Protein AF-A0A8J4PRG9-F1 (afdb_monomer_lite)

Secondary structure (DSSP, 8-state):
---TTSHHHHHHHHHHHHHHHHHHHHTT-SEEEEEEE-SS-EEEEEEEE-TT--SPPP-TTT-BEE-GGGHHHHHHHHHHHHHHTTS--TT-BGGGT-TT--PBPP----S-GGGTTS--------GGGG-BHHHHHTT-S---SS-SSSSTT-SS---HHHHHHHGGGSB-SS-TTSS----HHHHHHHHHHHHHHHSS-HHHHHIIIIIHHHT-TT-B---TTTTSS---HHHHHB---EE--TT---TT-GGGSEEPP----S-HHHH--EE-HHHHHHHHHHHHTTTTTTS-HHHHHHHTS---TT-SSPPPS---PPP-SS--B-SSSEEEEETTEEEEEEEEEETTEEEEEEEEGGGTEEEEEEESBTT-HHHHHHHHHHHHHHHHHHH--SS--TT----HHHHHHHHHHHHHHHHHHTT-EEPPHHHHHHHHHHHHTT----SSS-GGG-PEEEEEETTEEEEESSSS--EEEEEEETTEEEEEEE-TT-TT-EE-----S-TT-S--------TT-----------------------------------------------------PPPP----------TTHHHH-EEEEETTEEEEEEEETTEEEEEETTTEEEEEEEEEEEEETTTTEEEEEEEEPTTSTTTT-EEEEEEETTT--EEEEEETTEEEEEE--SSSSS-TTBPPHHHHHHHHHHHTTSPPSSPPPS---EEEHHHH-TTSEE--GGGSS-STTSS----STTTTS-EEEHHHHHHHHHHHHHHHHHHSEEEEEEE----HHHHHHHHHTB-GGGBTTTB--TTT--SGGGT-EEEEEEEETTT-PBPP-SS-TT--SGGGSTT---S-HHHHHHHHHHHHHHHTTTEEEPSS-TTEEEE--SSPPPP----GGGTT-

Sequence (910 aa):
MMETTDTANADIVRLIDEFVNHQIVDKSIPSIAVCVATGDRVLHKRIYHHAESTSPVPVLDKTLFRVASVSKLFTYVGLLQLVDRGLVSLLDPITKYVPDFAPLNPLVEIGDPEQQHGSVESPTREYFKEITVFNLIRHTSGLIREPLDGNYFNFEQCDLIELVASLSHSRLTIPPNKINKYSNAAVALIGYIIEVASGMVFEDYIDQNVLGPLGMNDSSFKNIHSNTDVQDEQSLRTAVGHMWRLWDETDTDLSVFTEAPHTHFGMNPAAGLRTTVNDISKFMQLLLNYGQPLLKKETFMQFITLQPLDTLAPPQMDFSFQPKDDLTRGLGIDILSFLGYKVVRHGGAINGFATDLRALPELNLSVFTCSTLDCTNAISIMISEYITLLLMPSLIKDIHSPLASQTKAELLEKVKEKSNFARLSLKATELDDKMYEVIKGLYKKGKHLQPYYPDSWLQKIYKEYNGKIYLRQNPFISKIKLVRDHEKTSIITSDRLSCNQVLFIFYNEDLDSEDVFFDYLDLQGKDKDFAESDGSLFYKPFICSNLVPALPSSSTNISCFNANDTDDQQTTCSSTILAPIDYFCLEPQVAPYIKYILGVYEAKDQIALIFEENGLLHVCIEWLFIYKLDFYSVSTDNDTKETRVSFKFTSEAMYNYEFLDFIVNSADCSPKRVELSGIPFVYKYVGAQGKQVGVYDEITCQKALADSLSIPVPFPQPEQHGLVDVGAMCDTIKVDLKYASSDNFSGITLYSGSATGRAYLHHQAATHLIKAHLWLVEHWGLGLVIFDSYRPWHVTWAMDRCVEAQYRGKYVADPTIGSVHNRGGAVDISLYSISSGEIILMPGDYDEFSFRSHRSYFGGTTTQRYYRKLLTTALINNKFSPYPQEWWHFDFLSDAPLPVLNIPFNKLLK

Organism: NCBI:txid133409

Foldseek 3Di:
DQPPPDPLLVVLVVLLVLLVVLCCQLQVFQKKWKWKDFLVGTSDTDIDGDPPDPFDDADQPQAWEFQFQVLLVLLVLLLQLCVQVVLFDQQAQLCVLVVLQQAAEAPDDDDDPVPPPDPPDDPPDRLSRRDGNLQLLQQQQQFFAEQQAFGLQAPDADALVVSLVSSNHFHRLDRGLADRFHHLSSQSSSLSSSCRSVVDRSFVSSVPQPQVVLPQNSKTLDDPQLPHPDDDSNNVNYGFFWEDFLLLPDSRDNVSTDTFDPGGGNSSSRGRMIGGSVRVNSVLSCLLVCNPPRHDNVSSLQQQDFDDSPDPDRDDPDPPDDDDPDQGHGSNWTWDADLQFTKTWDWRFDGQKTKIWIHRNLLSMIMIMMTRYGLLNQVRVLSRVLSCLSCCLVRDDQDDRPRDPDGNVRSVVVSVVVNVLSVQVSQWAADDPLVLVVVLVVVVVPPDPDDPDDPLQDWHWDDDDPRATAIPSPPFFTHKTWGDDPQFIWIDTDTSHPPRDTDGFGDDPPPDDPDRDDPPPPPDDDYDDDDDDDDDDDDDDDQPPDDDPDDDDDDDDDDDDDDDDDDDDDDDDDDDPDDPDPSPPPQQCQPPLLQQQAAWFGGNVWIWGWFADSSWIWTDTPSHDIWTWAWDDWDADPVVQKIWTKTATDPPDSSHSWIWIWIARNPPRHTAWIATSNRTTGGDDAALPDQAPFFAALVQLVVLLVVLVVDDQPFDADPDQQKDFLCVVPVQEAEDACLCQLNANNSHNSAHAPQNRTAIARPLQSVLLVQLQVCCCVPPQKGKYFHAFADALSSLSSVQSRGDPVCEPPLGDDSVVTDLSLLSFKTQMFMAHNVPRGTDDAQGYANGPDSSQFLSPPHYYPRRNVRLVSSCVSNVVRQWDDDGNGSRMIGHNDPDDGTRHRDHSNRPVD

pLDDT: mean 75.73, std 23.62, range [20.44, 98.75]

Structure (mmCIF, N/CA/C/O backbone):
data_AF-A0A8J4PRG9-F1
#
_entry.id   AF-A0A8J4PRG9-F1
#
loop_
_atom_site.group_PDB
_atom_site.id
_atom_site.type_symbol
_atom_site.label_atom_id
_atom_site.label_alt_id
_atom_site.label_comp_id
_atom_site.label_asym_id
_atom_site.label_entity_id
_atom_site.label_seq_id
_atom_site.pdbx_PDB_ins_code
_atom_site.Cartn_x
_atom_site.Cartn_y
_atom_site.Cartn_z
_atom_site.occupancy
_atom_site.B_iso_or_equiv
_atom_site.auth_seq_id
_atom_site.auth_comp_id
_atom_site.auth_asym_id
_atom_site.auth_atom_id
_atom_site.pdbx_PDB_model_num
ATOM 1 N N . MET A 1 1 ? -32.135 14.128 5.136 1.00 38.84 1 MET A N 1
ATOM 2 C CA . MET A 1 1 ? -31.781 15.037 4.028 1.00 38.84 1 MET A CA 1
ATOM 3 C C . MET A 1 1 ? -31.696 16.427 4.626 1.00 38.84 1 MET A C 1
ATOM 5 O O . MET A 1 1 ? -32.646 16.807 5.299 1.00 38.84 1 MET A O 1
ATOM 9 N N . MET A 1 2 ? -30.594 17.158 4.445 1.00 39.78 2 MET A N 1
ATOM 10 C CA . MET A 1 2 ? -30.632 18.622 4.517 1.00 39.78 2 MET A CA 1
ATOM 11 C C . MET A 1 2 ? -31.672 19.082 3.489 1.00 39.78 2 MET A C 1
ATOM 13 O O . MET A 1 2 ? -31.403 19.059 2.291 1.00 39.78 2 MET A O 1
ATOM 17 N N . GLU A 1 3 ? -32.898 19.363 3.932 1.00 34.56 3 GLU A N 1
ATOM 18 C CA . GLU A 1 3 ? -33.925 19.914 3.053 1.00 34.56 3 GLU A CA 1
ATOM 19 C C . GLU A 1 3 ? -33.398 21.237 2.492 1.00 34.56 3 GLU A C 1
ATOM 21 O O . GLU A 1 3 ? -33.004 22.148 3.222 1.00 34.56 3 GLU A O 1
ATOM 26 N N . THR A 1 4 ? -33.323 21.286 1.166 1.00 38.50 4 THR A N 1
ATOM 27 C CA . THR A 1 4 ? -32.665 22.289 0.321 1.00 38.50 4 THR A CA 1
ATOM 28 C C . THR A 1 4 ? -33.373 23.649 0.307 1.00 38.50 4 THR A C 1
ATOM 30 O O . THR A 1 4 ? -33.322 24.364 -0.688 1.00 38.50 4 THR A O 1
ATOM 33 N N . THR A 1 5 ? -34.072 24.017 1.379 1.00 35.19 5 THR A N 1
ATOM 34 C CA . THR A 1 5 ? -34.844 25.266 1.459 1.00 35.19 5 THR A CA 1
ATOM 35 C C . THR A 1 5 ? -34.105 26.398 2.168 1.00 35.19 5 THR A C 1
ATOM 37 O O . THR A 1 5 ? -34.595 27.522 2.160 1.00 35.19 5 THR A O 1
ATOM 40 N N . ASP A 1 6 ? -32.933 26.132 2.751 1.00 51.56 6 ASP A N 1
ATOM 41 C CA . ASP A 1 6 ? -32.068 27.156 3.342 1.00 51.56 6 ASP A CA 1
ATOM 42 C C . ASP A 1 6 ? -30.830 27.367 2.457 1.00 51.56 6 ASP A C 1
ATOM 44 O O . ASP A 1 6 ? -30.051 26.437 2.223 1.00 51.56 6 ASP A O 1
ATOM 48 N N . THR A 1 7 ? -30.655 28.582 1.936 1.00 57.59 7 THR A N 1
ATOM 49 C CA . THR A 1 7 ? -29.567 28.936 1.009 1.00 57.59 7 THR A CA 1
ATOM 50 C C . THR A 1 7 ? -28.186 28.664 1.609 1.00 57.59 7 THR A C 1
ATOM 52 O O . THR A 1 7 ? -27.283 28.249 0.887 1.00 57.59 7 THR A O 1
ATOM 55 N N . ALA A 1 8 ? -28.037 28.794 2.934 1.00 55.31 8 ALA A N 1
ATOM 56 C CA . ALA A 1 8 ? -26.789 28.488 3.635 1.00 55.31 8 ALA A CA 1
ATOM 57 C C . ALA A 1 8 ? -26.432 26.987 3.598 1.00 55.31 8 ALA A C 1
ATOM 59 O O . ALA A 1 8 ? -25.258 26.629 3.498 1.00 55.31 8 ALA A O 1
ATOM 60 N N . ASN A 1 9 ? -27.432 26.097 3.615 1.00 72.94 9 ASN A N 1
ATOM 61 C CA . ASN A 1 9 ? -27.209 24.651 3.520 1.00 72.94 9 ASN A CA 1
ATOM 62 C C . ASN A 1 9 ? -26.845 24.227 2.090 1.00 72.94 9 ASN A C 1
ATOM 64 O O . ASN A 1 9 ? -26.017 23.335 1.907 1.00 72.94 9 ASN A O 1
ATOM 68 N N . ALA A 1 10 ? -27.418 24.886 1.077 1.00 79.69 10 ALA A N 1
ATOM 69 C CA . ALA A 1 10 ? -27.087 24.627 -0.324 1.00 79.69 10 ALA A CA 1
ATOM 70 C C . ALA A 1 10 ? -25.627 24.993 -0.653 1.00 79.69 10 ALA A C 1
ATOM 72 O O . ALA A 1 10 ? -24.949 24.242 -1.356 1.00 79.69 10 ALA A O 1
ATOM 73 N N . ASP A 1 11 ? -25.116 26.098 -0.100 1.00 86.38 11 ASP A N 1
ATOM 74 C CA . ASP A 1 11 ? -23.722 26.510 -0.293 1.00 86.38 11 ASP A CA 1
ATOM 75 C C . ASP A 1 11 ? -22.718 25.552 0.353 1.00 86.38 11 ASP A C 1
ATOM 77 O O . ASP A 1 11 ? -21.703 25.227 -0.262 1.00 86.38 11 ASP A O 1
ATOM 81 N N . ILE A 1 12 ? -23.001 25.053 1.562 1.00 89.12 12 ILE A N 1
ATOM 82 C CA . ILE A 1 12 ? -22.132 24.069 2.224 1.00 89.12 12 ILE A CA 1
ATOM 83 C C . ILE A 1 12 ? -22.063 22.781 1.401 1.00 89.12 12 ILE A C 1
ATOM 85 O O . ILE A 1 12 ? -20.967 22.290 1.142 1.00 89.12 12 ILE A O 1
ATOM 89 N N . VAL A 1 13 ? -23.204 22.256 0.942 1.00 90.50 13 VAL A N 1
ATOM 90 C CA . VAL A 1 13 ? -23.230 21.047 0.102 1.00 90.50 13 VAL A CA 1
ATOM 91 C C . VAL A 1 13 ? -22.446 21.264 -1.193 1.00 90.50 13 VAL A C 1
ATOM 93 O O . VAL A 1 13 ? -21.633 20.414 -1.552 1.00 90.50 13 VAL A O 1
ATOM 96 N N . ARG A 1 14 ? -22.607 22.421 -1.850 1.00 91.69 14 ARG A N 1
ATOM 97 C CA . ARG A 1 14 ? -21.835 22.775 -3.052 1.00 91.69 14 ARG A CA 1
ATOM 98 C C . ARG A 1 14 ? -20.326 22.786 -2.785 1.00 91.69 14 ARG A C 1
ATOM 100 O O . ARG A 1 14 ? -19.572 22.245 -3.585 1.00 91.69 14 ARG A O 1
ATOM 107 N N . LEU A 1 15 ? -19.878 23.360 -1.667 1.00 89.88 15 LEU A N 1
ATOM 108 C CA . LEU A 1 15 ? -18.456 23.393 -1.301 1.00 89.88 15 LEU A CA 1
ATOM 109 C C . LEU A 1 15 ? -17.897 21.995 -1.003 1.00 89.88 15 LEU A C 1
ATOM 111 O O . LEU A 1 15 ? -16.773 21.691 -1.398 1.00 89.88 15 LEU A O 1
ATOM 115 N N . ILE A 1 16 ? -18.678 21.134 -0.341 1.00 92.06 16 ILE A N 1
ATOM 116 C CA . ILE A 1 16 ? -18.310 19.726 -0.133 1.00 92.06 16 ILE A CA 1
ATOM 117 C C . ILE A 1 16 ? -18.172 19.026 -1.488 1.00 92.06 16 ILE A C 1
ATOM 119 O O . ILE A 1 16 ? -17.169 18.357 -1.728 1.00 92.06 16 ILE A O 1
ATOM 123 N N . ASP A 1 17 ? -19.144 19.209 -2.385 1.00 93.62 17 ASP A N 1
ATOM 124 C CA . ASP A 1 17 ? -19.122 18.609 -3.716 1.00 93.62 17 ASP A CA 1
ATOM 125 C C . ASP A 1 17 ? -17.905 19.059 -4.534 1.00 93.62 17 ASP A C 1
ATOM 127 O O . ASP A 1 17 ? -17.221 18.225 -5.124 1.00 93.62 17 ASP A O 1
ATOM 131 N N . GLU A 1 18 ? -17.613 20.360 -4.564 1.00 90.25 18 GLU A N 1
ATOM 132 C CA . GLU A 1 18 ? -16.446 20.917 -5.259 1.00 90.25 18 GLU A CA 1
ATOM 133 C C . GLU A 1 18 ? -15.139 20.337 -4.709 1.00 90.25 18 GLU A C 1
ATOM 135 O O . GLU A 1 18 ? -14.274 19.918 -5.480 1.00 90.25 18 GLU A O 1
ATOM 140 N N . PHE A 1 19 ? -15.012 20.261 -3.382 1.00 86.31 19 PHE A N 1
ATOM 141 C CA . PHE A 1 19 ? -13.804 19.761 -2.741 1.00 86.31 19 PHE A CA 1
ATOM 142 C C . PHE A 1 19 ? -13.583 18.270 -3.007 1.00 86.31 19 PHE A C 1
ATOM 144 O O . PHE A 1 19 ? -12.493 17.877 -3.417 1.00 86.31 19 PHE A O 1
ATOM 151 N N . VAL A 1 20 ? -14.609 17.432 -2.824 1.00 90.00 20 VAL A N 1
ATOM 152 C CA . VAL A 1 20 ? -14.483 15.979 -3.024 1.00 90.00 20 VAL A CA 1
ATOM 153 C C . VAL A 1 20 ? -14.256 15.637 -4.498 1.00 90.00 20 VAL A C 1
ATOM 155 O O . VAL A 1 20 ? -13.387 14.819 -4.797 1.00 90.00 20 VAL A O 1
ATOM 158 N N . ASN A 1 21 ? -14.966 16.290 -5.427 1.00 91.00 21 ASN A N 1
ATOM 159 C CA . ASN A 1 21 ? -14.753 16.070 -6.862 1.00 91.00 21 ASN A CA 1
ATOM 160 C C . ASN A 1 21 ? -13.349 16.493 -7.305 1.00 91.00 21 ASN A C 1
ATOM 162 O O . ASN A 1 21 ? -12.741 15.803 -8.119 1.00 91.00 21 ASN A O 1
ATOM 166 N N . HIS A 1 22 ? -12.805 17.579 -6.747 1.00 83.00 22 HIS A N 1
ATOM 167 C CA . HIS A 1 22 ? -11.420 17.959 -7.012 1.00 83.00 22 HIS A CA 1
ATOM 168 C C . HIS A 1 22 ? -10.440 16.871 -6.566 1.00 83.00 22 HIS A C 1
ATOM 170 O O . HIS A 1 22 ? -9.553 16.526 -7.336 1.00 83.00 22 HIS A O 1
ATOM 176 N N . GLN A 1 23 ? -10.613 16.296 -5.369 1.00 80.25 23 GLN A N 1
ATOM 177 C CA . GLN A 1 23 ? -9.747 15.203 -4.907 1.00 80.25 23 GLN A CA 1
ATOM 178 C C . GLN A 1 23 ? -9.871 13.960 -5.794 1.00 80.25 23 GLN A C 1
ATOM 180 O O . GLN A 1 23 ? -8.864 13.331 -6.100 1.00 80.25 23 GLN A O 1
ATOM 185 N N . ILE A 1 24 ? -11.087 13.625 -6.235 1.00 84.88 24 ILE A N 1
ATOM 186 C CA . ILE A 1 24 ? -11.321 12.509 -7.156 1.00 84.88 24 ILE A CA 1
ATOM 187 C C . ILE A 1 24 ? -10.557 12.698 -8.461 1.00 84.88 24 ILE A C 1
ATOM 189 O O . ILE A 1 24 ? -9.839 11.787 -8.857 1.00 84.88 24 ILE A O 1
ATOM 193 N N . VAL A 1 25 ? -10.670 13.867 -9.093 1.00 81.75 25 VAL A N 1
ATOM 194 C CA . VAL A 1 25 ? -10.019 14.143 -10.382 1.00 81.75 25 VAL A CA 1
ATOM 195 C C . VAL A 1 25 ? -8.505 14.305 -10.227 1.00 81.75 25 VAL A C 1
ATOM 197 O O . VAL A 1 25 ? -7.748 13.723 -10.992 1.00 81.75 25 VAL A O 1
ATOM 200 N N . ASP A 1 26 ? -8.034 15.059 -9.228 1.00 73.12 26 ASP A N 1
ATOM 201 C CA . ASP A 1 26 ? -6.598 15.328 -9.040 1.00 73.12 26 ASP A CA 1
ATOM 202 C C . ASP A 1 26 ? -5.811 14.070 -8.646 1.00 73.12 26 ASP A C 1
ATOM 204 O O . ASP A 1 26 ? -4.623 13.980 -8.954 1.00 73.12 26 ASP A O 1
ATOM 208 N N . LYS A 1 27 ? -6.452 13.115 -7.956 1.00 73.06 27 LYS A N 1
ATOM 209 C CA . LYS A 1 27 ? -5.820 11.882 -7.454 1.00 73.06 27 LYS A CA 1
ATOM 210 C C . LYS A 1 27 ? -6.292 10.614 -8.160 1.00 73.06 27 LYS A C 1
ATOM 212 O O . LYS A 1 27 ? -5.962 9.525 -7.697 1.00 73.06 27 LYS A O 1
ATOM 217 N N . SER A 1 28 ? -7.085 10.745 -9.223 1.00 77.75 28 SER A N 1
ATOM 218 C CA . SER A 1 28 ? -7.673 9.617 -9.953 1.00 77.75 28 SER A CA 1
ATOM 219 C C . SER A 1 28 ? -8.388 8.621 -9.026 1.00 77.75 28 SER A C 1
ATOM 221 O O . SER A 1 28 ? -8.256 7.412 -9.165 1.00 77.75 28 SER A O 1
ATOM 223 N N . ILE A 1 29 ? -9.124 9.095 -8.018 1.00 84.25 29 ILE A N 1
ATOM 224 C CA . ILE A 1 29 ? -9.782 8.195 -7.058 1.00 84.25 29 ILE A CA 1
ATOM 225 C C . ILE A 1 29 ? -11.084 7.677 -7.681 1.00 84.25 29 ILE A C 1
ATOM 227 O O . ILE A 1 29 ? -11.962 8.494 -7.960 1.00 84.25 29 ILE A O 1
ATOM 231 N N . PRO A 1 30 ? -11.277 6.353 -7.852 1.00 90.25 30 PRO A N 1
ATOM 232 C CA . PRO A 1 30 ? -12.453 5.818 -8.539 1.00 90.25 30 PRO A CA 1
ATOM 233 C C . PRO A 1 30 ? -13.770 6.231 -7.881 1.00 90.25 30 PRO A C 1
ATOM 235 O O . PRO A 1 30 ? -14.694 6.671 -8.567 1.00 90.25 30 PRO A O 1
ATOM 238 N N . SER A 1 31 ? -13.858 6.137 -6.551 1.00 93.88 31 SER A N 1
ATOM 239 C CA . SER A 1 31 ? -15.007 6.640 -5.804 1.00 93.88 31 SER A CA 1
ATOM 240 C C . SER A 1 31 ? -14.681 6.998 -4.354 1.00 93.88 31 SER A C 1
ATOM 242 O O . SER A 1 31 ? -13.783 6.421 -3.739 1.00 93.88 31 SER A O 1
ATOM 244 N N . ILE A 1 32 ? -15.439 7.954 -3.809 1.00 95.31 32 ILE A N 1
ATOM 245 C CA . ILE A 1 32 ? -15.412 8.340 -2.393 1.00 95.31 32 ILE A CA 1
ATOM 246 C C . ILE A 1 32 ? -16.847 8.403 -1.871 1.00 95.31 32 ILE A C 1
ATOM 248 O O . ILE A 1 32 ? -17.674 9.164 -2.373 1.00 95.31 32 ILE A O 1
ATOM 252 N N . ALA A 1 33 ? -17.145 7.638 -0.828 1.00 97.00 33 ALA A N 1
ATOM 253 C CA . ALA A 1 33 ? -18.366 7.745 -0.046 1.00 97.00 33 ALA A CA 1
ATOM 254 C C . ALA A 1 33 ? -18.173 8.720 1.123 1.00 97.00 33 ALA A C 1
ATOM 256 O O . ALA A 1 33 ? -17.169 8.660 1.831 1.00 97.00 33 ALA A O 1
ATOM 257 N N . VAL A 1 34 ? -19.155 9.594 1.349 1.00 97.88 34 VAL A N 1
ATOM 258 C CA . VAL A 1 34 ? -19.177 10.581 2.436 1.00 97.88 34 VAL A CA 1
ATOM 259 C C . VAL A 1 34 ? -20.495 10.471 3.198 1.00 97.88 34 VAL A C 1
ATOM 261 O O . VAL A 1 34 ? -21.566 10.449 2.589 1.00 97.88 34 VAL A O 1
ATOM 264 N N . CYS A 1 35 ? -20.419 10.459 4.530 1.00 97.62 35 CYS A N 1
ATOM 265 C CA . CYS A 1 35 ? -21.560 10.555 5.437 1.00 97.62 35 CYS A CA 1
ATOM 266 C C . CYS A 1 35 ? -21.303 11.605 6.517 1.00 97.62 35 CYS A C 1
ATOM 268 O O . CYS A 1 35 ? -20.237 11.632 7.128 1.00 97.62 35 CYS A O 1
ATOM 270 N N . VAL A 1 36 ? -22.307 12.433 6.790 1.00 97.69 36 VAL A N 1
ATOM 271 C CA . VAL A 1 36 ? -22.300 13.438 7.853 1.00 97.69 36 VAL A CA 1
ATOM 272 C C . VAL A 1 36 ? -23.561 13.263 8.684 1.00 97.69 36 VAL A C 1
ATOM 274 O O . VAL A 1 36 ? -24.671 13.318 8.147 1.00 97.69 36 VAL A O 1
ATOM 277 N N . ALA A 1 37 ? -23.405 13.084 9.991 1.00 96.38 37 ALA A N 1
ATOM 278 C CA . ALA A 1 37 ? -24.521 12.852 10.900 1.00 96.38 37 ALA A CA 1
ATOM 279 C C . ALA A 1 37 ? -24.388 13.651 12.201 1.00 96.38 37 ALA A C 1
ATOM 281 O O . ALA A 1 37 ? -23.287 13.934 12.675 1.00 96.38 37 ALA A O 1
ATOM 282 N N . THR A 1 38 ? -25.541 13.977 12.773 1.00 95.69 38 THR A N 1
ATOM 283 C CA . THR A 1 38 ? -25.722 14.361 14.175 1.00 95.69 38 THR A CA 1
ATOM 284 C C . THR A 1 38 ? -26.298 13.167 14.938 1.00 95.69 38 THR A C 1
ATOM 286 O O . THR A 1 38 ? -26.727 12.189 14.322 1.00 95.69 38 THR A O 1
ATOM 289 N N . GLY A 1 39 ? -26.341 13.229 16.272 1.00 93.75 39 GLY A N 1
ATOM 290 C CA . GLY A 1 39 ? -26.858 12.145 17.120 1.00 93.75 39 GLY A CA 1
ATOM 291 C C . GLY A 1 39 ? -28.317 11.753 16.849 1.00 93.75 39 GLY A C 1
ATOM 292 O O . GLY A 1 39 ? -28.727 10.656 17.210 1.00 93.75 39 GLY A O 1
ATOM 293 N N . ASP A 1 40 ? -29.089 12.611 16.184 1.00 93.94 40 ASP A N 1
ATOM 294 C CA . ASP A 1 40 ? -30.515 12.437 15.901 1.00 93.94 40 ASP A CA 1
ATOM 295 C C . ASP A 1 40 ? -30.854 12.279 14.407 1.00 93.94 40 ASP A C 1
ATOM 297 O O . ASP A 1 40 ? -31.935 11.790 14.077 1.00 93.94 40 ASP A O 1
ATOM 301 N N . ARG A 1 41 ? -29.971 12.679 13.477 1.00 93.81 41 ARG A N 1
ATOM 302 C CA . ARG A 1 41 ? -30.262 12.632 12.032 1.00 93.81 41 ARG A CA 1
ATOM 303 C C . ARG A 1 41 ? -29.017 12.616 11.146 1.00 93.81 41 ARG A C 1
ATOM 305 O O . ARG A 1 41 ? -27.935 13.037 11.535 1.00 93.81 41 ARG A O 1
ATOM 312 N N . VAL A 1 42 ? -29.198 12.187 9.898 1.00 94.75 42 VAL A N 1
ATOM 313 C CA . VAL A 1 42 ? -28.179 12.293 8.839 1.00 94.75 42 VAL A CA 1
ATOM 314 C C . VAL A 1 42 ? -28.341 13.622 8.097 1.00 94.75 42 VAL A C 1
ATOM 316 O O . VAL A 1 42 ? -29.415 13.911 7.553 1.00 94.75 42 VAL A O 1
ATOM 319 N N . LEU A 1 43 ? -27.268 14.413 8.065 1.00 92.69 43 LEU A N 1
ATOM 320 C CA . LEU A 1 43 ? -27.205 15.716 7.401 1.00 92.69 43 LEU A CA 1
ATOM 321 C C . LEU A 1 43 ? -26.927 15.561 5.900 1.00 92.69 43 LEU A C 1
ATOM 323 O O . LEU A 1 43 ? -27.694 16.061 5.078 1.00 92.69 43 LEU A O 1
ATOM 327 N N . HIS A 1 44 ? -25.883 14.804 5.553 1.00 94.31 44 HIS A N 1
ATOM 328 C CA . HIS A 1 44 ? -25.425 14.591 4.177 1.00 94.31 44 HIS A CA 1
ATOM 329 C C . HIS A 1 44 ? -24.979 13.144 3.979 1.00 94.31 44 HIS A C 1
ATOM 331 O O . HIS A 1 44 ? -24.331 12.572 4.853 1.00 94.31 44 HIS A O 1
ATOM 337 N N . LYS A 1 45 ? -25.307 12.558 2.828 1.00 95.00 45 LYS A N 1
ATOM 338 C CA . LYS A 1 45 ? -24.759 11.273 2.388 1.00 95.00 45 LYS A CA 1
ATOM 339 C C . LYS A 1 45 ? -24.649 11.257 0.870 1.00 95.00 45 LYS A C 1
ATOM 341 O O . LYS A 1 45 ? -25.622 11.565 0.183 1.00 95.00 45 LYS A O 1
ATOM 346 N N . ARG A 1 46 ? -23.479 10.908 0.342 1.00 95.56 46 ARG A N 1
ATOM 347 C CA . ARG A 1 46 ? -23.244 10.851 -1.105 1.00 95.56 46 ARG A CA 1
ATOM 348 C C . ARG A 1 46 ? -22.094 9.913 -1.433 1.00 95.56 46 ARG A C 1
ATOM 350 O O . ARG A 1 46 ? -21.155 9.794 -0.652 1.00 95.56 46 ARG A O 1
ATOM 357 N N . ILE A 1 47 ? -22.174 9.279 -2.599 1.00 95.56 47 ILE A N 1
ATOM 358 C CA . ILE A 1 47 ? -21.026 8.634 -3.232 1.00 95.56 47 ILE A CA 1
ATOM 359 C C . ILE A 1 47 ? -20.653 9.474 -4.449 1.00 95.56 47 ILE A C 1
ATOM 361 O O . ILE A 1 47 ? -21.504 9.784 -5.285 1.00 95.56 47 ILE A O 1
ATOM 365 N N . TYR A 1 48 ? -19.396 9.881 -4.499 1.00 95.44 48 TYR A N 1
ATOM 366 C CA . TYR A 1 48 ? -18.780 10.586 -5.609 1.00 95.44 48 TYR A CA 1
ATOM 367 C C . TYR A 1 48 ? -17.991 9.572 -6.435 1.00 95.44 48 TYR A C 1
ATOM 369 O O . TYR A 1 48 ? -17.399 8.659 -5.860 1.00 95.44 48 TYR A O 1
ATOM 377 N N . HIS A 1 49 ? -17.983 9.717 -7.757 1.00 93.12 49 HIS A N 1
ATOM 378 C CA . HIS A 1 49 ? -17.285 8.806 -8.661 1.00 93.12 49 HIS A CA 1
ATOM 379 C C . HIS A 1 49 ? -16.457 9.591 -9.679 1.00 93.12 49 HIS A C 1
ATOM 381 O O . HIS A 1 49 ? -16.843 10.689 -10.088 1.00 93.12 49 HIS A O 1
ATOM 387 N N . HIS A 1 50 ? -15.340 9.016 -10.118 1.00 91.31 50 HIS A N 1
ATOM 388 C CA . HIS A 1 50 ? -14.597 9.546 -11.255 1.00 91.31 50 HIS A CA 1
ATOM 389 C C . HIS A 1 50 ? -15.382 9.296 -12.550 1.00 91.31 50 HIS A C 1
ATOM 391 O O . HIS A 1 50 ? -15.953 8.221 -12.733 1.00 91.31 50 HIS A O 1
ATOM 397 N N . ALA A 1 51 ? -15.436 10.276 -13.454 1.00 87.50 51 ALA A N 1
ATOM 398 C CA . ALA A 1 51 ? -16.199 10.153 -14.702 1.00 87.50 51 ALA A CA 1
ATOM 399 C C . ALA A 1 51 ? -15.591 9.125 -15.674 1.00 87.50 51 ALA A C 1
ATOM 401 O O . ALA A 1 51 ? -16.316 8.487 -16.429 1.00 87.50 51 ALA A O 1
ATOM 402 N N . GLU A 1 52 ? -14.269 8.958 -15.626 1.00 84.44 52 GLU A N 1
ATOM 403 C CA . GLU A 1 52 ? -13.508 8.042 -16.492 1.00 84.44 52 GLU A CA 1
ATOM 404 C C . GLU A 1 52 ? -13.278 6.656 -15.865 1.00 84.44 52 GLU A C 1
ATOM 406 O O . GLU A 1 52 ? -12.597 5.820 -16.453 1.00 84.44 52 GLU A O 1
ATOM 411 N N . SER A 1 53 ? -13.818 6.389 -14.668 1.00 83.00 53 SER A N 1
ATOM 412 C CA . SER A 1 53 ? -13.670 5.066 -14.055 1.00 83.00 53 SER A CA 1
ATOM 413 C C . SER A 1 53 ? -14.454 4.017 -14.835 1.00 83.00 53 SER A C 1
ATOM 415 O O . SER A 1 53 ? -15.643 4.177 -15.101 1.00 83.00 53 SER A O 1
ATOM 417 N N . THR A 1 54 ? -13.779 2.920 -15.169 1.00 81.56 54 THR A N 1
ATOM 418 C CA . THR A 1 54 ? -14.387 1.735 -15.786 1.00 81.56 54 THR A CA 1
ATOM 419 C C . THR A 1 54 ? -15.059 0.819 -14.762 1.00 81.56 54 THR A C 1
ATOM 421 O O . THR A 1 54 ? -15.759 -0.117 -15.150 1.00 81.56 54 THR A O 1
ATOM 424 N N . SER A 1 55 ? -14.878 1.086 -13.464 1.00 81.50 55 SER A N 1
ATOM 425 C CA . SER A 1 55 ? -15.473 0.290 -12.395 1.00 81.50 55 SER A CA 1
ATOM 426 C C . SER A 1 55 ? -16.984 0.507 -12.272 1.00 81.50 55 SER A C 1
ATOM 428 O O . SER A 1 55 ? -17.476 1.613 -12.516 1.00 81.50 55 SER A O 1
ATOM 430 N N . PRO A 1 56 ? -17.748 -0.521 -11.849 1.00 84.88 56 PRO A N 1
ATOM 431 C CA . PRO A 1 56 ? -19.175 -0.382 -11.586 1.00 84.88 56 PRO A CA 1
ATOM 432 C C . PRO A 1 56 ? -19.461 0.762 -10.608 1.00 84.88 56 PRO A C 1
ATOM 434 O O . PRO A 1 56 ? -18.893 0.808 -9.518 1.00 84.88 56 PRO A O 1
ATOM 437 N N . VAL A 1 57 ? -20.370 1.669 -10.984 1.00 86.31 57 VAL A N 1
ATOM 438 C CA . VAL A 1 57 ? -20.722 2.835 -10.161 1.00 86.31 57 VAL A CA 1
ATOM 439 C C . VAL A 1 57 ? -21.469 2.378 -8.901 1.00 86.31 57 VAL A C 1
ATOM 441 O O . VAL A 1 57 ? -22.573 1.831 -9.015 1.00 86.31 57 VAL A O 1
ATOM 444 N N . PRO A 1 58 ? -20.923 2.622 -7.695 1.00 86.50 58 PRO A N 1
ATOM 445 C CA . PRO A 1 58 ? -21.602 2.297 -6.449 1.00 86.50 58 PRO A CA 1
ATOM 446 C C . PRO A 1 58 ? -22.939 3.028 -6.301 1.00 86.50 58 PRO A C 1
ATOM 448 O O . PRO A 1 58 ? -23.058 4.213 -6.619 1.00 86.50 58 PRO A O 1
ATOM 451 N N . VAL A 1 59 ? -23.932 2.353 -5.723 1.00 87.62 59 VAL A N 1
ATOM 452 C CA . VAL A 1 59 ? -25.214 2.963 -5.354 1.00 87.62 59 VAL A CA 1
ATOM 453 C C . VAL A 1 59 ? -25.325 3.085 -3.839 1.00 87.62 59 VAL A C 1
ATOM 455 O O . VAL A 1 59 ? -25.001 2.163 -3.089 1.00 87.62 59 VAL A O 1
ATOM 458 N N . LEU A 1 60 ? -25.827 4.234 -3.388 1.00 87.75 60 LEU A N 1
ATOM 459 C CA . LEU A 1 60 ? -25.797 4.655 -1.985 1.00 87.75 60 LEU A CA 1
ATOM 460 C C . LEU A 1 60 ? -26.402 3.645 -1.001 1.00 87.75 60 LEU A C 1
ATOM 462 O O . LEU A 1 60 ? -25.869 3.457 0.089 1.00 87.75 60 LEU A O 1
ATOM 466 N N . ASP A 1 61 ? -27.513 3.014 -1.380 1.00 81.94 61 ASP A N 1
ATOM 467 C CA . ASP A 1 61 ? -28.312 2.207 -0.455 1.00 81.94 61 ASP A CA 1
ATOM 468 C C . ASP A 1 61 ? -27.970 0.712 -0.477 1.00 81.94 61 ASP A C 1
ATOM 470 O O . ASP A 1 61 ? -28.452 -0.021 0.379 1.00 81.94 61 ASP A O 1
ATOM 474 N N . LYS A 1 62 ? -27.165 0.239 -1.438 1.00 85.62 62 LYS A N 1
ATOM 475 C CA . LYS A 1 62 ? -26.883 -1.202 -1.591 1.00 85.62 62 LYS A CA 1
ATOM 476 C C . LYS A 1 62 ? -25.409 -1.548 -1.520 1.00 85.62 62 LYS A C 1
ATOM 478 O O . LYS A 1 62 ? -25.093 -2.665 -1.106 1.00 85.62 62 LYS A O 1
ATOM 483 N N . THR A 1 63 ? -24.534 -0.635 -1.936 1.00 94.12 63 THR A N 1
ATOM 484 C CA . THR A 1 63 ? -23.112 -0.938 -2.050 1.00 94.12 63 THR A CA 1
ATOM 485 C C . THR A 1 63 ? -22.462 -1.043 -0.677 1.00 94.12 63 THR A C 1
ATOM 487 O O . THR A 1 63 ? -22.592 -0.152 0.165 1.00 94.12 63 THR A O 1
ATOM 490 N N . LEU A 1 64 ? -21.755 -2.151 -0.475 1.00 94.62 64 LEU A N 1
ATOM 491 C CA . LEU A 1 64 ? -20.959 -2.410 0.711 1.00 94.62 64 LEU A CA 1
ATOM 492 C C . LEU A 1 64 ? -19.546 -1.868 0.518 1.00 94.62 64 LEU A C 1
ATOM 494 O O . LEU A 1 64 ? -18.915 -2.073 -0.516 1.00 94.62 64 LEU A O 1
ATOM 498 N N . PHE A 1 65 ? -19.035 -1.209 1.545 1.00 94.75 65 PHE A N 1
ATOM 499 C CA . PHE A 1 65 ? -17.657 -0.754 1.627 1.00 94.75 65 PHE A CA 1
ATOM 500 C C . PHE A 1 65 ? -16.932 -1.542 2.711 1.00 94.75 65 PHE A C 1
ATOM 502 O O . PHE A 1 65 ? -17.487 -1.784 3.787 1.00 94.75 65 PHE A O 1
ATOM 509 N N . ARG A 1 66 ? -15.680 -1.920 2.441 1.00 93.81 66 ARG A N 1
ATOM 510 C CA . ARG A 1 66 ? -14.783 -2.487 3.454 1.00 93.81 66 ARG A CA 1
ATOM 511 C C . ARG A 1 66 ? -14.204 -1.332 4.259 1.00 93.81 66 ARG A C 1
ATOM 513 O O . ARG A 1 66 ? -13.546 -0.463 3.695 1.00 93.81 66 ARG A O 1
ATOM 520 N N . VAL A 1 67 ? -14.434 -1.318 5.571 1.00 95.06 67 VAL A N 1
ATOM 521 C CA . VAL A 1 67 ? -14.005 -0.194 6.431 1.00 95.06 67 VAL A CA 1
ATOM 522 C C . VAL A 1 67 ? -12.731 -0.467 7.221 1.00 95.06 67 VAL A C 1
ATOM 524 O O . VAL A 1 67 ? -12.339 0.325 8.080 1.00 95.06 67 VAL A O 1
ATOM 527 N N . ALA A 1 68 ? -12.059 -1.581 6.916 1.00 93.19 68 ALA A N 1
ATOM 528 C CA . ALA A 1 68 ? -10.762 -1.934 7.475 1.00 93.19 68 ALA A CA 1
ATOM 529 C C . ALA A 1 68 ? -10.753 -1.776 9.006 1.00 93.19 68 ALA A C 1
ATOM 531 O O . ALA A 1 68 ? -11.694 -2.193 9.678 1.00 93.19 68 ALA A O 1
ATOM 532 N N . SER A 1 69 ? -9.737 -1.131 9.579 1.00 94.62 69 SER A N 1
ATOM 533 C CA . SER A 1 69 ? -9.591 -0.980 11.028 1.00 94.62 69 SER A CA 1
ATOM 534 C C . SER A 1 69 ? -10.693 -0.192 11.748 1.00 94.62 69 SER A C 1
ATOM 536 O O . SER A 1 69 ? -10.745 -0.268 12.972 1.00 94.62 69 SER A O 1
ATOM 538 N N . VAL A 1 70 ? -11.620 0.486 11.057 1.00 97.38 70 VAL A N 1
ATOM 539 C CA . VAL A 1 70 ? -12.845 1.002 11.709 1.00 97.38 70 VAL A CA 1
ATOM 540 C C . VAL A 1 70 ? -13.673 -0.147 12.310 1.00 97.38 70 VAL A C 1
ATOM 542 O O . VAL A 1 70 ? -14.349 0.045 13.319 1.00 97.38 70 VAL A O 1
ATOM 545 N N . SER A 1 71 ? -13.542 -1.366 11.772 1.00 97.62 71 SER A N 1
ATOM 546 C CA . SER A 1 71 ? -14.132 -2.602 12.314 1.00 97.62 71 SER A CA 1
ATOM 547 C C . SER A 1 71 ? -13.813 -2.826 13.793 1.00 97.62 71 SER A C 1
ATOM 549 O O . SER A 1 71 ? -14.664 -3.306 14.537 1.00 97.62 71 SER A O 1
ATOM 551 N N . LYS A 1 72 ? -12.616 -2.425 14.246 1.00 98.06 72 LYS A N 1
ATOM 552 C CA . LYS A 1 72 ? -12.173 -2.602 15.636 1.00 98.06 72 LYS A CA 1
ATOM 553 C C . LYS A 1 72 ? -13.121 -1.941 16.627 1.00 98.06 72 LYS A C 1
ATOM 555 O O . LYS A 1 72 ? -13.362 -2.488 17.695 1.00 98.06 72 LYS A O 1
ATOM 560 N N . LEU A 1 73 ? -13.712 -0.805 16.250 1.00 97.81 73 LEU A N 1
ATOM 561 C CA . LEU A 1 73 ? -14.658 -0.089 17.103 1.00 97.81 73 LEU A CA 1
ATOM 562 C C . LEU A 1 73 ? -15.887 -0.942 17.440 1.00 97.81 73 LEU A C 1
ATOM 564 O O . LEU A 1 73 ? -16.379 -0.884 18.562 1.00 97.81 73 LEU A O 1
ATOM 568 N N . PHE A 1 74 ? -16.350 -1.768 16.502 1.00 98.56 74 PHE A N 1
ATOM 569 C CA . PHE A 1 74 ? -17.479 -2.676 16.708 1.00 98.56 74 PHE A CA 1
ATOM 570 C C . PHE A 1 74 ? -17.095 -3.831 17.631 1.00 98.56 74 PHE A C 1
ATOM 572 O O . PHE A 1 74 ? -17.832 -4.139 18.566 1.00 98.56 74 PHE A O 1
ATOM 579 N N . THR A 1 75 ? -15.905 -4.399 17.430 1.00 98.56 75 THR A N 1
ATOM 580 C CA . THR A 1 75 ? -15.315 -5.412 18.316 1.00 98.56 75 THR A CA 1
ATOM 581 C C . THR A 1 75 ? -15.170 -4.884 19.745 1.00 98.56 75 THR A C 1
ATOM 583 O O . THR A 1 75 ? -15.571 -5.551 20.697 1.00 98.56 75 THR A O 1
ATOM 586 N N . TYR A 1 76 ? -14.677 -3.655 19.920 1.00 98.38 76 TYR A N 1
ATOM 587 C CA . TYR A 1 76 ? -14.538 -3.025 21.234 1.00 98.38 76 TYR A CA 1
ATOM 588 C C . TYR A 1 76 ? -15.885 -2.744 21.895 1.00 98.38 76 TYR A C 1
ATOM 590 O O . TYR A 1 76 ? -16.031 -3.009 23.084 1.00 98.38 76 TYR A O 1
ATOM 598 N N . VAL A 1 77 ? -16.891 -2.277 21.149 1.00 98.44 77 VAL A N 1
ATOM 599 C CA . VAL A 1 77 ? -18.257 -2.127 21.678 1.00 98.44 77 VAL A CA 1
ATOM 600 C C . VAL A 1 77 ? -18.823 -3.482 22.114 1.00 98.44 77 VAL A C 1
ATOM 602 O O . VAL A 1 77 ? -19.387 -3.572 23.203 1.00 98.44 77 VAL A O 1
ATOM 605 N N . GLY A 1 78 ? -18.620 -4.545 21.329 1.00 98.56 78 GLY A N 1
ATOM 606 C CA . GLY A 1 78 ? -19.028 -5.904 21.693 1.00 98.56 78 GLY A CA 1
ATOM 607 C C . GLY A 1 78 ? -18.363 -6.404 22.982 1.00 98.56 78 GLY A C 1
ATOM 608 O O . GLY A 1 78 ? -19.047 -6.909 23.873 1.00 98.56 78 GLY A O 1
ATOM 609 N N . LEU A 1 79 ? -17.053 -6.183 23.133 1.00 98.75 79 LEU A N 1
ATOM 610 C CA . LEU A 1 79 ? -16.314 -6.488 24.362 1.00 98.75 79 LEU A CA 1
ATOM 611 C C . LEU A 1 79 ? -16.842 -5.676 25.556 1.00 98.75 79 LEU A C 1
ATOM 613 O O . LEU A 1 79 ? -17.108 -6.230 26.621 1.00 98.75 79 LEU A O 1
ATOM 617 N N . LEU A 1 80 ? -17.016 -4.364 25.391 1.00 98.38 80 LEU A N 1
ATOM 618 C CA . LEU A 1 80 ? -17.463 -3.470 26.462 1.00 98.38 80 LEU A CA 1
ATOM 619 C C . LEU A 1 80 ? -18.913 -3.745 26.893 1.00 98.38 80 LEU A C 1
ATOM 621 O O . LEU A 1 80 ? -19.237 -3.557 28.063 1.00 98.38 80 LEU A O 1
ATOM 625 N N . GLN A 1 81 ? -19.767 -4.279 26.013 1.00 98.31 81 GLN A N 1
ATOM 626 C CA . GLN A 1 81 ? -21.081 -4.804 26.403 1.00 98.31 81 GLN A CA 1
ATOM 627 C C . GLN A 1 81 ? -20.964 -5.971 27.388 1.00 98.31 81 GLN A C 1
ATOM 629 O O . GLN A 1 81 ? -21.726 -6.048 28.353 1.00 98.31 81 GLN A O 1
ATOM 634 N N . LEU A 1 82 ? -20.016 -6.886 27.167 1.00 98.69 82 LEU A N 1
ATOM 635 C CA . LEU A 1 82 ? -19.766 -8.000 28.085 1.00 98.69 82 LEU A CA 1
ATOM 636 C C . LEU A 1 82 ? -19.181 -7.510 29.415 1.00 98.69 82 LEU A C 1
ATOM 638 O O . LEU A 1 82 ? -19.517 -8.066 30.464 1.00 98.69 82 LEU A O 1
ATOM 642 N N . VAL A 1 83 ? -18.387 -6.434 29.389 1.00 98.12 83 VAL A N 1
ATOM 643 C CA . VAL A 1 83 ? -17.927 -5.733 30.599 1.00 98.12 83 VAL A CA 1
ATOM 644 C C . VAL A 1 83 ? -19.103 -5.129 31.367 1.00 98.12 83 VAL A C 1
ATOM 646 O O . VAL A 1 83 ? -19.235 -5.355 32.568 1.00 98.12 83 VAL A O 1
ATOM 649 N N . ASP A 1 84 ? -20.026 -4.446 30.687 1.00 97.88 84 ASP A N 1
ATOM 650 C CA . ASP A 1 84 ? -21.227 -3.877 31.311 1.00 97.88 84 ASP A CA 1
ATOM 651 C C . ASP A 1 84 ? -22.138 -4.929 31.955 1.00 97.88 84 ASP A C 1
ATOM 653 O O . ASP A 1 84 ? -22.784 -4.647 32.975 1.00 97.88 84 ASP A O 1
ATOM 657 N N . ARG A 1 85 ? -22.182 -6.129 31.364 1.00 97.69 85 ARG A N 1
ATOM 658 C CA . ARG A 1 85 ? -22.907 -7.306 31.868 1.00 97.69 85 ARG A CA 1
ATOM 659 C C . ARG A 1 85 ? -22.156 -8.042 32.989 1.00 97.69 85 ARG A C 1
ATOM 661 O O . ARG A 1 85 ? -22.731 -8.941 33.594 1.00 97.69 85 ARG A O 1
ATOM 668 N N . GLY A 1 86 ? -20.904 -7.674 33.276 1.00 97.62 86 GLY A N 1
ATOM 669 C CA . GLY A 1 86 ? -20.059 -8.323 34.283 1.00 97.62 86 GLY A CA 1
ATOM 670 C C . GLY A 1 86 ? -19.542 -9.709 33.880 1.00 97.62 86 GLY A C 1
ATOM 671 O O . GLY A 1 86 ? -19.088 -10.456 34.743 1.00 97.62 86 GLY A O 1
ATOM 672 N N . LEU A 1 87 ? -19.621 -10.062 32.592 1.00 98.25 87 LEU A N 1
ATOM 673 C CA . LEU A 1 87 ? -19.138 -11.343 32.057 1.00 98.25 87 LEU A CA 1
ATOM 674 C C . LEU A 1 87 ? -17.630 -11.317 31.780 1.00 98.25 87 LEU A C 1
ATOM 676 O O . LEU A 1 87 ? -16.961 -12.341 31.897 1.00 98.25 87 LEU A O 1
ATOM 680 N N . VAL A 1 88 ? -17.094 -10.137 31.461 1.00 98.44 88 VAL A N 1
ATOM 681 C CA . VAL A 1 88 ? -15.663 -9.891 31.250 1.00 98.44 88 VAL A CA 1
ATOM 682 C C . VAL A 1 88 ? -15.208 -8.760 32.167 1.00 98.44 88 VAL A C 1
ATOM 684 O O . VAL A 1 88 ? -15.892 -7.752 32.306 1.00 98.44 88 VAL A O 1
ATOM 687 N N . SER A 1 89 ? -14.037 -8.894 32.782 1.00 97.31 89 SER A N 1
ATOM 688 C CA . SER A 1 89 ? -13.336 -7.790 33.439 1.00 97.31 89 SER A CA 1
ATOM 689 C C . SER A 1 89 ? -12.176 -7.330 32.565 1.00 97.31 89 SER A C 1
ATOM 691 O O . SER A 1 89 ? -11.422 -8.151 32.046 1.00 97.31 89 SER A O 1
ATOM 693 N N . LEU A 1 90 ? -11.961 -6.015 32.457 1.00 94.50 90 LEU A N 1
ATOM 694 C CA . LEU A 1 90 ? -10.768 -5.475 31.792 1.00 94.50 90 LEU A CA 1
ATOM 695 C C . LEU A 1 90 ? -9.465 -5.926 32.481 1.00 94.50 90 LEU A C 1
ATOM 697 O O . LEU A 1 90 ? -8.417 -5.960 31.847 1.00 94.50 90 LEU A O 1
ATOM 701 N N . LEU A 1 91 ? -9.529 -6.312 33.758 1.00 94.31 91 LEU A N 1
ATOM 702 C CA . LEU A 1 91 ? -8.388 -6.826 34.521 1.00 94.31 91 LEU A CA 1
ATOM 703 C C . LEU A 1 91 ? -8.226 -8.347 34.429 1.00 94.31 91 LEU A C 1
ATOM 705 O O . LEU A 1 91 ? -7.313 -8.891 35.048 1.00 94.31 91 LEU A O 1
ATOM 709 N N . ASP A 1 92 ? -9.105 -9.045 33.704 1.00 97.38 92 ASP A N 1
ATOM 710 C CA . ASP A 1 92 ? -8.944 -10.483 33.525 1.00 97.38 92 ASP A CA 1
ATOM 711 C C . ASP A 1 92 ? -7.630 -10.778 32.785 1.00 97.38 92 ASP A C 1
ATOM 713 O O . ASP A 1 92 ? -7.351 -10.133 31.764 1.00 97.38 92 ASP A O 1
ATOM 717 N N . PRO A 1 93 ? -6.834 -11.756 33.254 1.00 96.62 93 PRO A N 1
ATOM 718 C CA . PRO A 1 93 ? -5.676 -12.226 32.511 1.00 96.62 93 PRO A CA 1
ATOM 719 C C . PRO A 1 93 ? -6.135 -12.979 31.261 1.00 96.62 93 PRO A C 1
ATOM 721 O O . PRO A 1 93 ? -7.163 -13.660 31.277 1.00 96.62 93 PRO A O 1
ATOM 724 N N . ILE A 1 94 ? -5.349 -12.923 30.186 1.00 96.94 94 ILE A N 1
ATOM 725 C CA . ILE A 1 94 ? -5.698 -13.613 28.930 1.00 96.94 94 ILE A CA 1
ATOM 726 C C . ILE A 1 94 ? -5.824 -15.126 29.120 1.00 96.94 94 ILE A C 1
ATOM 728 O O . ILE A 1 94 ? -6.707 -15.751 28.532 1.00 96.94 94 ILE A O 1
ATOM 732 N N . THR A 1 95 ? -5.024 -15.704 30.017 1.00 95.44 95 THR A N 1
ATOM 733 C CA . THR A 1 95 ? -5.053 -17.135 30.352 1.00 95.44 95 THR A CA 1
ATOM 734 C C . THR A 1 95 ? -6.387 -17.616 30.931 1.00 95.44 95 THR A C 1
ATOM 736 O O . THR A 1 95 ? -6.650 -18.815 30.937 1.00 95.44 95 THR A O 1
ATOM 739 N N . LYS A 1 96 ? -7.270 -16.705 31.369 1.00 97.12 96 LYS A N 1
ATOM 740 C CA . LYS A 1 96 ? -8.659 -17.031 31.733 1.00 97.12 96 LYS A CA 1
ATOM 741 C C . LYS A 1 96 ? -9.477 -17.516 30.530 1.00 97.12 96 LYS A C 1
ATOM 743 O O . LYS A 1 96 ? -10.343 -18.367 30.698 1.00 97.12 96 LYS A O 1
ATOM 748 N N . TYR A 1 97 ? -9.219 -16.959 29.347 1.00 97.25 97 TYR A N 1
ATOM 749 C CA . TYR A 1 97 ? -9.967 -17.234 28.115 1.00 97.25 97 TYR A CA 1
ATOM 750 C C . TYR A 1 97 ? -9.210 -18.168 27.168 1.00 97.25 97 TYR A C 1
ATOM 752 O O . TYR A 1 97 ? -9.829 -18.937 26.439 1.00 97.25 97 TYR A O 1
ATOM 760 N N . VAL A 1 98 ? -7.875 -18.124 27.202 1.00 96.19 98 VAL A N 1
ATOM 761 C CA . VAL A 1 98 ? -6.986 -18.975 26.403 1.00 96.19 98 VAL A CA 1
ATOM 762 C C . VAL A 1 98 ? -5.965 -19.629 27.345 1.00 96.19 98 VAL A C 1
ATOM 764 O O . VAL A 1 98 ? -4.895 -19.060 27.562 1.00 96.19 98 VAL A O 1
ATOM 767 N N . PRO A 1 99 ? -6.274 -20.790 27.953 1.00 94.00 99 PRO A N 1
ATOM 768 C CA . PRO A 1 99 ? -5.418 -21.406 28.973 1.00 94.00 99 PRO A CA 1
ATOM 769 C C . PRO A 1 99 ? -3.974 -21.669 28.524 1.00 94.00 99 PRO A C 1
ATOM 771 O O . PRO A 1 99 ? -3.051 -21.473 29.312 1.00 94.00 99 PRO A O 1
ATOM 774 N N . ASP A 1 100 ? -3.784 -22.028 27.252 1.00 90.50 100 ASP A N 1
ATOM 775 C CA . ASP A 1 100 ? -2.476 -22.334 26.659 1.00 90.50 100 ASP A CA 1
ATOM 776 C C . ASP A 1 100 ? -1.775 -21.100 26.058 1.00 90.50 100 ASP A C 1
ATOM 778 O O . ASP A 1 100 ? -0.804 -21.234 25.311 1.00 90.50 100 ASP A O 1
ATOM 782 N N . PHE A 1 101 ? -2.257 -19.886 26.352 1.00 94.56 101 PHE A N 1
ATOM 783 C CA . PHE A 1 101 ? -1.640 -18.644 25.888 1.00 94.56 101 PHE A CA 1
ATOM 784 C C . PHE A 1 101 ? -0.276 -18.433 26.547 1.00 94.56 101 PHE A C 1
ATOM 786 O O . PHE A 1 101 ? -0.197 -18.048 27.716 1.00 94.56 101 PHE A O 1
ATOM 793 N N . ALA A 1 102 ? 0.790 -18.674 25.784 1.00 92.19 102 ALA A N 1
ATOM 794 C CA . ALA A 1 102 ? 2.166 -18.613 26.268 1.00 92.19 102 ALA A CA 1
ATOM 795 C C . ALA A 1 102 ? 3.158 -18.161 25.175 1.00 92.19 102 ALA A C 1
ATOM 797 O O . ALA A 1 102 ? 4.098 -18.898 24.871 1.00 92.19 102 ALA A O 1
ATOM 798 N N . PRO A 1 103 ? 2.977 -16.965 24.569 1.00 91.81 103 PRO A N 1
ATOM 799 C CA . PRO A 1 103 ? 3.963 -16.426 23.640 1.00 91.81 103 PRO A CA 1
ATOM 800 C C . PRO A 1 103 ? 5.332 -16.333 24.313 1.00 91.81 103 PRO A C 1
ATOM 802 O O . PRO A 1 103 ? 5.448 -16.037 25.509 1.00 91.81 103 PRO A O 1
ATOM 805 N N . LEU A 1 104 ? 6.381 -16.550 23.525 1.00 87.44 104 LEU A N 1
ATOM 806 C CA . LEU A 1 104 ? 7.748 -16.485 24.020 1.00 87.44 104 LEU A CA 1
ATOM 807 C C . LEU A 1 104 ? 8.047 -15.087 24.574 1.00 87.44 104 LEU A C 1
ATOM 809 O O . LEU A 1 104 ? 7.619 -14.066 24.024 1.00 87.44 104 LEU A O 1
ATOM 813 N N . ASN A 1 105 ? 8.815 -15.057 25.664 1.00 81.44 105 ASN A N 1
ATOM 814 C CA . ASN A 1 105 ? 9.256 -13.827 26.312 1.00 81.44 105 ASN A CA 1
ATOM 815 C C . ASN A 1 105 ? 9.926 -12.863 25.319 1.00 81.44 105 ASN A C 1
ATOM 817 O O . ASN A 1 105 ? 10.524 -13.309 24.332 1.00 81.44 105 ASN A O 1
ATOM 821 N N . PRO A 1 106 ? 9.859 -11.545 25.586 1.00 69.75 106 PRO A N 1
ATOM 822 C CA . PRO A 1 106 ? 10.463 -10.574 24.702 1.00 69.75 106 PRO A CA 1
ATOM 823 C C . PRO A 1 106 ? 11.965 -10.805 24.585 1.00 69.75 106 PRO A C 1
ATOM 825 O O . PRO A 1 106 ? 12.624 -11.184 25.556 1.00 69.75 106 PRO A O 1
ATOM 828 N N . LEU A 1 107 ? 12.502 -10.554 23.390 1.00 62.97 107 LEU A N 1
ATOM 829 C CA . LEU A 1 107 ? 13.942 -10.452 23.170 1.00 62.97 107 LEU A CA 1
ATOM 830 C C . LEU A 1 107 ? 14.430 -9.201 23.920 1.00 62.97 107 LEU A C 1
ATOM 832 O O . LEU A 1 107 ? 14.423 -8.095 23.386 1.00 62.97 107 LEU A O 1
ATOM 836 N N . VAL A 1 108 ? 14.754 -9.349 25.206 1.00 49.88 108 VAL A N 1
ATOM 837 C CA . VAL A 1 108 ? 15.305 -8.264 26.022 1.00 49.88 108 VAL A CA 1
ATOM 838 C C . VAL A 1 108 ? 16.751 -8.032 25.592 1.00 49.88 108 VAL A C 1
ATOM 840 O O . VAL A 1 108 ? 17.645 -8.763 25.996 1.00 49.88 108 VAL A O 1
ATOM 843 N N . GLU A 1 109 ? 16.987 -6.966 24.836 1.00 41.72 109 GLU A N 1
ATOM 844 C CA . GLU A 1 109 ? 18.208 -6.174 24.980 1.00 41.72 109 GLU A CA 1
ATOM 845 C C . GLU A 1 109 ? 17.801 -4.806 25.524 1.00 41.72 109 GLU A C 1
ATOM 847 O O . GLU A 1 109 ? 17.429 -3.898 24.781 1.00 41.72 109 GLU A O 1
ATOM 852 N N . ILE A 1 110 ? 17.840 -4.665 26.849 1.00 41.22 110 ILE A N 1
ATOM 853 C CA . ILE A 1 110 ? 17.970 -3.353 27.478 1.00 41.22 110 ILE A CA 1
ATOM 854 C C . ILE A 1 110 ? 19.443 -3.221 27.863 1.00 41.22 110 ILE A C 1
ATOM 856 O O . ILE A 1 110 ? 19.847 -3.713 28.909 1.00 41.22 110 ILE A O 1
ATOM 860 N N . GLY A 1 111 ? 20.207 -2.532 27.014 1.00 36.06 111 GLY A N 1
ATOM 861 C CA . GLY A 1 111 ? 21.413 -1.807 27.413 1.00 36.06 111 GLY A CA 1
ATOM 862 C C . GLY A 1 111 ? 22.754 -2.535 27.273 1.00 36.06 111 GLY A C 1
ATOM 863 O O . GLY A 1 111 ? 23.023 -3.500 27.971 1.00 36.06 111 GLY A O 1
ATOM 864 N N . ASP A 1 112 ? 23.616 -1.923 26.459 1.00 31.39 112 ASP A N 1
ATOM 865 C CA . ASP A 1 112 ? 25.085 -1.974 26.492 1.00 31.39 112 ASP A CA 1
ATOM 866 C C . ASP A 1 112 ? 25.811 -3.212 25.893 1.00 31.39 112 ASP A C 1
ATOM 868 O O . ASP A 1 112 ? 25.826 -4.291 26.493 1.00 31.39 112 ASP A O 1
ATOM 872 N N . PRO A 1 113 ? 26.498 -3.064 24.736 1.00 36.69 113 PRO A N 1
ATOM 873 C CA . PRO A 1 113 ? 27.344 -4.106 24.142 1.00 36.69 113 PRO A CA 1
ATOM 874 C C . PRO A 1 113 ? 28.505 -4.578 25.034 1.00 36.69 113 PRO A C 1
ATOM 876 O O . PRO A 1 113 ? 29.065 -5.645 24.782 1.00 36.69 113 PRO A O 1
ATOM 879 N N . GLU A 1 114 ? 28.880 -3.831 26.080 1.00 34.94 114 GLU A N 1
ATOM 880 C CA . GLU A 1 114 ? 29.999 -4.200 26.961 1.00 34.94 114 GLU A CA 1
ATOM 881 C C . GLU A 1 114 ? 29.669 -5.290 28.002 1.00 34.94 114 GLU A C 1
ATOM 883 O O . GLU A 1 114 ? 30.579 -5.801 28.656 1.00 34.94 114 GLU A O 1
ATOM 888 N N . GLN A 1 115 ? 28.410 -5.729 28.139 1.00 35.41 115 GLN A N 1
ATOM 889 C CA . GLN A 1 115 ? 28.031 -6.775 29.110 1.00 35.41 115 GLN A CA 1
ATOM 890 C C . GLN A 1 115 ? 27.881 -8.195 28.532 1.00 35.41 115 GLN A C 1
ATOM 892 O O . GLN A 1 115 ? 27.411 -9.098 29.222 1.00 35.41 115 GLN A O 1
ATOM 897 N N . GLN A 1 116 ? 28.349 -8.464 27.310 1.00 35.91 116 GLN A N 1
ATOM 898 C CA . GLN A 1 116 ? 28.256 -9.802 26.695 1.00 35.91 116 GLN A CA 1
ATOM 899 C C . GLN A 1 116 ? 29.288 -10.839 27.192 1.00 35.91 116 GLN A C 1
ATOM 901 O O . GLN A 1 116 ? 29.562 -11.812 26.493 1.00 35.91 116 GLN A O 1
ATOM 906 N N . HIS A 1 117 ? 29.901 -10.674 28.368 1.00 34.53 117 HIS A N 1
ATOM 907 C CA . HIS A 1 117 ? 30.884 -11.637 28.909 1.00 34.53 117 HIS A CA 1
ATOM 908 C C . HIS A 1 117 ? 30.535 -12.185 30.307 1.00 34.53 117 HIS A C 1
ATOM 910 O O . HIS A 1 117 ? 31.394 -12.729 31.000 1.00 34.53 117 HIS A O 1
ATOM 916 N N . GLY A 1 118 ? 29.266 -12.109 30.713 1.00 30.36 118 GLY A N 1
ATOM 917 C CA . GLY A 1 118 ? 28.743 -12.790 31.900 1.00 30.36 118 GLY A CA 1
ATOM 918 C C . GLY A 1 118 ? 27.550 -13.668 31.538 1.00 30.36 118 GLY A C 1
ATOM 919 O O . GLY A 1 118 ? 26.713 -13.270 30.736 1.00 30.36 118 GLY A O 1
ATOM 920 N N . SER A 1 119 ? 27.473 -14.870 32.107 1.00 35.03 119 SER A N 1
ATOM 921 C CA . SER A 1 119 ? 26.336 -15.785 31.971 1.00 35.03 119 SER A CA 1
ATOM 922 C C . SER A 1 119 ? 25.010 -15.060 32.226 1.00 35.03 119 SER A C 1
ATOM 924 O O . SER A 1 119 ? 24.741 -14.661 33.358 1.00 35.03 119 SER A O 1
ATOM 926 N N . VAL A 1 120 ? 24.195 -14.903 31.181 1.00 39.38 120 VAL A N 1
ATOM 927 C CA . VAL A 1 120 ? 22.837 -14.360 31.277 1.00 39.38 120 VAL A CA 1
ATOM 928 C C . VAL A 1 120 ? 22.019 -15.310 32.149 1.00 39.38 120 VAL A C 1
ATOM 930 O O . VAL A 1 120 ? 21.703 -16.429 31.740 1.00 39.38 120 VAL A O 1
ATOM 933 N N . GLU A 1 121 ? 21.711 -14.896 33.377 1.00 38.88 121 GLU A N 1
ATOM 934 C CA . GLU A 1 121 ? 20.701 -15.574 34.181 1.00 38.88 121 GLU A CA 1
ATOM 935 C C . GLU A 1 121 ? 19.364 -15.553 33.419 1.00 38.88 121 GLU A C 1
ATOM 937 O O . GLU A 1 121 ? 18.918 -14.524 32.916 1.00 38.88 121 GLU A O 1
ATOM 942 N N . SER A 1 122 ? 18.774 -16.742 33.299 1.00 41.66 122 SER A N 1
ATOM 943 C CA . SER A 1 122 ? 17.541 -17.090 32.583 1.00 41.66 122 SER A CA 1
ATOM 944 C C . SER A 1 122 ? 16.411 -16.044 32.699 1.00 41.66 122 SER A C 1
ATOM 946 O O . SER A 1 122 ? 16.180 -15.535 33.801 1.00 41.66 122 SER A O 1
ATOM 948 N N . PRO A 1 123 ? 15.620 -15.764 31.637 1.00 52.03 123 PRO A N 1
ATOM 949 C CA . PRO A 1 123 ? 14.440 -14.910 31.744 1.00 52.03 123 PRO A CA 1
ATOM 950 C C . PRO A 1 123 ? 13.333 -15.666 32.500 1.00 52.03 123 PRO A C 1
ATOM 952 O O . PRO A 1 123 ? 12.431 -16.249 31.910 1.00 52.03 123 PRO A O 1
ATOM 955 N N . THR A 1 124 ? 13.409 -15.679 33.831 1.00 55.28 124 THR A N 1
ATOM 956 C CA . THR A 1 124 ? 12.480 -16.390 34.733 1.00 55.28 124 THR A CA 1
ATOM 957 C C . THR A 1 124 ? 11.081 -15.773 34.801 1.00 55.28 124 THR A C 1
ATOM 959 O O . THR A 1 124 ? 10.159 -16.394 35.324 1.00 55.28 124 THR A O 1
ATOM 962 N N . ARG A 1 125 ? 10.892 -14.555 34.286 1.00 71.00 125 ARG A N 1
ATOM 963 C CA . ARG A 1 125 ? 9.608 -13.846 34.313 1.00 71.00 125 ARG A CA 1
ATOM 964 C C . ARG A 1 125 ? 8.783 -14.170 33.072 1.00 71.00 125 ARG A C 1
ATOM 966 O O . ARG A 1 125 ? 9.196 -13.859 31.963 1.00 71.00 125 ARG A O 1
ATOM 973 N N . GLU A 1 126 ? 7.602 -14.745 33.259 1.00 81.75 126 GLU A N 1
ATOM 974 C CA . GLU A 1 126 ? 6.638 -15.043 32.192 1.00 81.75 126 GLU A CA 1
ATOM 975 C C . GLU A 1 126 ? 5.734 -13.829 31.927 1.00 81.75 126 GLU A C 1
ATOM 977 O O . GLU A 1 126 ? 4.634 -13.723 32.471 1.00 81.75 126 GLU A O 1
ATOM 982 N N . TYR A 1 127 ? 6.193 -12.890 31.094 1.00 86.75 127 TYR A N 1
ATOM 983 C CA . TYR A 1 127 ? 5.477 -11.627 30.850 1.00 86.75 127 TYR A CA 1
ATOM 984 C C . TYR A 1 127 ? 4.056 -11.814 30.311 1.00 86.75 127 TYR A C 1
ATOM 986 O O . TYR A 1 127 ? 3.183 -10.993 30.585 1.00 86.75 127 TYR A O 1
ATOM 994 N N . PHE A 1 128 ? 3.800 -12.897 29.576 1.00 88.56 128 PHE A N 1
ATOM 995 C CA . PHE A 1 128 ? 2.474 -13.186 29.038 1.00 88.56 128 PHE A CA 1
ATOM 996 C C . PHE A 1 128 ? 1.402 -13.355 30.128 1.00 88.56 128 PHE A C 1
ATOM 998 O O . PHE A 1 128 ? 0.238 -13.039 29.887 1.00 88.56 128 PHE A O 1
ATOM 1005 N N . LYS A 1 129 ? 1.787 -13.781 31.344 1.00 89.88 129 LYS A N 1
ATOM 1006 C CA . LYS A 1 129 ? 0.870 -13.928 32.489 1.00 89.88 129 LYS A CA 1
ATOM 1007 C C . LYS A 1 129 ? 0.372 -12.589 33.035 1.00 89.88 129 LYS A C 1
ATOM 1009 O O . LYS A 1 129 ? -0.619 -12.561 33.756 1.00 89.88 129 LYS A O 1
ATOM 1014 N N . GLU A 1 130 ? 1.044 -11.492 32.696 1.00 89.00 130 GLU A N 1
ATOM 1015 C CA . GLU A 1 130 ? 0.672 -10.132 33.101 1.00 89.00 130 GLU A CA 1
ATOM 1016 C C . GLU A 1 130 ? -0.223 -9.431 32.071 1.00 89.00 130 GLU A C 1
ATOM 1018 O O . GLU A 1 130 ? -0.694 -8.322 32.320 1.00 89.00 130 GLU A O 1
ATOM 1023 N N . ILE A 1 131 ? -0.459 -10.052 30.911 1.00 93.88 131 ILE A N 1
ATOM 1024 C CA . ILE A 1 131 ? -1.303 -9.475 29.867 1.00 93.88 131 ILE A CA 1
ATOM 1025 C C . ILE A 1 131 ? -2.768 -9.629 30.280 1.00 93.88 131 ILE A C 1
ATOM 1027 O O . ILE A 1 131 ? -3.253 -10.730 30.548 1.00 93.88 131 ILE A O 1
ATOM 1031 N N . THR A 1 132 ? -3.479 -8.506 30.291 1.00 95.75 132 THR A N 1
ATOM 1032 C CA . THR A 1 132 ? -4.911 -8.429 30.597 1.00 95.75 132 THR A CA 1
ATOM 1033 C C . THR A 1 132 ? -5.731 -8.002 29.383 1.00 95.75 132 THR A C 1
ATOM 1035 O O . THR A 1 132 ? -5.195 -7.499 28.391 1.00 95.75 132 THR A O 1
ATOM 1038 N N . VAL A 1 133 ? -7.056 -8.134 29.466 1.00 96.88 133 VAL A N 1
ATOM 1039 C CA . VAL A 1 133 ? -7.986 -7.602 28.451 1.00 96.88 133 VAL A CA 1
ATOM 1040 C C . VAL A 1 133 ? -7.773 -6.096 28.227 1.00 96.88 133 VAL A C 1
ATOM 1042 O O . VAL A 1 133 ? -7.806 -5.628 27.087 1.00 96.88 133 VAL A O 1
ATOM 1045 N N . PHE A 1 134 ? -7.466 -5.341 29.288 1.00 93.25 134 PHE A N 1
ATOM 1046 C CA . PHE A 1 134 ? -7.108 -3.922 29.223 1.00 93.25 134 PHE A CA 1
ATOM 1047 C C . PHE A 1 134 ? -5.876 -3.677 28.341 1.00 93.25 134 PHE A C 1
ATOM 1049 O O . PHE A 1 134 ? -5.847 -2.726 27.559 1.00 93.25 134 PHE A O 1
ATOM 1056 N N . ASN A 1 135 ? -4.875 -4.559 28.410 1.00 92.31 135 ASN A N 1
ATOM 1057 C CA . ASN A 1 135 ? -3.691 -4.462 27.560 1.00 92.31 135 ASN A CA 1
ATOM 1058 C C . ASN A 1 135 ? -4.001 -4.692 26.085 1.00 92.31 135 ASN A C 1
ATOM 1060 O O . ASN A 1 135 ? -3.403 -4.032 25.234 1.00 92.31 135 ASN A O 1
ATOM 1064 N N . LEU A 1 136 ? -4.922 -5.607 25.775 1.00 95.56 136 LEU A N 1
ATOM 1065 C CA . LEU A 1 136 ? -5.319 -5.870 24.395 1.00 95.56 136 LEU A CA 1
ATOM 1066 C C . LEU A 1 136 ? -6.039 -4.664 23.794 1.00 95.56 136 LEU A C 1
ATOM 1068 O O . LEU A 1 136 ? -5.593 -4.140 22.776 1.00 95.56 136 LEU A O 1
ATOM 1072 N N . ILE A 1 137 ? -7.103 -4.186 24.453 1.00 93.62 137 ILE A N 1
ATOM 1073 C CA . ILE A 1 137 ? -7.943 -3.101 23.919 1.00 93.62 137 ILE A CA 1
ATOM 1074 C C . ILE A 1 137 ? -7.158 -1.791 23.794 1.00 93.62 137 ILE A C 1
ATOM 1076 O O . ILE A 1 137 ? -7.401 -1.000 22.890 1.00 93.62 137 ILE A O 1
ATOM 1080 N N . ARG A 1 138 ? -6.170 -1.567 24.667 1.00 88.44 138 ARG A N 1
ATOM 1081 C CA . ARG A 1 138 ? -5.328 -0.367 24.653 1.00 88.44 138 ARG A CA 1
ATOM 1082 C C . ARG A 1 138 ? -4.085 -0.491 23.759 1.00 88.44 138 ARG A C 1
ATOM 1084 O O . ARG A 1 138 ? -3.357 0.489 23.611 1.00 88.44 138 ARG A O 1
ATOM 1091 N N . HIS A 1 139 ? -3.825 -1.650 23.150 1.00 91.12 139 HIS A N 1
ATOM 1092 C CA . HIS A 1 139 ? -2.603 -1.910 22.378 1.00 91.12 139 HIS A CA 1
ATOM 1093 C C . HIS A 1 139 ? -1.309 -1.757 23.207 1.00 91.12 139 HIS A C 1
ATOM 1095 O O . HIS A 1 139 ? -0.346 -1.132 22.775 1.00 91.12 139 HIS A O 1
ATOM 1101 N N . THR A 1 140 ? -1.276 -2.316 24.420 1.00 89.25 140 THR A N 1
ATOM 1102 C CA . THR A 1 140 ? -0.098 -2.315 25.317 1.00 89.25 140 THR A CA 1
ATOM 1103 C C . THR A 1 140 ? 0.304 -3.720 25.778 1.00 89.25 140 THR A C 1
ATOM 1105 O O . THR A 1 140 ? 1.014 -3.872 26.770 1.00 89.25 140 THR A O 1
ATOM 1108 N N . SER A 1 141 ? -0.155 -4.765 25.084 1.00 91.94 141 SER A N 1
ATOM 1109 C CA . SER A 1 141 ? 0.142 -6.169 25.411 1.00 91.94 141 SER A CA 1
ATOM 1110 C C . SER A 1 141 ? 1.565 -6.601 25.069 1.00 91.94 141 SER A C 1
ATOM 1112 O O . SER A 1 141 ? 2.064 -7.557 25.652 1.00 91.94 141 SER A O 1
ATOM 1114 N N . GLY A 1 142 ? 2.209 -5.914 24.125 1.00 89.69 142 GLY A N 1
ATOM 1115 C CA . GLY A 1 142 ? 3.506 -6.308 23.582 1.00 89.69 142 GLY A CA 1
ATOM 1116 C C . GLY A 1 142 ? 3.458 -7.436 22.555 1.00 89.69 142 GLY A C 1
ATOM 1117 O O . GLY A 1 142 ? 4.509 -7.932 22.163 1.00 89.69 142 GLY A O 1
ATOM 1118 N N . LEU A 1 143 ? 2.265 -7.822 22.097 1.00 93.00 143 LEU A N 1
ATOM 1119 C CA . LEU A 1 143 ? 2.100 -8.761 20.988 1.00 93.00 143 LEU A CA 1
ATOM 1120 C C . LEU A 1 143 ? 2.648 -8.187 19.669 1.00 93.00 143 LEU A C 1
ATOM 1122 O O . LEU A 1 143 ? 2.695 -6.967 19.465 1.00 93.00 143 LEU A O 1
ATOM 1126 N N . ILE A 1 144 ? 3.026 -9.081 18.755 1.00 92.25 144 ILE A N 1
ATOM 1127 C CA . ILE A 1 144 ? 3.308 -8.756 17.348 1.00 92.25 144 ILE A CA 1
ATOM 1128 C C . ILE A 1 144 ? 2.117 -8.042 16.691 1.00 92.25 144 ILE A C 1
ATOM 1130 O O . ILE A 1 144 ? 0.977 -8.120 17.168 1.00 92.25 144 ILE A O 1
ATOM 1134 N N . ARG A 1 145 ? 2.383 -7.265 15.635 1.00 91.56 145 ARG A N 1
ATOM 1135 C CA . ARG A 1 145 ? 1.354 -6.473 14.959 1.00 91.56 145 ARG A CA 1
ATOM 1136 C C . ARG A 1 145 ? 0.342 -7.395 14.287 1.00 91.56 145 ARG A C 1
ATOM 1138 O O . ARG A 1 145 ? -0.834 -7.359 14.647 1.00 91.56 145 ARG A O 1
ATOM 1145 N N . GLU A 1 146 ? 0.814 -8.230 13.370 1.00 92.56 146 GLU A N 1
ATOM 1146 C CA . GLU A 1 146 ? 0.002 -9.239 12.690 1.00 92.56 146 GLU A CA 1
ATOM 1147 C C . GLU A 1 146 ? 0.103 -10.594 13.391 1.00 92.56 146 GLU A C 1
ATOM 1149 O O . GLU A 1 146 ? 1.185 -10.935 13.862 1.00 92.56 146 GLU A O 1
ATOM 1154 N N . PRO A 1 147 ? -0.993 -11.367 13.494 1.00 92.75 147 PRO A N 1
ATOM 1155 C CA . PRO A 1 147 ? -0.921 -12.749 13.968 1.00 92.75 147 PRO A CA 1
ATOM 1156 C C . PRO A 1 147 ? -0.107 -13.604 12.986 1.00 92.75 147 PRO A C 1
ATOM 1158 O O . PRO A 1 147 ? -0.020 -13.252 11.815 1.00 92.75 147 PRO A O 1
ATOM 1161 N N . LEU A 1 148 ? 0.495 -14.712 13.435 1.00 90.94 148 LEU A N 1
ATOM 1162 C CA . LEU A 1 148 ? 1.308 -15.571 12.556 1.00 90.94 148 LEU A CA 1
ATOM 1163 C C . LEU A 1 148 ? 0.463 -16.209 11.444 1.00 90.94 148 LEU A C 1
ATOM 1165 O O . LEU A 1 148 ? 0.853 -16.173 10.274 1.00 90.94 148 LEU A O 1
ATOM 1169 N N . ASP A 1 149 ? -0.716 -16.697 11.827 1.00 90.81 149 ASP A N 1
ATOM 1170 C CA . ASP A 1 149 ? -1.716 -17.272 10.933 1.00 90.81 149 ASP A CA 1
ATOM 1171 C C . ASP A 1 149 ? -2.949 -16.362 10.830 1.00 90.81 149 ASP A C 1
ATOM 1173 O O . ASP A 1 149 ? -3.229 -15.553 11.716 1.00 90.81 149 ASP A O 1
ATOM 1177 N N . GLY A 1 150 ? -3.702 -16.482 9.737 1.00 87.06 150 GLY A N 1
ATOM 1178 C CA . GLY A 1 150 ? -4.940 -15.732 9.519 1.00 87.06 150 GLY A CA 1
ATOM 1179 C C . GLY A 1 150 ? -4.764 -14.216 9.333 1.00 87.06 150 GLY A C 1
ATOM 1180 O O . GLY A 1 150 ? -5.738 -13.470 9.460 1.00 87.06 150 GLY A O 1
ATOM 1181 N N . ASN A 1 151 ? -3.546 -13.741 9.054 1.00 88.56 151 ASN A N 1
ATOM 1182 C CA . ASN A 1 151 ? -3.264 -12.371 8.626 1.00 88.56 151 ASN A CA 1
ATOM 1183 C C . ASN A 1 151 ? -3.372 -12.239 7.089 1.00 88.56 151 ASN A C 1
ATOM 1185 O O . ASN A 1 151 ? -3.530 -13.220 6.362 1.00 88.56 151 ASN A O 1
ATOM 1189 N N . TYR A 1 152 ? -3.287 -11.016 6.559 1.00 82.69 152 TYR A N 1
ATOM 1190 C CA . TYR A 1 152 ? -3.467 -10.748 5.121 1.00 82.69 152 TYR A CA 1
ATOM 1191 C C . TYR A 1 152 ? -2.276 -11.136 4.226 1.00 82.69 152 TYR A C 1
ATOM 1193 O O . TYR A 1 152 ? -2.408 -11.065 3.008 1.00 82.69 152 TYR A O 1
ATOM 1201 N N . PHE A 1 153 ? -1.144 -11.554 4.795 1.00 84.12 153 PHE A N 1
ATOM 1202 C CA . PHE A 1 153 ? 0.009 -12.111 4.083 1.00 84.12 153 PHE A CA 1
ATOM 1203 C C . PHE A 1 153 ? -0.085 -13.638 3.895 1.00 84.12 153 PHE A C 1
ATOM 1205 O O . PHE A 1 153 ? 0.585 -14.184 3.017 1.00 84.12 153 PHE A O 1
ATOM 1212 N N . ASN A 1 154 ? -0.895 -14.355 4.688 1.00 82.25 154 ASN A N 1
ATOM 1213 C CA . ASN A 1 154 ? -0.971 -15.818 4.602 1.00 82.25 154 ASN A CA 1
ATOM 1214 C C . ASN A 1 154 ? -1.764 -16.278 3.371 1.00 82.25 154 ASN A C 1
ATOM 1216 O O . ASN A 1 154 ? -2.900 -15.843 3.179 1.00 82.25 154 ASN A O 1
ATOM 1220 N N . PHE A 1 155 ? -1.198 -17.205 2.583 1.00 75.12 155 PHE A N 1
ATOM 1221 C CA . PHE A 1 155 ? -1.861 -17.857 1.438 1.00 75.12 155 PHE A CA 1
ATOM 1222 C C . PHE A 1 155 ? -3.155 -18.560 1.854 1.00 75.12 155 PHE A C 1
ATOM 1224 O O . PHE A 1 155 ? -4.230 -18.282 1.308 1.00 75.12 155 PHE A O 1
ATOM 1231 N N . GLU A 1 156 ? -3.044 -19.402 2.874 1.00 78.81 156 GLU A N 1
ATOM 1232 C CA . GLU A 1 156 ? -4.156 -20.098 3.506 1.00 78.81 156 GLU A CA 1
ATOM 1233 C C . GLU A 1 156 ? -4.668 -19.274 4.687 1.00 78.81 156 GLU A C 1
ATOM 1235 O O . GLU A 1 156 ? -3.892 -18.699 5.449 1.00 78.81 156 GLU A O 1
ATOM 1240 N N . GLN A 1 157 ? -5.989 -19.174 4.798 1.00 83.62 157 GLN A N 1
ATOM 1241 C CA . GLN A 1 157 ? -6.653 -18.466 5.886 1.00 83.62 157 GLN A CA 1
ATOM 1242 C C . GLN A 1 157 ? -7.225 -19.474 6.871 1.00 83.62 157 GLN A C 1
ATOM 1244 O O . GLN A 1 157 ? -7.622 -20.565 6.467 1.00 83.62 157 GLN A O 1
ATOM 1249 N N . CYS A 1 158 ? -7.263 -19.095 8.143 1.00 86.06 158 CYS A N 1
ATOM 1250 C CA . CYS A 1 158 ? -7.691 -19.952 9.239 1.00 86.06 158 CYS A CA 1
ATOM 1251 C C . CYS A 1 158 ? -8.844 -19.320 10.024 1.00 86.06 158 CYS A C 1
ATOM 1253 O O . CYS A 1 158 ? -9.083 -18.108 9.937 1.00 86.06 158 CYS A O 1
ATOM 1255 N N . ASP A 1 159 ? -9.553 -20.146 10.788 1.00 88.31 159 ASP A N 1
ATOM 1256 C CA . ASP A 1 159 ? -10.614 -19.669 11.672 1.00 88.31 159 ASP A CA 1
ATOM 1257 C C . ASP A 1 159 ? -10.020 -18.947 12.895 1.00 88.31 159 ASP A C 1
ATOM 1259 O O . ASP A 1 159 ? -8.848 -19.109 13.251 1.00 88.31 159 ASP A O 1
ATOM 1263 N N . LEU A 1 160 ? -10.838 -18.146 13.584 1.00 92.19 160 LEU A N 1
ATOM 1264 C CA . LEU A 1 160 ? -10.375 -17.287 14.680 1.00 92.19 160 LEU A CA 1
ATOM 1265 C C . LEU A 1 160 ? -9.687 -18.065 15.818 1.00 92.19 160 LEU A C 1
ATOM 1267 O O . LEU A 1 160 ? -8.714 -17.581 16.398 1.00 92.19 160 LEU A O 1
ATOM 1271 N N . ILE A 1 161 ? -10.159 -19.278 16.118 1.00 92.38 161 ILE A N 1
ATOM 1272 C CA . ILE A 1 161 ? -9.567 -20.154 17.137 1.00 92.38 161 ILE A CA 1
ATOM 1273 C C . ILE A 1 161 ? -8.159 -20.631 16.754 1.00 92.38 161 ILE A C 1
ATOM 1275 O O . ILE A 1 161 ? -7.268 -20.654 17.603 1.00 92.38 161 ILE A O 1
ATOM 1279 N N . GLU A 1 162 ? -7.937 -20.965 15.482 1.00 92.38 162 GLU A N 1
ATOM 1280 C CA . GLU A 1 162 ? -6.639 -21.412 14.964 1.00 92.38 162 GLU A CA 1
ATOM 1281 C C . GLU A 1 162 ? -5.643 -20.250 14.959 1.00 92.38 162 GLU A C 1
ATOM 1283 O O . GLU A 1 162 ? -4.517 -20.385 15.441 1.00 92.38 162 GLU A O 1
ATOM 1288 N N . LEU A 1 163 ? -6.094 -19.066 14.527 1.00 93.69 163 LEU A N 1
ATOM 1289 C CA . LEU A 1 163 ? -5.326 -17.827 14.625 1.00 93.69 163 LEU A CA 1
ATOM 1290 C C . LEU A 1 163 ? -4.883 -17.561 16.064 1.00 93.69 163 LEU A C 1
ATOM 1292 O O . LEU A 1 163 ? -3.709 -17.284 16.307 1.00 93.69 163 LEU A O 1
ATOM 1296 N N . VAL A 1 164 ? -5.800 -17.641 17.032 1.00 94.81 164 VAL A N 1
ATOM 1297 C CA . VAL A 1 164 ? -5.475 -17.396 18.444 1.00 94.81 164 VAL A CA 1
ATOM 1298 C C . VAL A 1 164 ? -4.513 -18.447 18.991 1.00 94.81 164 VAL A C 1
ATOM 1300 O O . VAL A 1 164 ? -3.589 -18.081 19.720 1.00 94.81 164 VAL A O 1
ATOM 1303 N N . ALA A 1 165 ? -4.663 -19.716 18.607 1.00 93.56 165 ALA A N 1
ATOM 1304 C CA . ALA A 1 165 ? -3.717 -20.768 18.970 1.00 93.56 165 ALA A CA 1
ATOM 1305 C C . ALA A 1 165 ? -2.301 -20.475 18.438 1.00 93.56 165 ALA A C 1
ATOM 1307 O O . ALA A 1 165 ? -1.322 -20.656 19.167 1.00 93.56 165 ALA A O 1
ATOM 1308 N N . SER A 1 166 ? -2.183 -19.923 17.221 1.00 93.00 166 SER A N 1
ATOM 1309 C CA . SER A 1 166 ? -0.889 -19.532 16.638 1.00 93.00 166 SER A CA 1
ATOM 1310 C C . SER A 1 166 ? -0.135 -18.494 17.483 1.00 93.00 166 SER A C 1
ATOM 1312 O O . SER A 1 166 ? 1.098 -18.476 17.501 1.00 93.00 166 SER A O 1
ATOM 1314 N N . LEU A 1 167 ? -0.843 -17.655 18.255 1.00 92.94 167 LEU A N 1
ATOM 1315 C CA . LEU A 1 167 ? -0.215 -16.613 19.073 1.00 92.94 167 LEU A CA 1
ATOM 1316 C C . LEU A 1 167 ? 0.659 -17.183 20.192 1.00 92.94 167 LEU A C 1
ATOM 1318 O O . LEU A 1 167 ? 1.623 -16.525 20.583 1.00 92.94 167 LEU A O 1
ATOM 1322 N N . SER A 1 168 ? 0.404 -18.400 20.674 1.00 90.88 168 SER A N 1
ATOM 1323 C CA . SER A 1 168 ? 1.292 -19.062 21.642 1.00 90.88 168 SER A CA 1
ATOM 1324 C C . SER A 1 168 ? 2.648 -19.442 21.044 1.00 90.88 168 SER A C 1
ATOM 1326 O O . SER A 1 168 ? 3.620 -19.595 21.776 1.00 90.88 168 SER A O 1
ATOM 1328 N N . HIS A 1 169 ? 2.744 -19.543 19.717 1.00 89.62 169 HIS A N 1
ATOM 1329 C CA . HIS A 1 169 ? 4.001 -19.762 18.997 1.00 89.62 169 HIS A CA 1
ATOM 1330 C C . HIS A 1 169 ? 4.691 -18.452 18.590 1.00 89.62 169 HIS A C 1
ATOM 1332 O O . HIS A 1 169 ? 5.811 -18.470 18.077 1.00 89.62 169 HIS A O 1
ATOM 1338 N N . SER A 1 170 ? 4.044 -17.312 18.841 1.00 90.38 170 SER A N 1
ATOM 1339 C CA . SER A 1 170 ? 4.616 -15.991 18.603 1.00 90.38 170 SER A CA 1
ATOM 1340 C C . SER A 1 170 ? 5.589 -15.565 19.709 1.00 90.38 170 SER A C 1
ATOM 1342 O O . SER A 1 170 ? 5.869 -16.292 20.667 1.00 90.38 170 SER A O 1
ATOM 1344 N N . ARG A 1 171 ? 6.124 -14.350 19.572 1.00 87.56 171 ARG A N 1
ATOM 1345 C CA . ARG A 1 171 ? 6.996 -13.703 20.554 1.00 87.56 171 ARG A CA 1
ATOM 1346 C C . ARG A 1 171 ? 6.364 -12.393 21.000 1.00 87.56 171 ARG A C 1
ATOM 1348 O O . ARG A 1 171 ? 5.730 -11.704 20.203 1.00 87.56 171 ARG A O 1
ATOM 1355 N N . LEU A 1 172 ? 6.592 -12.004 22.247 1.00 88.88 172 LEU A N 1
ATOM 1356 C CA . LEU A 1 172 ? 6.383 -10.617 22.645 1.00 88.88 172 LEU A CA 1
ATOM 1357 C C . LEU A 1 172 ? 7.502 -9.755 22.048 1.00 88.88 172 LEU A C 1
ATOM 1359 O O . LEU A 1 172 ? 8.668 -10.133 22.066 1.00 88.88 172 LEU A O 1
ATOM 1363 N N . THR A 1 173 ? 7.171 -8.587 21.513 1.00 85.75 173 THR A N 1
ATOM 1364 C CA . THR A 1 173 ? 8.167 -7.649 20.962 1.00 85.75 173 THR A CA 1
ATOM 1365 C C . THR A 1 173 ? 8.717 -6.725 22.047 1.00 85.75 173 THR A C 1
ATOM 1367 O O . THR A 1 173 ? 9.806 -6.176 21.930 1.00 85.75 173 THR A O 1
ATOM 1370 N N . ILE A 1 174 ? 7.948 -6.552 23.122 1.00 82.56 174 ILE A N 1
ATOM 1371 C CA . ILE A 1 174 ? 8.211 -5.681 24.270 1.00 82.56 174 ILE A CA 1
ATOM 1372 C C . ILE A 1 174 ? 7.506 -6.266 25.506 1.00 82.56 174 ILE A C 1
ATOM 1374 O O . ILE A 1 174 ? 6.513 -6.983 25.360 1.00 82.56 174 ILE A O 1
ATOM 1378 N N . PRO A 1 175 ? 7.938 -5.933 26.732 1.00 85.88 175 PRO A N 1
ATOM 1379 C CA . PRO A 1 175 ? 7.141 -6.215 27.920 1.00 85.88 175 PRO A CA 1
ATOM 1380 C C . PRO A 1 175 ? 5.778 -5.488 27.885 1.00 85.88 175 PRO A C 1
ATOM 1382 O O . PRO A 1 175 ? 5.711 -4.349 27.403 1.00 85.88 175 PRO A O 1
ATOM 1385 N N . PRO A 1 176 ? 4.701 -6.084 28.434 1.00 86.69 176 PRO A N 1
ATOM 1386 C CA . PRO A 1 176 ? 3.399 -5.430 28.518 1.00 86.69 176 PRO A CA 1
ATOM 1387 C C . PRO A 1 176 ? 3.463 -4.141 29.347 1.00 86.69 176 PRO A C 1
ATOM 1389 O O . PRO A 1 176 ? 4.331 -3.968 30.206 1.00 86.69 176 PRO A O 1
ATOM 1392 N N . ASN A 1 177 ? 2.518 -3.232 29.099 1.00 80.06 177 ASN A N 1
ATOM 1393 C CA . ASN A 1 177 ? 2.387 -1.914 29.738 1.00 80.06 177 ASN A CA 1
ATOM 1394 C C . ASN A 1 177 ? 3.510 -0.902 29.446 1.00 80.06 177 ASN A C 1
ATOM 1396 O O . ASN A 1 177 ? 3.486 0.183 30.016 1.00 80.06 177 ASN A O 1
ATOM 1400 N N . LYS A 1 178 ? 4.490 -1.212 28.586 1.00 78.38 178 LYS A N 1
ATOM 1401 C CA . LYS A 1 178 ? 5.626 -0.305 28.345 1.00 78.38 178 LYS A CA 1
ATOM 1402 C C . LYS A 1 178 ? 5.353 0.784 27.322 1.00 78.38 178 LYS A C 1
ATOM 1404 O O . LYS A 1 178 ? 5.660 1.940 27.581 1.00 78.38 178 LYS A O 1
ATOM 1409 N N . ILE A 1 179 ? 4.792 0.421 26.177 1.00 78.69 179 ILE A N 1
ATOM 1410 C CA . ILE A 1 179 ? 4.508 1.359 25.090 1.00 78.69 179 ILE A CA 1
ATOM 1411 C C . ILE A 1 179 ? 3.189 0.998 24.415 1.00 78.69 179 ILE A C 1
ATOM 1413 O O . ILE A 1 179 ? 2.694 -0.126 24.545 1.00 78.69 179 ILE A O 1
ATOM 1417 N N . ASN A 1 180 ? 2.630 1.956 23.679 1.00 80.25 180 ASN A N 1
ATOM 1418 C CA . ASN A 1 180 ? 1.518 1.687 22.784 1.00 80.25 180 ASN A CA 1
ATOM 1419 C C . ASN A 1 180 ? 2.053 1.112 21.466 1.00 80.25 180 ASN A C 1
ATOM 1421 O O . ASN A 1 180 ? 2.736 1.813 20.724 1.00 80.25 180 ASN A O 1
ATOM 1425 N N . LYS A 1 181 ? 1.739 -0.150 21.175 1.00 85.44 181 LYS A N 1
ATOM 1426 C CA . LYS A 1 181 ? 2.120 -0.836 19.939 1.00 85.44 181 LYS A CA 1
ATOM 1427 C C . LYS A 1 181 ? 0.881 -1.423 19.281 1.00 85.44 181 LYS A C 1
ATOM 1429 O O . LYS A 1 181 ? 0.276 -2.361 19.799 1.00 85.44 181 LYS A O 1
ATOM 1434 N N . TYR A 1 182 ? 0.509 -0.857 18.136 1.00 88.38 182 TYR A N 1
ATOM 1435 C CA . TYR A 1 182 ? -0.650 -1.300 17.366 1.00 88.38 182 TYR A CA 1
ATOM 1436 C C . TYR A 1 182 ? -0.551 -2.796 17.033 1.00 88.38 182 TYR A C 1
ATOM 1438 O O . TYR A 1 182 ? 0.497 -3.271 16.599 1.00 88.38 182 TYR A O 1
ATOM 1446 N N . SER A 1 183 ? -1.637 -3.540 17.246 1.00 93.25 183 SER A N 1
ATOM 1447 C CA . SER A 1 183 ? -1.655 -4.992 17.054 1.00 93.25 183 SER A CA 1
ATOM 1448 C C . SER A 1 183 ? -3.035 -5.472 16.628 1.00 93.25 183 SER A C 1
ATOM 1450 O O . SER A 1 183 ? -3.998 -5.360 17.387 1.00 93.25 183 SER A O 1
ATOM 1452 N N . ASN A 1 184 ? -3.121 -6.011 15.413 1.00 94.94 184 ASN A N 1
ATOM 1453 C CA . ASN A 1 184 ? -4.282 -6.738 14.915 1.00 94.94 184 ASN A CA 1
ATOM 1454 C C . ASN A 1 184 ? -4.436 -8.083 15.634 1.00 94.94 184 ASN A C 1
ATOM 1456 O O . ASN A 1 184 ? -5.563 -8.459 15.953 1.00 94.94 184 ASN A O 1
ATOM 1460 N N . ALA A 1 185 ? -3.323 -8.740 15.989 1.00 95.81 185 ALA A N 1
ATOM 1461 C CA . ALA A 1 185 ? -3.327 -9.955 16.808 1.00 95.81 185 ALA A CA 1
ATOM 1462 C C . ALA A 1 185 ? -4.052 -9.747 18.152 1.00 95.81 185 ALA A C 1
ATOM 1464 O O . ALA A 1 185 ? -4.877 -10.567 18.553 1.00 95.81 185 ALA A O 1
ATOM 1465 N N . ALA A 1 186 ? -3.815 -8.610 18.819 1.00 96.44 186 ALA A N 1
ATOM 1466 C CA . ALA A 1 186 ? -4.503 -8.268 20.062 1.00 96.44 186 ALA A CA 1
ATOM 1467 C C . ALA A 1 186 ? -6.024 -8.120 19.880 1.00 96.44 186 ALA A C 1
ATOM 1469 O O . ALA A 1 186 ? -6.785 -8.500 20.766 1.00 96.44 186 ALA A O 1
ATOM 1470 N N . VAL A 1 187 ? -6.481 -7.600 18.735 1.00 97.81 187 VAL A N 1
ATOM 1471 C CA . VAL A 1 187 ? -7.918 -7.436 18.454 1.00 97.81 187 VAL A CA 1
ATOM 1472 C C . VAL A 1 187 ? -8.576 -8.748 18.044 1.00 97.81 187 VAL A C 1
ATOM 1474 O O . VAL A 1 187 ? -9.701 -9.008 18.460 1.00 97.81 187 VAL A O 1
ATOM 1477 N N . ALA A 1 188 ? -7.882 -9.599 17.287 1.00 97.00 188 ALA A N 1
ATOM 1478 C CA . ALA A 1 188 ? -8.356 -10.950 16.997 1.00 97.00 188 ALA A CA 1
ATOM 1479 C C . ALA A 1 188 ? -8.573 -11.741 18.300 1.00 97.00 188 ALA A C 1
ATOM 1481 O O . ALA A 1 188 ? -9.635 -12.321 18.512 1.00 97.00 188 ALA A O 1
ATOM 1482 N N . LEU A 1 189 ? -7.629 -11.639 19.240 1.00 97.69 189 LEU A N 1
ATOM 1483 C CA . LEU A 1 189 ? -7.763 -12.223 20.571 1.00 97.69 189 LEU A CA 1
ATOM 1484 C C . LEU A 1 189 ? -8.949 -11.643 21.369 1.00 97.69 189 LEU A C 1
ATOM 1486 O O . LEU A 1 189 ? -9.628 -12.393 22.063 1.00 97.69 189 LEU A O 1
ATOM 1490 N N . ILE A 1 190 ? -9.262 -10.345 21.239 1.00 98.50 190 ILE A N 1
ATOM 1491 C CA . ILE A 1 190 ? -10.502 -9.771 21.802 1.00 98.50 190 ILE A CA 1
ATOM 1492 C C . ILE A 1 190 ? -11.745 -10.410 21.176 1.00 98.50 190 ILE A C 1
ATOM 1494 O O . ILE A 1 190 ? -12.689 -10.718 21.901 1.00 98.50 190 ILE A O 1
ATOM 1498 N N . GLY A 1 191 ? -11.749 -10.621 19.858 1.00 98.06 191 GLY A N 1
ATOM 1499 C CA . GLY A 1 191 ? -12.831 -11.329 19.175 1.00 98.06 191 GLY A CA 1
ATOM 1500 C C . GLY A 1 191 ? -13.065 -12.716 19.769 1.00 98.06 191 GLY A C 1
ATOM 1501 O O . GLY A 1 191 ? -14.189 -13.037 20.132 1.00 98.06 191 GLY A O 1
ATOM 1502 N N . TYR A 1 192 ? -12.000 -13.486 19.990 1.00 98.06 192 TYR A N 1
ATOM 1503 C CA . TYR A 1 192 ? -12.098 -14.808 20.614 1.00 98.06 192 TYR A CA 1
ATOM 1504 C C . TYR A 1 192 ? -12.559 -14.748 22.080 1.00 98.06 192 TYR A C 1
ATOM 1506 O O . TYR A 1 192 ? -13.342 -15.579 22.530 1.00 98.06 192 TYR A O 1
ATOM 1514 N N . ILE A 1 193 ? -12.144 -13.728 22.841 1.00 98.69 193 ILE A N 1
ATOM 1515 C CA . ILE A 1 193 ? -12.650 -13.502 24.207 1.00 98.69 193 ILE A CA 1
ATOM 1516 C C . ILE A 1 193 ? -14.165 -13.264 24.199 1.00 98.69 193 ILE A C 1
ATOM 1518 O O . ILE A 1 193 ? -14.858 -13.767 25.085 1.00 98.69 193 ILE A O 1
ATOM 1522 N N . ILE A 1 194 ? -14.692 -12.538 23.205 1.00 98.75 194 ILE A N 1
ATOM 1523 C CA . ILE A 1 194 ? -16.141 -12.378 23.019 1.00 98.75 194 ILE A CA 1
ATOM 1524 C C . ILE A 1 194 ? -16.792 -13.745 22.791 1.00 98.75 194 ILE A C 1
ATOM 1526 O O . ILE A 1 194 ? -17.828 -14.011 23.403 1.00 98.75 194 ILE A O 1
ATOM 1530 N N . GLU A 1 195 ? -16.186 -14.629 21.993 1.00 98.19 195 GLU A N 1
ATOM 1531 C CA . GLU A 1 195 ? -16.731 -15.971 21.756 1.00 98.19 195 GLU A CA 1
ATOM 1532 C C . GLU A 1 195 ? -16.814 -16.799 23.031 1.00 98.19 195 GLU A C 1
ATOM 1534 O O . GLU A 1 195 ? -17.883 -17.289 23.397 1.00 98.19 195 GLU A O 1
ATOM 1539 N N . VAL A 1 196 ? -15.701 -16.887 23.760 1.00 98.25 196 VAL A N 1
ATOM 1540 C CA . VAL A 1 196 ? -15.612 -17.670 24.996 1.00 98.25 196 VAL A CA 1
ATOM 1541 C C . VAL A 1 196 ? -16.563 -17.129 26.065 1.00 98.25 196 VAL A C 1
ATOM 1543 O O . VAL A 1 196 ? -17.242 -17.901 26.740 1.00 98.25 196 VAL A O 1
ATOM 1546 N N . ALA A 1 197 ? -16.633 -15.806 26.233 1.00 98.44 197 ALA A N 1
ATOM 1547 C CA . ALA A 1 197 ? -17.444 -15.188 27.279 1.00 98.44 197 ALA A CA 1
ATOM 1548 C C . ALA A 1 197 ? -18.949 -15.168 26.961 1.00 98.44 197 ALA A C 1
ATOM 1550 O O . ALA A 1 197 ? -19.764 -15.165 27.886 1.00 98.44 197 ALA A O 1
ATOM 1551 N N . SER A 1 198 ? -19.330 -15.130 25.680 1.00 98.19 198 SER A N 1
ATOM 1552 C CA . SER A 1 198 ? -20.738 -15.109 25.257 1.00 98.19 198 SER A CA 1
ATOM 1553 C C . SER A 1 198 ? -21.306 -16.489 24.914 1.00 98.19 198 SER A C 1
ATOM 1555 O O . SER A 1 198 ? -22.521 -16.671 24.984 1.00 98.19 198 SER A O 1
ATOM 1557 N N . GLY A 1 199 ? -20.454 -17.451 24.544 1.00 97.69 199 GLY A N 1
ATOM 1558 C CA . GLY A 1 199 ? -20.860 -18.742 23.985 1.00 97.69 199 GLY A CA 1
ATOM 1559 C C . GLY A 1 199 ? -21.362 -18.667 22.536 1.00 97.69 199 GLY A C 1
ATOM 1560 O O . GLY A 1 199 ? -21.998 -19.610 22.070 1.00 97.69 199 GLY A O 1
ATOM 1561 N N . MET A 1 200 ? -21.122 -17.554 21.837 1.00 97.62 200 MET A N 1
ATOM 1562 C CA . MET A 1 200 ? -21.525 -17.320 20.447 1.00 97.62 200 MET A CA 1
ATOM 1563 C C . MET A 1 200 ? -20.292 -17.111 19.572 1.00 97.62 200 MET A C 1
ATOM 1565 O O . MET A 1 200 ? -19.339 -16.489 20.017 1.00 97.62 200 MET A O 1
ATOM 1569 N N . VAL A 1 201 ? -20.332 -17.552 18.317 1.00 95.38 201 VAL A N 1
ATOM 1570 C CA . VAL A 1 201 ? -19.293 -17.196 17.336 1.00 95.38 201 VAL A CA 1
ATOM 1571 C C . VAL A 1 201 ? -19.253 -15.669 17.165 1.00 95.38 201 VAL A C 1
ATOM 1573 O O . VAL A 1 201 ? -20.295 -15.007 17.243 1.00 95.38 201 VAL A O 1
ATOM 1576 N N . PHE A 1 202 ? -18.065 -15.095 16.972 1.00 96.88 202 PHE A N 1
ATOM 1577 C CA . PHE A 1 202 ? -17.825 -13.650 17.029 1.00 96.88 202 PHE A CA 1
ATOM 1578 C C . PHE A 1 202 ? -18.756 -12.880 16.085 1.00 96.88 202 PHE A C 1
ATOM 1580 O O . PHE A 1 202 ? -19.408 -11.912 16.491 1.00 96.88 202 PHE A O 1
ATOM 1587 N N . GLU A 1 203 ? -18.864 -13.340 14.839 1.00 94.94 203 GLU A N 1
ATOM 1588 C CA . GLU A 1 203 ? -19.704 -12.740 13.810 1.00 94.94 203 GLU A CA 1
ATOM 1589 C C . GLU A 1 203 ? -21.173 -12.706 14.239 1.00 94.94 203 GLU A C 1
ATOM 1591 O O . GLU A 1 203 ? -21.835 -11.682 14.071 1.00 94.94 203 GLU A O 1
ATOM 1596 N N . ASP A 1 204 ? -21.676 -13.794 14.828 1.00 96.75 204 ASP A N 1
ATOM 1597 C CA . ASP A 1 204 ? -23.055 -13.893 15.309 1.00 96.75 204 ASP A CA 1
ATOM 1598 C C . ASP A 1 204 ? -23.305 -13.001 16.525 1.00 96.75 204 ASP A C 1
ATOM 1600 O O . ASP A 1 204 ? -24.370 -12.384 16.629 1.00 96.75 204 ASP A O 1
ATOM 1604 N N . TYR A 1 205 ? -22.338 -12.897 17.441 1.00 98.50 205 TYR A N 1
ATOM 1605 C CA . TYR A 1 205 ? -22.461 -12.004 18.587 1.00 98.50 205 TYR A CA 1
ATOM 1606 C C . TYR A 1 205 ? -22.593 -10.549 18.131 1.00 98.50 205 TYR A C 1
ATOM 1608 O O . TYR A 1 205 ? -23.509 -9.853 18.575 1.00 98.50 205 TYR A O 1
ATOM 1616 N N . ILE A 1 206 ? -21.710 -10.096 17.235 1.00 98.38 206 ILE A N 1
ATOM 1617 C CA . ILE A 1 206 ? -21.717 -8.721 16.722 1.00 98.38 206 ILE A CA 1
ATOM 1618 C C . ILE A 1 206 ? -22.991 -8.436 15.922 1.00 98.38 206 ILE A C 1
ATOM 1620 O O . ILE A 1 206 ? -23.621 -7.398 16.137 1.00 98.38 206 ILE A O 1
ATOM 1624 N N . ASP A 1 207 ? -23.412 -9.360 15.059 1.00 97.62 207 ASP A N 1
ATOM 1625 C CA . ASP A 1 207 ? -24.653 -9.262 14.285 1.00 97.62 207 ASP A CA 1
ATOM 1626 C C . ASP A 1 207 ? -25.874 -9.067 15.206 1.00 97.62 207 ASP A C 1
ATOM 1628 O O . ASP A 1 207 ? -26.630 -8.104 15.067 1.00 97.62 207 ASP A O 1
ATOM 1632 N N . GLN A 1 208 ? -26.014 -9.905 16.239 1.00 98.38 208 GLN A N 1
ATOM 1633 C CA . GLN A 1 208 ? -27.191 -9.908 17.116 1.00 98.38 208 GLN A CA 1
ATOM 1634 C C . GLN A 1 208 ? -27.170 -8.848 18.226 1.00 98.38 208 GLN A C 1
ATOM 1636 O O . GLN A 1 208 ? -28.230 -8.370 18.631 1.00 98.38 208 GLN A O 1
ATOM 1641 N N . ASN A 1 209 ? -25.996 -8.487 18.757 1.00 98.44 209 ASN A N 1
ATOM 1642 C CA . ASN A 1 209 ? -25.880 -7.630 19.947 1.00 98.44 209 ASN A CA 1
ATOM 1643 C C . ASN A 1 209 ? -25.393 -6.208 19.641 1.00 98.44 209 ASN A C 1
ATOM 1645 O O . ASN A 1 209 ? -25.561 -5.323 20.485 1.00 98.44 209 ASN A O 1
ATOM 1649 N N . VAL A 1 210 ? -24.813 -5.970 18.460 1.00 98.50 210 VAL A N 1
ATOM 1650 C CA . VAL A 1 210 ? -24.282 -4.656 18.066 1.00 98.50 210 VAL A CA 1
ATOM 1651 C C . VAL A 1 210 ? -24.993 -4.132 16.821 1.00 98.50 210 VAL A C 1
ATOM 1653 O O . VAL A 1 210 ? -25.624 -3.080 16.890 1.00 98.50 210 VAL A O 1
ATOM 1656 N N . LEU A 1 211 ? -24.937 -4.854 15.699 1.00 98.56 211 LEU A N 1
ATOM 1657 C CA . LEU A 1 211 ? -25.470 -4.379 14.417 1.00 98.56 211 LEU A CA 1
ATOM 1658 C C . LEU A 1 211 ? -27.003 -4.345 14.416 1.00 98.56 211 LEU A C 1
ATOM 1660 O O . LEU A 1 211 ? -27.593 -3.290 14.171 1.00 98.56 211 LEU A O 1
ATOM 1664 N N . GLY A 1 212 ? -27.651 -5.456 14.771 1.00 98.25 212 GLY A N 1
ATOM 1665 C CA . GLY A 1 212 ? -29.109 -5.581 14.823 1.00 98.25 212 GLY A CA 1
ATOM 1666 C C . GLY A 1 212 ? -29.792 -4.538 15.720 1.00 98.25 212 GLY A C 1
ATOM 1667 O O . GLY A 1 212 ? -30.697 -3.849 15.247 1.00 98.25 212 GLY A O 1
ATOM 1668 N N . PRO A 1 213 ? -29.357 -4.330 16.979 1.00 98.38 213 PRO A N 1
ATOM 1669 C CA . PRO A 1 213 ? -29.956 -3.325 17.861 1.00 98.38 213 PRO A CA 1
ATOM 1670 C C . PRO A 1 213 ? -29.742 -1.872 17.411 1.00 98.38 213 PRO A C 1
ATOM 1672 O O . PRO A 1 213 ? -30.537 -1.004 17.768 1.00 98.38 213 PRO A O 1
ATOM 1675 N N . LEU A 1 214 ? -28.702 -1.593 16.616 1.00 98.31 214 LEU A N 1
ATOM 1676 C CA . LEU A 1 214 ? -28.535 -0.299 15.942 1.00 98.31 214 LEU A CA 1
ATOM 1677 C C . LEU A 1 214 ? -29.369 -0.191 14.659 1.00 98.31 214 LEU A C 1
ATOM 1679 O O . LEU A 1 214 ? -29.505 0.900 14.113 1.00 98.31 214 LEU A O 1
ATOM 1683 N N . GLY A 1 215 ? -29.925 -1.305 14.178 1.00 97.81 215 GLY A N 1
ATOM 1684 C CA . GLY A 1 215 ? -30.653 -1.416 12.920 1.00 97.81 215 GLY A CA 1
ATOM 1685 C C . GLY A 1 215 ? -29.750 -1.495 11.691 1.00 97.81 215 GLY A C 1
ATOM 1686 O O . GLY A 1 215 ? -30.206 -1.147 10.604 1.00 97.81 215 GLY A O 1
ATOM 1687 N N . MET A 1 216 ? -28.478 -1.875 11.837 1.00 97.62 216 MET A N 1
ATOM 1688 C CA . MET A 1 216 ? -27.492 -1.981 10.752 1.00 97.62 216 MET A CA 1
ATOM 1689 C C . MET A 1 216 ? -27.637 -3.302 9.973 1.00 97.62 216 MET A C 1
ATOM 1691 O O . MET A 1 216 ? -26.775 -4.170 10.048 1.00 97.62 216 MET A O 1
ATOM 1695 N N . ASN A 1 217 ? -28.764 -3.471 9.277 1.00 94.56 217 ASN A N 1
ATOM 1696 C CA . ASN A 1 217 ? -29.190 -4.750 8.690 1.00 94.56 217 ASN A CA 1
ATOM 1697 C C . ASN A 1 217 ? -28.441 -5.161 7.409 1.00 94.56 217 ASN A C 1
ATOM 1699 O O . ASN A 1 217 ? -28.567 -6.304 6.979 1.00 94.56 217 ASN A O 1
ATOM 1703 N N . ASP A 1 218 ? -27.721 -4.241 6.770 1.00 93.75 218 ASP A N 1
ATOM 1704 C CA . ASP A 1 218 ? -26.908 -4.506 5.581 1.00 93.75 218 ASP A CA 1
ATOM 1705 C C . ASP A 1 218 ? -25.425 -4.704 5.928 1.00 93.75 218 ASP A C 1
ATOM 1707 O O . ASP A 1 218 ? -24.636 -5.099 5.070 1.00 93.75 218 ASP A O 1
ATOM 1711 N N . SER A 1 219 ? -25.027 -4.416 7.166 1.00 95.25 219 SER A N 1
ATOM 1712 C CA . SER A 1 219 ? -23.651 -4.567 7.628 1.00 95.25 219 SER A CA 1
ATOM 1713 C C . SER A 1 219 ? -23.388 -5.963 8.173 1.00 95.25 219 SER A C 1
ATOM 1715 O O . SER A 1 219 ? -24.234 -6.557 8.834 1.00 95.25 219 SER A O 1
ATOM 1717 N N . SER A 1 220 ? -22.184 -6.489 7.948 1.00 93.19 220 SER A N 1
ATOM 1718 C CA . SER A 1 220 ? -21.812 -7.793 8.492 1.00 93.19 220 SER A CA 1
ATOM 1719 C C . SER A 1 220 ? -20.304 -8.003 8.581 1.00 93.19 220 SER A C 1
ATOM 1721 O O . SER A 1 220 ? -19.532 -7.461 7.786 1.00 93.19 220 SER A O 1
ATOM 1723 N N . PHE A 1 221 ? -19.909 -8.837 9.544 1.00 92.69 221 PHE A N 1
ATOM 1724 C CA . PHE A 1 221 ? -18.604 -9.501 9.575 1.00 92.69 221 PHE A CA 1
ATOM 1725 C C . PHE A 1 221 ? -18.649 -10.895 8.928 1.00 92.69 221 PHE A C 1
ATOM 1727 O O . PHE A 1 221 ? -17.596 -11.473 8.668 1.00 92.69 221 PHE A O 1
ATOM 1734 N N . LYS A 1 222 ? -19.844 -11.447 8.662 1.00 88.12 222 LYS A N 1
ATOM 1735 C CA . LYS A 1 222 ? -19.994 -12.790 8.089 1.00 88.12 222 LYS A CA 1
ATOM 1736 C C . LYS A 1 222 ? -19.404 -12.844 6.690 1.00 88.12 222 LYS A C 1
ATOM 1738 O O . LYS A 1 222 ? -19.553 -11.916 5.902 1.00 88.12 222 LYS A O 1
ATOM 1743 N N . ASN A 1 223 ? -18.757 -13.961 6.393 1.00 72.62 223 ASN A N 1
ATOM 1744 C CA . ASN A 1 223 ? -18.160 -14.217 5.094 1.00 72.62 223 ASN A CA 1
ATOM 1745 C C . ASN A 1 223 ? -18.203 -15.725 4.817 1.00 72.62 223 ASN A C 1
ATOM 1747 O O . ASN A 1 223 ? -17.248 -16.446 5.088 1.00 72.62 223 ASN A O 1
ATOM 1751 N N . ILE A 1 224 ? -19.365 -16.207 4.368 1.00 60.84 224 ILE A N 1
ATOM 1752 C CA . ILE A 1 224 ? -19.732 -17.637 4.384 1.00 60.84 224 ILE A CA 1
ATOM 1753 C C . ILE A 1 224 ? -18.950 -18.439 3.324 1.00 60.84 224 ILE A C 1
ATOM 1755 O O . ILE A 1 224 ? -18.805 -19.655 3.443 1.00 60.84 224 ILE A O 1
ATOM 1759 N N . HIS A 1 225 ? -18.422 -17.766 2.298 1.00 58.75 225 HIS A N 1
ATOM 1760 C CA . HIS A 1 225 ? -17.757 -18.388 1.147 1.00 58.75 225 HIS A CA 1
ATOM 1761 C C . HIS A 1 225 ? -16.316 -17.902 0.923 1.00 58.75 225 HIS A C 1
ATOM 1763 O O . HIS A 1 225 ? -15.774 -18.082 -0.163 1.00 58.75 225 HIS A O 1
ATOM 1769 N N . SER A 1 226 ? -15.668 -17.353 1.959 1.00 57.53 226 SER A N 1
ATOM 1770 C CA . SER A 1 226 ? -14.312 -16.774 1.908 1.00 57.53 226 SER A CA 1
ATOM 1771 C C . SER A 1 226 ? -13.219 -17.684 1.328 1.00 57.53 226 SER A C 1
ATOM 1773 O O . SER A 1 226 ? -12.219 -17.192 0.820 1.00 57.53 226 SER A O 1
ATOM 1775 N N . ASN A 1 227 ? -13.389 -19.004 1.399 1.00 54.56 227 ASN A N 1
ATOM 1776 C CA . ASN A 1 227 ? -12.411 -19.986 0.923 1.00 54.56 227 ASN A CA 1
ATOM 1777 C C . ASN A 1 227 ? -12.873 -20.722 -0.348 1.00 54.56 227 ASN A C 1
ATOM 1779 O O . ASN A 1 227 ? -12.380 -21.807 -0.652 1.00 54.56 227 ASN A O 1
ATOM 1783 N N . THR A 1 228 ? -13.845 -20.171 -1.080 1.00 56.88 228 THR A N 1
ATOM 1784 C CA . THR A 1 228 ? -14.371 -20.767 -2.317 1.00 56.88 228 THR A CA 1
ATOM 1785 C C . THR A 1 228 ? -14.488 -19.718 -3.418 1.00 56.88 228 THR A C 1
ATOM 1787 O O . THR A 1 228 ? -14.732 -18.553 -3.129 1.00 56.88 228 THR A O 1
ATOM 1790 N N . ASP A 1 229 ? -14.427 -20.132 -4.685 1.00 62.19 229 ASP A N 1
ATOM 1791 C CA . ASP A 1 229 ? -14.658 -19.238 -5.837 1.00 62.19 229 ASP A CA 1
ATOM 1792 C C . ASP A 1 229 ? -16.120 -18.746 -5.953 1.00 62.19 229 ASP A C 1
ATOM 1794 O O . ASP A 1 229 ? -16.480 -18.012 -6.876 1.00 62.19 229 ASP A O 1
ATOM 1798 N N . VAL A 1 230 ? -17.002 -19.171 -5.042 1.00 64.12 230 VAL A N 1
ATOM 1799 C CA . VAL A 1 230 ? -18.418 -18.803 -5.031 1.00 64.12 230 VAL A CA 1
ATOM 1800 C C . VAL A 1 230 ? -18.584 -17.436 -4.378 1.00 64.12 230 VAL A C 1
ATOM 1802 O O . VAL A 1 230 ? -18.377 -17.272 -3.179 1.00 64.12 230 VAL A O 1
ATOM 1805 N N . GLN A 1 231 ? -19.028 -16.455 -5.160 1.00 68.19 231 GLN A N 1
ATOM 1806 C CA . GLN A 1 231 ? -19.373 -15.136 -4.637 1.00 68.19 231 GLN A CA 1
ATOM 1807 C C . GLN A 1 231 ? -20.732 -15.179 -3.925 1.00 68.19 231 GLN A C 1
ATOM 1809 O O . GLN A 1 231 ? -21.739 -15.568 -4.520 1.00 68.19 231 GLN A O 1
ATOM 1814 N N . ASP A 1 232 ? -20.773 -14.759 -2.658 1.00 75.25 232 ASP A N 1
ATOM 1815 C CA . ASP A 1 232 ? -22.031 -14.507 -1.948 1.00 75.25 232 ASP A CA 1
ATOM 1816 C C . ASP A 1 232 ? -22.623 -13.127 -2.295 1.00 75.25 232 ASP A C 1
ATOM 1818 O O . ASP A 1 232 ? -22.006 -12.294 -2.965 1.00 75.25 232 ASP A O 1
ATOM 1822 N N . GLU A 1 233 ? -23.854 -12.867 -1.839 1.00 80.19 233 GLU A N 1
ATOM 1823 C CA . GLU A 1 233 ? -24.538 -11.590 -2.081 1.00 80.19 233 GLU A CA 1
ATOM 1824 C C . GLU A 1 233 ? -23.718 -10.389 -1.578 1.00 80.19 233 GLU A C 1
ATOM 1826 O O . GLU A 1 233 ? -23.697 -9.338 -2.220 1.00 80.19 233 GLU A O 1
ATOM 1831 N N . GLN A 1 234 ? -23.011 -10.531 -0.452 1.00 80.44 234 GLN A N 1
ATOM 1832 C CA . GLN A 1 234 ? -22.178 -9.454 0.081 1.00 80.44 234 GLN A CA 1
ATOM 1833 C C . GLN A 1 234 ? -20.980 -9.173 -0.825 1.00 80.44 234 GLN A C 1
ATOM 1835 O O . GLN A 1 234 ? -20.650 -8.010 -1.068 1.00 80.44 234 GLN A O 1
ATOM 1840 N N . SER A 1 235 ? -20.354 -10.218 -1.359 1.00 79.12 235 SER A N 1
ATOM 1841 C CA . SER A 1 235 ? -19.249 -10.119 -2.309 1.00 79.12 235 SER A CA 1
ATOM 1842 C C . SER A 1 235 ? -19.699 -9.396 -3.578 1.00 79.12 235 SER A C 1
ATOM 1844 O O . SER A 1 235 ? -19.061 -8.428 -3.978 1.00 79.12 235 SER A O 1
ATOM 1846 N N . LEU A 1 236 ? -20.872 -9.750 -4.116 1.00 82.00 236 LEU A N 1
ATOM 1847 C CA . LEU A 1 236 ? -21.474 -9.088 -5.284 1.00 82.00 236 LEU A CA 1
ATOM 1848 C C . LEU A 1 236 ? -21.847 -7.617 -5.038 1.00 82.00 236 LEU A C 1
ATOM 1850 O O . LEU A 1 236 ? -21.858 -6.810 -5.966 1.00 82.00 236 LEU A O 1
ATOM 1854 N N . ARG A 1 237 ? -22.196 -7.259 -3.797 1.00 89.12 237 ARG A N 1
ATOM 1855 C CA . ARG A 1 237 ? -22.560 -5.888 -3.402 1.00 89.12 237 ARG A CA 1
ATOM 1856 C C . ARG A 1 237 ? -21.363 -5.031 -2.995 1.00 89.12 237 ARG A C 1
ATOM 1858 O O . ARG A 1 237 ? -21.538 -3.823 -2.822 1.00 89.12 237 ARG A O 1
ATOM 1865 N N . THR A 1 238 ? -20.190 -5.621 -2.776 1.00 90.56 238 THR A N 1
ATOM 1866 C CA . THR A 1 238 ? -19.002 -4.889 -2.323 1.00 90.56 238 THR A CA 1
ATOM 1867 C C . THR A 1 238 ? -18.462 -4.024 -3.458 1.00 90.56 238 THR A C 1
ATOM 1869 O O . THR A 1 238 ? -18.351 -4.481 -4.589 1.00 90.56 238 THR A O 1
ATOM 1872 N N . ALA A 1 239 ? -18.150 -2.759 -3.169 1.00 92.31 239 ALA A N 1
ATOM 1873 C CA . ALA A 1 239 ? -17.542 -1.866 -4.150 1.00 92.31 239 ALA A CA 1
ATOM 1874 C C . ALA A 1 239 ? -16.223 -2.452 -4.679 1.00 92.31 239 ALA A C 1
ATOM 1876 O O . ALA A 1 239 ? -15.492 -3.114 -3.942 1.00 92.31 239 ALA A O 1
ATOM 1877 N N . VAL A 1 240 ? -15.888 -2.157 -5.933 1.00 91.50 240 VAL A N 1
ATOM 1878 C CA . VAL A 1 240 ? -14.583 -2.519 -6.493 1.00 91.50 240 VAL A CA 1
ATOM 1879 C C . VAL A 1 240 ? -13.526 -1.577 -5.913 1.00 91.50 240 VAL A C 1
ATOM 1881 O O . VAL A 1 240 ? -13.537 -0.370 -6.170 1.00 91.50 240 VAL A O 1
ATOM 1884 N N . GLY A 1 241 ? -12.640 -2.120 -5.079 1.00 90.56 241 GLY A N 1
ATOM 1885 C CA . GLY A 1 241 ? -11.482 -1.404 -4.546 1.00 90.56 241 GLY A CA 1
ATOM 1886 C C . GLY A 1 241 ? -10.314 -1.445 -5.528 1.00 90.56 241 GLY A C 1
ATOM 1887 O O . GLY A 1 241 ? -10.196 -2.390 -6.299 1.00 90.56 241 GLY A O 1
ATOM 1888 N N . HIS A 1 242 ? -9.444 -0.439 -5.500 1.00 86.38 242 HIS A N 1
ATOM 1889 C CA . HIS A 1 242 ? -8.268 -0.364 -6.373 1.00 86.38 242 HIS A CA 1
ATOM 1890 C C . HIS A 1 242 ? -6.998 -0.188 -5.548 1.00 86.38 242 HIS A C 1
ATOM 1892 O O . HIS A 1 242 ? -7.005 0.512 -4.532 1.00 86.38 242 HIS A O 1
ATOM 1898 N N . MET A 1 243 ? -5.918 -0.832 -5.980 1.00 77.19 243 MET A N 1
ATOM 1899 C CA . MET A 1 243 ? -4.611 -0.721 -5.341 1.00 77.19 243 MET A CA 1
ATOM 1900 C C . MET A 1 243 ? -3.656 0.103 -6.182 1.00 77.19 243 MET A C 1
ATOM 1902 O O . MET A 1 243 ? -3.556 -0.085 -7.397 1.00 77.19 243 MET A O 1
ATOM 1906 N N . TRP A 1 244 ? -2.925 0.971 -5.499 1.00 65.75 244 TRP A N 1
ATOM 1907 C CA . TRP A 1 244 ? -1.794 1.691 -6.053 1.00 65.75 244 TRP A CA 1
ATOM 1908 C C . TRP A 1 244 ? -0.520 0.841 -5.966 1.00 65.75 244 TRP A C 1
ATOM 1910 O O . TRP A 1 244 ? -0.232 0.281 -4.906 1.00 65.75 244 TRP A O 1
ATOM 1920 N N . ARG A 1 245 ? 0.289 0.775 -7.033 1.00 58.88 245 ARG A N 1
ATOM 1921 C CA . ARG A 1 245 ? 1.624 0.153 -6.991 1.00 58.88 245 ARG A CA 1
ATOM 1922 C C . ARG A 1 245 ? 2.699 1.214 -7.173 1.00 58.88 245 ARG A C 1
ATOM 1924 O O . ARG A 1 245 ? 2.561 2.145 -7.956 1.00 58.88 245 ARG A O 1
ATOM 1931 N N . LEU A 1 246 ? 3.818 1.058 -6.469 1.00 51.00 246 LEU A N 1
ATOM 1932 C CA . LEU A 1 246 ? 4.865 2.087 -6.402 1.00 51.00 246 LEU A CA 1
ATOM 1933 C C . LEU A 1 246 ? 5.633 2.319 -7.723 1.00 51.00 246 LEU A C 1
ATOM 1935 O O . LEU A 1 246 ? 6.422 3.253 -7.812 1.00 51.00 246 LEU A O 1
ATOM 1939 N N . TRP A 1 247 ? 5.395 1.501 -8.752 1.00 51.59 247 TRP A N 1
ATOM 1940 C CA . TRP A 1 247 ? 5.927 1.671 -10.114 1.00 51.59 247 TRP A CA 1
ATOM 1941 C C . TRP A 1 247 ? 4.883 2.170 -11.127 1.00 51.59 247 TRP A C 1
ATOM 1943 O O . TRP A 1 247 ? 5.183 2.270 -12.314 1.00 51.59 247 TRP A O 1
ATOM 1953 N N . ASP A 1 248 ? 3.661 2.464 -10.688 1.00 54.09 248 ASP A N 1
ATOM 1954 C CA . ASP A 1 248 ? 2.608 2.989 -11.550 1.00 54.09 248 ASP A CA 1
ATOM 1955 C C . ASP A 1 248 ? 2.882 4.491 -11.780 1.00 54.09 248 ASP A C 1
ATOM 1957 O O . ASP A 1 248 ? 2.588 5.341 -10.943 1.00 54.09 248 ASP A O 1
ATOM 1961 N N . GLU A 1 249 ? 3.546 4.817 -12.898 1.00 44.53 249 GLU A N 1
ATOM 1962 C CA . GLU A 1 249 ? 4.237 6.102 -13.150 1.00 44.53 249 GLU A CA 1
ATOM 1963 C C . GLU A 1 249 ? 3.332 7.340 -13.325 1.00 44.53 249 GLU A C 1
ATOM 1965 O O . GLU A 1 249 ? 3.822 8.435 -13.622 1.00 44.53 249 GLU A O 1
ATOM 1970 N N . THR A 1 250 ? 2.015 7.212 -13.160 1.00 44.47 250 THR A N 1
ATOM 1971 C CA . THR A 1 250 ? 1.064 8.290 -13.455 1.00 44.47 250 THR A CA 1
ATOM 1972 C C . THR A 1 250 ? 0.014 8.453 -12.362 1.00 44.47 250 THR A C 1
ATOM 1974 O O . THR A 1 250 ? -0.889 7.637 -12.225 1.00 44.47 250 THR A O 1
ATOM 1977 N N . ASP A 1 251 ? 0.053 9.584 -11.652 1.00 47.72 251 ASP A N 1
ATOM 1978 C CA . ASP A 1 251 ? -0.976 9.950 -10.657 1.00 47.72 251 ASP A CA 1
ATOM 1979 C C . ASP A 1 251 ? -2.354 10.272 -11.280 1.00 47.72 251 ASP A C 1
ATOM 1981 O O . ASP A 1 251 ? -3.334 10.494 -10.566 1.00 47.72 251 ASP A O 1
ATOM 1985 N N . THR A 1 252 ? -2.425 10.372 -12.612 1.00 49.06 252 THR A N 1
ATOM 1986 C CA . THR A 1 252 ? -3.581 10.897 -13.361 1.00 49.06 252 THR A CA 1
ATOM 1987 C C . THR A 1 252 ? -4.231 9.881 -14.301 1.00 49.06 252 THR A C 1
ATOM 1989 O O . THR A 1 252 ? -5.151 10.249 -15.022 1.00 49.06 252 THR A O 1
ATOM 1992 N N . ASP A 1 253 ? -3.737 8.642 -14.361 1.00 56.72 253 ASP A N 1
ATOM 1993 C CA . ASP A 1 253 ? -4.289 7.607 -15.242 1.00 56.72 253 ASP A CA 1
ATOM 1994 C C . ASP A 1 253 ? -4.955 6.519 -14.396 1.00 56.72 253 ASP A C 1
ATOM 1996 O O . ASP A 1 253 ? -4.323 5.879 -13.564 1.00 56.72 253 ASP A O 1
ATOM 2000 N N . LEU A 1 254 ? -6.250 6.297 -14.591 1.00 56.66 254 LEU A N 1
ATOM 2001 C CA . LEU A 1 254 ? -6.967 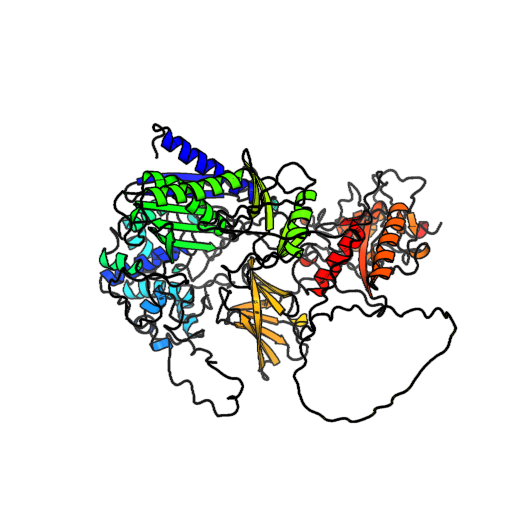5.239 -13.882 1.00 56.66 254 LEU A CA 1
ATOM 2002 C C . LEU A 1 254 ? -6.576 3.833 -14.353 1.00 56.66 254 LEU A C 1
ATOM 2004 O O . LEU A 1 254 ? -6.763 2.880 -13.599 1.00 56.66 254 LEU A O 1
ATOM 2008 N N . SER A 1 255 ? -6.040 3.690 -15.571 1.00 55.19 255 SER A N 1
ATOM 2009 C CA . SER A 1 255 ? -5.638 2.394 -16.131 1.00 55.19 255 SER A CA 1
ATOM 2010 C C . SER A 1 255 ? -4.414 1.792 -15.446 1.00 55.19 255 SER A C 1
ATOM 2012 O O . SER A 1 255 ? -4.163 0.594 -15.597 1.00 55.19 255 SER A O 1
ATOM 2014 N N . VAL A 1 256 ? -3.674 2.593 -14.669 1.00 58.34 256 VAL A N 1
ATOM 2015 C CA . VAL A 1 256 ? -2.520 2.092 -13.922 1.00 58.34 256 VAL A CA 1
ATOM 2016 C C . VAL A 1 256 ? -2.907 1.432 -12.601 1.00 58.34 256 VAL A C 1
ATOM 2018 O O . VAL A 1 256 ? -2.149 0.600 -12.114 1.00 58.34 256 VAL A O 1
ATOM 2021 N N . PHE A 1 257 ? -4.093 1.710 -12.044 1.00 66.56 257 PHE A N 1
ATOM 2022 C CA . PHE A 1 257 ? -4.529 1.017 -10.833 1.00 66.56 257 PHE A CA 1
ATOM 2023 C C . PHE A 1 257 ? -5.060 -0.368 -11.152 1.00 66.56 257 PHE A C 1
ATOM 2025 O O . PHE A 1 257 ? -5.925 -0.558 -12.006 1.00 66.56 257 PHE A O 1
ATOM 2032 N N . THR A 1 258 ? -4.588 -1.345 -10.388 1.00 72.75 258 THR A N 1
ATOM 2033 C CA . THR A 1 258 ? -5.116 -2.703 -10.467 1.00 72.75 258 THR A CA 1
ATOM 2034 C C . THR A 1 258 ? -6.265 -2.879 -9.492 1.00 72.75 258 THR A C 1
ATOM 2036 O O . THR A 1 258 ? -6.197 -2.390 -8.362 1.00 72.75 258 THR A O 1
ATOM 2039 N N . GLU A 1 259 ? -7.296 -3.609 -9.908 1.00 83.31 259 GLU A N 1
ATOM 2040 C CA . GLU A 1 259 ? -8.359 -4.050 -9.009 1.00 83.31 259 GLU A CA 1
ATOM 2041 C C . GLU A 1 259 ? -7.753 -4.753 -7.787 1.00 83.31 259 GLU A C 1
ATOM 2043 O O . GLU A 1 259 ? -6.853 -5.591 -7.897 1.00 83.31 259 GLU A O 1
ATOM 2048 N N . ALA A 1 260 ? -8.209 -4.347 -6.607 1.00 81.94 260 ALA A N 1
ATOM 2049 C CA . ALA A 1 260 ? -7.745 -4.893 -5.351 1.00 81.94 260 ALA A CA 1
ATOM 2050 C C . ALA A 1 260 ? -8.318 -6.300 -5.156 1.00 81.94 260 ALA A C 1
ATOM 2052 O O . ALA A 1 260 ? -9.530 -6.481 -5.291 1.00 81.94 260 ALA A O 1
ATOM 2053 N N . PRO A 1 261 ? -7.508 -7.287 -4.743 1.00 75.62 261 PRO A N 1
ATOM 2054 C CA . PRO A 1 261 ? -8.037 -8.590 -4.401 1.00 75.62 261 PRO A CA 1
ATOM 2055 C C . PRO A 1 261 ? -8.982 -8.468 -3.202 1.00 75.62 261 PRO A C 1
ATOM 2057 O O . PRO A 1 261 ? -8.726 -7.741 -2.228 1.00 75.62 261 PRO A O 1
ATOM 2060 N N . HIS A 1 262 ? -10.072 -9.232 -3.245 1.00 71.75 262 HIS A N 1
ATOM 2061 C CA . HIS A 1 262 ? -10.952 -9.426 -2.101 1.00 71.75 262 HIS A CA 1
ATOM 2062 C C . HIS A 1 262 ? -10.239 -10.294 -1.058 1.00 71.75 262 HIS A C 1
ATOM 2064 O O . HIS A 1 262 ? -10.470 -11.491 -0.946 1.00 71.75 262 HIS A O 1
ATOM 2070 N N . THR A 1 263 ? -9.330 -9.688 -0.294 1.00 67.69 263 THR A N 1
ATOM 2071 C CA . THR A 1 263 ? -8.578 -10.408 0.735 1.00 67.69 263 THR A CA 1
ATOM 2072 C C . THR A 1 263 ? -9.499 -10.865 1.861 1.00 67.69 263 THR A C 1
ATOM 2074 O O . THR A 1 263 ? -10.233 -10.079 2.471 1.00 67.69 263 THR A O 1
ATOM 2077 N N . HIS A 1 264 ? -9.450 -12.158 2.142 1.00 73.56 264 HIS A N 1
ATOM 2078 C CA . HIS A 1 264 ? -10.088 -12.775 3.294 1.00 73.56 264 HIS A CA 1
ATOM 2079 C C . HIS A 1 264 ? -9.034 -13.015 4.363 1.00 73.56 264 HIS A C 1
ATOM 2081 O O . HIS A 1 264 ? -7.896 -13.326 4.014 1.00 73.56 264 HIS A O 1
ATOM 2087 N N . PHE A 1 265 ? -9.392 -12.840 5.636 1.00 78.62 265 PHE A N 1
ATOM 2088 C CA . PHE A 1 265 ? -8.464 -13.121 6.724 1.00 78.62 265 PHE A CA 1
ATOM 2089 C C . PHE A 1 265 ? -9.122 -13.601 8.012 1.00 78.62 265 PHE A C 1
ATOM 2091 O O . PHE A 1 265 ? -10.220 -13.160 8.350 1.00 78.62 265 PHE A O 1
ATOM 2098 N N . GLY A 1 266 ? -8.407 -14.467 8.737 1.00 82.88 266 GLY A N 1
ATOM 2099 C CA . GLY A 1 266 ? -8.803 -14.988 10.051 1.00 82.88 266 GLY A CA 1
ATOM 2100 C C . GLY A 1 266 ? -8.882 -13.912 11.138 1.00 82.88 266 GLY A C 1
ATOM 2101 O O . GLY A 1 266 ? -9.679 -14.012 12.068 1.00 82.88 266 GLY A O 1
ATOM 2102 N N . MET A 1 267 ? -8.144 -12.803 10.998 1.00 90.00 267 MET A N 1
ATOM 2103 C CA . MET A 1 267 ? -8.223 -11.639 11.898 1.00 90.00 267 MET A CA 1
ATOM 2104 C C . MET A 1 267 ? -9.482 -10.772 11.677 1.00 90.00 267 MET A C 1
ATOM 2106 O O . MET A 1 267 ? -9.448 -9.544 11.801 1.00 90.00 267 MET A O 1
ATOM 2110 N N . ASN A 1 268 ? -10.611 -11.400 11.345 1.00 90.75 268 ASN A N 1
ATOM 2111 C CA . ASN A 1 268 ? -11.888 -10.761 11.028 1.00 90.75 268 ASN A CA 1
ATOM 2112 C C . ASN A 1 268 ? -12.318 -9.680 12.053 1.00 90.75 268 ASN A C 1
ATOM 2114 O O . ASN A 1 268 ? -12.683 -8.579 11.624 1.00 90.75 268 ASN A O 1
ATOM 2118 N N . PRO A 1 269 ? -12.153 -9.873 13.384 1.00 95.75 269 PRO A N 1
ATOM 2119 C CA . PRO A 1 269 ? -12.457 -8.837 14.381 1.00 95.75 269 PRO A CA 1
ATOM 2120 C C . PRO A 1 269 ? -11.674 -7.526 14.214 1.00 95.75 269 PRO A C 1
ATOM 2122 O O . PRO A 1 269 ? -12.100 -6.474 14.697 1.00 95.75 269 PRO A O 1
ATOM 2125 N N . ALA A 1 270 ? -10.516 -7.563 13.551 1.00 94.81 270 ALA A N 1
ATOM 2126 C CA . ALA A 1 270 ? -9.642 -6.412 13.389 1.00 94.81 270 ALA A CA 1
ATOM 2127 C C . ALA A 1 270 ? -9.983 -5.557 12.157 1.00 94.81 270 ALA A C 1
ATOM 2129 O O . ALA A 1 270 ? -9.722 -4.351 12.183 1.00 94.81 270 ALA A O 1
ATOM 2130 N N . ALA A 1 271 ? -10.520 -6.140 11.080 1.00 92.56 271 ALA A N 1
ATOM 2131 C CA . ALA A 1 271 ? -10.673 -5.429 9.802 1.00 92.56 271 ALA A CA 1
ATOM 2132 C C . ALA A 1 271 ? -11.817 -5.922 8.887 1.00 92.56 271 ALA A C 1
ATOM 2134 O O . ALA A 1 271 ? -11.899 -5.503 7.732 1.00 92.56 271 ALA A O 1
ATOM 2135 N N . GLY A 1 272 ? -12.682 -6.805 9.388 1.00 91.94 272 GLY A N 1
ATOM 2136 C CA . GLY A 1 272 ? -13.635 -7.583 8.597 1.00 91.94 272 GLY A CA 1
ATOM 2137 C C . GLY A 1 272 ? -14.956 -6.926 8.210 1.00 91.94 272 GLY A C 1
ATOM 2138 O O . GLY A 1 272 ? -15.672 -7.462 7.363 1.00 91.94 272 GLY A O 1
ATOM 2139 N N . LEU A 1 273 ? -15.310 -5.785 8.808 1.00 95.00 273 LEU A N 1
ATOM 2140 C CA . LEU A 1 273 ? -16.633 -5.199 8.624 1.00 95.00 273 LEU A CA 1
ATOM 2141 C C . LEU A 1 273 ? -16.825 -4.699 7.190 1.00 95.00 273 LEU A C 1
ATOM 2143 O O . LEU A 1 273 ? -16.073 -3.856 6.681 1.00 95.00 273 LEU A O 1
ATOM 2147 N N . ARG A 1 274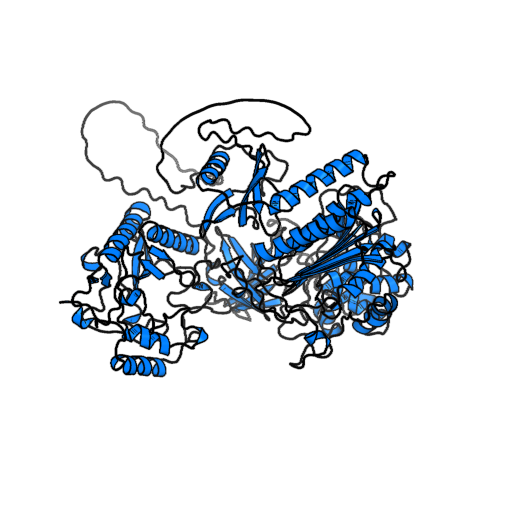 ? -17.921 -5.156 6.588 1.00 94.19 274 ARG A N 1
ATOM 2148 C CA . ARG A 1 274 ? -18.535 -4.544 5.412 1.00 94.19 274 ARG A CA 1
ATOM 2149 C C . ARG A 1 274 ? -19.783 -3.792 5.850 1.00 94.19 274 ARG A C 1
ATOM 2151 O O . ARG A 1 274 ? -20.563 -4.300 6.651 1.00 94.19 274 ARG A O 1
ATOM 2158 N N . THR A 1 275 ? -19.964 -2.572 5.358 1.00 96.12 275 THR A N 1
ATOM 2159 C CA . THR A 1 275 ? -21.095 -1.713 5.745 1.00 96.12 275 THR A CA 1
ATOM 2160 C C . THR A 1 275 ? -21.558 -0.851 4.583 1.00 96.12 275 THR A C 1
ATOM 2162 O O . THR A 1 275 ? -20.793 -0.565 3.664 1.00 96.12 275 THR A O 1
ATOM 2165 N N . THR A 1 276 ? -22.798 -0.378 4.649 1.00 96.12 276 THR A N 1
ATOM 2166 C CA . THR A 1 276 ? -23.290 0.691 3.773 1.00 96.12 276 THR A CA 1
ATOM 2167 C C . THR A 1 276 ? -23.084 2.062 4.421 1.00 96.12 276 THR A C 1
ATOM 2169 O O . THR A 1 276 ? -22.874 2.173 5.635 1.00 96.12 276 THR A O 1
ATOM 2172 N N . VAL A 1 277 ? -23.205 3.122 3.617 1.00 94.50 277 VAL A N 1
ATOM 2173 C CA . VAL A 1 277 ? -23.241 4.516 4.096 1.00 94.50 277 VAL A CA 1
ATOM 2174 C C . VAL A 1 277 ? -24.425 4.754 5.045 1.00 94.50 277 VAL A C 1
ATOM 2176 O O . VAL A 1 277 ? -24.314 5.511 6.009 1.00 94.50 277 VAL A O 1
ATOM 2179 N N . ASN A 1 278 ? -25.558 4.087 4.808 1.00 94.44 278 ASN A N 1
ATOM 2180 C CA . ASN A 1 278 ? -26.732 4.195 5.672 1.00 94.44 278 ASN A CA 1
ATOM 2181 C C . ASN A 1 278 ? -26.483 3.567 7.040 1.00 94.44 278 ASN A C 1
ATOM 2183 O O . ASN A 1 278 ? -26.824 4.163 8.061 1.00 94.44 278 ASN A O 1
ATOM 2187 N N . ASP A 1 279 ? -25.876 2.389 7.075 1.00 97.31 279 ASP A N 1
ATOM 2188 C CA . ASP A 1 279 ? -25.690 1.668 8.324 1.00 97.31 279 ASP A CA 1
ATOM 2189 C C . ASP A 1 279 ? -24.589 2.272 9.182 1.00 97.31 279 ASP A C 1
ATOM 2191 O O . ASP A 1 279 ? -24.796 2.470 10.380 1.00 97.31 279 ASP A O 1
ATOM 2195 N N . ILE A 1 280 ? -23.465 2.682 8.586 1.00 97.69 280 ILE A N 1
ATOM 2196 C CA . ILE A 1 280 ? -22.389 3.323 9.354 1.00 97.69 280 ILE A CA 1
ATOM 2197 C C . ILE A 1 280 ? -22.864 4.621 10.030 1.00 97.69 280 ILE A C 1
ATOM 2199 O O . ILE A 1 280 ? -22.389 4.953 11.114 1.00 97.69 280 ILE A O 1
ATOM 2203 N N . SER A 1 281 ? -23.870 5.307 9.469 1.00 97.50 281 SER A N 1
ATOM 2204 C CA . SER A 1 281 ? -24.473 6.492 10.094 1.00 97.50 281 SER A CA 1
ATOM 2205 C C . SER A 1 281 ? -25.133 6.212 11.453 1.00 97.50 281 SER A C 1
ATOM 2207 O O . SER A 1 281 ? -25.115 7.071 12.334 1.00 97.50 281 SER A O 1
ATOM 2209 N N . LYS A 1 282 ? -25.644 4.994 11.669 1.00 98.12 282 LYS A N 1
ATOM 2210 C CA . LYS A 1 282 ? -26.245 4.565 12.945 1.00 98.12 282 LYS A CA 1
ATOM 2211 C C . LYS A 1 282 ? -25.161 4.346 14.003 1.00 98.12 282 LYS A C 1
ATOM 2213 O O . LYS A 1 282 ? -25.325 4.730 15.158 1.00 98.12 282 LYS A O 1
ATOM 2218 N N . PHE A 1 283 ? -24.004 3.820 13.598 1.00 98.44 283 PHE A N 1
ATOM 2219 C CA . PHE A 1 283 ? -22.839 3.727 14.480 1.00 98.44 283 PHE A CA 1
ATOM 2220 C C . PHE A 1 283 ? -22.241 5.106 14.803 1.00 98.44 283 PHE A C 1
ATOM 2222 O O . PHE A 1 283 ? -21.849 5.365 15.938 1.00 98.44 283 PHE A O 1
ATOM 2229 N N . MET A 1 284 ? -22.231 6.038 13.845 1.00 98.44 284 MET A N 1
ATOM 2230 C CA . MET A 1 284 ? -21.860 7.435 14.114 1.00 98.44 284 MET A CA 1
ATOM 2231 C C . MET A 1 284 ? -22.761 8.050 15.200 1.00 98.44 284 MET A C 1
ATOM 2233 O O . MET A 1 284 ? -22.272 8.720 16.109 1.00 98.44 284 MET A O 1
ATOM 2237 N N . GLN A 1 285 ? -24.067 7.770 15.161 1.00 98.25 285 GLN A N 1
ATOM 2238 C CA . GLN A 1 285 ? -25.023 8.216 16.179 1.00 98.25 285 GLN A CA 1
ATOM 2239 C C . GLN A 1 285 ? -24.781 7.582 17.552 1.00 98.25 285 GLN A C 1
ATOM 2241 O O . GLN A 1 285 ? -24.881 8.287 18.552 1.00 98.25 285 GLN A O 1
ATOM 2246 N N . LEU A 1 286 ? -24.396 6.303 17.627 1.00 97.88 286 LEU A N 1
ATOM 2247 C CA . LEU A 1 286 ? -23.975 5.660 18.882 1.00 97.88 286 LEU A CA 1
ATOM 2248 C C . LEU A 1 286 ? -22.847 6.453 19.569 1.00 97.88 286 LEU A C 1
ATOM 2250 O O . LEU A 1 286 ? -22.911 6.706 20.775 1.00 97.88 286 LEU A O 1
ATOM 2254 N N . LEU A 1 287 ? -21.829 6.871 18.804 1.00 97.06 287 LEU A N 1
ATOM 2255 C CA . LEU A 1 287 ? -20.697 7.644 19.330 1.00 97.06 287 LEU A CA 1
ATOM 2256 C C . LEU A 1 287 ? -21.117 9.037 19.824 1.00 97.06 287 LEU A C 1
ATOM 2258 O O . LEU A 1 287 ? -20.597 9.516 20.831 1.00 97.06 287 LEU A O 1
ATOM 2262 N N . LEU A 1 288 ? -22.059 9.685 19.134 1.00 96.75 288 LEU A N 1
ATOM 2263 C CA . LEU A 1 288 ? -22.580 11.002 19.522 1.00 96.75 288 LEU A CA 1
ATOM 2264 C C . LEU A 1 288 ? -23.554 10.933 20.708 1.00 96.75 288 LEU A C 1
ATOM 2266 O O . LEU A 1 288 ? -23.621 11.870 21.499 1.00 96.75 288 LEU A O 1
ATOM 2270 N N . ASN A 1 289 ? -24.249 9.808 20.881 1.00 96.31 289 ASN A N 1
ATOM 2271 C CA . ASN A 1 289 ? -25.199 9.562 21.970 1.00 96.31 289 ASN A CA 1
ATOM 2272 C C . ASN A 1 289 ? -24.566 8.851 23.176 1.00 96.31 289 ASN A C 1
ATOM 2274 O O . ASN A 1 289 ? -25.244 8.151 23.929 1.00 96.31 289 ASN A O 1
ATOM 2278 N N . TYR A 1 290 ? -23.260 9.036 23.378 1.00 95.06 290 TYR A N 1
ATOM 2279 C CA . TYR A 1 290 ? -22.516 8.525 24.530 1.00 95.06 290 TYR A CA 1
ATOM 2280 C C . TYR A 1 290 ? -22.690 7.014 24.770 1.00 95.06 290 TYR A C 1
ATOM 2282 O O . TYR A 1 290 ? -22.848 6.571 25.909 1.00 95.06 290 TYR A O 1
ATOM 2290 N N . GLY A 1 291 ? -22.685 6.229 23.688 1.00 95.62 291 GLY A N 1
ATOM 2291 C CA . GLY A 1 291 ? -22.755 4.769 23.733 1.00 95.62 291 GLY A CA 1
ATOM 2292 C C . GLY A 1 291 ? -24.166 4.190 23.819 1.00 95.62 291 GLY A C 1
ATOM 2293 O O . GLY A 1 291 ? -24.310 2.972 23.815 1.00 95.62 291 GLY A O 1
ATOM 2294 N N . GLN A 1 292 ? -25.220 5.007 23.852 1.00 95.81 292 GLN A N 1
ATOM 2295 C CA . GLN A 1 292 ? -26.598 4.507 23.858 1.00 95.81 292 GLN A CA 1
ATOM 2296 C C . GLN A 1 292 ? -27.061 4.048 22.461 1.00 95.81 292 GLN A C 1
ATOM 2298 O O . GLN A 1 292 ? -26.758 4.722 21.475 1.00 95.81 292 GLN A O 1
ATOM 2303 N N . PRO A 1 293 ? -27.830 2.944 22.355 1.00 96.31 293 PRO A N 1
ATOM 2304 C CA . PRO A 1 293 ? -28.398 2.146 23.452 1.00 96.31 293 PRO A CA 1
ATOM 2305 C C . PRO A 1 293 ? -27.510 0.975 23.920 1.00 96.31 293 PRO A C 1
ATOM 2307 O O . PRO A 1 293 ? -27.946 0.173 24.740 1.00 96.31 293 PRO A O 1
ATOM 2310 N N . LEU A 1 294 ? -26.298 0.821 23.377 1.00 97.94 294 LEU A N 1
ATOM 2311 C CA . LEU A 1 294 ? -25.514 -0.410 23.532 1.00 97.94 294 LEU A CA 1
ATOM 2312 C C . LEU A 1 294 ? -24.690 -0.492 24.820 1.00 97.94 294 LEU A C 1
ATOM 2314 O O . LEU A 1 294 ? -24.467 -1.595 25.306 1.00 97.94 294 LEU A O 1
ATOM 2318 N N . LEU A 1 295 ? -24.217 0.637 25.341 1.00 97.69 295 LEU A N 1
ATOM 2319 C CA . LEU A 1 295 ? -23.289 0.726 26.467 1.00 97.69 295 LEU A CA 1
ATOM 2320 C C . LEU A 1 295 ? -23.833 1.655 27.550 1.00 97.69 295 LEU A C 1
ATOM 2322 O O . LEU A 1 295 ? -24.486 2.663 27.260 1.00 97.69 295 LEU A O 1
ATOM 2326 N N . LYS A 1 296 ? -23.497 1.367 28.810 1.00 96.62 296 LYS A N 1
ATOM 2327 C CA . LYS A 1 296 ? -23.653 2.328 29.905 1.00 96.62 296 LYS A CA 1
ATOM 2328 C C . LYS A 1 296 ? -22.812 3.564 29.607 1.00 96.62 296 LYS A C 1
ATOM 2330 O O . LYS A 1 296 ? -21.706 3.475 29.065 1.00 96.62 296 LYS A O 1
ATOM 2335 N N . LYS A 1 297 ? -23.325 4.728 30.006 1.00 93.19 297 LYS A N 1
ATOM 2336 C CA . LYS A 1 297 ? -22.648 6.005 29.767 1.00 93.19 297 LYS A CA 1
ATOM 2337 C C . LYS A 1 297 ? -21.250 6.009 30.386 1.00 93.19 297 LYS A C 1
ATOM 2339 O O . LYS A 1 297 ? -20.314 6.482 29.758 1.00 93.19 297 LYS A O 1
ATOM 2344 N N . GLU A 1 298 ? -21.088 5.450 31.580 1.00 92.06 298 GLU A N 1
ATOM 2345 C CA . GLU A 1 298 ? -19.814 5.389 32.303 1.00 92.06 298 GLU A CA 1
ATOM 2346 C C . GLU A 1 298 ? -18.763 4.578 31.533 1.00 92.06 298 GLU A C 1
ATOM 2348 O O . GLU A 1 298 ? -17.625 5.021 31.384 1.00 92.06 298 GLU A O 1
ATOM 2353 N N . THR A 1 299 ? -19.164 3.432 30.984 1.00 93.19 299 THR A N 1
ATOM 2354 C CA . THR A 1 299 ? -18.310 2.554 30.171 1.00 93.19 299 THR A CA 1
ATOM 2355 C C . THR A 1 299 ? -17.920 3.223 28.860 1.00 93.19 299 THR A C 1
ATOM 2357 O O . THR A 1 299 ? -16.750 3.211 28.476 1.00 93.19 299 THR A O 1
ATOM 2360 N N . PHE A 1 300 ? -18.865 3.900 28.203 1.00 94.19 300 PHE A N 1
ATOM 2361 C CA . PHE A 1 300 ? -18.552 4.703 27.024 1.00 94.19 300 PHE A CA 1
ATOM 2362 C C . PHE A 1 300 ? -17.596 5.857 27.348 1.00 94.19 300 PHE A C 1
ATOM 2364 O O . PHE A 1 300 ? -16.663 6.120 26.593 1.00 94.19 300 PHE A O 1
ATOM 2371 N N . MET A 1 301 ? -17.773 6.535 28.486 1.00 91.00 301 MET A N 1
ATOM 2372 C CA . MET A 1 301 ? -16.844 7.587 28.895 1.00 91.00 301 MET A CA 1
ATOM 2373 C C . MET A 1 301 ? -15.431 7.031 29.092 1.00 91.00 301 MET A C 1
ATOM 2375 O O . MET A 1 301 ? -14.486 7.668 28.635 1.00 91.00 301 MET A O 1
ATOM 2379 N N . GLN A 1 302 ? -15.266 5.842 29.682 1.00 88.38 302 GLN A N 1
ATOM 2380 C CA . GLN A 1 302 ? -13.955 5.183 29.772 1.00 88.38 302 GLN A CA 1
ATOM 2381 C C . GLN A 1 302 ? -13.362 4.870 28.391 1.00 88.38 302 GLN A C 1
ATOM 2383 O O . GLN A 1 302 ? -12.184 5.144 28.167 1.00 88.38 302 GLN A O 1
ATOM 2388 N N . PHE A 1 303 ? -14.177 4.373 27.454 1.00 91.62 303 PHE A N 1
ATOM 2389 C CA . PHE A 1 303 ? -13.765 4.080 26.076 1.00 91.62 303 PHE A CA 1
ATOM 2390 C C . PHE A 1 303 ? -13.109 5.290 25.392 1.00 91.62 303 PHE A C 1
ATOM 2392 O O . PHE A 1 303 ? -12.066 5.142 24.754 1.00 91.62 303 PHE A O 1
ATOM 2399 N N . ILE A 1 304 ? -13.660 6.493 25.600 1.00 89.12 304 ILE A N 1
ATOM 2400 C CA . ILE A 1 304 ? -13.180 7.748 24.994 1.00 89.12 304 ILE A CA 1
ATOM 2401 C C . ILE A 1 304 ? -12.337 8.636 25.933 1.00 89.12 304 ILE A C 1
ATOM 2403 O O . ILE A 1 304 ? -12.153 9.835 25.676 1.00 89.12 304 ILE A O 1
ATOM 2407 N N . THR A 1 305 ? -11.862 8.088 27.054 1.00 85.06 305 THR A N 1
ATOM 2408 C CA . THR A 1 305 ? -10.981 8.793 27.999 1.00 85.06 305 THR A CA 1
ATOM 2409 C C . THR A 1 305 ? -9.528 8.475 27.691 1.00 85.06 305 THR A C 1
ATOM 2411 O O . THR A 1 305 ? -9.197 7.320 27.433 1.00 85.06 305 THR A O 1
ATOM 2414 N N . LEU A 1 306 ? -8.666 9.494 27.736 1.00 79.19 306 LEU A N 1
ATOM 2415 C CA . LEU A 1 306 ? -7.229 9.339 27.520 1.00 79.19 306 LEU A CA 1
ATOM 2416 C C . LEU A 1 306 ? -6.628 8.346 28.508 1.00 79.19 306 LEU A C 1
ATOM 2418 O O . LEU A 1 306 ? -6.897 8.405 29.705 1.00 79.19 306 LEU A O 1
ATOM 2422 N N . GLN A 1 307 ? -5.787 7.456 27.998 1.00 74.56 307 GLN A N 1
ATOM 2423 C CA . GLN A 1 307 ? -5.123 6.433 28.790 1.00 74.56 307 GLN A CA 1
ATOM 2424 C C . GLN A 1 307 ? -3.613 6.744 28.831 1.00 74.56 307 GLN A C 1
ATOM 2426 O O . GLN A 1 307 ? -2.934 6.477 27.832 1.00 74.56 307 GLN A O 1
ATOM 2431 N N . PRO A 1 308 ? -3.053 7.302 29.923 1.00 66.12 308 PRO A N 1
ATOM 2432 C CA . PRO A 1 308 ? -1.613 7.556 30.040 1.00 66.12 308 PRO A CA 1
ATOM 2433 C C . PRO A 1 308 ? -0.811 6.251 30.196 1.00 66.12 308 PRO A C 1
ATOM 2435 O O . PRO A 1 308 ? -1.289 5.265 30.754 1.00 66.12 308 PRO A O 1
ATOM 2438 N N . LEU A 1 309 ? 0.391 6.174 29.607 1.00 64.25 309 LEU A N 1
ATOM 2439 C CA . LEU A 1 309 ? 1.228 4.953 29.607 1.00 64.25 309 LEU A CA 1
ATOM 2440 C C . LEU A 1 309 ? 1.775 4.604 30.996 1.00 64.25 309 LEU A C 1
ATOM 2442 O O . LEU A 1 309 ? 1.851 3.423 31.318 1.00 64.25 309 LEU A O 1
ATOM 2446 N N . ASP A 1 310 ? 2.023 5.604 31.840 1.00 53.16 310 ASP A N 1
ATOM 2447 C CA . ASP A 1 310 ? 2.650 5.418 33.155 1.00 53.16 310 ASP A CA 1
ATOM 2448 C C . ASP A 1 310 ? 1.706 4.883 34.248 1.00 53.16 310 ASP A C 1
ATOM 2450 O O . ASP A 1 310 ? 2.153 4.532 35.342 1.00 53.16 310 ASP A O 1
ATOM 2454 N N . THR A 1 311 ? 0.397 4.794 33.989 1.00 50.19 311 THR A N 1
ATOM 2455 C CA . THR A 1 311 ? -0.574 4.271 34.960 1.00 50.19 311 THR A CA 1
ATOM 2456 C C . THR A 1 311 ? -0.924 2.815 34.652 1.00 50.19 311 THR A C 1
ATOM 2458 O O . THR A 1 311 ? -1.609 2.525 33.673 1.00 50.19 311 THR A O 1
ATOM 2461 N N . LEU A 1 312 ? -0.489 1.899 35.527 1.00 45.31 312 LEU A N 1
ATOM 2462 C CA . LEU A 1 312 ? -0.820 0.462 35.489 1.00 45.31 312 LEU A CA 1
ATOM 2463 C C . LEU A 1 312 ? -2.292 0.157 35.838 1.00 45.31 312 LEU A C 1
ATOM 2465 O O . LEU A 1 312 ? -2.746 -0.968 35.650 1.00 45.31 312 LEU A O 1
ATOM 2469 N N . ALA A 1 313 ? -3.029 1.132 36.377 1.00 49.25 313 ALA A N 1
ATOM 2470 C CA . ALA A 1 313 ? -4.438 0.994 36.728 1.00 49.25 313 ALA A CA 1
ATOM 2471 C C . ALA A 1 313 ? -5.338 1.577 35.622 1.00 49.25 313 ALA A C 1
ATOM 2473 O O . ALA A 1 313 ? -4.939 2.555 34.982 1.00 49.25 313 ALA A O 1
ATOM 2474 N N . PRO A 1 314 ? -6.565 1.047 35.430 1.00 49.19 314 PRO A N 1
ATOM 2475 C CA . PRO A 1 314 ? -7.587 1.722 34.639 1.00 49.19 314 PRO A CA 1
ATOM 2476 C C . PRO A 1 314 ? -7.725 3.168 35.132 1.00 49.19 314 PRO A C 1
ATOM 2478 O O . PRO A 1 314 ? -7.715 3.387 36.351 1.00 49.19 314 PRO A O 1
ATOM 2481 N N . PRO A 1 315 ? -7.835 4.161 34.239 1.00 46.59 315 PRO A N 1
ATOM 2482 C CA . PRO A 1 315 ? -7.916 5.540 34.670 1.00 46.59 315 PRO A CA 1
ATOM 2483 C C . PRO A 1 315 ? -9.162 5.739 35.522 1.00 46.59 315 PRO A C 1
ATOM 2485 O O . PRO A 1 315 ? -10.256 5.260 35.213 1.00 46.59 315 PRO A O 1
ATOM 2488 N N . GLN A 1 316 ? -8.986 6.493 36.601 1.00 48.47 316 GLN A N 1
ATOM 2489 C CA . GLN A 1 316 ? -10.106 7.160 37.248 1.00 48.47 316 GLN A CA 1
ATOM 2490 C C . GLN A 1 316 ? -10.617 8.244 36.285 1.00 48.47 316 GLN A C 1
ATOM 2492 O O . GLN A 1 316 ? -9.844 8.727 35.460 1.00 48.47 316 GLN A O 1
ATOM 2497 N N . MET A 1 317 ? -11.910 8.594 36.330 1.00 42.66 317 MET A N 1
ATOM 2498 C CA . MET A 1 317 ? -12.467 9.664 35.485 1.00 42.66 317 MET A CA 1
ATOM 2499 C C . MET A 1 317 ? -11.761 10.996 35.788 1.00 42.66 317 MET A C 1
ATOM 2501 O O . MET A 1 317 ? -12.209 11.752 36.645 1.00 42.66 317 MET A O 1
ATOM 2505 N N . ASP A 1 318 ? -10.665 11.281 35.094 1.00 39.34 318 ASP A N 1
ATOM 2506 C CA . ASP A 1 318 ? -9.937 12.538 35.184 1.00 39.34 318 ASP A CA 1
ATOM 2507 C C . ASP A 1 318 ? -9.852 13.166 33.792 1.00 39.34 318 ASP A C 1
ATOM 2509 O O . ASP A 1 318 ? -9.174 12.682 32.886 1.00 39.34 318 ASP A O 1
ATOM 2513 N N . PHE A 1 319 ? -10.604 14.251 33.623 1.00 41.88 319 PHE A N 1
ATOM 2514 C CA . PHE A 1 319 ? -10.693 15.013 32.382 1.00 41.88 319 PHE A CA 1
ATOM 2515 C C . PHE A 1 319 ? -9.643 16.133 32.296 1.00 41.88 319 PHE A C 1
ATOM 2517 O O . PHE A 1 319 ? -9.645 16.876 31.319 1.00 41.88 319 PHE A O 1
ATOM 2524 N N . SER A 1 320 ? -8.774 16.287 33.304 1.00 37.09 320 SER A N 1
ATOM 2525 C CA . SER A 1 320 ? -7.829 17.408 33.405 1.00 37.09 320 SER A CA 1
ATOM 2526 C C . SER A 1 320 ? -6.490 17.183 32.689 1.00 37.09 320 SER A C 1
ATOM 2528 O O . SER A 1 320 ? -5.667 18.099 32.621 1.00 37.09 320 SER A O 1
ATOM 2530 N N . PHE A 1 321 ? -6.261 15.990 32.129 1.00 37.53 321 PHE A N 1
ATOM 2531 C CA . PHE A 1 321 ? -4.981 15.647 31.515 1.00 37.53 321 PHE A CA 1
ATOM 2532 C C . PHE A 1 321 ? -4.734 16.430 30.214 1.00 37.53 321 PHE A C 1
ATOM 2534 O O . PHE A 1 321 ? -5.464 16.291 29.232 1.00 37.53 321 PHE A O 1
ATOM 2541 N N . GLN A 1 322 ? -3.674 17.240 30.214 1.00 39.19 322 GLN A N 1
ATOM 2542 C CA . GLN A 1 322 ? -3.162 17.968 29.052 1.00 39.19 322 GLN A CA 1
ATOM 2543 C C . GLN A 1 322 ? -2.207 17.044 28.269 1.00 39.19 322 GLN A C 1
ATOM 2545 O O . GLN A 1 322 ? -1.207 16.606 28.848 1.00 39.19 322 GLN A O 1
ATOM 2550 N N . PRO A 1 323 ? -2.478 16.718 26.990 1.00 38.16 323 PRO A N 1
ATOM 2551 C CA . PRO A 1 323 ? -1.590 15.881 26.185 1.00 38.16 323 PRO A CA 1
ATOM 2552 C C . PRO A 1 323 ? -0.200 16.517 26.062 1.00 38.16 323 PRO A C 1
ATOM 2554 O O . PRO A 1 323 ? -0.086 17.677 25.673 1.00 38.16 323 PRO A O 1
ATOM 2557 N N . LYS A 1 324 ? 0.856 15.756 26.361 1.00 35.81 324 LYS A N 1
ATOM 2558 C CA . LYS A 1 324 ? 2.213 16.046 25.884 1.00 35.81 324 LYS A CA 1
ATOM 2559 C C . LYS A 1 324 ? 2.407 15.256 24.598 1.00 35.81 324 LYS A C 1
ATOM 2561 O O . LYS A 1 324 ? 2.435 14.039 24.699 1.00 35.81 324 LYS A O 1
ATOM 2566 N N . ASP A 1 325 ? 2.443 15.947 23.461 1.00 35.41 325 ASP A N 1
ATOM 2567 C CA . ASP A 1 325 ? 2.994 15.617 22.126 1.00 35.41 325 ASP A CA 1
ATOM 2568 C C . ASP A 1 325 ? 3.004 14.175 21.561 1.00 35.41 325 ASP A C 1
ATOM 2570 O O . ASP A 1 325 ? 3.531 13.961 20.475 1.00 35.41 325 ASP A O 1
ATOM 2574 N N . ASP A 1 326 ? 2.315 13.217 22.172 1.00 39.84 326 ASP A N 1
ATOM 2575 C CA . ASP A 1 326 ? 2.055 11.886 21.633 1.00 39.84 326 ASP A CA 1
ATOM 2576 C C . ASP A 1 326 ? 0.551 11.717 21.388 1.00 39.84 326 ASP A C 1
ATOM 2578 O O . ASP A 1 326 ? -0.286 12.226 22.138 1.00 39.84 326 ASP A O 1
ATOM 2582 N N . LEU A 1 327 ? 0.184 10.966 20.346 1.00 47.31 327 LEU A N 1
ATOM 2583 C CA . LEU A 1 327 ? -1.190 10.517 20.102 1.00 47.31 327 LEU A CA 1
ATOM 2584 C C . LEU A 1 327 ? -1.749 9.839 21.364 1.00 47.31 327 LEU A C 1
ATOM 2586 O O . LEU A 1 327 ? -1.471 8.672 21.647 1.00 47.31 327 LEU A O 1
ATOM 2590 N N . THR A 1 328 ? -2.556 10.562 22.137 1.00 55.00 328 THR A N 1
ATOM 2591 C CA . THR A 1 328 ? -3.176 10.016 23.341 1.00 55.00 328 THR A CA 1
ATOM 2592 C C . THR A 1 328 ? -4.351 9.123 22.940 1.00 55.00 328 THR A C 1
ATOM 2594 O O . THR A 1 328 ? -5.320 9.582 22.339 1.00 55.00 328 THR A O 1
ATOM 2597 N N . ARG A 1 329 ? -4.273 7.824 23.240 1.00 68.75 329 ARG A N 1
ATOM 2598 C CA . ARG A 1 329 ? -5.316 6.848 22.882 1.00 68.75 329 ARG A CA 1
ATOM 2599 C C . ARG A 1 329 ? -6.315 6.636 24.017 1.00 68.75 329 ARG A C 1
ATOM 2601 O O . ARG A 1 329 ? -5.943 6.657 25.191 1.00 68.75 329 ARG A O 1
ATOM 2608 N N . GLY A 1 330 ? -7.575 6.416 23.643 1.00 83.94 330 GLY A N 1
ATOM 2609 C CA . GLY A 1 330 ? -8.606 5.824 24.492 1.00 83.94 330 GLY A CA 1
ATOM 2610 C C . GLY A 1 330 ? -8.428 4.308 24.617 1.00 83.94 330 GLY A C 1
ATOM 2611 O O . GLY A 1 330 ? -7.318 3.789 24.465 1.00 83.94 330 GLY A O 1
ATOM 2612 N N . LEU A 1 331 ? -9.514 3.566 24.842 1.00 90.12 331 LEU A N 1
ATOM 2613 C CA . LEU A 1 331 ? -9.476 2.098 24.768 1.00 90.12 331 LEU A CA 1
ATOM 2614 C C . LEU A 1 331 ? -9.574 1.652 23.301 1.00 90.12 331 LEU A C 1
ATOM 2616 O O . LEU A 1 331 ? -10.641 1.277 22.830 1.00 90.12 331 LEU A O 1
ATOM 2620 N N . GLY A 1 332 ? -8.465 1.755 22.565 1.00 86.38 332 GLY A N 1
ATOM 2621 C CA . GLY A 1 332 ? -8.380 1.311 21.166 1.00 86.38 332 GLY A CA 1
ATOM 2622 C C . GLY A 1 332 ? -8.913 2.322 20.148 1.00 86.38 332 GLY A C 1
ATOM 2623 O O . GLY A 1 332 ? -9.094 1.991 18.982 1.00 86.38 332 GLY A O 1
ATOM 2624 N N . ILE A 1 333 ? -9.153 3.562 20.573 1.00 90.12 333 ILE A N 1
ATOM 2625 C CA . ILE A 1 333 ? -9.647 4.655 19.734 1.00 90.12 333 ILE A CA 1
ATOM 2626 C C . ILE A 1 333 ? -8.715 5.862 19.838 1.00 90.12 333 ILE A C 1
ATOM 2628 O O . ILE A 1 333 ? -8.181 6.139 20.917 1.00 90.12 333 ILE A O 1
ATOM 2632 N N . ASP A 1 334 ? -8.496 6.577 18.737 1.00 87.06 334 ASP A N 1
ATOM 2633 C CA . ASP A 1 334 ? -7.677 7.786 18.759 1.00 87.06 334 ASP A CA 1
ATOM 2634 C C . ASP A 1 334 ? -8.479 8.919 19.401 1.00 87.06 334 ASP A C 1
ATOM 2636 O O . ASP A 1 334 ? -9.638 9.161 19.044 1.00 87.06 334 ASP A O 1
ATOM 2640 N N . ILE A 1 335 ? -7.851 9.631 20.337 1.00 85.31 335 ILE A N 1
ATOM 2641 C CA . ILE A 1 335 ? -8.419 10.829 20.943 1.00 85.31 335 ILE A CA 1
ATOM 2642 C C . ILE A 1 335 ? -7.514 12.004 20.599 1.00 85.31 335 ILE A C 1
ATOM 2644 O O . ILE A 1 335 ? -6.366 12.080 21.033 1.00 85.31 335 ILE A O 1
ATOM 2648 N N . LEU A 1 336 ? -8.050 12.920 19.801 1.00 80.56 336 LEU A N 1
ATOM 2649 C CA . LEU A 1 336 ? -7.340 14.091 19.297 1.00 80.56 336 LEU A CA 1
ATOM 2650 C C . LEU A 1 336 ? -8.028 15.371 19.779 1.00 80.56 336 LEU A C 1
ATOM 2652 O O . LEU A 1 336 ? -9.168 15.348 20.248 1.00 80.56 336 LEU A O 1
ATOM 2656 N N . SER A 1 337 ? -7.347 16.502 19.608 1.00 77.25 337 SER A N 1
ATOM 2657 C CA . SER A 1 337 ? -7.937 17.833 19.752 1.00 77.25 337 SER A CA 1
ATOM 2658 C C . SER A 1 337 ? -8.017 18.507 18.386 1.00 77.25 337 SER A C 1
ATOM 2660 O O . SER A 1 337 ? -7.018 18.591 17.672 1.00 77.25 337 SER A O 1
ATOM 2662 N N . PHE A 1 338 ? -9.195 19.007 18.019 1.00 77.06 338 PHE A N 1
ATOM 2663 C CA . PHE A 1 338 ? -9.398 19.804 16.811 1.00 77.06 338 PHE A CA 1
ATOM 2664 C C . PHE A 1 338 ? -10.003 21.150 17.191 1.00 77.06 338 PHE A C 1
ATOM 2666 O O . PHE A 1 338 ? -11.171 21.237 17.562 1.00 77.06 338 PHE A O 1
ATOM 2673 N N . LEU A 1 339 ? -9.180 22.204 17.137 1.00 76.06 339 LEU A N 1
ATOM 2674 C CA . LEU A 1 339 ? -9.551 23.558 17.573 1.00 76.06 339 LEU A CA 1
ATOM 2675 C C . LEU A 1 339 ? -10.151 23.580 18.998 1.00 76.06 339 LEU A C 1
ATOM 2677 O O . LEU A 1 339 ? -11.122 24.280 19.262 1.00 76.06 339 LEU A O 1
ATOM 2681 N N . GLY A 1 340 ? -9.589 22.779 19.911 1.00 75.00 340 GLY A N 1
ATOM 2682 C CA . GLY A 1 340 ? -10.040 22.687 21.303 1.00 75.00 340 GLY A CA 1
ATOM 2683 C C . GLY A 1 340 ? -11.232 21.756 21.544 1.00 75.00 340 GLY A C 1
ATOM 2684 O O . GLY A 1 340 ? -11.619 21.580 22.695 1.00 75.00 340 GLY A O 1
ATOM 2685 N N . TYR A 1 341 ? -11.806 21.141 20.509 1.00 81.31 341 TYR A N 1
ATOM 2686 C CA . TYR A 1 341 ? -12.834 20.108 20.657 1.00 81.31 341 TYR A CA 1
ATOM 2687 C C . TYR A 1 341 ? -12.218 18.717 20.662 1.00 81.31 341 TYR A C 1
ATOM 2689 O O . TYR A 1 341 ? -11.305 18.432 19.880 1.00 81.31 341 TYR A O 1
ATOM 2697 N N . LYS A 1 342 ? -12.752 17.831 21.504 1.00 84.75 342 LYS A N 1
ATOM 2698 C CA . LYS A 1 342 ? -12.354 16.425 21.503 1.00 84.75 342 LYS A CA 1
ATOM 2699 C C . LYS A 1 342 ? -12.825 15.759 20.213 1.00 84.75 342 LYS A C 1
ATOM 2701 O O . LYS A 1 342 ? -14.012 15.787 19.884 1.00 84.75 342 LYS A O 1
ATOM 2706 N N . VAL A 1 343 ? -11.903 15.085 19.535 1.00 87.75 343 VAL A N 1
ATOM 2707 C CA . VAL A 1 343 ? -12.202 14.212 18.401 1.00 87.75 343 VAL A CA 1
ATOM 2708 C C . VAL A 1 343 ? -11.959 12.773 18.810 1.00 87.75 343 VAL A C 1
ATOM 2710 O O . VAL A 1 343 ? -10.853 12.400 19.189 1.00 87.75 343 VAL A O 1
ATOM 2713 N N . VAL A 1 344 ? -13.007 11.970 18.700 1.00 93.06 344 VAL A N 1
ATOM 2714 C CA . VAL A 1 344 ? -12.975 10.519 18.830 1.00 93.06 344 VAL A CA 1
ATOM 2715 C C . VAL A 1 344 ? -12.863 9.950 17.420 1.00 93.06 344 VAL A C 1
ATOM 2717 O O . VAL A 1 344 ? -13.760 10.167 16.605 1.00 93.06 344 VAL A O 1
ATOM 2720 N N . ARG A 1 345 ? -11.753 9.286 17.095 1.00 92.75 345 ARG A N 1
ATOM 2721 C CA . ARG A 1 345 ? -11.413 8.941 15.710 1.00 92.75 345 ARG A CA 1
ATOM 2722 C C . ARG A 1 345 ? -10.870 7.523 15.579 1.00 92.75 345 ARG A C 1
ATOM 2724 O O . ARG A 1 345 ? -10.163 7.031 16.450 1.00 92.75 345 ARG A O 1
ATOM 2731 N N . HIS A 1 346 ? -11.142 6.892 14.441 1.00 94.94 346 HIS A N 1
ATOM 2732 C CA . HIS A 1 346 ? -10.377 5.738 13.987 1.00 94.94 346 HIS A CA 1
ATOM 2733 C C . HIS A 1 346 ? -10.262 5.748 12.456 1.00 94.94 346 HIS A C 1
ATOM 2735 O O . HIS A 1 346 ? -11.252 5.925 11.746 1.00 94.94 346 HIS A O 1
ATOM 2741 N N . GLY A 1 347 ? -9.046 5.566 11.938 1.00 92.00 347 GLY A N 1
ATOM 2742 C CA . GLY A 1 347 ? -8.798 5.376 10.505 1.00 92.00 347 GLY A CA 1
ATOM 2743 C C . GLY A 1 347 ? -8.847 3.901 10.100 1.00 92.00 347 GLY A C 1
ATOM 2744 O O . GLY A 1 347 ? -8.766 3.013 10.948 1.00 92.00 347 GLY A O 1
ATOM 2745 N N . GLY A 1 348 ? -8.943 3.617 8.807 1.00 90.69 348 GLY A N 1
ATOM 2746 C CA . GLY A 1 348 ? -8.864 2.254 8.284 1.00 90.69 348 GLY A CA 1
ATOM 2747 C C . GLY A 1 348 ? -8.147 2.208 6.943 1.00 90.69 348 GLY A C 1
ATOM 2748 O O . GLY A 1 348 ? -8.334 3.095 6.116 1.00 90.69 348 GLY A O 1
ATOM 2749 N N . ALA A 1 349 ? -7.309 1.198 6.738 1.00 87.56 349 ALA A N 1
ATOM 2750 C CA . ALA A 1 349 ? -6.677 0.906 5.458 1.00 87.56 349 ALA A CA 1
ATOM 2751 C C . ALA A 1 349 ? -6.669 -0.607 5.242 1.00 87.56 349 ALA A C 1
ATOM 2753 O O . ALA A 1 349 ? -6.380 -1.369 6.166 1.00 87.56 349 ALA A O 1
ATOM 2754 N N . ILE A 1 350 ? -7.035 -1.021 4.040 1.00 86.56 350 ILE A N 1
ATOM 2755 C CA . ILE A 1 350 ? -7.034 -2.405 3.567 1.00 86.56 350 ILE A CA 1
ATOM 2756 C C . ILE A 1 350 ? -6.884 -2.354 2.048 1.00 86.56 350 ILE A C 1
ATOM 2758 O O . ILE A 1 350 ? -7.175 -1.319 1.450 1.00 86.56 350 ILE A O 1
ATOM 2762 N N . ASN A 1 351 ? -6.470 -3.450 1.417 1.00 82.38 351 ASN A N 1
ATOM 2763 C CA . ASN A 1 351 ? -6.364 -3.519 -0.041 1.00 82.38 351 ASN A CA 1
ATOM 2764 C C . ASN A 1 351 ? -7.632 -2.962 -0.706 1.00 82.38 351 ASN A C 1
AT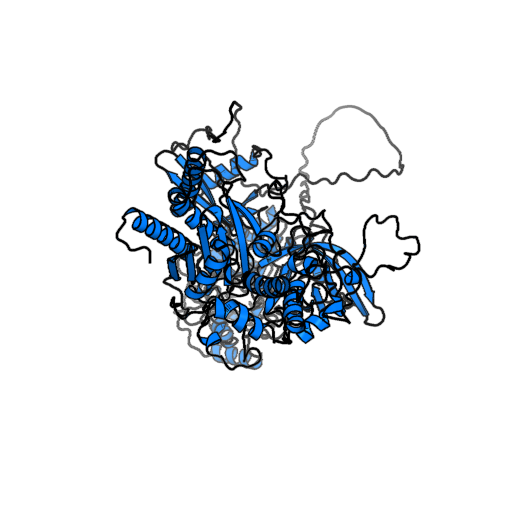OM 2766 O O . ASN A 1 351 ? -8.739 -3.461 -0.470 1.00 82.38 351 ASN A O 1
ATOM 2770 N N . GLY A 1 352 ? -7.461 -1.914 -1.509 1.00 86.38 352 GLY A N 1
ATOM 2771 C CA . GLY A 1 352 ? -8.549 -1.273 -2.236 1.00 86.38 352 GLY A CA 1
ATOM 2772 C C . GLY A 1 352 ? -9.308 -0.165 -1.515 1.00 86.38 352 GLY A C 1
ATOM 2773 O O . GLY A 1 352 ? -10.110 0.499 -2.166 1.00 86.38 352 GLY A O 1
ATOM 2774 N N . PHE A 1 353 ? -9.119 0.031 -0.205 1.00 91.81 353 PHE A N 1
ATOM 2775 C CA . PHE A 1 353 ? -9.945 0.957 0.570 1.00 91.81 353 PHE A CA 1
ATOM 2776 C C . PHE A 1 353 ? -9.171 1.733 1.633 1.00 91.81 353 PHE A C 1
ATOM 2778 O O . PHE A 1 353 ? -8.344 1.192 2.371 1.00 91.81 353 PHE A O 1
ATOM 2785 N N . ALA A 1 354 ? -9.542 3.000 1.791 1.00 90.75 354 ALA A N 1
ATOM 2786 C CA . ALA A 1 354 ? -9.104 3.841 2.896 1.00 90.75 354 ALA A CA 1
ATOM 2787 C C . ALA A 1 354 ? -10.303 4.547 3.527 1.00 90.75 354 ALA A C 1
ATOM 2789 O O . ALA A 1 354 ? -11.181 5.042 2.823 1.00 90.75 354 ALA A O 1
ATOM 2790 N N . THR A 1 355 ? -10.349 4.603 4.856 1.00 95.75 355 THR A N 1
ATOM 2791 C CA . THR A 1 355 ? -11.469 5.187 5.596 1.00 95.75 355 THR A CA 1
ATOM 2792 C C . THR A 1 355 ? -11.024 6.097 6.723 1.00 95.75 355 THR A C 1
ATOM 2794 O O . THR A 1 355 ? -9.977 5.896 7.347 1.00 95.75 355 THR A O 1
ATOM 2797 N N . ASP A 1 356 ? -11.888 7.048 7.050 1.00 95.31 356 ASP A N 1
ATOM 2798 C CA . ASP A 1 356 ? -11.789 7.885 8.235 1.00 95.31 356 ASP A CA 1
ATOM 2799 C C . ASP A 1 356 ? -13.166 7.976 8.896 1.00 95.31 356 ASP A C 1
ATOM 2801 O O . ASP A 1 356 ? -14.133 8.396 8.267 1.00 95.31 356 ASP A O 1
ATOM 2805 N N . LEU A 1 357 ? -13.259 7.572 10.163 1.00 97.94 357 LEU A N 1
ATOM 2806 C CA . LEU A 1 357 ? -14.437 7.798 10.994 1.00 97.94 357 LEU A CA 1
ATOM 2807 C C . LEU A 1 357 ? -14.041 8.718 12.140 1.00 97.94 357 LEU A C 1
ATOM 2809 O O . LEU A 1 357 ? -13.135 8.395 12.912 1.00 97.94 357 LEU A O 1
ATOM 2813 N N . ARG A 1 358 ? -14.743 9.845 12.283 1.00 94.94 358 ARG A N 1
ATOM 2814 C CA . ARG A 1 358 ? -14.549 10.767 13.405 1.00 94.94 358 ARG A CA 1
ATOM 2815 C C . ARG A 1 358 ? -15.863 11.263 13.984 1.00 94.94 358 ARG A C 1
ATOM 2817 O O . ARG A 1 358 ? -16.828 11.507 13.261 1.00 94.94 358 ARG A O 1
ATOM 2824 N N . ALA A 1 359 ? -15.884 11.451 15.293 1.00 96.12 359 ALA A N 1
ATOM 2825 C CA . ALA A 1 359 ? -16.989 12.025 16.039 1.00 96.12 359 ALA A CA 1
ATOM 2826 C C . ALA A 1 359 ? -16.467 13.115 16.979 1.00 96.12 359 ALA A C 1
ATOM 2828 O O . ALA A 1 359 ? -15.438 12.955 17.633 1.00 96.12 359 ALA A O 1
ATOM 2829 N N . LEU A 1 360 ? -17.202 14.218 17.053 1.00 93.06 360 LEU A N 1
ATOM 2830 C CA . LEU A 1 360 ? -16.990 15.335 17.960 1.00 93.06 360 LEU A CA 1
ATOM 2831 C C . LEU A 1 360 ? -18.243 15.431 18.845 1.00 93.06 360 LEU A C 1
ATOM 2833 O O . LEU A 1 360 ? -19.161 16.188 18.512 1.00 93.06 360 LEU A O 1
ATOM 2837 N N . PRO A 1 361 ? -18.335 14.644 19.940 1.00 90.19 361 PRO A N 1
ATOM 2838 C CA . PRO A 1 361 ? -19.552 14.561 20.753 1.00 90.19 361 PRO A CA 1
ATOM 2839 C C . PRO A 1 361 ? -20.027 15.923 21.277 1.00 90.19 361 PRO A C 1
ATOM 2841 O O . PRO A 1 361 ? -21.220 16.200 21.306 1.00 90.19 361 PRO A O 1
ATOM 2844 N N . GLU A 1 362 ? -19.090 16.812 21.618 1.00 87.00 362 GLU A N 1
ATOM 2845 C CA . GLU A 1 362 ? -19.362 18.169 22.117 1.00 87.00 362 GLU A CA 1
ATOM 2846 C C . GLU A 1 362 ? -20.067 19.060 21.079 1.00 87.00 362 GLU A C 1
ATOM 2848 O O . GLU A 1 362 ? -20.911 19.886 21.436 1.00 87.00 362 GLU A O 1
ATOM 2853 N N . LEU A 1 363 ? -19.758 18.857 19.794 1.00 88.62 363 LEU A N 1
ATOM 2854 C CA . LEU A 1 363 ? -20.399 19.536 18.663 1.00 88.62 363 LEU A CA 1
ATOM 2855 C C . LEU A 1 363 ? -21.607 18.770 18.116 1.00 88.62 363 LEU A C 1
ATOM 2857 O O . LEU A 1 363 ? -22.278 19.269 17.216 1.00 88.62 363 LEU A O 1
ATOM 2861 N N . ASN A 1 364 ? -21.893 17.575 18.647 1.00 93.25 364 ASN A N 1
ATOM 2862 C CA . ASN A 1 364 ? -22.889 16.651 18.110 1.00 93.25 364 ASN A CA 1
ATOM 2863 C C . ASN A 1 364 ? -22.704 16.404 16.597 1.00 93.25 364 ASN A C 1
ATOM 2865 O O . ASN A 1 364 ? -23.672 16.412 15.840 1.00 93.25 364 ASN A O 1
ATOM 2869 N N . LEU A 1 365 ? -21.456 16.226 16.149 1.00 95.69 365 LEU A N 1
ATOM 2870 C CA . LEU A 1 365 ? -21.106 16.076 14.735 1.00 95.69 365 LEU A CA 1
ATOM 2871 C C . LEU A 1 365 ? -20.213 14.860 14.519 1.00 95.69 365 LEU A C 1
ATOM 2873 O O . LEU A 1 365 ? -19.198 14.701 15.192 1.00 95.69 365 LEU A O 1
ATOM 2877 N N . SER A 1 366 ? -20.543 14.037 13.533 1.00 97.94 366 SER A N 1
ATOM 2878 C CA . SER A 1 366 ? -19.688 12.951 13.072 1.00 97.94 366 SER A CA 1
ATOM 2879 C C . SER A 1 366 ? -19.588 12.958 11.552 1.00 97.94 366 SER A C 1
ATOM 2881 O O . SER A 1 366 ? -20.556 13.268 10.852 1.00 97.94 366 SER A O 1
ATOM 2883 N N . VAL A 1 367 ? -18.401 12.612 11.054 1.00 98.19 367 VAL A N 1
ATOM 2884 C CA . VAL A 1 367 ? -18.093 12.503 9.628 1.00 98.19 367 VAL A CA 1
ATOM 2885 C C . VAL A 1 367 ? -17.436 11.152 9.368 1.00 98.19 367 VAL A C 1
ATOM 2887 O O . VAL A 1 367 ? -16.548 10.730 10.114 1.00 98.19 367 VAL A O 1
ATOM 2890 N N . PHE A 1 368 ? -17.891 10.482 8.315 1.00 98.44 368 PHE A N 1
ATOM 2891 C CA . PHE A 1 368 ? -17.305 9.255 7.795 1.00 98.44 368 PHE A CA 1
ATOM 2892 C C . PHE A 1 368 ? -16.971 9.430 6.316 1.00 98.44 368 PHE A C 1
ATOM 2894 O O . PHE A 1 368 ? -17.798 9.919 5.542 1.00 98.44 368 PHE A O 1
ATOM 2901 N N . THR A 1 369 ? -15.777 8.994 5.929 1.00 97.69 369 THR A N 1
ATOM 2902 C CA . THR A 1 369 ? -15.329 8.943 4.538 1.00 97.69 369 THR A CA 1
ATOM 2903 C C . THR A 1 369 ? -14.760 7.565 4.215 1.00 97.69 369 THR A C 1
ATOM 2905 O O . THR A 1 369 ? -14.106 6.936 5.051 1.00 97.69 369 THR A O 1
ATOM 2908 N N . CYS A 1 370 ? -15.026 7.081 3.002 1.00 97.12 370 CYS A N 1
ATOM 2909 C CA . CYS A 1 370 ? -14.471 5.834 2.485 1.00 97.12 370 CYS A CA 1
ATOM 2910 C C . CYS A 1 370 ? -14.118 5.976 1.007 1.00 97.12 370 CYS A C 1
ATOM 2912 O O . CYS A 1 370 ? -14.986 6.231 0.181 1.00 97.12 370 CYS A O 1
ATOM 2914 N N . SER A 1 371 ? -12.843 5.808 0.690 1.00 93.69 371 SER A N 1
ATOM 2915 C CA . SER A 1 371 ? -12.299 5.793 -0.663 1.00 93.69 371 SER A CA 1
ATOM 2916 C C . SER A 1 371 ? -12.144 4.358 -1.160 1.00 93.69 371 SER A C 1
ATOM 2918 O O . SER A 1 371 ? -11.757 3.488 -0.379 1.00 93.69 371 SER A O 1
ATOM 2920 N N . THR A 1 372 ? -12.395 4.122 -2.451 1.00 93.88 372 THR A N 1
ATOM 2921 C CA . THR A 1 372 ? -12.142 2.840 -3.143 1.00 93.88 372 THR A CA 1
ATOM 2922 C C . THR A 1 372 ? -10.782 2.804 -3.848 1.00 93.88 372 THR A C 1
ATOM 2924 O O . THR A 1 372 ? -10.622 2.145 -4.877 1.00 93.88 372 THR A O 1
ATOM 2927 N N . LEU A 1 373 ? -9.821 3.554 -3.313 1.00 86.56 373 LEU A N 1
ATOM 2928 C CA . LEU A 1 373 ? -8.401 3.482 -3.636 1.00 86.56 373 LEU A CA 1
ATOM 2929 C C . LEU A 1 373 ? -7.635 3.389 -2.314 1.00 86.56 373 LEU A C 1
ATOM 2931 O O . LEU A 1 373 ? -7.852 4.213 -1.416 1.00 86.56 373 LEU A O 1
ATOM 2935 N N . ASP A 1 374 ? -6.761 2.397 -2.164 1.00 76.38 374 ASP A N 1
ATOM 2936 C CA . ASP A 1 374 ? -5.900 2.314 -0.983 1.00 76.38 374 ASP A CA 1
ATOM 2937 C C . ASP A 1 374 ? -4.940 3.514 -0.877 1.00 76.38 374 ASP A C 1
ATOM 2939 O O . ASP A 1 374 ? -4.852 4.366 -1.760 1.00 76.38 374 ASP A O 1
ATOM 2943 N N . CYS A 1 375 ? -4.290 3.658 0.285 1.00 71.38 375 CYS A N 1
ATOM 2944 C CA . CYS A 1 375 ? -3.385 4.773 0.618 1.00 71.38 375 CYS A CA 1
ATOM 2945 C C . CYS A 1 375 ? -3.883 6.187 0.266 1.00 71.38 375 CYS A C 1
ATOM 2947 O O . CYS A 1 375 ? -3.115 7.133 0.071 1.00 71.38 375 CYS A O 1
ATOM 2949 N N . THR A 1 376 ? -5.200 6.361 0.310 1.00 76.00 376 THR A N 1
ATOM 2950 C CA . THR A 1 376 ? -5.880 7.659 0.296 1.00 76.00 376 THR A CA 1
ATOM 2951 C C . THR A 1 376 ? -6.389 8.037 1.693 1.00 76.00 376 THR A C 1
ATOM 2953 O O . THR A 1 376 ? -7.310 8.840 1.845 1.00 76.00 376 THR A O 1
ATOM 2956 N N . ASN A 1 377 ? -5.776 7.490 2.753 1.00 77.06 377 ASN A N 1
ATOM 2957 C CA . ASN A 1 377 ? -6.124 7.781 4.148 1.00 77.06 377 ASN A CA 1
ATOM 2958 C C . ASN A 1 377 ? -6.044 9.274 4.468 1.00 77.06 377 ASN A C 1
ATOM 2960 O O . ASN A 1 377 ? -6.965 9.812 5.075 1.00 77.06 377 ASN A O 1
ATOM 2964 N N . ALA A 1 378 ? -4.987 9.956 4.026 1.00 70.06 378 ALA A N 1
ATOM 2965 C CA . ALA A 1 378 ? -4.867 11.397 4.218 1.00 70.06 378 ALA A CA 1
ATOM 2966 C C . ALA A 1 378 ? -5.931 12.186 3.461 1.00 70.06 378 ALA A C 1
ATOM 2968 O O . ALA A 1 378 ? -6.432 13.170 3.988 1.00 70.06 378 ALA A O 1
ATOM 2969 N N . ILE A 1 379 ? -6.332 11.733 2.270 1.00 77.19 379 ILE A N 1
ATOM 2970 C CA . ILE A 1 379 ? -7.428 12.352 1.514 1.00 77.19 379 ILE A CA 1
ATOM 2971 C C . ILE A 1 379 ? -8.749 12.173 2.266 1.00 77.19 379 ILE A C 1
ATOM 2973 O O . ILE A 1 379 ? -9.498 13.129 2.446 1.00 77.19 379 ILE A O 1
ATOM 2977 N N . SER A 1 380 ? -8.998 10.972 2.790 1.00 83.94 380 SER A N 1
ATOM 2978 C CA . SER A 1 380 ? -10.175 10.665 3.611 1.00 83.94 380 SER A CA 1
ATOM 2979 C C . SER A 1 380 ? -10.229 11.540 4.874 1.00 83.94 380 SER A C 1
ATOM 2981 O O . SER A 1 380 ? -11.272 12.118 5.181 1.00 83.94 380 SER A O 1
ATOM 2983 N N . ILE A 1 381 ? -9.092 11.710 5.561 1.00 82.00 381 ILE A N 1
ATOM 2984 C CA . ILE A 1 381 ? -8.914 12.620 6.708 1.00 82.00 381 ILE A CA 1
ATOM 2985 C C . ILE A 1 381 ? -9.178 14.072 6.305 1.00 82.00 381 ILE A C 1
ATOM 2987 O O . ILE A 1 381 ? -9.950 14.759 6.970 1.00 82.00 381 ILE A O 1
ATOM 2991 N N . MET A 1 382 ? -8.564 14.526 5.214 1.00 77.50 382 MET A N 1
ATOM 2992 C CA . MET A 1 382 ? -8.649 15.900 4.723 1.00 77.50 382 MET A CA 1
ATOM 2993 C C . MET A 1 382 ? -10.088 16.277 4.367 1.00 77.50 382 MET A C 1
ATOM 2995 O O . MET A 1 382 ? -10.557 17.345 4.755 1.00 77.50 382 MET A O 1
ATOM 2999 N N . ILE A 1 383 ? -10.817 15.385 3.691 1.00 86.06 383 ILE A N 1
ATOM 3000 C CA . ILE A 1 383 ? -12.241 15.570 3.389 1.00 86.06 383 ILE A CA 1
ATOM 3001 C C . ILE A 1 383 ? -13.044 15.676 4.689 1.00 86.06 383 ILE A C 1
ATOM 3003 O O . ILE A 1 383 ? -13.827 16.615 4.846 1.00 86.06 383 ILE A O 1
ATOM 3007 N N . SER A 1 384 ? -12.829 14.768 5.647 1.00 90.31 384 SER A N 1
ATOM 3008 C CA . SER A 1 384 ? -13.527 14.810 6.936 1.00 90.31 384 SER A CA 1
ATOM 3009 C C . SER A 1 384 ? -13.264 16.106 7.713 1.00 90.31 384 SER A C 1
ATOM 3011 O O . SER A 1 384 ? -14.182 16.672 8.312 1.00 90.31 384 SER A O 1
ATOM 3013 N N . GLU A 1 385 ? -12.026 16.606 7.704 1.00 86.12 385 GLU A N 1
ATOM 3014 C CA . GLU A 1 385 ? -11.645 17.867 8.353 1.00 86.12 385 GLU A CA 1
ATOM 3015 C C . GLU A 1 385 ? -12.244 19.079 7.664 1.00 86.12 385 GLU A C 1
ATOM 3017 O O . GLU A 1 385 ? -12.771 19.961 8.340 1.00 86.12 385 GLU A O 1
ATOM 3022 N N . TYR A 1 386 ? -12.220 19.108 6.333 1.00 86.12 386 TYR A N 1
ATOM 3023 C CA . TYR A 1 386 ? -12.812 20.194 5.567 1.00 86.12 386 TYR A CA 1
ATOM 3024 C C . TYR A 1 386 ? -14.321 20.295 5.814 1.00 86.12 386 TYR A C 1
ATOM 3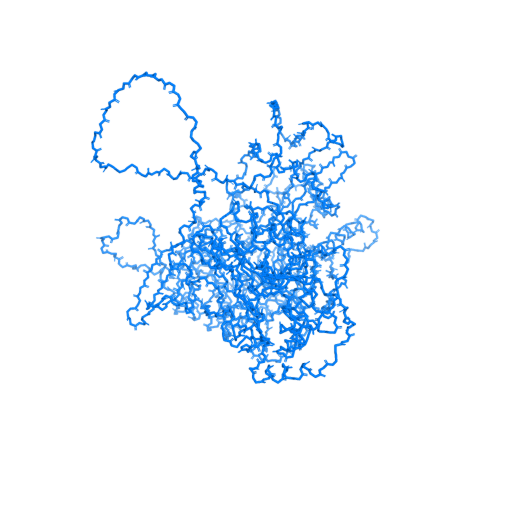026 O O . TYR A 1 386 ? -14.823 21.372 6.132 1.00 86.12 386 TYR A O 1
ATOM 3034 N N . ILE A 1 387 ? -15.032 19.164 5.781 1.00 92.06 387 ILE A N 1
ATOM 3035 C CA . ILE A 1 387 ? -16.461 19.100 6.121 1.00 92.06 387 ILE A CA 1
ATOM 3036 C C . ILE A 1 387 ? -16.702 19.591 7.553 1.00 92.06 387 ILE A C 1
ATOM 3038 O O . ILE A 1 387 ? -17.629 20.364 7.798 1.00 92.06 387 ILE A O 1
ATOM 3042 N N . THR A 1 388 ? -15.851 19.183 8.499 1.00 90.31 388 THR A N 1
ATOM 3043 C CA . THR A 1 388 ? -15.937 19.641 9.892 1.00 90.31 388 THR A CA 1
ATOM 3044 C C . THR A 1 388 ? -15.790 21.164 9.970 1.00 90.31 388 THR A C 1
ATOM 3046 O O . THR A 1 388 ? -16.637 21.824 10.568 1.00 90.31 388 THR A O 1
ATOM 3049 N N . LEU A 1 389 ? -14.783 21.743 9.306 1.00 88.31 389 LEU A N 1
ATOM 3050 C CA . LEU A 1 389 ? -14.550 23.191 9.262 1.00 88.31 389 LEU A CA 1
ATOM 3051 C C . LEU A 1 389 ? -15.722 23.964 8.648 1.00 88.31 389 LEU A C 1
ATOM 3053 O O . LEU A 1 389 ? -16.053 25.036 9.145 1.00 88.31 389 LEU A O 1
ATOM 3057 N N . LEU A 1 390 ? -16.367 23.435 7.605 1.00 89.88 390 LEU A N 1
ATOM 3058 C CA . LEU A 1 390 ? -17.532 24.078 6.988 1.00 89.88 390 LEU A CA 1
ATOM 3059 C C . LEU A 1 390 ? -18.748 24.121 7.922 1.00 89.88 390 LEU A C 1
ATOM 3061 O O . LEU A 1 390 ? -19.509 25.086 7.896 1.00 89.88 390 LEU A O 1
ATOM 3065 N N . LEU A 1 391 ? -18.937 23.090 8.749 1.00 91.25 391 LEU A N 1
ATOM 3066 C CA . LEU A 1 391 ? -20.107 22.964 9.622 1.00 91.25 391 LEU A CA 1
ATOM 3067 C C . LEU A 1 391 ? -19.913 23.633 10.987 1.00 91.25 391 LEU A C 1
ATOM 3069 O O . LEU A 1 391 ? -20.879 24.139 11.563 1.00 91.25 391 LEU A O 1
ATOM 3073 N N . MET A 1 392 ? -18.677 23.691 11.492 1.00 87.69 392 MET A N 1
ATOM 3074 C CA . MET A 1 392 ? -18.340 24.264 12.801 1.00 87.69 392 MET A CA 1
ATOM 3075 C C . MET A 1 392 ? -18.948 25.651 13.083 1.00 87.69 392 MET A C 1
ATOM 3077 O O . MET A 1 392 ? -19.482 25.815 14.182 1.00 87.69 392 MET A O 1
ATOM 3081 N N . PRO A 1 393 ? -18.955 26.635 12.156 1.00 88.00 393 PRO A N 1
ATOM 3082 C CA . PRO A 1 393 ? -19.506 27.963 12.430 1.00 88.00 393 PRO A CA 1
ATOM 3083 C C . PRO A 1 393 ? -20.967 27.947 12.890 1.00 88.00 393 PRO A C 1
ATOM 3085 O O . PRO A 1 393 ? -21.367 28.784 13.695 1.00 88.00 393 PRO A O 1
ATOM 3088 N N . SER A 1 394 ? -21.744 26.969 12.414 1.00 85.94 394 SER A N 1
ATOM 3089 C CA . SER A 1 394 ? -23.153 26.790 12.781 1.00 85.94 394 SER A CA 1
ATOM 3090 C C . SER A 1 394 ? -23.368 25.989 14.074 1.00 85.94 394 SER A C 1
ATOM 3092 O O . SER A 1 394 ? -24.464 26.008 14.628 1.00 85.94 394 SER A O 1
ATOM 3094 N N . LEU A 1 395 ? -22.334 25.295 14.565 1.00 85.88 395 LEU A N 1
ATOM 3095 C CA . LEU A 1 395 ? -22.429 24.333 15.671 1.00 85.88 395 LEU A CA 1
ATOM 3096 C C . LEU A 1 395 ? -21.741 24.802 16.963 1.00 85.88 395 LEU A C 1
ATOM 3098 O O . LEU A 1 395 ? -22.072 24.308 18.042 1.00 85.88 395 LEU A O 1
ATOM 3102 N N . ILE A 1 396 ? -20.797 25.747 16.880 1.00 82.44 396 ILE A N 1
ATOM 3103 C CA . ILE A 1 396 ? -20.085 26.284 18.050 1.00 82.44 396 ILE A CA 1
ATOM 3104 C C . ILE A 1 396 ? -21.061 27.026 18.981 1.00 82.44 396 ILE A C 1
ATOM 3106 O O . ILE A 1 396 ? -21.710 28.003 18.592 1.00 82.44 396 ILE A O 1
ATOM 3110 N N . LYS A 1 397 ? -21.117 26.590 20.245 1.00 70.94 397 LYS A N 1
ATOM 3111 C CA . LYS A 1 397 ? -21.920 27.198 21.320 1.00 70.94 397 LYS A CA 1
ATOM 3112 C C . LYS A 1 397 ? -21.125 28.275 22.073 1.00 70.94 397 LYS A C 1
ATOM 3114 O O . LYS A 1 397 ? -19.899 28.281 22.037 1.00 70.94 397 LYS A O 1
ATOM 3119 N N . ASP A 1 398 ? -21.827 29.170 22.773 1.00 62.34 398 ASP A N 1
ATOM 3120 C CA . ASP A 1 398 ? -21.212 30.272 23.540 1.00 62.34 398 ASP A CA 1
ATOM 3121 C C . ASP A 1 398 ? -20.513 29.804 24.835 1.00 62.34 398 ASP A C 1
ATOM 3123 O O . ASP A 1 398 ? -19.680 30.523 25.379 1.00 62.34 398 ASP A O 1
ATOM 3127 N N . ILE A 1 399 ? -20.826 28.597 25.325 1.00 53.72 399 ILE A N 1
ATOM 3128 C CA . ILE A 1 399 ? -20.142 27.962 26.462 1.00 53.72 399 ILE A CA 1
ATOM 3129 C C . ILE A 1 399 ? -19.034 27.071 25.898 1.00 53.72 399 ILE A C 1
ATOM 3131 O O . ILE A 1 399 ? -19.312 26.102 25.189 1.00 53.72 399 ILE A O 1
ATOM 3135 N N . HIS A 1 400 ? -17.787 27.439 26.185 1.00 52.56 400 HIS A N 1
ATOM 3136 C CA . HIS A 1 400 ? -16.595 26.815 25.622 1.00 52.56 400 HIS A CA 1
ATOM 3137 C C . HIS A 1 400 ? -16.420 25.346 26.007 1.00 52.56 400 HIS A C 1
ATOM 3139 O O . HIS A 1 400 ? -16.815 24.910 27.089 1.00 52.56 400 HIS A O 1
ATOM 3145 N N . SER A 1 401 ? -15.791 24.603 25.091 1.00 49.94 401 SER A N 1
ATOM 3146 C CA . SER A 1 401 ? -15.235 23.276 25.350 1.00 49.94 401 SER A CA 1
ATOM 3147 C C . SER A 1 401 ? -14.386 23.309 26.632 1.00 49.94 401 SER A C 1
ATOM 3149 O O . SER A 1 401 ? -13.585 24.233 26.794 1.00 49.94 401 SER A O 1
ATOM 3151 N N . PRO A 1 402 ? -14.493 22.307 27.523 1.00 48.06 402 PRO A N 1
ATOM 3152 C CA . PRO A 1 402 ? -13.684 22.233 28.741 1.00 48.06 402 PRO A CA 1
ATOM 3153 C C . PRO A 1 402 ? -12.165 22.138 28.485 1.00 48.06 402 PRO A C 1
ATOM 3155 O O . PRO A 1 402 ? -11.392 22.216 29.435 1.00 48.06 402 PRO A O 1
ATOM 3158 N N . LEU A 1 403 ? -11.725 21.985 27.228 1.00 52.25 403 LEU A N 1
ATOM 3159 C CA . LEU A 1 403 ? -10.325 21.771 26.850 1.00 52.25 403 LEU A CA 1
ATOM 3160 C C . LEU A 1 403 ? -9.586 23.028 26.342 1.00 52.25 403 LEU A C 1
ATOM 3162 O O . LEU A 1 403 ? -8.380 22.944 26.116 1.00 52.25 403 LEU A O 1
ATOM 3166 N N . ALA A 1 404 ? -10.240 24.188 26.161 1.00 54.81 404 ALA A N 1
ATOM 3167 C CA . ALA A 1 404 ? -9.561 25.396 25.665 1.00 54.81 404 ALA A CA 1
ATOM 3168 C C . ALA A 1 404 ? -10.122 26.716 26.228 1.00 54.81 404 ALA A C 1
ATOM 3170 O O . ALA A 1 404 ? -11.327 26.945 26.238 1.00 54.81 404 ALA A O 1
ATOM 3171 N N . SER A 1 405 ? -9.229 27.635 26.608 1.00 60.81 405 SER A N 1
ATOM 3172 C CA . SER A 1 405 ? -9.526 28.988 27.110 1.00 60.81 405 SER A CA 1
ATOM 3173 C C . SER A 1 405 ? -9.851 30.018 26.010 1.00 60.81 405 SER A C 1
ATOM 3175 O O . SER A 1 405 ? -9.634 31.210 26.215 1.00 60.81 405 SER A O 1
ATOM 3177 N N . GLN A 1 406 ? -10.287 29.573 24.827 1.00 66.12 406 GLN A N 1
ATOM 3178 C CA . GLN A 1 406 ? -10.456 30.418 23.633 1.00 66.12 406 GLN A CA 1
ATOM 3179 C C . GLN A 1 406 ? -11.887 30.930 23.498 1.00 66.12 406 GLN A C 1
ATOM 3181 O O . GLN A 1 406 ? -12.824 30.184 23.769 1.00 66.12 406 GLN A O 1
ATOM 3186 N N . THR A 1 407 ? -12.062 32.167 23.028 1.00 75.06 407 THR A N 1
ATOM 3187 C CA . THR A 1 407 ? -13.388 32.763 22.798 1.00 75.06 407 THR A CA 1
ATOM 3188 C C . THR A 1 407 ? -14.042 32.253 21.509 1.00 75.06 407 THR A C 1
ATOM 3190 O O . THR A 1 407 ? -13.393 31.721 20.608 1.00 75.06 407 THR A O 1
ATOM 3193 N N . LYS A 1 408 ? -15.363 32.436 21.367 1.00 79.50 408 LYS A N 1
ATOM 3194 C CA . LYS A 1 408 ? -16.099 32.004 20.163 1.00 79.50 408 LYS A CA 1
ATOM 3195 C C . LYS A 1 408 ? -15.611 32.752 18.923 1.00 79.50 408 LYS A C 1
ATOM 3197 O O . LYS A 1 408 ? -15.524 32.158 17.855 1.00 79.50 408 LYS A O 1
ATOM 3202 N N . ALA A 1 409 ? -15.281 34.034 19.078 1.00 81.06 409 ALA A N 1
ATOM 3203 C CA . ALA A 1 409 ? -14.741 34.861 18.006 1.00 81.06 409 ALA A CA 1
ATOM 3204 C C . ALA A 1 409 ? -13.384 34.329 17.518 1.00 81.06 409 ALA A C 1
ATOM 3206 O O . ALA A 1 409 ? -13.225 34.110 16.320 1.00 81.06 409 ALA A O 1
ATOM 3207 N N . GLU A 1 410 ? -12.467 34.016 18.441 1.00 79.44 410 GLU A N 1
ATOM 3208 C CA . GLU A 1 410 ? -11.156 33.426 18.122 1.00 79.44 410 GLU A CA 1
ATOM 3209 C C . GLU A 1 410 ? -11.289 32.075 17.404 1.00 79.44 410 GLU A C 1
ATOM 3211 O O . GLU A 1 410 ? -10.567 31.788 16.450 1.00 79.44 410 GLU A O 1
ATOM 3216 N N . LEU A 1 411 ? -12.235 31.234 17.835 1.00 77.62 411 LEU A N 1
ATOM 3217 C CA . LEU A 1 411 ? -12.501 29.951 17.181 1.00 77.62 411 LEU A CA 1
ATOM 3218 C C . LEU A 1 411 ? -13.051 30.135 15.762 1.00 77.62 411 LEU A C 1
ATOM 3220 O O . LEU A 1 411 ? -12.606 29.448 14.844 1.00 77.62 411 LEU A O 1
ATOM 3224 N N . LEU A 1 412 ? -13.996 31.058 15.562 1.00 83.62 412 LEU A N 1
ATOM 3225 C CA . LEU A 1 412 ? -14.565 31.345 14.242 1.00 83.62 412 LEU A CA 1
ATOM 3226 C C . LEU A 1 412 ? -13.525 31.921 13.274 1.00 83.62 412 LEU A C 1
ATOM 3228 O O . LEU A 1 412 ? -13.547 31.580 12.091 1.00 83.62 412 LEU A O 1
ATOM 3232 N N . GLU A 1 413 ? -12.601 32.745 13.764 1.00 79.56 413 GLU A N 1
ATOM 3233 C CA . GLU A 1 413 ? -11.486 33.270 12.974 1.00 79.56 413 GLU A CA 1
ATOM 3234 C C . GLU A 1 413 ? -10.559 32.144 12.498 1.00 79.56 413 GLU A C 1
ATOM 3236 O O . GLU A 1 413 ? -10.358 31.989 11.292 1.00 79.56 413 GLU A O 1
ATOM 3241 N N . LYS A 1 414 ? -10.130 31.249 13.400 1.00 74.81 414 LYS A N 1
ATOM 3242 C CA . LYS A 1 414 ? -9.325 30.066 13.036 1.00 74.81 414 LYS A CA 1
ATOM 3243 C C . LYS A 1 414 ? -10.033 29.136 12.050 1.00 74.81 414 LYS A C 1
ATOM 3245 O O . LYS A 1 414 ? -9.403 28.582 11.147 1.00 74.81 414 LYS A O 1
ATOM 3250 N N . VAL A 1 415 ? -11.344 28.936 12.213 1.00 78.00 415 VAL A N 1
ATOM 3251 C CA . VAL A 1 415 ? -12.147 28.146 11.265 1.00 78.00 415 VAL A CA 1
ATOM 3252 C C . VAL A 1 415 ? -12.163 28.814 9.888 1.00 78.00 415 VAL A C 1
ATOM 3254 O O . VAL A 1 415 ? -11.972 28.139 8.873 1.00 78.00 415 VAL A O 1
ATOM 3257 N N . LYS A 1 416 ? -12.352 30.137 9.833 1.00 76.19 416 LYS A N 1
ATOM 3258 C CA . LYS A 1 416 ? -12.331 30.913 8.587 1.00 76.19 416 LYS A CA 1
ATOM 3259 C C . LYS A 1 416 ? -10.973 30.819 7.888 1.00 76.19 416 LYS A C 1
ATOM 3261 O O . LYS A 1 416 ? -10.936 30.586 6.684 1.00 76.19 416 LYS A O 1
ATOM 3266 N N . GLU A 1 417 ? -9.869 30.940 8.620 1.00 67.38 417 GLU A N 1
ATOM 3267 C CA . GLU A 1 417 ? -8.512 30.798 8.077 1.00 67.38 417 GLU A CA 1
ATOM 3268 C C . GLU A 1 417 ? -8.286 29.411 7.463 1.00 67.38 417 GLU A C 1
ATOM 3270 O O . GLU A 1 417 ? -7.950 29.302 6.282 1.00 67.38 417 GLU A O 1
ATOM 3275 N N . LYS A 1 418 ? -8.551 28.339 8.224 1.00 66.25 418 LYS A N 1
ATOM 3276 C CA . LYS A 1 418 ? -8.353 26.957 7.755 1.00 66.25 418 LYS A CA 1
ATOM 3277 C C . LYS A 1 418 ? -9.279 26.568 6.597 1.00 66.25 418 LYS A C 1
ATOM 3279 O O . LYS A 1 418 ? -8.864 25.845 5.694 1.00 66.25 418 LYS A O 1
ATOM 3284 N N . SER A 1 419 ? -10.529 27.031 6.597 1.00 67.50 419 SER A N 1
ATOM 3285 C CA . SER A 1 419 ? -11.470 26.757 5.498 1.00 67.50 419 SER A CA 1
ATOM 3286 C C . SER A 1 419 ? -11.106 27.519 4.220 1.00 67.50 419 SER A C 1
ATOM 3288 O O . SER A 1 419 ? -11.137 26.937 3.132 1.00 67.50 419 SER A O 1
ATOM 3290 N N . ASN A 1 420 ? -10.695 28.787 4.337 1.00 64.88 420 ASN A N 1
ATOM 3291 C CA . ASN A 1 420 ? -10.191 29.570 3.208 1.00 64.88 420 ASN A CA 1
ATOM 3292 C C . ASN A 1 420 ? -8.949 28.933 2.600 1.00 64.88 420 ASN A C 1
ATOM 3294 O O . ASN A 1 420 ? -8.853 28.824 1.381 1.00 64.88 420 ASN A O 1
ATOM 3298 N N . PHE A 1 421 ? -8.041 28.469 3.448 1.00 60.38 421 PHE A N 1
ATOM 3299 C CA . PHE A 1 421 ? -6.849 27.757 3.036 1.00 60.38 421 PHE A CA 1
ATOM 3300 C C . PHE A 1 421 ? -7.160 26.522 2.182 1.00 60.38 421 PHE A C 1
ATOM 3302 O O . PHE A 1 421 ? -6.685 26.400 1.052 1.00 60.38 421 PHE A O 1
ATOM 3309 N N . ALA A 1 422 ? -8.022 25.637 2.688 1.00 63.25 422 ALA A N 1
ATOM 3310 C CA . ALA A 1 422 ? -8.435 24.444 1.960 1.00 63.25 422 ALA A CA 1
ATOM 3311 C C . ALA A 1 422 ? -9.101 24.809 0.623 1.00 63.25 422 ALA A C 1
ATOM 3313 O O . ALA A 1 422 ? -8.816 24.198 -0.404 1.00 63.25 422 ALA A O 1
ATOM 3314 N N . ARG A 1 423 ? -9.917 25.869 0.590 1.00 65.19 423 ARG A N 1
ATOM 3315 C CA . ARG A 1 423 ? -10.543 26.362 -0.645 1.00 65.19 423 ARG A CA 1
ATOM 3316 C C . ARG A 1 423 ? -9.528 26.909 -1.652 1.00 65.19 423 ARG A C 1
ATOM 3318 O O . ARG A 1 423 ? -9.697 26.714 -2.851 1.00 65.19 423 ARG A O 1
ATOM 3325 N N . LEU A 1 424 ? -8.494 27.608 -1.189 1.00 60.41 424 LEU A N 1
ATOM 3326 C CA . LEU A 1 424 ? -7.436 28.145 -2.045 1.00 60.41 424 LEU A CA 1
ATOM 3327 C C . LEU A 1 424 ? -6.634 27.027 -2.724 1.00 60.41 424 LEU A C 1
ATOM 3329 O O . LEU A 1 424 ? -6.269 27.176 -3.888 1.00 60.41 424 LEU A O 1
ATOM 3333 N N . SER A 1 425 ? -6.465 25.877 -2.063 1.00 56.59 425 SER A N 1
ATOM 3334 C CA . SER A 1 425 ? -5.821 24.701 -2.667 1.00 56.59 425 SER A CA 1
ATOM 3335 C C . SER A 1 425 ? -6.536 24.164 -3.915 1.00 56.59 425 SER A C 1
ATOM 3337 O O . SER A 1 425 ? -5.874 23.713 -4.847 1.00 56.59 425 SER A O 1
ATOM 3339 N N . LEU A 1 426 ? -7.864 24.322 -3.999 1.00 60.19 426 LEU A N 1
ATOM 3340 C CA . LEU A 1 426 ? -8.663 23.916 -5.163 1.00 60.19 426 LEU A CA 1
ATOM 3341 C C . LEU A 1 426 ? -8.365 24.744 -6.420 1.00 60.19 426 LEU A C 1
ATOM 3343 O O . LEU A 1 426 ? -8.632 24.297 -7.533 1.00 60.19 426 LEU A O 1
ATOM 3347 N N . LYS A 1 427 ? -7.847 25.966 -6.249 1.00 56.56 427 LYS A N 1
ATOM 3348 C CA . LYS A 1 427 ? -7.558 26.911 -7.340 1.00 56.56 427 LYS A CA 1
ATOM 3349 C C . LYS A 1 427 ? -6.091 26.899 -7.768 1.00 56.56 427 LYS A C 1
ATOM 3351 O O . LYS A 1 427 ? -5.680 27.760 -8.543 1.00 56.56 427 LYS A O 1
ATOM 3356 N N . ALA A 1 428 ? -5.295 25.977 -7.232 1.00 59.38 428 ALA A N 1
ATOM 3357 C CA . ALA A 1 428 ? -3.859 25.984 -7.428 1.00 59.38 428 ALA A CA 1
ATOM 3358 C C . ALA A 1 428 ? -3.462 25.499 -8.835 1.00 59.38 428 ALA A C 1
ATOM 3360 O O . ALA A 1 428 ? -3.952 24.471 -9.308 1.00 59.38 428 ALA A O 1
ATOM 3361 N N . THR A 1 429 ? -2.543 26.211 -9.488 1.00 56.03 429 THR A N 1
ATOM 3362 C CA . THR A 1 429 ? -2.003 25.895 -10.825 1.00 56.03 429 THR A CA 1
ATOM 3363 C C . THR A 1 429 ? -0.545 25.453 -10.739 1.00 56.03 429 THR A C 1
ATOM 3365 O O . THR A 1 429 ? 0.102 25.648 -9.716 1.00 56.03 429 THR A O 1
ATOM 3368 N N . GLU A 1 430 ? 0.012 24.845 -11.785 1.00 56.34 430 GLU A N 1
ATOM 3369 C CA . GLU A 1 430 ? 1.430 24.455 -11.773 1.00 56.34 430 GLU A CA 1
ATOM 3370 C C . GLU A 1 430 ? 2.367 25.668 -11.660 1.00 56.34 430 GLU A C 1
ATOM 3372 O O . GLU A 1 430 ? 2.033 26.776 -12.087 1.00 56.34 430 GLU A O 1
ATOM 3377 N N . LEU A 1 431 ? 3.516 25.448 -11.018 1.00 53.88 431 LEU A N 1
ATOM 3378 C CA . LEU A 1 431 ? 4.610 26.416 -10.960 1.00 53.88 431 LEU A CA 1
ATOM 3379 C C . LEU A 1 431 ? 5.285 26.523 -12.325 1.00 53.88 431 LEU A C 1
ATOM 3381 O O . LEU A 1 431 ? 5.553 25.504 -12.955 1.00 53.88 431 LEU A O 1
ATOM 3385 N N . ASP A 1 432 ? 5.628 27.741 -12.734 1.00 58.91 432 ASP A N 1
ATOM 3386 C CA . ASP A 1 432 ? 6.517 27.951 -13.873 1.00 58.91 432 ASP A CA 1
ATOM 3387 C C . ASP A 1 432 ? 8.002 27.771 -13.494 1.00 58.91 432 ASP A C 1
ATOM 3389 O O . ASP A 1 432 ? 8.404 27.905 -12.330 1.00 58.91 432 ASP A O 1
ATOM 3393 N N . ASP A 1 433 ? 8.832 27.480 -14.500 1.00 55.84 433 ASP A N 1
ATOM 3394 C CA . ASP A 1 433 ? 10.267 27.207 -14.342 1.00 55.84 433 ASP A CA 1
ATOM 3395 C C . ASP A 1 433 ? 11.049 28.378 -13.729 1.00 55.84 433 ASP A C 1
ATOM 3397 O O . ASP A 1 433 ? 12.034 28.174 -13.011 1.00 55.84 433 ASP A O 1
ATOM 3401 N N . LYS A 1 434 ? 10.625 29.619 -13.998 1.00 60.16 434 LYS A N 1
ATOM 3402 C CA . LYS A 1 434 ? 11.298 30.818 -13.488 1.00 60.16 434 LYS A CA 1
ATOM 3403 C C . LYS A 1 434 ? 11.086 30.933 -11.981 1.00 60.16 434 LYS A C 1
ATOM 3405 O O . LYS A 1 434 ? 12.049 31.117 -11.238 1.00 60.16 434 LYS A O 1
ATOM 3410 N N . MET A 1 435 ? 9.846 30.766 -11.530 1.00 53.97 435 MET A N 1
ATOM 3411 C CA . MET A 1 435 ? 9.485 30.760 -10.116 1.00 53.97 435 MET A CA 1
ATOM 3412 C C . MET A 1 435 ? 10.150 29.593 -9.375 1.00 53.97 435 MET A C 1
ATOM 3414 O O . MET A 1 435 ? 10.629 29.758 -8.254 1.00 53.97 435 MET A O 1
ATOM 3418 N N . TYR A 1 436 ? 10.265 28.427 -10.016 1.00 54.94 436 TYR A N 1
ATOM 3419 C CA . TYR A 1 436 ? 10.985 27.279 -9.465 1.00 54.94 436 TYR A CA 1
ATOM 3420 C C . TYR A 1 436 ? 12.452 27.591 -9.126 1.00 54.94 436 TYR A C 1
ATOM 3422 O O . TYR A 1 436 ? 12.903 27.322 -8.007 1.00 54.94 436 TYR A O 1
ATOM 3430 N N . GLU A 1 437 ? 13.207 28.170 -10.065 1.00 54.31 437 GLU A N 1
ATOM 3431 C CA . GLU A 1 437 ? 14.624 28.478 -9.835 1.00 54.31 437 GLU A CA 1
ATOM 3432 C C . GLU A 1 437 ? 14.813 29.552 -8.749 1.00 54.31 437 GLU A C 1
ATOM 3434 O O . GLU A 1 437 ? 15.775 29.475 -7.981 1.00 54.31 437 GLU A O 1
ATOM 3439 N N . VAL A 1 438 ? 13.860 30.483 -8.599 1.00 55.09 438 VAL A N 1
ATOM 3440 C CA . VAL A 1 438 ? 13.831 31.449 -7.485 1.00 55.09 438 VAL A CA 1
ATOM 3441 C C . VAL A 1 438 ? 13.691 30.729 -6.140 1.00 55.09 438 VAL A C 1
ATOM 3443 O O . VAL A 1 438 ? 14.534 30.910 -5.259 1.00 55.09 438 VAL A O 1
ATOM 3446 N N . ILE A 1 439 ? 12.684 29.861 -5.983 1.00 51.88 439 ILE A N 1
ATOM 3447 C CA . ILE A 1 439 ? 12.435 29.125 -4.728 1.00 51.88 439 ILE A CA 1
ATOM 3448 C C . ILE A 1 439 ? 13.655 28.260 -4.364 1.00 51.88 439 ILE A C 1
ATOM 3450 O O . ILE A 1 439 ? 14.121 28.251 -3.223 1.00 51.88 439 ILE A O 1
ATOM 3454 N N . LYS A 1 440 ? 14.231 27.569 -5.349 1.00 49.19 440 LYS A N 1
ATOM 3455 C CA . LYS A 1 440 ? 15.438 26.746 -5.189 1.00 49.19 440 LYS A CA 1
ATOM 3456 C C . LYS A 1 440 ? 16.672 27.569 -4.803 1.00 49.19 440 LYS A C 1
ATOM 3458 O O . LYS A 1 440 ? 17.475 27.119 -3.983 1.00 49.19 440 LYS A O 1
ATOM 3463 N N . GLY A 1 441 ? 16.836 28.763 -5.375 1.00 48.66 441 GLY A N 1
ATOM 3464 C CA . GLY A 1 441 ? 17.913 29.696 -5.036 1.00 48.66 441 GLY A CA 1
ATOM 3465 C C . GLY A 1 441 ? 17.831 30.201 -3.592 1.00 48.66 441 GLY A C 1
ATOM 3466 O O . GLY A 1 441 ? 18.858 30.293 -2.919 1.00 48.66 441 GLY A O 1
ATOM 3467 N N . LEU A 1 442 ? 16.616 30.444 -3.088 1.00 43.78 442 LEU A N 1
ATOM 3468 C CA . LEU A 1 442 ? 16.367 30.876 -1.707 1.00 43.78 442 LEU A CA 1
ATOM 3469 C C . LEU A 1 442 ? 16.772 29.805 -0.680 1.00 43.78 442 LEU A C 1
ATOM 3471 O O . LEU A 1 442 ? 17.456 30.123 0.292 1.00 43.78 442 LEU A O 1
ATOM 3475 N N . TYR A 1 443 ? 16.441 28.532 -0.932 1.00 45.25 443 TYR A N 1
ATOM 3476 C CA . TYR A 1 443 ? 16.831 27.411 -0.061 1.00 45.25 443 TYR A CA 1
ATOM 3477 C C . TYR A 1 443 ? 18.349 27.172 -0.026 1.00 45.25 443 TYR A C 1
ATOM 3479 O O . TYR A 1 443 ? 18.897 26.808 1.013 1.00 45.25 443 TYR A O 1
ATOM 3487 N N . LYS A 1 444 ? 19.058 27.407 -1.140 1.00 41.25 444 LYS A N 1
ATOM 3488 C CA . LYS A 1 444 ? 20.528 27.302 -1.185 1.00 41.25 444 LYS A CA 1
ATOM 3489 C C . LYS A 1 444 ? 21.244 28.383 -0.370 1.00 41.25 444 LYS A C 1
ATOM 3491 O O . LYS A 1 444 ? 22.357 28.137 0.080 1.00 41.25 444 LYS A O 1
ATOM 3496 N N . LYS A 1 445 ? 20.635 29.560 -0.176 1.00 42.00 445 LYS A N 1
ATOM 3497 C CA . LYS A 1 445 ? 21.242 30.709 0.526 1.00 42.00 445 LYS A CA 1
ATOM 3498 C C . LYS A 1 445 ? 21.167 30.628 2.065 1.00 42.00 445 LYS A C 1
ATOM 3500 O O . LYS A 1 445 ? 21.450 31.615 2.732 1.00 42.00 445 LYS A O 1
ATOM 3505 N N . GLY A 1 446 ? 20.809 29.481 2.651 1.00 36.03 446 GLY A N 1
ATOM 3506 C CA . GLY A 1 446 ? 20.919 29.260 4.102 1.00 36.03 446 GLY A CA 1
ATOM 3507 C C . GLY A 1 446 ? 19.927 30.045 4.971 1.00 36.03 446 GLY A C 1
ATOM 3508 O O . GLY A 1 446 ? 20.102 30.098 6.186 1.00 36.03 446 GLY A O 1
ATOM 3509 N N . LYS A 1 447 ? 18.857 30.620 4.397 1.00 41.03 447 LYS A N 1
ATOM 3510 C CA . LYS A 1 447 ? 17.697 31.087 5.177 1.00 41.03 447 LYS A CA 1
ATOM 3511 C C . LYS A 1 447 ? 16.918 29.864 5.677 1.00 41.03 447 LYS A C 1
ATOM 3513 O O . LYS A 1 447 ? 15.878 29.505 5.136 1.00 41.03 447 LYS A O 1
ATOM 3518 N N . HIS A 1 448 ? 17.483 29.176 6.666 1.00 42.69 448 HIS A N 1
ATOM 3519 C CA . HIS A 1 448 ? 16.824 28.093 7.383 1.00 42.69 448 HIS A CA 1
ATOM 3520 C C . HIS A 1 448 ? 15.544 28.636 8.029 1.00 42.69 448 HIS A C 1
ATOM 3522 O O . HIS A 1 448 ? 15.590 29.593 8.802 1.00 42.69 448 HIS A O 1
ATOM 3528 N N . LEU A 1 449 ? 14.403 28.026 7.706 1.00 39.50 449 LEU A N 1
ATOM 3529 C CA . LEU A 1 449 ? 13.166 28.193 8.464 1.00 39.50 449 LEU A CA 1
ATOM 3530 C C . LEU A 1 449 ? 13.456 27.690 9.898 1.00 39.50 449 LEU A C 1
ATOM 3532 O O . LEU A 1 449 ? 13.750 26.516 10.089 1.00 39.50 449 LEU A O 1
ATOM 3536 N N . GLN A 1 450 ? 13.493 28.597 10.876 1.00 32.97 450 GLN A N 1
ATOM 3537 C CA . GLN A 1 450 ? 13.790 28.361 12.306 1.00 32.97 450 GLN A CA 1
ATOM 3538 C C . GLN A 1 450 ? 12.702 27.473 13.003 1.00 32.97 450 GLN A C 1
ATOM 3540 O O . GLN A 1 450 ? 11.647 27.226 12.418 1.00 32.97 450 GLN A O 1
ATOM 3545 N N . PRO A 1 451 ? 12.908 26.953 14.238 1.00 30.88 451 PRO A N 1
ATOM 3546 C CA . PRO A 1 451 ? 13.048 25.524 14.547 1.00 30.88 451 PRO A CA 1
ATOM 3547 C C . PRO A 1 451 ? 11.824 24.911 15.261 1.00 30.88 451 PRO A C 1
ATOM 3549 O O . PRO A 1 451 ? 11.964 24.216 16.266 1.00 30.88 451 PRO A O 1
ATOM 3552 N N . TYR A 1 452 ? 10.602 25.164 14.788 1.00 30.09 452 TYR A N 1
ATOM 3553 C CA . TYR A 1 452 ? 9.407 24.557 15.413 1.00 30.09 452 TYR A CA 1
ATOM 3554 C C . TYR A 1 452 ? 9.146 23.097 15.010 1.00 30.09 452 TYR A C 1
ATOM 3556 O O . TYR A 1 452 ? 8.202 22.484 15.503 1.00 30.09 452 TYR A O 1
ATOM 3564 N N . TYR A 1 453 ? 9.995 22.522 14.159 1.00 32.31 453 TYR A N 1
ATOM 3565 C CA . TYR A 1 453 ? 9.985 21.103 13.821 1.00 32.31 453 TYR A CA 1
ATOM 3566 C C . TYR A 1 453 ? 11.401 20.547 14.013 1.00 32.31 453 TYR A C 1
ATOM 3568 O O . TYR A 1 453 ? 12.354 21.229 13.631 1.00 32.31 453 TYR A O 1
ATOM 3576 N N . PRO A 1 454 ? 11.564 19.357 14.622 1.00 28.12 454 PRO A N 1
ATOM 3577 C CA . PRO A 1 454 ? 12.880 18.766 14.844 1.00 28.12 454 PRO A CA 1
ATOM 3578 C C . PRO A 1 454 ? 13.661 18.657 13.526 1.00 28.12 454 PRO A C 1
ATOM 3580 O O . PRO A 1 454 ? 13.076 18.413 12.469 1.00 28.12 454 PRO A O 1
ATOM 3583 N N . ASP A 1 455 ? 14.987 18.815 13.602 1.00 29.25 455 ASP A N 1
ATOM 3584 C CA . ASP A 1 455 ? 15.936 18.919 12.476 1.00 29.25 455 ASP A CA 1
ATOM 3585 C C . ASP A 1 455 ? 15.853 17.789 11.416 1.00 29.25 455 ASP A C 1
ATOM 3587 O O . ASP A 1 455 ? 16.456 17.889 10.347 1.00 29.25 455 ASP A O 1
ATOM 3591 N N . SER A 1 456 ? 15.081 16.722 11.656 1.00 32.84 456 SER A N 1
ATOM 3592 C CA . SER A 1 456 ? 14.814 15.634 10.706 1.00 32.84 456 SER A CA 1
ATOM 3593 C C . SER A 1 456 ? 13.789 15.957 9.599 1.00 32.84 456 SER A C 1
ATOM 3595 O O . SER A 1 456 ? 13.620 15.140 8.697 1.00 32.84 456 SER A O 1
ATOM 3597 N N . TRP A 1 457 ? 13.138 17.131 9.616 1.00 33.97 457 TRP A N 1
ATOM 3598 C CA . TRP A 1 457 ? 12.037 17.508 8.699 1.00 33.97 457 TRP A CA 1
ATOM 3599 C C . TRP A 1 457 ? 12.436 18.506 7.588 1.00 33.97 457 TRP A C 1
ATOM 3601 O O . TRP A 1 457 ? 11.577 19.052 6.888 1.00 33.97 457 TRP A O 1
ATOM 3611 N N . LEU A 1 458 ? 13.731 18.791 7.415 1.00 35.56 458 LEU A N 1
ATOM 3612 C CA . LEU A 1 458 ? 14.218 19.789 6.453 1.00 35.56 458 LEU A CA 1
ATOM 3613 C C . LEU A 1 458 ? 14.006 19.352 4.989 1.00 35.56 458 LEU A C 1
ATOM 3615 O O . LEU A 1 458 ? 14.770 18.574 4.432 1.00 35.56 458 LEU A O 1
ATOM 3619 N N . GLN A 1 459 ? 12.996 19.914 4.325 1.00 40.91 459 GLN A N 1
ATOM 3620 C CA . GLN A 1 459 ? 12.673 19.649 2.918 1.00 40.91 459 GLN A CA 1
ATOM 3621 C C . GLN A 1 459 ? 13.783 20.137 1.964 1.00 40.91 459 GLN A C 1
ATOM 3623 O O . GLN A 1 459 ? 14.147 21.314 1.956 1.00 40.91 459 GLN A O 1
ATOM 3628 N N . LYS A 1 460 ? 14.291 19.255 1.097 1.00 37.72 460 LYS A N 1
ATOM 3629 C CA . LYS A 1 460 ? 15.193 19.595 -0.016 1.00 37.72 460 LYS A CA 1
ATOM 3630 C C . LYS A 1 460 ? 14.415 19.617 -1.334 1.00 37.72 460 LYS A C 1
ATOM 3632 O O . LYS A 1 460 ? 13.848 18.598 -1.716 1.00 37.72 460 LYS A O 1
ATOM 3637 N N . ILE A 1 461 ? 14.432 20.741 -2.056 1.00 40.84 461 ILE A N 1
ATOM 3638 C CA . ILE A 1 461 ? 13.840 20.874 -3.401 1.00 40.84 461 ILE A CA 1
ATOM 3639 C C . ILE A 1 461 ? 14.739 20.213 -4.451 1.00 40.84 461 ILE A C 1
ATOM 3641 O O . ILE A 1 461 ? 15.876 20.647 -4.644 1.00 40.84 461 ILE A O 1
ATOM 3645 N N . TYR A 1 462 ? 14.228 19.205 -5.167 1.00 36.91 462 TYR A N 1
ATOM 3646 C CA . TYR A 1 462 ? 14.921 18.558 -6.288 1.00 36.91 462 TYR A CA 1
ATOM 3647 C C . TYR A 1 462 ? 14.220 18.840 -7.626 1.00 36.91 462 TYR A C 1
ATOM 3649 O O . TYR A 1 462 ? 13.014 19.077 -7.683 1.00 36.91 462 TYR A O 1
ATOM 3657 N N . LYS A 1 463 ? 14.996 18.859 -8.720 1.00 36.44 463 LYS A N 1
ATOM 3658 C CA . LYS A 1 463 ? 14.479 19.034 -10.086 1.00 36.44 463 LYS A CA 1
ATOM 3659 C C . LYS A 1 463 ? 14.163 17.673 -10.716 1.00 36.44 463 LYS A C 1
ATOM 3661 O O . LYS A 1 463 ? 15.040 16.816 -10.787 1.00 36.44 463 LYS A O 1
ATOM 3666 N N . GLU A 1 464 ? 12.937 17.561 -11.219 1.00 36.25 464 GLU A N 1
ATOM 3667 C CA . GLU A 1 464 ? 12.457 16.704 -12.314 1.00 36.25 464 GLU A CA 1
ATOM 3668 C C . GLU A 1 464 ? 12.415 15.171 -12.190 1.00 36.25 464 GLU A C 1
ATOM 3670 O O . GLU A 1 464 ? 13.412 14.450 -12.343 1.00 36.25 464 GLU A O 1
ATOM 3675 N N . TYR A 1 465 ? 11.167 14.696 -12.226 1.00 31.55 465 TYR A N 1
ATOM 3676 C CA . TYR A 1 465 ? 10.717 13.621 -13.114 1.00 31.55 465 TYR A CA 1
ATOM 3677 C C . TYR A 1 465 ? 9.495 14.122 -13.913 1.00 31.55 465 TYR A C 1
ATOM 3679 O O . TYR A 1 465 ? 8.487 14.512 -13.324 1.00 31.55 465 TYR A O 1
ATOM 3687 N N . ASN A 1 466 ? 9.608 14.157 -15.246 1.00 31.91 466 ASN A N 1
ATOM 3688 C CA . ASN A 1 466 ? 8.541 14.532 -16.187 1.00 31.91 466 ASN A CA 1
ATOM 3689 C C . ASN A 1 466 ? 7.911 15.932 -15.962 1.00 31.91 466 ASN A C 1
ATOM 3691 O O . ASN A 1 466 ? 6.694 16.063 -15.872 1.00 31.91 466 ASN A O 1
ATOM 3695 N N . GLY A 1 467 ? 8.729 16.979 -15.785 1.00 36.03 467 GLY A N 1
ATOM 3696 C CA . GLY A 1 467 ? 8.244 18.357 -15.579 1.00 36.03 467 GLY A CA 1
ATOM 3697 C C . GLY A 1 467 ? 7.610 18.647 -14.207 1.00 36.03 467 GLY A C 1
ATOM 3698 O O . GLY A 1 467 ? 7.215 19.777 -13.941 1.00 36.03 467 GLY A O 1
ATOM 3699 N N . LYS A 1 468 ? 7.533 17.657 -13.304 1.00 36.06 468 LYS A N 1
ATOM 3700 C CA . LYS A 1 468 ? 7.018 17.817 -11.932 1.00 36.06 468 LYS A CA 1
ATOM 3701 C C . LYS A 1 468 ? 8.153 18.029 -10.914 1.00 36.06 468 LYS A C 1
ATOM 3703 O O . LYS A 1 468 ? 9.259 17.500 -11.068 1.00 36.06 468 LYS A O 1
ATOM 3708 N N . ILE A 1 469 ? 7.864 18.803 -9.863 1.00 42.84 469 ILE A N 1
ATOM 3709 C CA . ILE A 1 469 ? 8.790 19.142 -8.767 1.00 42.84 469 ILE A CA 1
ATOM 3710 C C . ILE A 1 469 ? 8.580 18.187 -7.587 1.00 42.84 469 ILE A C 1
ATOM 3712 O O . ILE A 1 469 ? 7.467 18.104 -7.075 1.00 42.84 469 ILE A O 1
ATOM 3716 N N . TYR A 1 470 ? 9.661 17.567 -7.106 1.00 38.66 470 TYR A N 1
ATOM 3717 C CA . TYR A 1 470 ? 9.655 16.641 -5.967 1.00 38.66 470 TYR A CA 1
ATOM 3718 C C . TYR A 1 470 ? 10.545 17.189 -4.842 1.00 38.66 470 TYR A C 1
ATOM 3720 O O . TYR A 1 470 ? 11.630 17.717 -5.115 1.00 38.66 470 TYR A O 1
ATOM 3728 N N . LEU A 1 471 ? 10.120 17.066 -3.579 1.00 38.81 471 LEU A N 1
ATOM 3729 C CA . LEU A 1 471 ? 10.975 17.380 -2.424 1.00 38.81 471 LEU A CA 1
ATOM 3730 C C . LEU A 1 471 ? 11.444 16.079 -1.761 1.00 38.81 471 LEU A C 1
ATOM 3732 O O . LEU A 1 471 ? 10.673 15.136 -1.647 1.00 38.81 471 LEU A O 1
ATOM 3736 N N . ARG A 1 472 ? 12.695 16.011 -1.290 1.00 37.31 472 ARG A N 1
ATOM 3737 C CA . ARG A 1 472 ? 13.198 14.873 -0.485 1.00 37.31 472 ARG A CA 1
ATOM 3738 C C . ARG A 1 472 ? 13.459 15.326 0.949 1.00 37.31 472 ARG A C 1
ATOM 3740 O O . ARG A 1 472 ? 13.872 16.460 1.160 1.00 37.31 472 ARG A O 1
ATOM 3747 N N . GLN A 1 473 ? 13.260 14.399 1.888 1.00 36.53 473 GLN A N 1
ATOM 3748 C CA . GLN A 1 473 ? 13.088 14.577 3.347 1.00 36.53 473 GLN A CA 1
ATOM 3749 C C . GLN A 1 473 ? 11.673 14.941 3.812 1.00 36.53 473 GLN A C 1
ATOM 3751 O O . GLN A 1 473 ? 11.453 15.319 4.955 1.00 36.53 473 GLN A O 1
ATOM 3756 N N . ASN A 1 474 ? 10.691 14.684 2.958 1.00 34.53 474 ASN A N 1
ATOM 3757 C CA . ASN A 1 474 ? 9.391 14.223 3.404 1.00 34.53 474 ASN A CA 1
ATOM 3758 C C . ASN A 1 474 ? 9.001 13.115 2.403 1.00 34.53 474 ASN A C 1
ATOM 3760 O O . ASN A 1 474 ? 9.002 13.418 1.210 1.00 34.53 474 ASN A O 1
ATOM 3764 N N . PRO A 1 475 ? 8.758 11.847 2.810 1.00 34.06 475 PRO A N 1
ATOM 3765 C CA . PRO A 1 475 ? 8.399 10.753 1.887 1.00 34.06 475 PRO A CA 1
ATOM 3766 C C . PRO A 1 475 ? 7.159 11.058 1.053 1.00 34.06 475 PRO A C 1
ATOM 3768 O O . PRO A 1 475 ? 6.805 10.313 0.144 1.00 34.06 475 PRO A O 1
ATOM 3771 N N . PHE A 1 476 ? 6.476 12.135 1.412 1.00 38.84 476 PHE A N 1
ATOM 3772 C CA . PHE A 1 476 ? 5.217 12.482 0.862 1.00 38.84 476 PHE A CA 1
ATOM 3773 C C . PHE A 1 476 ? 5.414 13.559 -0.246 1.00 38.84 476 PHE A C 1
ATOM 3775 O O . PHE A 1 476 ? 4.893 13.315 -1.326 1.00 38.84 476 PHE A O 1
ATOM 3782 N N . ILE A 1 477 ? 6.201 14.651 -0.143 1.00 39.66 477 ILE A N 1
ATOM 3783 C CA . ILE A 1 477 ? 6.022 15.845 -1.034 1.00 39.66 477 ILE A CA 1
ATOM 3784 C C . ILE A 1 477 ? 6.256 15.575 -2.536 1.00 39.66 477 ILE A C 1
ATOM 3786 O O . ILE A 1 477 ? 7.392 15.524 -3.010 1.00 39.66 477 ILE A O 1
ATOM 3790 N N . SER A 1 478 ? 5.157 15.498 -3.301 1.00 41.62 478 SER A N 1
ATOM 3791 C CA . SER A 1 478 ? 5.121 15.011 -4.695 1.00 41.62 478 SER A CA 1
ATOM 3792 C C . SER A 1 478 ? 4.944 16.096 -5.764 1.00 41.62 478 SER A C 1
ATOM 3794 O O . SER A 1 478 ? 5.357 15.906 -6.907 1.00 41.62 478 SER A O 1
ATOM 3796 N N . LYS A 1 479 ? 4.309 17.227 -5.426 1.00 48.22 479 LYS A N 1
ATOM 3797 C CA . LYS A 1 479 ? 4.040 18.317 -6.378 1.00 48.22 479 LYS A CA 1
ATOM 3798 C C . LYS A 1 479 ? 3.891 19.648 -5.658 1.00 48.22 479 LYS A C 1
ATOM 3800 O O . LYS A 1 479 ? 3.340 19.697 -4.563 1.00 48.22 479 LYS A O 1
ATOM 3805 N N . ILE A 1 480 ? 4.324 20.733 -6.290 1.00 52.62 480 ILE A N 1
ATOM 3806 C CA . ILE A 1 480 ? 4.169 22.098 -5.783 1.00 52.62 480 ILE A CA 1
ATOM 3807 C C . ILE A 1 480 ? 3.330 22.910 -6.789 1.00 52.62 480 ILE A C 1
ATOM 3809 O O . ILE A 1 480 ? 3.528 22.783 -7.998 1.00 52.62 480 ILE A O 1
ATOM 3813 N N . LYS A 1 481 ? 2.372 23.707 -6.307 1.00 56.88 481 LYS A N 1
ATOM 3814 C CA . LYS A 1 481 ? 1.425 24.509 -7.097 1.00 56.88 481 LYS A CA 1
ATOM 3815 C C . LYS A 1 481 ? 1.369 25.960 -6.591 1.00 56.88 481 LYS A C 1
ATOM 3817 O O . LYS A 1 481 ? 1.563 26.217 -5.406 1.00 56.88 481 LYS A O 1
ATOM 3822 N N . LEU A 1 482 ? 1.085 26.906 -7.479 1.00 60.56 482 LEU A N 1
ATOM 3823 C CA . LEU A 1 482 ? 0.853 28.318 -7.175 1.00 60.56 482 LEU A CA 1
ATOM 3824 C C . LEU A 1 482 ? -0.621 28.592 -6.907 1.00 60.56 482 LEU A C 1
ATOM 3826 O O . LEU A 1 482 ? -1.489 28.076 -7.603 1.00 60.56 482 LEU A O 1
ATOM 3830 N N . VAL A 1 483 ? -0.894 29.492 -5.971 1.00 57.22 483 VAL A N 1
ATOM 3831 C CA . VAL A 1 483 ? -2.206 30.110 -5.789 1.00 57.22 483 VAL A CA 1
ATOM 3832 C C . VAL A 1 483 ? -2.065 31.617 -5.891 1.00 57.22 483 VAL A C 1
ATOM 3834 O O . VAL A 1 483 ? -1.190 32.202 -5.257 1.00 57.22 483 VAL A O 1
ATOM 3837 N N . ARG A 1 484 ? -2.949 32.240 -6.670 1.00 60.09 484 ARG A N 1
ATOM 3838 C CA . ARG A 1 484 ? -3.066 33.694 -6.780 1.00 60.09 484 ARG A CA 1
ATOM 3839 C C . ARG A 1 484 ? -4.376 34.135 -6.132 1.00 60.09 484 ARG A C 1
ATOM 3841 O O . ARG A 1 484 ? -5.444 33.671 -6.533 1.00 60.09 484 ARG A O 1
ATOM 3848 N N . ASP A 1 485 ? -4.283 35.004 -5.136 1.00 52.16 485 ASP A N 1
ATOM 3849 C CA . ASP A 1 485 ? -5.400 35.809 -4.634 1.00 52.16 485 ASP A CA 1
ATOM 3850 C C . ASP A 1 485 ? -5.130 37.277 -4.995 1.00 52.16 485 ASP A C 1
ATOM 3852 O O . ASP A 1 485 ? -3.984 37.628 -5.251 1.00 52.16 485 ASP A O 1
ATOM 3856 N N . HIS A 1 486 ? -6.164 38.117 -5.041 1.00 51.47 486 HIS A N 1
ATOM 3857 C CA . HIS A 1 486 ? -6.229 39.437 -5.694 1.00 51.47 486 HIS A CA 1
ATOM 3858 C C . HIS A 1 486 ? -5.087 40.445 -5.411 1.00 51.47 486 HIS A C 1
ATOM 3860 O O . HIS A 1 486 ? -5.019 41.460 -6.096 1.00 51.47 486 HIS A O 1
ATOM 3866 N N . GLU A 1 487 ? -4.188 40.170 -4.461 1.00 52.16 487 GLU A N 1
ATOM 3867 C CA . GLU A 1 487 ? -3.009 40.983 -4.128 1.00 52.16 487 GLU A CA 1
ATOM 3868 C C . GLU A 1 487 ? -1.743 40.152 -3.799 1.00 52.16 487 GLU A C 1
ATOM 3870 O O . GLU A 1 487 ? -0.696 40.723 -3.497 1.00 52.16 487 GLU A O 1
ATOM 3875 N N . LYS A 1 488 ? -1.813 38.806 -3.778 1.00 54.97 488 LYS A N 1
ATOM 3876 C CA . LYS A 1 488 ? -0.773 37.929 -3.198 1.00 54.97 488 LYS A CA 1
ATOM 3877 C C . LYS A 1 488 ? -0.659 36.589 -3.940 1.00 54.97 488 LYS A C 1
ATOM 3879 O O . LYS A 1 488 ? -1.658 35.926 -4.214 1.00 54.97 488 LYS A O 1
ATOM 3884 N N . THR A 1 489 ? 0.576 36.151 -4.192 1.00 53.88 489 THR A N 1
ATOM 3885 C CA . THR A 1 489 ? 0.886 34.788 -4.662 1.00 53.88 489 THR A CA 1
ATOM 3886 C C . THR A 1 489 ? 1.308 33.917 -3.474 1.00 53.88 489 THR A C 1
ATOM 3888 O O . THR A 1 489 ? 1.908 34.410 -2.526 1.00 53.88 489 THR A O 1
ATOM 3891 N N . SER A 1 490 ? 0.942 32.637 -3.460 1.00 55.97 490 SER A N 1
ATOM 3892 C CA . SER A 1 490 ? 1.296 31.672 -2.407 1.00 55.97 490 SER A CA 1
ATOM 3893 C C . SER A 1 490 ? 1.652 30.318 -3.017 1.00 55.97 490 SER A C 1
ATOM 3895 O O . SER A 1 490 ? 1.134 29.966 -4.076 1.00 55.97 490 SER A O 1
ATOM 3897 N N . ILE A 1 491 ? 2.528 29.551 -2.361 1.00 53.28 491 ILE A N 1
ATOM 3898 C CA . ILE A 1 491 ? 3.001 28.257 -2.858 1.00 53.28 491 ILE A CA 1
ATOM 3899 C C . ILE A 1 491 ? 2.440 27.132 -1.992 1.00 53.28 491 ILE A C 1
ATOM 3901 O O . ILE A 1 491 ? 2.653 27.060 -0.782 1.00 53.28 491 ILE A O 1
ATOM 3905 N N . ILE A 1 492 ? 1.738 26.209 -2.637 1.00 53.12 492 ILE A N 1
ATOM 3906 C CA . ILE A 1 492 ? 1.163 25.029 -2.006 1.00 53.12 492 ILE A CA 1
ATOM 3907 C C . ILE A 1 492 ? 1.982 23.813 -2.397 1.00 53.12 492 ILE A C 1
ATOM 3909 O O . ILE A 1 492 ? 2.128 23.505 -3.575 1.00 53.12 492 ILE A O 1
ATOM 3913 N N . THR A 1 493 ? 2.497 23.096 -1.406 1.00 49.28 493 THR A N 1
ATOM 3914 C CA . THR A 1 493 ? 3.080 21.769 -1.617 1.00 49.28 493 THR A CA 1
ATOM 3915 C C . THR A 1 493 ? 1.993 20.714 -1.427 1.00 49.28 493 THR A C 1
ATOM 3917 O O . THR A 1 493 ? 1.089 20.882 -0.611 1.00 49.28 493 THR A O 1
ATOM 3920 N N . SER A 1 494 ? 2.030 19.640 -2.206 1.00 43.06 494 SER A N 1
ATOM 3921 C CA . SER A 1 494 ? 1.032 18.576 -2.169 1.00 43.06 494 SER A CA 1
ATOM 3922 C C . SER A 1 494 ? 1.684 17.211 -2.062 1.00 43.06 494 SER A C 1
ATOM 3924 O O . SER A 1 494 ? 2.557 16.851 -2.862 1.00 43.06 494 SER A O 1
ATOM 3926 N N . ASP A 1 495 ? 1.201 16.450 -1.081 1.00 44.03 495 ASP A N 1
ATOM 3927 C CA . ASP A 1 495 ? 1.393 15.016 -0.990 1.00 44.03 495 ASP A CA 1
ATOM 3928 C C . ASP A 1 495 ? 0.402 14.247 -0.117 1.00 44.03 495 ASP A C 1
ATOM 3930 O O . ASP A 1 495 ? -0.496 14.817 0.498 1.00 44.03 495 ASP A O 1
ATOM 3934 N N . ARG A 1 496 ? 0.617 12.923 -0.087 1.00 34.28 496 ARG A N 1
ATOM 3935 C CA . ARG A 1 496 ? -0.105 11.901 0.663 1.00 34.28 496 ARG A CA 1
ATOM 3936 C C . ARG A 1 496 ? -0.138 12.073 2.192 1.00 34.28 496 ARG A C 1
ATOM 3938 O O . ARG A 1 496 ? -0.865 11.298 2.789 1.00 34.28 496 ARG A O 1
ATOM 3945 N N . LEU A 1 497 ? 0.547 13.022 2.838 1.00 35.34 497 LEU A N 1
ATOM 3946 C CA . LEU A 1 497 ? 0.454 13.314 4.285 1.00 35.34 497 LEU A CA 1
ATOM 3947 C C . LEU A 1 497 ? 0.587 14.806 4.672 1.00 35.34 497 LEU A C 1
ATOM 3949 O O . LEU A 1 497 ? 0.586 15.111 5.863 1.00 35.34 497 LEU A O 1
ATOM 3953 N N . SER A 1 498 ? 0.672 15.765 3.747 1.00 35.59 498 SER A N 1
ATOM 3954 C CA . SER A 1 498 ? 1.156 17.112 4.078 1.00 35.59 498 SER A CA 1
ATOM 3955 C C . SER A 1 498 ? 0.185 18.000 4.850 1.00 35.59 498 SER A C 1
ATOM 3957 O O . SER A 1 498 ? 0.495 19.175 4.997 1.00 35.59 498 SER A O 1
ATOM 3959 N N . CYS A 1 499 ? -0.930 17.483 5.390 1.00 32.88 499 CYS A N 1
ATOM 3960 C CA . CYS A 1 499 ? -1.707 18.108 6.476 1.00 32.88 499 CYS A CA 1
ATOM 3961 C C . CYS A 1 499 ? -1.737 19.654 6.442 1.00 32.88 499 CYS A C 1
ATOM 3963 O O . CYS A 1 499 ? -1.487 20.307 7.453 1.00 32.88 499 CYS A O 1
ATOM 3965 N N . ASN A 1 500 ? -2.025 20.250 5.278 1.00 35.56 500 ASN A N 1
ATOM 3966 C CA . ASN A 1 500 ? -2.073 21.702 5.084 1.00 35.56 500 ASN A CA 1
ATOM 3967 C C . ASN A 1 500 ? -0.770 22.499 5.356 1.00 35.56 500 ASN A C 1
ATOM 3969 O O . ASN A 1 500 ? -0.848 23.655 5.770 1.00 35.56 500 ASN A O 1
ATOM 3973 N N . GLN A 1 501 ? 0.426 21.967 5.092 1.00 34.34 501 GLN A N 1
ATOM 3974 C CA . GLN A 1 501 ? 1.641 22.792 5.089 1.00 34.34 501 GLN A CA 1
ATOM 3975 C C . GLN A 1 501 ? 1.778 23.579 3.776 1.00 34.34 501 GLN A C 1
ATOM 3977 O O . GLN A 1 501 ? 2.021 23.033 2.697 1.00 34.34 501 GLN A O 1
ATOM 3982 N N . VAL A 1 502 ? 1.628 24.899 3.890 1.00 38.41 502 VAL A N 1
ATOM 3983 C CA . VAL A 1 502 ? 1.856 25.877 2.820 1.00 38.41 502 VAL A CA 1
ATOM 3984 C C . VAL A 1 502 ? 3.066 26.714 3.130 1.00 38.41 502 VAL A C 1
ATOM 3986 O O . VAL A 1 502 ? 3.248 27.192 4.249 1.00 38.41 502 VAL A O 1
ATOM 3989 N N . LEU A 1 503 ? 3.851 26.931 2.086 1.00 37.88 503 LEU A N 1
ATOM 3990 C CA . LEU A 1 503 ? 4.912 27.908 2.091 1.00 37.88 503 LEU A CA 1
ATOM 3991 C C . LEU A 1 503 ? 4.341 29.201 1.492 1.00 37.88 503 LEU A C 1
ATOM 3993 O O . LEU A 1 503 ? 4.134 29.315 0.283 1.00 37.88 503 LEU A O 1
ATOM 3997 N N . PHE A 1 504 ? 4.050 30.189 2.334 1.00 37.97 504 PHE A N 1
ATOM 3998 C CA . PHE A 1 504 ? 3.711 31.523 1.842 1.00 37.97 504 PHE A CA 1
ATOM 3999 C C . PHE A 1 504 ? 4.997 32.206 1.364 1.00 37.97 504 PHE A C 1
ATOM 4001 O O . PHE A 1 504 ? 5.862 32.542 2.169 1.00 37.97 504 PHE A O 1
ATOM 4008 N N . ILE A 1 505 ? 5.129 32.399 0.051 1.00 42.84 505 ILE A N 1
ATOM 4009 C CA . ILE A 1 505 ? 6.134 33.294 -0.529 1.00 42.84 505 ILE A CA 1
ATOM 4010 C C . ILE A 1 505 ? 5.369 34.395 -1.246 1.00 42.84 505 ILE A C 1
ATOM 4012 O O . ILE A 1 505 ? 4.713 34.125 -2.250 1.00 42.84 505 ILE A O 1
ATOM 4016 N N . PHE A 1 506 ? 5.444 35.618 -0.726 1.00 42.44 506 PHE A N 1
ATOM 4017 C CA . PHE A 1 506 ? 4.868 36.780 -1.391 1.00 42.44 506 PHE A CA 1
ATOM 4018 C C . PHE A 1 506 ? 5.801 37.208 -2.520 1.00 42.44 506 PHE A C 1
ATOM 4020 O O . PHE A 1 506 ? 7.014 37.303 -2.341 1.00 42.44 506 PHE A O 1
ATOM 4027 N N . TYR A 1 507 ? 5.217 37.445 -3.689 1.00 44.31 507 TYR A N 1
ATOM 4028 C CA . TYR A 1 507 ? 5.924 37.915 -4.871 1.00 44.31 507 TYR A CA 1
ATOM 4029 C C . TYR A 1 507 ? 5.177 39.127 -5.423 1.00 44.31 507 TYR A C 1
ATOM 4031 O O . TYR A 1 507 ? 3.949 39.080 -5.525 1.00 44.31 507 TYR A O 1
ATOM 4039 N N . ASN A 1 508 ? 5.905 40.190 -5.762 1.00 44.47 508 ASN A N 1
ATOM 4040 C CA . ASN A 1 508 ? 5.375 41.328 -6.511 1.00 44.47 508 ASN A CA 1
ATOM 4041 C C . ASN A 1 508 ? 5.638 41.075 -8.002 1.00 44.47 508 ASN A C 1
ATOM 4043 O O . ASN A 1 508 ? 6.710 40.594 -8.349 1.00 44.47 508 ASN A O 1
ATOM 4047 N N . GLU A 1 509 ? 4.674 41.350 -8.883 1.00 39.81 509 GLU A N 1
ATOM 4048 C CA . GLU A 1 509 ? 4.716 40.943 -10.304 1.00 39.81 509 GLU A CA 1
ATOM 4049 C C . GLU A 1 509 ? 5.870 41.557 -11.134 1.00 39.81 509 GLU A C 1
ATOM 4051 O O . GLU A 1 509 ? 6.113 41.115 -12.259 1.00 39.81 509 GLU A O 1
ATOM 4056 N N . ASP A 1 510 ? 6.640 42.496 -10.577 1.00 42.62 510 ASP A N 1
ATOM 4057 C CA . ASP A 1 510 ? 7.816 43.083 -11.219 1.00 42.62 510 ASP A CA 1
ATOM 4058 C C . ASP A 1 510 ? 9.073 42.231 -10.974 1.00 42.62 510 ASP A C 1
ATOM 4060 O O . ASP A 1 510 ? 9.740 42.287 -9.943 1.00 42.62 510 ASP A O 1
ATOM 4064 N N . LEU A 1 511 ? 9.380 41.418 -11.980 1.00 40.62 511 LEU A N 1
ATOM 4065 C CA . LEU A 1 511 ? 10.373 40.341 -12.028 1.00 40.62 511 LEU A CA 1
ATOM 4066 C C . LEU A 1 511 ? 11.868 40.733 -11.895 1.00 40.62 511 LEU A C 1
ATOM 4068 O O . LEU A 1 511 ? 12.711 39.926 -12.295 1.00 40.62 511 LEU A O 1
ATOM 4072 N N . ASP A 1 512 ? 12.202 41.900 -11.334 1.00 39.69 512 ASP A N 1
ATOM 4073 C CA . ASP A 1 512 ? 13.565 42.470 -11.349 1.00 39.69 512 ASP A CA 1
ATOM 4074 C C . ASP A 1 512 ? 14.134 42.926 -9.987 1.00 39.69 512 ASP A C 1
ATOM 4076 O O . ASP A 1 512 ? 15.264 43.414 -9.953 1.00 39.69 512 ASP A O 1
ATOM 4080 N N . SER A 1 513 ? 13.442 42.761 -8.853 1.00 38.53 513 SER A N 1
ATOM 4081 C CA . SER A 1 513 ? 13.998 43.163 -7.547 1.00 38.53 513 SER A CA 1
ATOM 4082 C C . SER A 1 513 ? 14.341 41.982 -6.633 1.00 38.53 513 SER A C 1
ATOM 4084 O O . SER A 1 513 ? 13.617 40.992 -6.537 1.00 38.53 513 SER A O 1
ATOM 4086 N N . GLU A 1 514 ? 15.457 42.110 -5.908 1.00 39.66 514 GLU A N 1
ATOM 4087 C CA . GLU A 1 514 ? 15.903 41.207 -4.832 1.00 39.66 514 GLU A CA 1
ATOM 4088 C C . GLU A 1 514 ? 14.967 41.205 -3.597 1.00 39.66 514 GLU A C 1
ATOM 4090 O O . GLU A 1 514 ? 15.246 40.547 -2.593 1.00 39.66 514 GLU A O 1
ATOM 4095 N N . ASP A 1 515 ? 13.825 41.888 -3.678 1.00 38.47 515 ASP A N 1
ATOM 4096 C CA . ASP A 1 515 ? 12.900 42.131 -2.578 1.00 38.47 515 ASP A CA 1
ATOM 4097 C C . ASP A 1 515 ? 11.773 41.087 -2.537 1.00 38.47 515 ASP A C 1
ATOM 4099 O O . ASP A 1 515 ? 10.588 41.374 -2.720 1.00 38.47 515 ASP A O 1
ATOM 4103 N N . VAL A 1 516 ? 12.142 39.835 -2.254 1.00 37.41 516 VAL A N 1
ATOM 4104 C CA . VAL A 1 516 ? 11.177 38.835 -1.773 1.00 37.41 516 VAL A CA 1
ATOM 4105 C C . VAL A 1 516 ? 10.912 39.118 -0.293 1.00 37.41 516 VAL A C 1
ATOM 4107 O O . VAL A 1 516 ? 11.692 38.726 0.581 1.00 37.41 516 VAL A O 1
ATOM 4110 N N . PHE A 1 517 ? 9.812 39.812 -0.002 1.00 34.09 517 PHE A N 1
ATOM 4111 C CA . PHE A 1 517 ? 9.353 40.030 1.368 1.00 34.09 517 PHE A CA 1
ATOM 4112 C C . PHE A 1 517 ? 8.643 38.779 1.896 1.00 34.09 517 PHE A C 1
ATOM 4114 O O . PHE A 1 517 ? 7.636 38.326 1.353 1.00 34.09 517 PHE A O 1
ATOM 4121 N N . PHE A 1 518 ? 9.157 38.222 2.991 1.00 35.09 518 PHE A N 1
ATOM 4122 C CA . PHE A 1 518 ? 8.445 37.217 3.773 1.00 35.09 518 PHE A CA 1
ATOM 4123 C C . PHE A 1 518 ? 7.579 37.940 4.800 1.00 35.09 518 PHE A C 1
ATOM 4125 O O . PHE A 1 518 ? 8.075 38.331 5.853 1.00 35.09 518 PHE A O 1
ATOM 4132 N N . ASP A 1 519 ? 6.294 38.114 4.508 1.00 29.25 519 ASP A N 1
ATOM 4133 C CA . ASP A 1 519 ? 5.326 38.508 5.527 1.00 29.25 519 ASP A CA 1
ATOM 4134 C C . ASP A 1 519 ? 4.909 37.243 6.287 1.00 29.25 519 ASP A C 1
ATOM 4136 O O . ASP A 1 519 ? 3.926 36.571 5.970 1.00 29.25 519 ASP A O 1
ATOM 4140 N N . TYR A 1 520 ? 5.700 36.853 7.285 1.00 30.73 520 TYR A N 1
ATOM 4141 C CA . TYR A 1 520 ? 5.165 35.940 8.283 1.00 30.73 520 TYR A CA 1
ATOM 4142 C C . TYR A 1 520 ? 3.961 36.638 8.910 1.00 30.73 520 TYR A C 1
ATOM 4144 O O . TYR A 1 520 ? 4.084 37.751 9.422 1.00 30.73 520 TYR A O 1
ATOM 4152 N N . LEU A 1 521 ? 2.800 35.980 8.895 1.00 26.42 521 LEU A N 1
ATOM 4153 C CA . LEU A 1 521 ? 1.772 36.243 9.896 1.00 26.42 521 LEU A CA 1
ATOM 4154 C C . LEU A 1 521 ? 2.361 35.777 11.226 1.00 26.42 521 LEU A C 1
ATOM 4156 O O . LEU A 1 521 ? 2.132 34.672 11.708 1.00 26.42 521 LEU A O 1
ATOM 4160 N N . ASP A 1 522 ? 3.237 36.619 11.748 1.00 26.39 522 ASP A N 1
ATOM 4161 C CA . ASP A 1 522 ? 3.751 36.520 13.078 1.00 26.39 522 ASP A CA 1
ATOM 4162 C C . ASP A 1 522 ? 2.643 37.041 13.983 1.00 26.39 522 ASP A C 1
ATOM 4164 O O . ASP A 1 522 ? 2.267 38.216 13.940 1.00 26.39 522 ASP A O 1
ATOM 4168 N N . LEU A 1 523 ? 2.122 36.158 14.827 1.00 28.91 523 LEU A N 1
ATOM 4169 C CA . LEU A 1 523 ? 1.382 36.590 16.001 1.00 28.91 523 LEU A CA 1
ATOM 4170 C C . LEU A 1 523 ? 2.296 37.335 17.001 1.00 28.91 523 LEU A C 1
ATOM 4172 O O . LEU A 1 523 ? 1.800 37.653 18.082 1.00 28.91 523 LEU A O 1
ATOM 4176 N N . GLN A 1 524 ? 3.577 37.636 16.684 1.00 25.64 524 GLN A N 1
ATOM 4177 C CA . GLN A 1 524 ? 4.481 38.483 17.483 1.00 25.64 524 GLN A CA 1
ATOM 4178 C C . GLN A 1 524 ? 5.850 38.940 16.856 1.00 25.64 524 GLN A C 1
ATOM 4180 O O . GLN A 1 524 ? 6.905 38.549 17.327 1.00 25.64 524 GLN A O 1
ATOM 4185 N N . GLY A 1 525 ? 5.851 39.925 15.940 1.00 28.47 525 GLY A N 1
ATOM 4186 C CA . GLY A 1 525 ? 6.851 41.026 15.811 1.00 28.47 525 GLY A CA 1
ATOM 4187 C C . GLY A 1 525 ? 8.379 40.845 15.504 1.00 28.47 525 GLY A C 1
ATOM 4188 O O . GLY A 1 525 ? 9.142 40.380 16.340 1.00 28.47 525 GLY A O 1
ATOM 4189 N N . LYS A 1 526 ? 8.823 41.593 14.458 1.00 28.69 526 LYS A N 1
ATOM 4190 C CA . LYS A 1 526 ? 10.054 42.447 14.255 1.00 28.69 526 LYS A CA 1
ATOM 4191 C C . LYS A 1 526 ? 11.388 41.949 13.600 1.00 28.69 526 LYS A C 1
ATOM 4193 O O . LYS A 1 526 ? 12.112 41.146 14.165 1.00 28.69 526 LYS A O 1
ATOM 4198 N N . ASP A 1 527 ? 11.754 42.703 12.533 1.00 28.52 527 ASP A N 1
ATOM 4199 C CA . ASP A 1 527 ? 13.042 43.315 12.053 1.00 28.52 527 ASP A CA 1
ATOM 4200 C C . ASP A 1 527 ? 14.271 42.543 11.439 1.00 28.52 527 ASP A C 1
ATOM 4202 O O . ASP A 1 527 ? 14.996 41.848 12.140 1.00 28.52 527 ASP A O 1
ATOM 4206 N N . LYS A 1 528 ? 14.581 42.917 10.162 1.00 28.72 528 LYS A N 1
ATOM 4207 C CA . LYS A 1 528 ? 15.833 43.455 9.503 1.00 28.72 528 LYS A CA 1
ATOM 4208 C C . LYS A 1 528 ? 17.004 42.652 8.837 1.00 28.72 528 LYS A C 1
ATOM 4210 O O . LYS A 1 528 ? 17.645 41.816 9.456 1.00 28.72 528 LYS A O 1
ATOM 4215 N N . ASP A 1 529 ? 17.325 43.136 7.606 1.00 25.92 529 ASP A N 1
ATOM 4216 C CA . ASP A 1 529 ? 18.579 43.397 6.815 1.00 25.92 529 ASP A CA 1
ATOM 4217 C C . ASP A 1 529 ? 19.663 42.326 6.467 1.00 25.92 529 ASP A C 1
ATOM 4219 O O . ASP A 1 529 ? 20.242 41.728 7.366 1.00 25.92 529 ASP A O 1
ATOM 4223 N N . PHE A 1 530 ? 20.020 42.178 5.159 1.00 23.12 530 PHE A N 1
ATOM 4224 C CA . PHE A 1 530 ? 21.372 42.335 4.514 1.00 23.12 530 PHE A CA 1
ATOM 4225 C C . PHE A 1 530 ? 21.494 41.777 3.057 1.00 23.12 530 PHE A C 1
ATOM 4227 O O . PHE A 1 530 ? 20.721 40.916 2.641 1.00 23.12 530 PHE A O 1
ATOM 4234 N N . ALA A 1 531 ? 22.495 42.297 2.320 1.00 23.20 531 ALA A N 1
ATOM 4235 C CA . ALA A 1 531 ? 22.620 42.495 0.861 1.00 23.20 531 ALA A CA 1
ATOM 4236 C C . ALA A 1 531 ? 23.534 41.533 0.035 1.00 23.20 531 ALA A C 1
ATOM 4238 O O . ALA A 1 531 ? 24.411 40.872 0.585 1.00 23.20 531 ALA A O 1
ATOM 4239 N N . GLU A 1 532 ? 23.297 41.542 -1.294 1.00 25.00 532 GLU A N 1
ATOM 4240 C CA . GLU A 1 532 ? 24.145 41.423 -2.518 1.00 25.00 532 GLU A CA 1
ATOM 4241 C C . GLU A 1 532 ? 25.426 40.544 -2.612 1.00 25.00 532 GLU A C 1
ATOM 4243 O O . GLU A 1 532 ? 26.388 40.704 -1.862 1.00 25.00 532 GLU A O 1
ATOM 4248 N N . SER A 1 533 ? 25.507 39.716 -3.678 1.00 24.34 533 SER A N 1
ATOM 4249 C CA . SER A 1 533 ? 26.526 39.791 -4.769 1.00 24.34 533 SER A CA 1
ATOM 4250 C C . SER A 1 533 ? 26.569 38.548 -5.699 1.00 24.34 533 SER A C 1
ATOM 4252 O O . SER A 1 533 ? 26.487 37.416 -5.228 1.00 24.34 533 SER A O 1
ATOM 4254 N N . ASP A 1 534 ? 26.736 38.823 -7.011 1.00 22.55 534 ASP A N 1
ATOM 4255 C CA . ASP A 1 534 ? 27.481 38.068 -8.058 1.00 22.55 534 ASP A CA 1
ATOM 4256 C C . ASP A 1 534 ? 27.018 36.618 -8.417 1.00 22.55 534 ASP A C 1
ATOM 4258 O O . ASP A 1 534 ? 26.974 35.732 -7.577 1.00 22.55 534 ASP A O 1
ATOM 4262 N N . GLY A 1 535 ? 26.668 36.228 -9.655 1.00 28.12 535 GLY A N 1
ATOM 4263 C CA . GLY A 1 535 ? 26.930 36.863 -10.949 1.00 28.12 535 GLY A CA 1
ATOM 4264 C C . GLY A 1 535 ? 27.599 35.984 -12.025 1.00 28.12 535 GLY A C 1
ATOM 4265 O O . GLY A 1 535 ? 28.158 36.555 -12.953 1.00 28.12 535 GLY A O 1
ATOM 4266 N N . SER A 1 536 ? 27.557 34.637 -11.987 1.00 21.08 536 SER A N 1
ATOM 4267 C CA . SER A 1 536 ? 27.905 33.802 -13.166 1.00 21.08 536 SER A CA 1
ATOM 4268 C C . SER A 1 536 ? 27.266 32.393 -13.175 1.00 21.08 536 SER A C 1
ATOM 4270 O O . SER A 1 536 ? 27.358 31.626 -12.220 1.00 21.08 536 SER A O 1
ATOM 4272 N N . LEU A 1 537 ? 26.585 32.053 -14.281 1.00 20.55 537 LEU A N 1
ATOM 4273 C CA . LEU A 1 537 ? 25.836 30.808 -14.516 1.00 20.55 537 LEU A CA 1
ATOM 4274 C C . LEU A 1 537 ? 26.653 29.824 -15.373 1.00 20.55 537 LEU A C 1
ATOM 4276 O O . LEU A 1 537 ? 26.763 29.988 -16.584 1.00 20.55 537 LEU A O 1
ATOM 4280 N N . PHE A 1 538 ? 27.148 28.755 -14.749 1.00 20.84 538 PHE A N 1
ATOM 4281 C CA . PHE A 1 538 ? 27.452 27.475 -15.397 1.00 20.84 538 PHE A CA 1
ATOM 4282 C C . PHE A 1 538 ? 26.793 26.368 -14.563 1.00 20.84 538 PHE A C 1
ATOM 4284 O O . PHE A 1 538 ? 26.965 26.321 -13.343 1.00 20.84 538 PHE A O 1
ATOM 4291 N N . TYR A 1 539 ? 26.023 25.479 -15.196 1.00 21.06 539 TYR A N 1
ATOM 4292 C CA . TYR A 1 539 ? 25.446 24.306 -14.533 1.00 21.06 539 TYR A CA 1
ATOM 4293 C C . TYR A 1 539 ? 26.572 23.333 -14.142 1.00 21.06 539 TYR A C 1
ATOM 4295 O O . TYR A 1 539 ? 26.964 22.473 -14.924 1.00 21.06 539 TYR A O 1
ATOM 4303 N N . LYS A 1 540 ? 27.101 23.465 -12.919 1.00 20.59 540 LYS A N 1
ATOM 4304 C CA . LYS A 1 540 ? 27.868 22.400 -12.262 1.00 20.59 540 LYS A CA 1
ATOM 4305 C C . LYS A 1 540 ? 26.891 21.399 -11.629 1.00 20.59 540 LYS A C 1
ATOM 4307 O O . LYS A 1 540 ? 26.004 21.831 -10.885 1.00 20.59 540 LYS A O 1
ATOM 4312 N N . PRO A 1 541 ? 27.038 20.083 -11.862 1.00 22.27 541 PRO A N 1
ATOM 4313 C CA . PRO A 1 541 ? 26.384 19.093 -11.017 1.00 22.27 541 PRO A CA 1
ATOM 4314 C C . PRO A 1 541 ? 26.848 19.300 -9.565 1.00 22.27 541 PRO A C 1
ATOM 4316 O O . PRO A 1 541 ? 27.990 19.683 -9.311 1.00 22.27 541 PRO A O 1
ATOM 4319 N N . PHE A 1 542 ? 25.936 19.122 -8.610 1.00 22.86 542 PHE A N 1
ATOM 4320 C CA . PHE A 1 542 ? 26.212 19.259 -7.179 1.00 22.86 542 PHE A CA 1
ATOM 4321 C C . PHE A 1 542 ? 27.365 18.322 -6.773 1.00 22.86 542 PHE A C 1
ATOM 4323 O O . PHE A 1 542 ? 27.186 17.110 -6.723 1.00 22.86 542 PHE A O 1
ATOM 4330 N N . ILE A 1 543 ? 28.533 18.884 -6.456 1.00 23.47 543 ILE A N 1
ATOM 4331 C CA . ILE A 1 543 ? 29.599 18.182 -5.736 1.00 23.47 543 ILE A CA 1
ATOM 4332 C C . ILE A 1 543 ? 29.237 18.264 -4.252 1.00 23.47 543 ILE A C 1
ATOM 4334 O O . ILE A 1 543 ? 29.115 19.355 -3.694 1.00 23.47 543 ILE A O 1
ATOM 4338 N N . CYS A 1 544 ? 29.027 17.118 -3.609 1.00 22.73 544 CYS A N 1
ATOM 4339 C CA . CYS A 1 544 ? 28.787 17.039 -2.173 1.00 22.73 544 CYS A CA 1
ATOM 4340 C C . CYS A 1 544 ? 30.135 17.208 -1.451 1.00 22.73 544 CYS A C 1
ATOM 4342 O O . CYS A 1 544 ? 30.840 16.234 -1.221 1.00 22.73 544 CYS A O 1
ATOM 4344 N N . SER A 1 545 ? 30.546 18.444 -1.155 1.00 24.38 545 SER A N 1
ATOM 4345 C CA . SER A 1 545 ? 31.886 18.733 -0.617 1.00 24.38 545 SER A CA 1
ATOM 4346 C C . SER A 1 545 ? 32.023 18.637 0.908 1.00 24.38 545 SER A C 1
ATOM 4348 O O . SER A 1 545 ? 33.104 18.898 1.417 1.00 24.38 545 SER A O 1
ATOM 4350 N N . ASN A 1 546 ? 30.988 18.246 1.656 1.00 27.25 546 ASN A N 1
ATOM 4351 C CA . ASN A 1 546 ? 31.052 18.213 3.123 1.00 27.25 546 ASN A CA 1
ATOM 4352 C C . ASN A 1 546 ? 30.654 16.846 3.680 1.00 27.25 546 ASN A C 1
ATOM 4354 O O . ASN A 1 546 ? 29.532 16.693 4.142 1.00 27.25 546 ASN A O 1
ATOM 4358 N N . LEU A 1 547 ? 31.572 15.879 3.655 1.00 25.39 547 LEU A N 1
ATOM 4359 C CA . LEU A 1 547 ? 31.562 14.690 4.517 1.00 25.39 547 LEU A CA 1
ATOM 4360 C C . LEU A 1 547 ? 33.012 14.193 4.654 1.00 25.39 547 LEU A C 1
ATOM 4362 O O . LEU A 1 547 ? 33.426 13.227 4.023 1.00 25.39 547 LEU A O 1
ATOM 4366 N N . VAL A 1 548 ? 33.807 14.890 5.467 1.00 22.81 548 VAL A N 1
ATOM 4367 C CA . VAL A 1 548 ? 34.987 14.285 6.096 1.00 22.81 548 VAL A CA 1
ATOM 4368 C C . VAL A 1 548 ? 34.486 13.694 7.414 1.00 22.81 548 VAL A C 1
ATOM 4370 O O . VAL A 1 548 ? 34.066 14.468 8.278 1.00 22.81 548 VAL A O 1
ATOM 4373 N N . PRO A 1 549 ? 34.477 12.365 7.614 1.00 26.02 549 PRO A N 1
ATOM 4374 C CA . PRO A 1 549 ? 34.320 11.819 8.950 1.00 26.02 549 PRO A CA 1
ATOM 4375 C C . PRO A 1 549 ? 35.550 12.234 9.757 1.00 26.02 549 PRO A C 1
ATOM 4377 O O . PRO A 1 549 ? 36.683 11.997 9.333 1.00 26.02 549 PRO A O 1
ATOM 4380 N N . ALA A 1 550 ? 35.340 12.858 10.914 1.00 24.84 550 ALA A N 1
ATOM 4381 C CA . ALA A 1 550 ? 36.394 12.986 11.906 1.00 24.84 550 ALA A CA 1
ATOM 4382 C C . ALA A 1 550 ? 36.905 11.573 12.234 1.00 24.84 550 ALA A C 1
ATOM 4384 O O . ALA A 1 550 ? 36.168 10.747 12.772 1.00 24.84 550 ALA A O 1
ATOM 4385 N N . LEU A 1 551 ? 38.149 11.280 11.854 1.00 23.67 551 LEU A N 1
ATOM 4386 C CA . LEU A 1 551 ? 38.833 10.057 12.262 1.00 23.67 551 LEU A CA 1
ATOM 4387 C C . LEU A 1 551 ? 38.897 10.015 13.800 1.00 23.67 551 LEU A C 1
ATOM 4389 O O . LEU A 1 551 ? 39.214 11.041 14.412 1.00 23.67 551 LEU A O 1
ATOM 4393 N N . PRO A 1 552 ? 38.646 8.862 14.444 1.00 24.38 552 PRO A N 1
ATOM 4394 C CA . PRO A 1 552 ? 38.873 8.720 15.872 1.00 24.38 552 PRO A CA 1
ATOM 4395 C C . PRO A 1 552 ? 40.361 8.905 16.164 1.00 24.38 552 PRO A C 1
ATOM 4397 O O . PRO A 1 552 ? 41.222 8.297 15.528 1.00 24.38 552 PRO A O 1
ATOM 4400 N N . SER A 1 553 ? 40.668 9.734 17.156 1.00 27.44 553 SER A N 1
ATOM 4401 C CA . SER A 1 553 ? 41.999 9.826 17.737 1.00 27.44 553 SER A CA 1
ATOM 4402 C C . SER A 1 553 ? 42.370 8.486 18.379 1.00 27.44 553 SER A C 1
ATOM 4404 O O . SER A 1 553 ? 41.959 8.205 19.504 1.00 27.44 553 SER A O 1
ATOM 4406 N N . SER A 1 554 ? 43.169 7.668 17.698 1.00 25.45 554 SER A N 1
ATOM 4407 C CA . SER A 1 554 ? 43.894 6.569 18.333 1.00 25.45 554 SER A CA 1
ATOM 4408 C C . SER A 1 554 ? 45.385 6.709 18.061 1.00 25.45 554 SER A C 1
ATOM 4410 O O . SER A 1 554 ? 45.858 6.656 16.929 1.00 25.45 554 SER A O 1
ATOM 4412 N N . SER A 1 555 ? 46.101 6.919 19.156 1.00 27.47 555 SER A N 1
ATOM 4413 C CA . SER A 1 555 ? 47.546 6.925 19.315 1.00 27.47 555 SER A CA 1
ATOM 4414 C C . SER A 1 555 ? 48.257 5.779 18.592 1.00 27.47 555 SER A C 1
ATOM 4416 O O . SER A 1 555 ? 48.051 4.627 18.955 1.00 27.47 555 SER A O 1
ATOM 4418 N N . THR A 1 556 ? 49.208 6.104 17.715 1.00 24.80 556 THR A N 1
ATOM 4419 C CA . THR A 1 556 ? 50.466 5.350 17.582 1.00 24.80 556 THR A CA 1
ATOM 4420 C C . THR A 1 556 ? 51.539 6.238 16.954 1.00 24.80 556 THR A C 1
ATOM 4422 O O . THR A 1 556 ? 51.366 6.778 15.867 1.00 24.80 556 THR A O 1
ATOM 4425 N N . ASN A 1 557 ? 52.644 6.387 17.685 1.00 25.38 557 ASN A N 1
ATOM 4426 C CA . ASN A 1 557 ? 53.873 7.075 17.303 1.00 25.38 557 ASN A CA 1
ATOM 4427 C C . ASN A 1 557 ? 54.464 6.531 15.996 1.00 25.38 557 ASN A C 1
ATOM 4429 O O . ASN A 1 557 ? 54.821 5.358 15.978 1.00 25.38 557 ASN A O 1
ATOM 4433 N N . ILE A 1 558 ? 54.719 7.390 15.002 1.00 23.45 558 ILE A N 1
ATOM 4434 C CA . ILE A 1 558 ? 55.898 7.291 14.123 1.00 23.45 558 ILE A CA 1
ATOM 4435 C C . ILE A 1 558 ? 56.417 8.712 13.854 1.00 23.45 558 ILE A C 1
ATOM 4437 O O . ILE A 1 558 ? 55.662 9.659 13.662 1.00 23.45 558 ILE A O 1
ATOM 4441 N N . SER A 1 559 ? 57.733 8.839 13.942 1.00 20.44 559 SER A N 1
ATOM 4442 C CA . SER A 1 559 ? 58.529 10.039 14.160 1.00 20.44 559 SER A CA 1
ATOM 4443 C C . SER A 1 559 ? 59.221 10.579 12.897 1.00 20.44 559 SER A C 1
ATOM 4445 O O . SER A 1 559 ? 59.603 9.788 12.038 1.00 20.44 559 SER A O 1
ATOM 4447 N N . CYS A 1 560 ? 59.551 11.881 12.943 1.00 21.38 560 CYS A N 1
ATOM 4448 C CA . CYS A 1 560 ? 60.596 12.605 12.182 1.00 21.38 560 CYS A CA 1
ATOM 4449 C C . CYS A 1 560 ? 60.251 12.947 10.707 1.00 21.38 560 CYS A C 1
ATOM 4451 O O . CYS A 1 560 ? 59.639 12.147 10.022 1.00 21.38 560 CYS A O 1
ATOM 4453 N N . PHE A 1 561 ? 60.582 14.106 10.117 1.00 22.97 561 PHE A N 1
ATOM 4454 C CA . PHE A 1 561 ? 61.709 15.037 10.289 1.00 22.97 561 PHE A CA 1
ATOM 4455 C C . PHE A 1 561 ? 61.316 16.488 9.911 1.00 22.97 561 PHE A C 1
ATOM 4457 O O . PHE A 1 561 ? 60.570 16.704 8.960 1.00 22.97 561 PHE A O 1
ATOM 4464 N N . ASN A 1 562 ? 61.900 17.466 10.614 1.00 23.94 562 ASN A N 1
ATOM 4465 C CA . ASN A 1 562 ? 62.022 18.875 10.208 1.00 23.94 562 ASN A CA 1
ATOM 4466 C C . ASN A 1 562 ? 63.110 19.045 9.131 1.00 23.94 562 ASN A C 1
ATOM 4468 O O . ASN A 1 562 ? 64.161 18.417 9.260 1.00 23.94 562 ASN A O 1
ATOM 4472 N N . ALA A 1 563 ? 62.935 19.998 8.207 1.00 24.72 563 ALA A N 1
ATOM 4473 C CA . ALA A 1 563 ? 64.030 20.822 7.674 1.00 24.72 563 ALA A CA 1
ATOM 4474 C C . ALA A 1 563 ? 63.503 22.112 7.008 1.00 24.72 563 ALA A C 1
ATOM 4476 O O . ALA A 1 563 ? 62.632 22.066 6.143 1.00 24.72 563 ALA A O 1
ATOM 4477 N N . ASN A 1 564 ? 64.066 23.243 7.443 1.00 24.62 564 ASN A N 1
ATOM 4478 C CA . ASN A 1 564 ? 64.009 24.569 6.821 1.00 24.62 564 ASN A CA 1
ATOM 4479 C C . ASN A 1 564 ? 64.822 24.597 5.507 1.00 24.62 564 ASN A C 1
ATOM 4481 O O . ASN A 1 564 ? 65.800 23.859 5.423 1.00 24.62 564 ASN A O 1
ATOM 4485 N N . ASP A 1 565 ? 64.470 25.460 4.542 1.00 26.22 565 ASP A N 1
ATOM 4486 C CA . ASP A 1 565 ? 65.301 26.604 4.083 1.00 26.22 565 ASP A CA 1
ATOM 4487 C C . ASP A 1 565 ? 64.941 27.162 2.678 1.00 26.22 565 ASP A C 1
ATOM 4489 O O . ASP A 1 565 ? 64.780 26.431 1.707 1.00 26.22 565 ASP A O 1
ATOM 4493 N N . THR A 1 566 ? 64.828 28.499 2.663 1.00 25.70 566 THR A N 1
ATOM 4494 C CA . THR A 1 566 ? 65.219 29.562 1.700 1.00 25.70 566 THR A CA 1
ATOM 4495 C C . THR A 1 566 ? 65.108 29.456 0.164 1.00 25.70 566 THR A C 1
ATOM 4497 O O . THR A 1 566 ? 65.724 28.607 -0.465 1.00 25.70 566 THR A O 1
ATOM 4500 N N . ASP A 1 567 ? 64.460 30.501 -0.377 1.00 24.86 567 ASP A N 1
ATOM 4501 C CA . ASP A 1 567 ? 64.775 31.378 -1.530 1.00 24.86 567 ASP A CA 1
ATOM 4502 C C . ASP A 1 567 ? 65.151 30.850 -2.941 1.00 24.86 567 ASP A C 1
ATOM 4504 O O . ASP A 1 567 ? 66.163 30.194 -3.158 1.00 24.86 567 ASP A O 1
ATOM 4508 N N . ASP A 1 568 ? 64.366 31.371 -3.901 1.00 25.70 568 ASP A N 1
ATOM 4509 C CA . ASP A 1 568 ? 64.746 32.005 -5.181 1.00 25.70 568 ASP A CA 1
ATOM 4510 C C . ASP A 1 568 ? 65.347 31.156 -6.333 1.00 25.70 568 ASP A C 1
ATOM 4512 O O . ASP A 1 568 ? 66.511 30.771 -6.313 1.00 25.70 568 ASP A O 1
ATOM 4516 N N . GLN A 1 569 ? 64.575 30.956 -7.419 1.00 24.61 569 GLN A N 1
ATOM 4517 C CA . GLN A 1 569 ? 64.866 31.445 -8.789 1.00 24.61 569 GLN A CA 1
ATOM 4518 C C . GLN A 1 569 ? 64.046 30.761 -9.911 1.00 24.61 569 GLN A C 1
ATOM 4520 O O . GLN A 1 569 ? 63.542 29.649 -9.812 1.00 24.61 569 GLN A O 1
ATOM 4525 N N . GLN A 1 570 ? 63.920 31.534 -10.990 1.00 24.19 570 GLN A N 1
ATOM 4526 C CA . GLN A 1 570 ? 63.130 31.435 -12.219 1.00 24.19 570 GLN A CA 1
ATOM 4527 C C . GLN A 1 570 ? 63.127 30.119 -13.034 1.00 24.19 570 GLN A C 1
ATOM 4529 O O . GLN A 1 570 ? 64.088 29.361 -13.087 1.00 24.19 570 GLN A O 1
ATOM 4534 N N . THR A 1 571 ? 62.085 30.043 -13.882 1.00 24.03 571 THR A N 1
ATOM 4535 C CA . THR A 1 571 ? 61.972 29.368 -15.200 1.00 24.03 571 THR A CA 1
ATOM 4536 C C . THR A 1 571 ? 61.781 27.847 -15.257 1.00 24.03 571 THR A C 1
ATOM 4538 O O . THR A 1 571 ? 62.723 27.073 -15.197 1.00 24.03 571 THR A O 1
ATOM 4541 N N . THR A 1 572 ? 60.570 27.398 -15.603 1.00 21.89 572 THR A N 1
ATOM 4542 C CA . THR A 1 572 ? 60.180 27.022 -16.984 1.00 21.89 572 THR A CA 1
ATOM 4543 C C . THR A 1 572 ? 58.753 26.467 -16.993 1.00 21.89 572 THR A C 1
ATOM 4545 O O . THR A 1 572 ? 58.373 25.630 -16.180 1.00 21.89 572 THR A O 1
ATOM 4548 N N . CYS A 1 573 ? 57.940 26.955 -17.929 1.00 26.12 573 CYS A N 1
ATOM 4549 C CA . CYS A 1 573 ? 56.616 26.418 -18.208 1.00 26.12 573 CYS A CA 1
ATOM 4550 C C . CYS A 1 573 ? 56.802 25.051 -18.886 1.00 26.12 573 CYS A C 1
ATOM 4552 O O . CYS A 1 573 ? 57.201 24.995 -20.048 1.00 26.12 573 CYS A O 1
ATOM 4554 N N . SER A 1 574 ? 56.556 23.959 -18.159 1.00 22.11 574 SER A N 1
ATOM 4555 C CA . SER A 1 574 ? 56.338 22.644 -18.759 1.00 22.11 574 SER A CA 1
ATOM 4556 C C . SER A 1 574 ? 54.902 22.225 -18.471 1.00 22.11 574 SER A C 1
ATOM 4558 O O . SER A 1 574 ? 54.454 22.160 -17.326 1.00 22.11 574 SER A O 1
ATOM 4560 N N . SER A 1 575 ? 54.154 22.027 -19.550 1.00 28.47 575 SER A N 1
ATOM 4561 C CA . SER A 1 575 ? 52.813 21.467 -19.564 1.00 28.47 575 SER A CA 1
ATOM 4562 C C . SER A 1 575 ? 52.856 20.057 -18.981 1.00 28.47 575 SER A C 1
ATOM 4564 O O . SER A 1 575 ? 53.108 19.088 -19.698 1.00 28.47 575 SER A O 1
ATOM 4566 N N . THR A 1 576 ? 52.630 19.947 -17.676 1.00 22.98 576 THR A N 1
ATOM 4567 C CA . THR A 1 576 ? 52.323 18.667 -17.045 1.00 22.98 576 THR A CA 1
ATOM 4568 C C . THR A 1 576 ? 50.810 18.556 -17.025 1.00 22.98 576 THR A C 1
ATOM 4570 O O . THR A 1 576 ? 50.126 19.339 -16.369 1.00 22.98 576 THR A O 1
ATOM 4573 N N . ILE A 1 577 ? 50.302 17.623 -17.824 1.00 24.98 577 ILE A N 1
ATOM 4574 C CA . ILE A 1 577 ? 48.919 17.158 -17.801 1.00 24.98 577 ILE A CA 1
ATOM 4575 C C . ILE A 1 577 ? 48.608 16.797 -16.345 1.00 24.98 577 ILE A C 1
ATOM 4577 O O . ILE A 1 577 ? 49.160 15.835 -15.812 1.00 24.98 577 ILE A O 1
ATOM 4581 N N . LEU A 1 578 ? 47.785 17.611 -15.682 1.00 23.58 578 LEU A N 1
ATOM 4582 C CA . LEU A 1 578 ? 47.206 17.252 -14.395 1.00 23.58 578 LEU A CA 1
ATOM 4583 C C . LEU A 1 578 ? 46.325 16.030 -14.647 1.00 23.58 578 LEU A C 1
ATOM 4585 O O . LEU A 1 578 ? 45.369 16.100 -15.420 1.00 23.58 578 LEU A O 1
ATOM 4589 N N . ALA A 1 579 ? 46.697 14.906 -14.037 1.00 23.19 579 ALA A N 1
ATOM 4590 C CA . ALA A 1 579 ? 45.855 13.725 -13.967 1.00 23.19 579 ALA A CA 1
ATOM 4591 C C . ALA A 1 579 ? 44.459 14.129 -13.454 1.00 23.19 579 ALA A C 1
ATOM 4593 O O . ALA A 1 579 ? 44.371 15.006 -12.585 1.00 23.19 579 ALA A O 1
ATOM 4594 N N . PRO A 1 580 ? 43.374 13.542 -13.991 1.00 28.69 580 PRO A N 1
ATOM 4595 C CA . PRO A 1 580 ? 42.033 13.851 -13.526 1.00 28.69 580 PRO A CA 1
ATOM 4596 C C . PRO A 1 580 ? 41.960 13.572 -12.024 1.00 28.69 580 PRO A C 1
ATOM 4598 O O . PRO A 1 580 ? 42.337 12.502 -11.555 1.00 28.69 580 PRO A O 1
ATOM 4601 N N . ILE A 1 581 ? 41.535 14.584 -11.270 1.00 27.61 581 ILE A N 1
ATOM 4602 C CA . ILE A 1 581 ? 41.282 14.476 -9.836 1.00 27.61 581 ILE A CA 1
ATOM 4603 C C . ILE A 1 581 ? 40.169 13.437 -9.669 1.00 27.61 581 ILE A C 1
ATOM 4605 O O . ILE A 1 581 ? 39.063 13.653 -10.166 1.00 27.61 581 ILE A O 1
ATOM 4609 N N . ASP A 1 582 ? 40.475 12.325 -8.996 1.00 28.23 582 ASP A N 1
ATOM 4610 C CA . ASP A 1 582 ? 39.531 11.273 -8.614 1.00 28.23 582 ASP A CA 1
ATOM 4611 C C . ASP A 1 582 ? 38.411 11.858 -7.732 1.00 28.23 582 ASP A C 1
ATOM 4613 O O . ASP A 1 582 ? 38.466 11.840 -6.504 1.00 28.23 582 ASP A O 1
ATOM 4617 N N . TYR A 1 583 ? 37.368 12.392 -8.367 1.00 27.88 583 TYR A N 1
ATOM 4618 C CA . TYR A 1 583 ? 36.106 12.788 -7.740 1.00 27.88 583 TYR A CA 1
ATOM 4619 C C . TYR A 1 583 ? 35.130 11.605 -7.685 1.00 27.88 583 TYR A C 1
ATOM 4621 O O . TYR A 1 583 ? 33.929 11.756 -7.918 1.00 27.88 583 TYR A O 1
ATOM 4629 N N . PHE A 1 584 ? 35.618 10.413 -7.336 1.00 33.28 584 PHE A N 1
ATOM 4630 C CA . PHE A 1 584 ? 34.720 9.404 -6.794 1.00 33.28 584 PHE A CA 1
ATOM 4631 C C . PHE A 1 584 ? 34.241 9.931 -5.440 1.00 33.28 584 PHE A C 1
ATOM 4633 O O . PHE A 1 584 ? 34.948 9.854 -4.435 1.00 33.28 584 PHE A O 1
ATOM 4640 N N . CYS A 1 585 ? 33.027 10.494 -5.402 1.00 34.53 585 CYS A N 1
ATOM 4641 C CA . CYS A 1 585 ? 32.221 10.415 -4.190 1.00 34.53 585 CYS A CA 1
ATOM 4642 C C . CYS A 1 585 ? 32.278 8.947 -3.781 1.00 34.53 585 CYS A C 1
ATOM 4644 O O . CYS A 1 585 ? 31.766 8.118 -4.529 1.00 34.53 585 CYS A O 1
ATOM 4646 N N . LEU A 1 586 ? 32.988 8.647 -2.686 1.00 34.69 586 LEU A N 1
ATOM 4647 C CA . LEU A 1 586 ? 33.116 7.299 -2.143 1.00 34.69 586 LEU A CA 1
ATOM 4648 C C . LEU A 1 586 ? 31.735 6.662 -2.219 1.00 34.69 586 LEU A C 1
ATOM 4650 O O . LEU A 1 586 ? 30.809 7.141 -1.556 1.00 34.69 586 LEU A O 1
ATOM 4654 N N . GLU A 1 587 ? 31.584 5.665 -3.097 1.00 43.50 587 GLU A N 1
ATOM 4655 C CA . GLU A 1 587 ? 30.361 4.882 -3.147 1.00 43.50 587 GLU A CA 1
ATOM 4656 C C . GLU A 1 587 ? 30.048 4.491 -1.701 1.00 43.50 587 GLU A C 1
ATOM 4658 O O . GLU A 1 587 ? 30.974 4.082 -0.981 1.00 43.50 587 GLU A O 1
ATOM 4663 N N . PRO A 1 588 ? 28.802 4.678 -1.226 1.00 42.88 588 PRO A N 1
ATOM 4664 C CA . PRO A 1 588 ? 28.433 4.218 0.100 1.00 42.88 588 PRO A CA 1
ATOM 4665 C C . PRO A 1 588 ? 28.926 2.780 0.233 1.00 42.88 588 PRO A C 1
ATOM 4667 O O . PRO A 1 588 ? 28.621 1.951 -0.623 1.00 42.88 588 PRO A O 1
ATOM 4670 N N . GLN A 1 589 ? 29.752 2.500 1.243 1.00 46.84 589 GLN A N 1
ATOM 4671 C CA . GLN A 1 589 ? 30.293 1.162 1.469 1.00 46.84 589 GLN A CA 1
ATOM 4672 C C . GLN A 1 589 ? 29.129 0.262 1.892 1.00 46.84 589 GLN A C 1
ATOM 4674 O O . GLN A 1 589 ? 28.822 0.118 3.074 1.00 46.84 589 GLN A O 1
ATOM 4679 N N . VAL A 1 590 ? 28.422 -0.282 0.903 1.00 54.97 590 VAL A N 1
ATOM 4680 C CA . VAL A 1 590 ? 27.348 -1.246 1.095 1.00 54.97 590 VAL A CA 1
ATOM 4681 C C . VAL A 1 590 ? 27.998 -2.499 1.654 1.00 54.97 590 VAL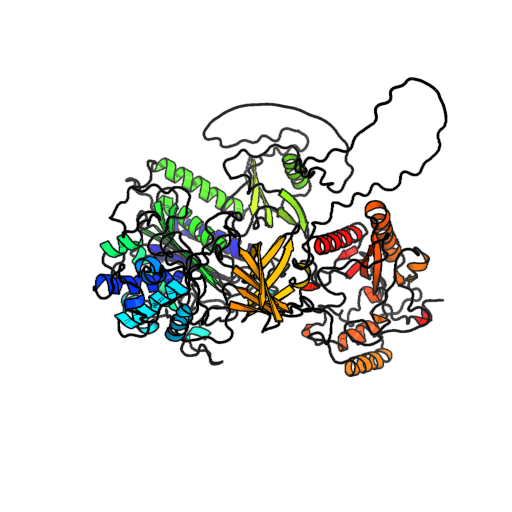 A C 1
ATOM 4683 O O . VAL A 1 590 ? 28.921 -3.049 1.047 1.00 54.97 590 VAL A O 1
ATOM 4686 N N . ALA A 1 591 ? 27.533 -2.955 2.817 1.00 57.31 591 ALA A N 1
ATOM 4687 C CA . ALA A 1 591 ? 28.043 -4.192 3.384 1.00 57.31 591 ALA A CA 1
ATOM 4688 C C . ALA A 1 591 ? 27.930 -5.308 2.323 1.00 57.31 591 ALA A C 1
ATOM 4690 O O . ALA A 1 591 ? 26.857 -5.455 1.731 1.00 57.31 591 ALA A O 1
ATOM 4691 N N . PRO A 1 592 ? 28.989 -6.098 2.048 1.00 60.06 592 PRO A N 1
ATOM 4692 C CA . PRO A 1 592 ? 29.037 -6.977 0.875 1.00 60.06 592 PRO A CA 1
ATOM 4693 C C . PRO A 1 592 ? 27.881 -7.974 0.753 1.00 60.06 592 PRO A C 1
ATOM 4695 O O . PRO A 1 592 ? 27.627 -8.469 -0.342 1.00 60.06 592 PRO A O 1
ATOM 4698 N N . TYR A 1 593 ? 27.195 -8.276 1.860 1.00 64.81 593 TYR A N 1
ATOM 4699 C CA . TYR A 1 593 ? 26.053 -9.181 1.892 1.00 64.81 593 TYR A CA 1
ATOM 4700 C C . TYR A 1 593 ? 24.730 -8.533 1.450 1.00 64.81 593 TYR A C 1
ATOM 4702 O O . TYR A 1 593 ? 23.847 -9.239 0.970 1.00 64.81 593 TYR A O 1
ATOM 4710 N N . ILE A 1 594 ? 24.590 -7.204 1.561 1.00 70.75 594 ILE A N 1
ATOM 4711 C CA . ILE A 1 594 ? 23.345 -6.481 1.254 1.00 70.75 594 ILE A CA 1
ATOM 4712 C C . ILE A 1 594 ? 22.917 -6.726 -0.194 1.00 70.75 594 ILE A C 1
ATOM 4714 O O . ILE A 1 594 ? 21.745 -6.982 -0.445 1.00 70.75 594 ILE A O 1
ATOM 4718 N N . LYS A 1 595 ? 23.862 -6.743 -1.143 1.00 70.75 595 LYS A N 1
ATOM 4719 C CA . LYS A 1 595 ? 23.561 -6.976 -2.565 1.00 70.75 595 LYS A CA 1
ATOM 4720 C C . LYS A 1 595 ? 22.889 -8.328 -2.844 1.00 70.75 595 LYS A C 1
ATOM 4722 O O . LYS A 1 595 ? 22.179 -8.434 -3.834 1.00 70.75 595 LYS A O 1
ATOM 4727 N N . TYR A 1 596 ? 23.106 -9.340 -1.996 1.00 76.62 596 TYR A N 1
ATOM 4728 C CA . TYR A 1 596 ? 22.525 -10.674 -2.184 1.00 76.62 596 TYR A CA 1
ATOM 4729 C C . TYR A 1 596 ? 21.105 -10.789 -1.628 1.00 76.62 596 TYR A C 1
ATOM 4731 O O . TYR A 1 596 ? 20.381 -11.698 -2.012 1.00 76.62 596 TYR A O 1
ATOM 4739 N N . ILE A 1 597 ? 20.696 -9.874 -0.746 1.00 86.69 597 ILE A N 1
ATOM 4740 C CA . ILE A 1 597 ? 19.353 -9.873 -0.154 1.00 86.69 597 ILE A CA 1
ATOM 4741 C C . ILE A 1 597 ? 18.406 -8.870 -0.820 1.00 86.69 597 ILE A C 1
ATOM 4743 O O . ILE A 1 597 ? 17.212 -8.892 -0.522 1.00 86.69 597 ILE A O 1
ATOM 4747 N N . LEU A 1 598 ? 18.905 -8.019 -1.727 1.00 90.00 598 LEU A N 1
ATOM 4748 C CA . LEU A 1 598 ? 18.066 -7.123 -2.526 1.00 90.00 598 LEU A CA 1
ATOM 4749 C C . LEU A 1 598 ? 17.171 -7.920 -3.475 1.00 90.00 598 LEU A C 1
ATOM 4751 O O . LEU A 1 598 ? 17.578 -8.936 -4.038 1.00 90.00 598 LEU A O 1
ATOM 4755 N N . GLY A 1 599 ? 15.967 -7.411 -3.711 1.00 89.69 599 GLY A N 1
ATOM 4756 C CA . GLY A 1 599 ? 15.039 -8.000 -4.665 1.00 89.69 599 GLY A CA 1
ATOM 4757 C C . GLY A 1 599 ? 13.616 -8.078 -4.143 1.00 89.69 599 GLY A C 1
ATOM 4758 O O . GLY A 1 599 ? 13.222 -7.362 -3.225 1.00 89.69 599 GLY A O 1
ATOM 4759 N N . VAL A 1 600 ? 12.840 -8.935 -4.792 1.00 89.50 600 VAL A N 1
ATOM 4760 C CA . VAL A 1 600 ? 11.399 -9.065 -4.597 1.00 89.50 600 VAL A CA 1
ATOM 4761 C C . VAL A 1 600 ? 11.138 -10.317 -3.772 1.00 89.50 600 VAL A C 1
ATOM 4763 O O . VAL A 1 600 ? 11.595 -11.401 -4.128 1.00 89.50 600 VAL A O 1
ATOM 4766 N N . TYR A 1 601 ? 10.392 -10.174 -2.683 1.00 92.81 601 TYR A N 1
ATOM 4767 C CA . TYR A 1 601 ? 9.912 -11.292 -1.880 1.00 92.81 601 TYR A CA 1
ATOM 4768 C C . TYR A 1 601 ? 8.385 -11.265 -1.873 1.00 92.81 601 TYR A C 1
ATOM 4770 O O . TYR A 1 601 ? 7.794 -10.197 -1.730 1.00 92.81 601 TYR A O 1
ATOM 4778 N N . GLU A 1 602 ? 7.740 -12.414 -2.040 1.00 89.56 602 GLU A N 1
ATOM 4779 C CA . GLU A 1 602 ? 6.287 -12.520 -2.177 1.00 89.56 602 GLU A CA 1
ATOM 4780 C C . GLU A 1 602 ? 5.646 -13.283 -1.016 1.00 89.56 602 GLU A C 1
ATOM 4782 O O . GLU A 1 602 ? 6.160 -14.297 -0.540 1.00 89.56 602 GLU A O 1
ATOM 4787 N N . ALA A 1 603 ? 4.482 -12.794 -0.607 1.00 86.44 603 ALA A N 1
ATOM 4788 C CA . ALA A 1 603 ? 3.487 -13.489 0.201 1.00 86.44 603 ALA A CA 1
ATOM 4789 C C . ALA A 1 603 ? 2.129 -13.415 -0.535 1.00 86.44 603 ALA A C 1
ATOM 4791 O O . ALA A 1 603 ? 2.083 -12.949 -1.678 1.00 86.44 603 ALA A O 1
ATOM 4792 N N . LYS A 1 604 ? 1.016 -13.869 0.062 1.00 79.75 604 LYS A N 1
ATOM 4793 C CA . LYS A 1 604 ? -0.297 -13.842 -0.617 1.00 79.75 604 LYS A CA 1
ATOM 4794 C C . LYS A 1 604 ? -0.661 -12.421 -1.034 1.00 79.75 604 LYS A C 1
ATOM 4796 O O . LYS A 1 604 ? -0.859 -11.577 -0.169 1.00 79.75 604 LYS A O 1
ATOM 4801 N N . ASP A 1 605 ? -0.758 -12.171 -2.340 1.00 73.12 605 ASP A N 1
ATOM 4802 C CA . ASP A 1 605 ? -1.121 -10.873 -2.934 1.00 73.12 605 ASP A CA 1
ATOM 4803 C C . ASP A 1 605 ? -0.275 -9.675 -2.439 1.00 73.12 605 ASP A C 1
ATOM 4805 O O . ASP A 1 605 ? -0.689 -8.514 -2.520 1.00 73.12 605 ASP A O 1
ATOM 4809 N N . GLN A 1 606 ? 0.914 -9.942 -1.890 1.00 78.12 606 GLN A N 1
ATOM 4810 C CA . GLN A 1 606 ? 1.748 -8.958 -1.202 1.00 78.12 606 GLN A CA 1
ATOM 4811 C C . GLN A 1 606 ? 3.211 -9.125 -1.592 1.00 78.12 606 GLN A C 1
ATOM 4813 O O . GLN A 1 606 ? 3.709 -10.238 -1.759 1.00 78.12 606 GLN A O 1
ATOM 4818 N N . ILE A 1 607 ? 3.909 -7.997 -1.700 1.00 81.50 607 ILE A N 1
ATOM 4819 C CA . ILE A 1 607 ? 5.339 -7.947 -1.992 1.00 81.50 607 ILE A CA 1
ATOM 4820 C C . ILE A 1 607 ? 6.057 -7.221 -0.854 1.00 81.50 607 ILE A C 1
ATOM 4822 O O . ILE A 1 607 ? 5.597 -6.184 -0.374 1.00 81.50 607 ILE A O 1
ATOM 4826 N N . ALA A 1 608 ? 7.211 -7.757 -0.465 1.00 89.50 608 ALA A N 1
ATOM 4827 C CA . ALA A 1 608 ? 8.257 -7.040 0.244 1.00 89.50 608 ALA A CA 1
ATOM 4828 C C . ALA A 1 608 ? 9.407 -6.781 -0.743 1.00 89.50 608 ALA A C 1
ATOM 4830 O O . ALA A 1 608 ? 10.149 -7.695 -1.110 1.00 89.50 608 ALA A O 1
ATOM 4831 N N . LEU A 1 609 ? 9.535 -5.539 -1.217 1.00 89.88 609 LEU A N 1
ATOM 4832 C CA . LEU A 1 609 ? 10.647 -5.131 -2.071 1.00 89.88 609 LEU A CA 1
ATOM 4833 C C . LEU A 1 609 ? 11.795 -4.632 -1.200 1.00 89.88 609 LEU A C 1
ATOM 4835 O O . LEU A 1 609 ? 11.660 -3.638 -0.488 1.00 89.88 609 LEU A O 1
ATOM 4839 N N . ILE A 1 610 ? 12.938 -5.294 -1.309 1.00 92.75 610 ILE A N 1
ATOM 4840 C CA . ILE A 1 610 ? 14.145 -4.993 -0.549 1.00 92.75 610 ILE A CA 1
ATOM 4841 C C . ILE A 1 610 ? 15.118 -4.248 -1.451 1.00 92.75 610 ILE A C 1
ATOM 4843 O O . ILE A 1 610 ? 15.509 -4.740 -2.514 1.00 92.75 610 ILE A O 1
ATOM 4847 N N . PHE A 1 611 ? 15.505 -3.050 -1.033 1.00 88.94 611 PHE A N 1
ATOM 4848 C CA . PHE A 1 611 ? 16.366 -2.166 -1.810 1.00 88.94 611 PHE A CA 1
ATOM 4849 C C . PHE A 1 611 ? 17.342 -1.414 -0.907 1.00 88.94 611 PHE A C 1
ATOM 4851 O O . PHE A 1 611 ? 17.195 -1.382 0.313 1.00 88.94 611 PHE A O 1
ATOM 4858 N N . GLU A 1 612 ? 18.377 -0.836 -1.504 1.00 87.06 612 GLU A N 1
ATOM 4859 C CA . GLU A 1 612 ? 19.391 -0.069 -0.785 1.00 87.06 612 GLU A CA 1
ATOM 4860 C C . GLU A 1 612 ? 19.256 1.415 -1.126 1.00 87.06 612 GLU A C 1
ATOM 4862 O O . GLU A 1 612 ? 19.082 1.775 -2.293 1.00 87.06 612 GLU A O 1
ATOM 4867 N N . GLU A 1 613 ? 19.339 2.271 -0.105 1.00 77.69 613 GLU A N 1
ATOM 4868 C CA . GLU A 1 613 ? 19.386 3.722 -0.243 1.00 77.69 613 GLU A CA 1
ATOM 4869 C C . GLU A 1 613 ? 20.464 4.352 0.661 1.00 77.69 613 GLU A C 1
ATOM 4871 O O . GLU A 1 613 ? 20.344 4.383 1.884 1.00 77.69 613 GLU A O 1
ATOM 4876 N N . ASN A 1 614 ? 21.512 4.901 0.040 1.00 72.00 614 ASN A N 1
ATOM 4877 C CA . ASN A 1 614 ? 22.658 5.571 0.677 1.00 72.00 614 ASN A CA 1
ATOM 4878 C C . ASN A 1 614 ? 23.444 4.678 1.663 1.00 72.00 614 ASN A C 1
ATOM 4880 O O . ASN A 1 614 ? 23.837 5.118 2.741 1.00 72.00 614 ASN A O 1
ATOM 4884 N N . GLY A 1 615 ? 23.670 3.422 1.297 1.00 72.94 615 GLY A N 1
ATOM 4885 C CA . GLY A 1 615 ? 24.321 2.392 2.102 1.00 72.94 615 GLY A CA 1
ATOM 4886 C C . GLY A 1 615 ? 23.387 1.674 3.078 1.00 72.94 615 GLY A C 1
ATOM 4887 O O . GLY A 1 615 ? 23.828 0.746 3.752 1.00 72.94 615 GLY A O 1
ATOM 4888 N N . LEU A 1 616 ? 22.116 2.081 3.168 1.00 79.19 616 LEU A N 1
ATOM 4889 C CA . LEU A 1 616 ? 21.159 1.573 4.150 1.00 79.19 616 LEU A CA 1
ATOM 4890 C C . LEU A 1 616 ? 20.092 0.707 3.488 1.00 79.19 616 LEU A C 1
ATOM 4892 O O . LEU A 1 616 ? 19.544 1.057 2.440 1.00 79.19 616 LEU A O 1
ATOM 4896 N N . LEU A 1 617 ? 19.760 -0.409 4.129 1.00 87.12 617 LEU A N 1
ATOM 4897 C CA . LEU A 1 617 ? 18.716 -1.303 3.651 1.00 87.12 617 LEU A CA 1
ATOM 4898 C C . LEU A 1 617 ? 17.335 -0.706 3.930 1.00 87.12 617 LEU A C 1
ATOM 4900 O O . LEU A 1 617 ? 17.083 -0.153 5.002 1.00 87.12 617 LEU A O 1
ATOM 4904 N N . HIS A 1 618 ? 16.443 -0.841 2.961 1.00 89.06 618 HIS A N 1
ATOM 4905 C CA . HIS A 1 618 ? 15.051 -0.449 3.061 1.00 89.06 618 HIS A CA 1
ATOM 4906 C C . HIS A 1 618 ? 14.158 -1.595 2.598 1.00 89.06 618 HIS A C 1
ATOM 4908 O O . HIS A 1 618 ? 14.529 -2.398 1.738 1.00 89.06 618 HIS A O 1
ATOM 4914 N N . VAL A 1 619 ? 12.959 -1.644 3.165 1.00 90.00 619 VAL A N 1
ATOM 4915 C CA . VAL A 1 619 ? 11.879 -2.520 2.719 1.00 90.00 619 VAL A CA 1
ATOM 4916 C C . VAL A 1 619 ? 10.691 -1.664 2.319 1.00 90.00 619 VAL A C 1
ATOM 4918 O O . VAL A 1 619 ? 10.274 -0.795 3.078 1.00 90.00 619 VAL A O 1
ATOM 4921 N N . CYS A 1 620 ? 10.146 -1.910 1.132 1.00 84.19 620 CYS A N 1
ATOM 4922 C CA . CYS A 1 620 ? 8.795 -1.505 0.777 1.00 84.19 620 CYS A CA 1
ATOM 4923 C C . CYS A 1 620 ? 7.870 -2.701 1.009 1.00 84.19 620 CYS A C 1
ATOM 4925 O O . CYS A 1 620 ? 8.008 -3.714 0.327 1.00 84.19 620 CYS A O 1
ATOM 4927 N N . ILE A 1 621 ? 6.967 -2.598 1.981 1.00 80.50 621 ILE A N 1
ATOM 4928 C CA . ILE A 1 621 ? 5.988 -3.639 2.318 1.00 80.50 621 ILE A CA 1
ATOM 4929 C C . ILE A 1 621 ? 4.568 -3.088 2.199 1.00 80.50 621 ILE A C 1
ATOM 4931 O O . ILE A 1 621 ? 4.351 -1.876 2.288 1.00 80.50 621 ILE A O 1
ATOM 4935 N N . GLU A 1 622 ? 3.600 -3.976 1.969 1.00 71.19 622 GLU A N 1
ATOM 4936 C CA . GLU A 1 622 ? 2.198 -3.608 1.718 1.00 71.19 622 GLU A CA 1
ATOM 4937 C C . GLU A 1 622 ? 2.070 -2.632 0.544 1.00 71.19 622 GLU A C 1
ATOM 4939 O O . GLU A 1 622 ? 1.237 -1.733 0.566 1.00 71.19 622 GLU A O 1
ATOM 4944 N N . TRP A 1 623 ? 2.951 -2.782 -0.454 1.00 64.88 623 TRP A N 1
ATOM 4945 C CA . TRP A 1 623 ? 3.022 -1.975 -1.679 1.00 64.88 623 TRP A CA 1
ATOM 4946 C C . TRP A 1 623 ? 3.378 -0.490 -1.497 1.00 64.88 623 TRP A C 1
ATOM 4948 O O . TRP A 1 623 ? 3.492 0.235 -2.485 1.00 64.88 623 TRP A O 1
ATOM 4958 N N . LEU A 1 624 ? 3.538 -0.023 -0.254 1.00 63.06 624 LEU A N 1
ATOM 4959 C CA . LEU A 1 624 ? 3.387 1.399 0.066 1.00 63.06 624 LEU A CA 1
ATOM 4960 C C . LEU A 1 624 ? 4.320 1.898 1.157 1.00 63.06 624 LEU A C 1
ATOM 4962 O O . LEU A 1 624 ? 4.784 3.038 1.103 1.00 63.06 624 LEU A O 1
ATOM 4966 N N . PHE A 1 625 ? 4.587 1.073 2.165 1.00 71.12 625 PHE A N 1
ATOM 4967 C CA . PHE A 1 625 ? 5.347 1.517 3.317 1.00 71.12 625 PHE A CA 1
ATOM 4968 C C . PHE A 1 625 ? 6.818 1.234 3.113 1.00 71.12 625 PHE A C 1
ATOM 4970 O O . PHE A 1 625 ? 7.251 0.085 3.166 1.00 71.12 625 PHE A O 1
ATOM 4977 N N . ILE A 1 626 ? 7.573 2.304 2.890 1.00 77.25 626 ILE A N 1
ATOM 4978 C CA . ILE A 1 626 ? 9.026 2.263 2.839 1.00 77.25 626 ILE A CA 1
ATOM 4979 C C . ILE A 1 626 ? 9.557 2.496 4.248 1.00 77.25 626 ILE A C 1
ATOM 4981 O O . ILE A 1 626 ? 9.372 3.571 4.820 1.00 77.25 626 ILE A O 1
ATOM 4985 N N . TYR A 1 627 ? 10.247 1.499 4.786 1.00 81.44 627 TYR A N 1
ATOM 4986 C CA . TYR A 1 627 ? 10.910 1.593 6.075 1.00 81.44 627 TYR A CA 1
ATOM 4987 C C . TYR A 1 627 ? 12.404 1.387 5.933 1.00 81.44 627 TYR A C 1
ATOM 4989 O O . TYR A 1 627 ? 12.860 0.471 5.246 1.00 81.44 627 TYR A O 1
ATOM 4997 N N . LYS A 1 628 ? 13.157 2.235 6.632 1.00 85.56 628 LYS A N 1
ATOM 4998 C CA . LYS A 1 628 ? 14.578 2.019 6.866 1.00 85.56 628 LYS A CA 1
ATOM 4999 C C . LYS A 1 628 ? 14.754 0.846 7.833 1.00 85.56 628 LYS A C 1
ATOM 5001 O O . LYS A 1 628 ? 14.009 0.710 8.807 1.00 85.56 628 LYS A O 1
ATOM 5006 N N . LEU A 1 629 ? 15.774 0.040 7.566 1.00 86.94 629 LEU A N 1
ATOM 5007 C CA . LEU A 1 629 ? 16.176 -1.095 8.378 1.00 86.94 629 LEU A CA 1
ATOM 5008 C C . LEU A 1 629 ? 17.569 -0.858 8.965 1.00 86.94 629 LEU A C 1
ATOM 5010 O O . LEU A 1 629 ? 18.508 -0.508 8.248 1.00 86.94 629 LEU A O 1
ATOM 5014 N N . ASP A 1 630 ? 17.704 -1.084 10.268 1.00 84.69 630 ASP A N 1
ATOM 5015 C CA . ASP A 1 630 ? 18.983 -1.050 10.970 1.00 84.69 630 ASP A CA 1
ATOM 5016 C C . ASP A 1 630 ? 19.467 -2.484 11.203 1.00 84.69 630 ASP A C 1
ATOM 5018 O O . ASP A 1 630 ? 18.729 -3.332 11.712 1.00 84.69 630 ASP A O 1
ATOM 5022 N N . PHE A 1 631 ? 20.706 -2.771 10.797 1.00 84.94 631 PHE A N 1
ATOM 5023 C CA . PHE A 1 631 ? 21.316 -4.081 11.013 1.00 84.94 631 PHE A CA 1
ATOM 5024 C C . PHE A 1 631 ? 21.317 -4.425 12.504 1.00 84.94 631 PHE A C 1
ATOM 5026 O O . PHE A 1 631 ? 21.671 -3.589 13.336 1.00 84.94 631 PHE A O 1
ATOM 5033 N N . TYR A 1 632 ? 20.945 -5.662 12.829 1.00 83.19 632 TYR A N 1
ATOM 5034 C CA . TYR A 1 632 ? 20.880 -6.125 14.206 1.00 83.19 632 TYR A CA 1
ATOM 5035 C C . TYR A 1 632 ? 21.884 -7.233 14.503 1.00 83.19 632 TYR A C 1
ATOM 5037 O O . TYR A 1 632 ? 22.754 -7.067 15.355 1.00 83.19 632 TYR A O 1
ATOM 5045 N N . SER A 1 633 ? 21.770 -8.373 13.824 1.00 84.50 633 SER A N 1
ATOM 5046 C CA . SER A 1 633 ? 22.593 -9.542 14.130 1.00 84.50 633 SER A CA 1
ATOM 5047 C C . SER A 1 633 ? 22.698 -10.500 12.950 1.00 84.50 633 SER A C 1
ATOM 5049 O O . SER A 1 633 ? 21.892 -10.469 12.023 1.00 84.50 633 SER A O 1
ATOM 5051 N N . VAL A 1 634 ? 23.692 -11.386 13.004 1.00 84.88 634 VAL A N 1
ATOM 5052 C CA . VAL A 1 634 ? 23.784 -12.559 12.131 1.00 84.88 634 VAL A CA 1
ATOM 5053 C C . VAL A 1 634 ? 23.910 -13.793 13.006 1.00 84.88 634 VAL A C 1
ATOM 5055 O O . VAL A 1 634 ? 24.693 -13.810 13.953 1.00 84.88 634 VAL A O 1
ATOM 5058 N N . SER A 1 635 ? 23.163 -14.838 12.673 1.00 84.00 635 SER A N 1
ATOM 5059 C CA . SER A 1 635 ? 23.308 -16.164 13.271 1.00 84.00 635 SER A CA 1
ATOM 5060 C C . SER A 1 635 ? 23.291 -17.222 12.175 1.00 84.00 635 SER A C 1
ATOM 5062 O O . SER A 1 635 ? 22.680 -17.027 11.129 1.00 84.00 635 SER A O 1
ATOM 5064 N N . THR A 1 636 ? 24.011 -18.323 12.371 1.00 83.06 636 THR A N 1
ATOM 5065 C CA . THR A 1 636 ? 24.040 -19.439 11.417 1.00 83.06 636 THR A CA 1
ATOM 5066 C C . THR A 1 636 ? 23.619 -20.703 12.134 1.00 83.06 636 THR A C 1
ATOM 5068 O O . THR A 1 636 ? 24.146 -21.016 13.202 1.00 83.06 636 THR A O 1
ATOM 5071 N N . ASP A 1 637 ? 22.666 -21.408 11.543 1.00 81.12 637 ASP A N 1
ATOM 5072 C CA . ASP A 1 637 ? 22.245 -22.724 11.986 1.00 81.12 637 ASP A CA 1
ATOM 5073 C C . ASP A 1 637 ? 23.034 -23.780 11.200 1.00 81.12 637 ASP A C 1
ATOM 5075 O O . ASP A 1 637 ? 22.903 -23.928 9.982 1.00 81.12 637 ASP A O 1
ATOM 5079 N N . ASN A 1 638 ? 23.899 -24.498 11.917 1.00 79.25 638 ASN A N 1
ATOM 5080 C CA . ASN A 1 638 ? 24.777 -25.508 11.334 1.00 79.25 638 ASN A CA 1
ATOM 5081 C C . ASN A 1 638 ? 24.015 -26.750 10.846 1.00 79.25 638 ASN A C 1
ATOM 5083 O O . ASN A 1 638 ? 24.520 -27.444 9.960 1.00 79.25 638 ASN A O 1
ATOM 5087 N N . ASP A 1 639 ? 22.825 -27.023 11.389 1.00 82.88 639 ASP A N 1
ATOM 5088 C CA . ASP A 1 639 ? 22.031 -28.198 11.030 1.00 82.88 639 ASP A CA 1
ATOM 5089 C C . ASP A 1 639 ? 21.268 -27.956 9.724 1.00 82.88 639 ASP A C 1
ATOM 5091 O O . ASP A 1 639 ? 21.252 -28.811 8.834 1.00 82.88 639 ASP A O 1
ATOM 5095 N N . THR A 1 640 ? 20.686 -26.764 9.568 1.00 81.75 640 THR A N 1
ATOM 5096 C CA . THR A 1 640 ? 19.934 -26.387 8.359 1.00 81.75 640 THR A CA 1
ATOM 5097 C C . THR A 1 640 ? 20.808 -25.782 7.257 1.00 81.75 640 THR A C 1
ATOM 5099 O O . THR A 1 640 ? 20.370 -25.718 6.105 1.00 81.75 640 THR A O 1
ATOM 5102 N N . LYS A 1 641 ? 22.056 -25.393 7.570 1.00 85.00 641 LYS A N 1
ATOM 5103 C CA . LYS A 1 641 ? 22.954 -24.618 6.686 1.00 85.00 641 LYS A CA 1
ATOM 5104 C C . LYS A 1 641 ? 22.306 -23.318 6.200 1.00 85.00 641 LYS A C 1
ATOM 5106 O O . LYS A 1 641 ? 22.503 -22.897 5.055 1.00 85.00 641 LYS A O 1
ATOM 5111 N N . GLU A 1 642 ? 21.500 -22.715 7.067 1.00 87.56 642 GLU A N 1
ATOM 5112 C CA . GLU A 1 642 ? 20.868 -21.424 6.837 1.00 87.56 642 GLU A CA 1
ATOM 5113 C C . GLU A 1 642 ? 21.528 -20.362 7.720 1.00 87.56 642 GLU A C 1
ATOM 5115 O O . GLU A 1 642 ? 21.812 -20.573 8.902 1.00 87.56 642 GLU A O 1
ATOM 5120 N N . THR A 1 643 ? 21.756 -19.187 7.142 1.00 87.75 643 THR A N 1
ATOM 5121 C CA . THR A 1 643 ? 22.209 -18.004 7.870 1.00 87.75 643 THR A CA 1
ATOM 5122 C C . THR A 1 643 ? 21.041 -17.030 7.980 1.00 87.75 643 THR A C 1
ATOM 5124 O O . THR A 1 643 ? 20.439 -16.654 6.974 1.00 87.75 643 THR A O 1
ATOM 5127 N N . ARG A 1 644 ? 20.721 -16.622 9.211 1.00 89.31 644 ARG A N 1
ATOM 5128 C CA . ARG A 1 644 ? 19.733 -15.590 9.532 1.00 89.31 644 ARG A CA 1
ATOM 5129 C C . ARG A 1 644 ? 20.445 -14.253 9.708 1.00 89.31 644 ARG A C 1
ATOM 5131 O O . ARG A 1 644 ? 21.294 -14.124 10.592 1.00 89.31 644 ARG A O 1
ATOM 5138 N N . VAL A 1 645 ? 20.087 -13.272 8.887 1.00 89.50 645 VAL A N 1
ATOM 5139 C CA . VAL A 1 645 ? 20.548 -11.880 8.979 1.00 89.50 645 VAL A CA 1
ATOM 5140 C C . VAL A 1 645 ? 19.369 -11.023 9.426 1.00 89.50 645 VAL A C 1
ATOM 5142 O O . VAL A 1 645 ? 18.413 -10.836 8.679 1.00 89.50 645 VAL A O 1
ATOM 5145 N N . SER A 1 646 ? 19.434 -10.524 10.651 1.00 88.81 646 SER A N 1
ATOM 5146 C CA . SER A 1 646 ? 18.320 -9.857 11.320 1.00 88.81 646 SER A CA 1
ATOM 5147 C C . SER A 1 646 ? 18.460 -8.341 11.215 1.00 88.81 646 SER A C 1
ATOM 5149 O O . SER A 1 646 ? 19.542 -7.792 11.455 1.00 88.81 646 SER A O 1
ATOM 5151 N N . PHE A 1 647 ? 17.356 -7.658 10.930 1.00 90.31 647 PHE A N 1
ATOM 5152 C CA . PHE A 1 647 ? 17.261 -6.200 10.921 1.00 90.31 647 PHE A CA 1
ATOM 5153 C C . PHE A 1 647 ? 16.114 -5.721 11.806 1.00 90.31 647 PHE A C 1
ATOM 5155 O O . PHE A 1 647 ? 15.085 -6.384 11.912 1.00 90.31 647 PHE A O 1
ATOM 5162 N N . LYS A 1 648 ? 16.274 -4.543 12.410 1.00 88.19 648 LYS A N 1
ATOM 5163 C CA . LYS A 1 648 ? 15.216 -3.840 13.143 1.00 88.19 648 LYS A CA 1
ATOM 5164 C C . LYS A 1 648 ? 14.613 -2.744 12.279 1.00 88.19 648 LYS A C 1
ATOM 5166 O O . LYS A 1 648 ? 15.324 -2.049 11.554 1.00 88.19 648 LYS A O 1
ATOM 5171 N N . PHE A 1 649 ? 13.310 -2.549 12.417 1.00 85.25 649 PHE A N 1
ATOM 5172 C CA . PHE A 1 649 ? 12.652 -1.358 11.895 1.00 85.25 649 PHE A CA 1
ATOM 5173 C C . PHE A 1 649 ? 13.007 -0.123 12.734 1.00 85.25 649 PHE A C 1
ATOM 5175 O O . PHE A 1 649 ? 13.130 -0.211 13.960 1.00 85.25 649 PHE A O 1
ATOM 5182 N N . THR A 1 650 ? 13.123 1.038 12.087 1.00 76.69 650 THR A N 1
ATOM 5183 C CA . THR A 1 650 ? 13.271 2.320 12.791 1.00 76.69 650 THR A CA 1
ATOM 5184 C C . THR A 1 650 ? 12.020 2.671 13.606 1.00 76.69 650 THR A C 1
ATOM 5186 O O . THR A 1 650 ? 10.933 2.132 13.392 1.00 76.69 650 THR A O 1
ATOM 5189 N N . SER A 1 651 ? 12.154 3.608 14.549 1.00 69.06 651 SER A N 1
ATOM 5190 C CA . SER A 1 651 ? 11.074 4.014 15.466 1.00 69.06 651 SER A CA 1
ATOM 5191 C C . SER A 1 651 ? 9.814 4.545 14.773 1.00 69.06 651 SER A C 1
ATOM 5193 O O . SER A 1 651 ? 8.731 4.480 15.349 1.00 69.06 651 SER A O 1
ATOM 5195 N N . GLU A 1 652 ? 9.956 5.051 13.548 1.00 64.62 652 GLU A N 1
ATOM 5196 C CA . GLU A 1 652 ? 8.885 5.625 12.724 1.00 64.62 652 GLU A CA 1
ATOM 5197 C C . GLU A 1 652 ? 8.026 4.558 12.021 1.00 64.62 652 GLU A C 1
ATOM 5199 O O . GLU A 1 652 ? 6.956 4.865 11.495 1.00 64.62 652 GLU A O 1
ATOM 5204 N N . ALA A 1 653 ? 8.477 3.301 11.993 1.00 69.00 653 ALA A N 1
ATOM 5205 C CA . ALA A 1 653 ? 7.772 2.234 11.302 1.00 69.00 653 ALA A CA 1
ATOM 5206 C C . ALA A 1 653 ? 6.542 1.736 12.073 1.00 69.00 653 ALA A C 1
ATOM 5208 O O . ALA A 1 653 ? 6.540 1.664 13.301 1.00 69.00 653 ALA A O 1
ATOM 5209 N N . MET A 1 654 ? 5.520 1.263 11.349 1.00 75.38 654 MET A N 1
ATOM 5210 C CA . MET A 1 654 ? 4.387 0.552 11.967 1.00 75.38 654 MET A CA 1
ATOM 5211 C C . MET A 1 654 ? 4.803 -0.764 12.637 1.00 75.38 654 MET A C 1
ATOM 5213 O O . MET A 1 654 ? 4.128 -1.226 13.554 1.00 75.38 654 MET A O 1
ATOM 5217 N N . TYR A 1 655 ? 5.902 -1.350 12.165 1.00 83.38 655 TYR A N 1
ATOM 5218 C CA . TYR A 1 655 ? 6.545 -2.543 12.710 1.00 83.38 655 TYR A CA 1
ATOM 5219 C C . TYR A 1 655 ? 7.694 -2.172 13.656 1.00 83.38 655 TYR A C 1
ATOM 5221 O O . TYR A 1 655 ? 8.657 -2.920 13.805 1.00 83.38 655 TYR A O 1
ATOM 5229 N N . ASN A 1 656 ? 7.645 -0.992 14.283 1.00 76.44 656 ASN A N 1
ATOM 5230 C CA . ASN A 1 656 ? 8.635 -0.642 15.290 1.00 76.44 656 ASN A CA 1
ATOM 5231 C C . ASN A 1 656 ? 8.686 -1.728 16.383 1.00 76.44 656 ASN A C 1
ATOM 5233 O O . ASN A 1 656 ? 7.676 -2.338 16.746 1.00 76.44 656 ASN A O 1
ATOM 5237 N N . TYR A 1 657 ? 9.895 -2.006 16.877 1.00 80.44 657 TYR A N 1
ATOM 5238 C CA . TYR A 1 657 ? 10.186 -3.096 17.824 1.00 80.44 657 TYR A CA 1
ATOM 5239 C C . TYR A 1 657 ? 10.039 -4.524 17.269 1.00 80.44 657 TYR A C 1
ATOM 5241 O O . TYR A 1 657 ? 10.203 -5.482 18.023 1.00 80.44 657 TYR A O 1
ATOM 5249 N N . GLU A 1 658 ? 9.764 -4.683 15.976 1.00 88.38 658 GLU A N 1
ATOM 5250 C CA . GLU A 1 658 ? 9.782 -5.969 15.279 1.00 88.38 658 GLU A CA 1
ATOM 5251 C C . GLU A 1 658 ? 11.045 -6.145 14.430 1.00 88.38 658 GLU A C 1
ATOM 5253 O O . GLU A 1 658 ? 11.851 -5.221 14.265 1.00 88.38 658 GLU A O 1
ATOM 5258 N N . PHE A 1 659 ? 11.217 -7.364 13.919 1.00 89.44 659 PHE A N 1
ATOM 5259 C CA . PHE A 1 659 ? 12.380 -7.765 13.142 1.00 89.44 659 PHE A CA 1
ATOM 5260 C C . PHE A 1 659 ? 11.995 -8.180 11.731 1.00 89.44 659 PHE A C 1
ATOM 5262 O O . PHE A 1 659 ? 10.930 -8.759 11.500 1.00 89.44 659 PHE A O 1
ATOM 5269 N N . LEU A 1 660 ? 12.913 -7.906 10.813 1.00 92.69 660 LEU A N 1
ATOM 5270 C CA . LEU A 1 660 ? 12.916 -8.456 9.474 1.00 92.69 660 LEU A CA 1
ATOM 5271 C C . LEU A 1 660 ? 14.134 -9.375 9.334 1.00 92.69 660 LEU A C 1
ATOM 5273 O O . LEU A 1 660 ? 15.275 -8.910 9.289 1.00 92.69 660 LEU A O 1
ATOM 5277 N N . ASP A 1 661 ? 13.876 -10.679 9.297 1.00 91.81 661 ASP A N 1
ATOM 5278 C CA . ASP A 1 661 ? 14.903 -11.715 9.332 1.00 91.81 661 ASP A CA 1
ATOM 5279 C C . ASP A 1 661 ? 15.099 -12.327 7.947 1.00 91.81 661 ASP A C 1
ATOM 5281 O O . ASP A 1 661 ? 14.255 -13.066 7.443 1.00 91.81 661 ASP A O 1
ATOM 5285 N N . PHE A 1 662 ? 16.238 -12.049 7.326 1.00 92.62 662 PHE A N 1
ATOM 5286 C CA . PHE A 1 662 ? 16.604 -12.632 6.043 1.00 92.62 662 PHE A CA 1
ATOM 5287 C C . PHE A 1 662 ? 17.199 -14.009 6.249 1.00 92.62 662 PHE A C 1
ATOM 5289 O O . PHE A 1 662 ? 18.182 -14.163 6.975 1.00 92.62 662 PHE A O 1
ATOM 5296 N N . ILE A 1 663 ? 16.639 -14.996 5.564 1.00 92.31 663 ILE A N 1
ATOM 5297 C CA . ILE A 1 663 ? 17.144 -16.359 5.566 1.00 92.31 663 ILE A CA 1
ATOM 5298 C C . ILE A 1 663 ? 17.836 -16.614 4.235 1.00 92.31 663 ILE A C 1
ATOM 5300 O O . ILE A 1 663 ? 17.201 -16.643 3.173 1.00 92.31 663 ILE A O 1
ATOM 5304 N N . VAL A 1 664 ? 19.152 -16.794 4.309 1.00 90.94 664 VAL A N 1
ATOM 5305 C CA . VAL A 1 664 ? 20.024 -17.026 3.157 1.00 90.94 664 VAL A CA 1
ATOM 5306 C C . VAL A 1 664 ? 20.736 -18.367 3.280 1.00 90.94 664 VAL A C 1
ATOM 5308 O O . VAL A 1 664 ? 20.913 -18.910 4.373 1.00 90.94 664 VAL A O 1
ATOM 5311 N N . ASN A 1 665 ? 21.150 -18.916 2.146 1.00 86.94 665 ASN A N 1
ATOM 5312 C CA . ASN A 1 665 ? 21.932 -20.142 2.100 1.00 86.94 665 ASN A CA 1
ATOM 5313 C C . ASN A 1 665 ? 23.367 -19.865 2.585 1.00 86.94 665 ASN A C 1
ATOM 5315 O O . ASN A 1 665 ? 24.029 -18.967 2.066 1.00 86.94 665 ASN A O 1
ATOM 5319 N N . SER A 1 666 ? 23.870 -20.615 3.570 1.00 84.44 666 SER A N 1
ATOM 5320 C CA . SER A 1 666 ? 25.171 -20.308 4.191 1.00 84.44 666 SER A CA 1
ATOM 5321 C C . SER A 1 666 ? 26.369 -20.470 3.247 1.00 84.44 666 SER A C 1
ATOM 5323 O O . SER A 1 666 ? 27.440 -19.939 3.528 1.00 84.44 666 SER A O 1
ATOM 5325 N N . ALA A 1 667 ? 26.219 -21.219 2.149 1.00 83.12 667 ALA A N 1
ATOM 5326 C CA . ALA A 1 667 ? 27.314 -21.495 1.218 1.00 83.12 667 ALA A CA 1
ATOM 5327 C C . ALA A 1 667 ? 27.599 -20.342 0.239 1.00 83.12 667 ALA A C 1
ATOM 5329 O O . ALA A 1 667 ? 28.759 -20.093 -0.083 1.00 83.12 667 ALA A O 1
ATOM 5330 N N . ASP A 1 668 ? 26.556 -19.667 -0.250 1.00 82.75 668 ASP A N 1
ATOM 5331 C CA . ASP A 1 668 ? 26.646 -18.677 -1.334 1.00 82.75 668 ASP A CA 1
ATOM 5332 C C . ASP A 1 668 ? 25.867 -17.378 -1.061 1.00 82.75 668 ASP A C 1
ATOM 5334 O O . ASP A 1 668 ? 25.834 -16.489 -1.911 1.00 82.75 668 ASP A O 1
ATOM 5338 N N . CYS A 1 669 ? 25.260 -17.254 0.124 1.00 80.94 669 CYS A N 1
ATOM 5339 C CA . CYS A 1 669 ? 24.398 -16.144 0.531 1.00 80.94 669 CYS A CA 1
ATOM 5340 C C . CYS A 1 669 ? 23.163 -15.939 -0.362 1.00 80.94 669 CYS A C 1
ATOM 5342 O O . CYS A 1 669 ? 22.550 -14.872 -0.298 1.00 80.94 669 CYS A O 1
ATOM 5344 N N . SER A 1 670 ? 22.775 -16.930 -1.174 1.00 85.00 670 SER A N 1
ATOM 5345 C CA . SER A 1 670 ? 21.579 -16.825 -2.012 1.00 85.00 670 SER A CA 1
ATOM 5346 C C . SER A 1 670 ? 20.317 -16.648 -1.150 1.00 85.00 670 SER A C 1
ATOM 5348 O O . SER A 1 670 ? 20.149 -17.352 -0.142 1.00 85.00 670 SER A O 1
ATOM 5350 N N . PRO A 1 671 ? 19.429 -15.701 -1.505 1.00 90.06 671 PRO A N 1
ATOM 5351 C CA . PRO A 1 671 ? 18.239 -15.407 -0.720 1.00 90.06 671 PRO A CA 1
ATOM 5352 C C . PRO A 1 671 ? 17.201 -16.521 -0.871 1.00 90.06 671 PRO A C 1
ATOM 5354 O O . PRO A 1 671 ? 16.914 -16.975 -1.979 1.00 90.06 671 PRO A O 1
ATOM 5357 N N . LYS A 1 672 ? 16.610 -16.958 0.248 1.00 90.69 672 LYS A N 1
ATOM 5358 C CA . LYS A 1 672 ? 15.515 -17.945 0.247 1.00 90.69 672 LYS A CA 1
ATOM 5359 C C . LYS A 1 672 ? 14.186 -17.295 0.600 1.00 90.69 672 LYS A C 1
ATOM 5361 O O . LYS A 1 672 ? 13.199 -17.450 -0.114 1.00 90.69 672 LYS A O 1
ATOM 5366 N N . ARG A 1 673 ? 14.156 -16.586 1.726 1.00 93.81 673 ARG A N 1
ATOM 5367 C CA . ARG A 1 673 ? 12.965 -15.912 2.250 1.00 93.81 673 ARG A CA 1
ATOM 5368 C C . ARG A 1 673 ? 13.364 -14.809 3.218 1.00 93.81 673 ARG A C 1
ATOM 5370 O O . ARG A 1 673 ? 14.491 -14.789 3.710 1.00 93.81 673 ARG A O 1
ATOM 5377 N N . VAL A 1 674 ? 12.417 -13.940 3.522 1.00 94.50 674 VAL A N 1
ATOM 5378 C CA . VAL A 1 674 ? 12.507 -12.979 4.614 1.00 94.50 674 VAL A CA 1
ATOM 5379 C C . VAL A 1 674 ? 11.306 -13.171 5.536 1.00 94.50 674 VAL A C 1
ATOM 5381 O O . VAL A 1 674 ? 10.201 -13.419 5.066 1.00 94.50 674 VAL A O 1
ATOM 5384 N N . GLU A 1 675 ? 11.518 -13.126 6.845 1.00 92.94 675 GLU A N 1
ATOM 5385 C CA . GLU A 1 675 ? 10.481 -13.329 7.856 1.00 92.94 675 GLU A CA 1
ATOM 5386 C C . GLU A 1 675 ? 10.212 -12.005 8.583 1.00 92.94 675 GLU A C 1
ATOM 5388 O O . GLU A 1 675 ? 11.105 -11.448 9.220 1.00 92.94 675 GLU A O 1
ATOM 5393 N N . LEU A 1 676 ? 8.978 -11.505 8.512 1.00 91.75 676 LEU A N 1
ATOM 5394 C CA . LEU A 1 676 ? 8.508 -10.372 9.309 1.00 91.75 676 LEU A CA 1
ATOM 5395 C C . LEU A 1 676 ? 7.923 -10.902 10.615 1.00 91.75 676 LEU A C 1
ATOM 5397 O O . LEU A 1 676 ? 6.805 -11.413 10.629 1.00 91.75 676 LEU A O 1
ATOM 5401 N N . SER A 1 677 ? 8.694 -10.843 11.700 1.00 86.38 677 SER A N 1
ATOM 5402 C CA . SER A 1 677 ? 8.295 -11.420 12.996 1.00 86.38 677 SER A CA 1
ATOM 5403 C C . SER A 1 677 ? 7.803 -12.877 12.912 1.00 86.38 677 SER A C 1
ATOM 5405 O O . SER A 1 677 ? 6.904 -13.281 13.647 1.00 86.38 677 SER A O 1
ATOM 5407 N N . GLY A 1 678 ? 8.398 -13.673 12.015 1.00 86.19 678 GLY A N 1
ATOM 5408 C CA . GLY A 1 678 ? 8.026 -15.071 11.762 1.00 86.19 678 GLY A CA 1
ATOM 5409 C C . GLY A 1 678 ? 7.057 -15.290 10.594 1.00 86.19 678 GLY A C 1
ATOM 5410 O O . GLY A 1 678 ? 6.859 -16.434 10.200 1.00 86.19 678 GLY A O 1
ATOM 5411 N N . ILE A 1 679 ? 6.499 -14.230 10.000 1.00 89.88 679 ILE A N 1
ATOM 5412 C CA . ILE A 1 679 ? 5.629 -14.316 8.817 1.00 89.88 679 ILE A CA 1
ATOM 5413 C C . ILE A 1 679 ? 6.502 -14.353 7.550 1.00 89.88 679 ILE A C 1
ATOM 5415 O O . ILE A 1 679 ? 7.212 -13.377 7.290 1.00 89.88 679 ILE A O 1
ATOM 5419 N N . PRO A 1 680 ? 6.491 -15.440 6.757 1.00 91.94 680 PRO A N 1
ATOM 5420 C CA . PRO A 1 680 ? 7.435 -15.614 5.659 1.00 91.94 680 PRO A CA 1
ATOM 5421 C C . PRO A 1 680 ? 6.992 -14.920 4.362 1.00 91.94 680 PRO A C 1
ATOM 5423 O O . PRO A 1 680 ? 5.858 -15.068 3.912 1.00 91.94 680 PRO A O 1
ATOM 5426 N N . PHE A 1 681 ? 7.945 -14.264 3.703 1.00 93.69 681 PHE A N 1
ATOM 5427 C CA . PHE A 1 681 ? 7.886 -13.813 2.314 1.00 93.69 681 PHE A CA 1
ATOM 5428 C C . PHE A 1 681 ? 8.977 -14.545 1.533 1.00 93.69 681 PHE A C 1
ATOM 5430 O O . PHE A 1 681 ? 10.159 -14.476 1.877 1.00 93.69 681 PHE A O 1
ATOM 5437 N N . VAL A 1 682 ? 8.601 -15.273 0.488 1.00 93.94 682 VAL A N 1
ATOM 5438 C CA . VAL A 1 682 ? 9.518 -16.127 -0.276 1.00 93.94 682 VAL A CA 1
ATOM 5439 C C . VAL A 1 682 ? 10.227 -15.298 -1.336 1.00 93.94 682 VAL A C 1
ATOM 5441 O O . VAL A 1 682 ? 9.591 -14.514 -2.034 1.00 93.94 682 VAL A O 1
ATOM 5444 N N . TYR A 1 683 ? 11.543 -15.465 -1.473 1.00 91.56 683 TYR A N 1
ATOM 5445 C CA . TYR A 1 683 ? 12.293 -14.774 -2.517 1.00 91.56 683 TYR A CA 1
ATOM 5446 C C . TYR A 1 683 ? 11.775 -15.177 -3.897 1.00 91.56 683 TYR A C 1
ATOM 5448 O O . TYR A 1 683 ? 11.663 -16.364 -4.214 1.00 91.56 683 TYR A O 1
ATOM 5456 N N . LYS A 1 684 ? 11.510 -14.180 -4.736 1.00 88.31 684 LYS A N 1
ATOM 5457 C CA . LYS A 1 684 ? 11.154 -14.372 -6.132 1.00 88.31 684 LYS A CA 1
ATOM 5458 C C . LYS A 1 684 ? 12.223 -13.762 -7.009 1.00 88.31 684 LYS A C 1
ATOM 5460 O O . LYS A 1 684 ? 12.410 -12.545 -7.045 1.00 88.31 684 LYS A O 1
ATOM 5465 N N . TYR A 1 685 ? 12.877 -14.623 -7.777 1.00 84.56 685 TYR A N 1
ATOM 5466 C CA . TYR A 1 685 ? 13.682 -14.149 -8.883 1.00 84.56 685 TYR A CA 1
ATOM 5467 C C . TYR A 1 685 ? 12.761 -13.502 -9.926 1.00 84.56 685 TYR A C 1
ATOM 5469 O O . TYR A 1 685 ? 11.839 -14.129 -10.449 1.00 84.56 685 TYR A O 1
ATOM 5477 N N . VAL A 1 686 ? 13.009 -12.229 -10.197 1.00 80.69 686 VAL A N 1
ATOM 5478 C CA . VAL A 1 686 ? 12.370 -11.438 -11.249 1.00 80.69 686 VAL A CA 1
ATOM 5479 C C . VAL A 1 686 ? 13.526 -10.968 -12.108 1.00 80.69 686 VAL A C 1
ATOM 5481 O O . VAL A 1 686 ? 14.391 -10.312 -11.550 1.00 80.69 686 VAL A O 1
ATOM 5484 N N . GLY A 1 687 ? 13.627 -11.347 -13.376 1.00 78.06 687 GLY A N 1
ATOM 5485 C CA . GLY A 1 687 ? 14.813 -11.061 -14.189 1.00 78.06 687 GLY A CA 1
ATOM 5486 C C . GLY A 1 687 ? 14.740 -11.703 -15.568 1.00 78.06 687 GLY A C 1
ATOM 5487 O O . GLY A 1 687 ? 13.805 -12.453 -15.854 1.00 78.06 687 GLY A O 1
ATOM 5488 N N . ALA A 1 688 ? 15.732 -11.421 -16.412 1.00 74.62 688 ALA A N 1
ATOM 5489 C CA . ALA A 1 688 ? 15.778 -11.937 -17.782 1.00 74.62 688 ALA A CA 1
ATOM 5490 C C . ALA A 1 688 ? 16.285 -13.392 -17.872 1.00 74.62 688 ALA A C 1
ATOM 5492 O O . ALA A 1 688 ? 16.234 -13.995 -18.942 1.00 74.62 688 ALA A O 1
ATOM 5493 N N . GLN A 1 689 ? 16.775 -13.981 -16.770 1.00 70.31 689 GLN A N 1
ATOM 5494 C CA . GLN A 1 689 ? 17.253 -15.366 -16.779 1.00 70.31 689 GLN A CA 1
ATOM 5495 C C . GLN A 1 689 ? 16.100 -16.376 -16.860 1.00 70.31 689 GLN A C 1
ATOM 5497 O O . GLN A 1 689 ? 15.170 -16.364 -16.053 1.00 70.31 689 GLN A O 1
ATOM 5502 N N . GLY A 1 690 ? 16.226 -17.324 -17.791 1.00 70.06 690 GLY A N 1
ATOM 5503 C CA . GLY A 1 690 ? 15.233 -18.372 -18.027 1.00 70.06 690 GLY A CA 1
ATOM 5504 C C . GLY A 1 690 ? 14.094 -17.923 -18.946 1.00 70.06 690 GLY A C 1
ATOM 5505 O O . GLY A 1 690 ? 14.172 -16.897 -19.614 1.00 70.06 690 GLY A O 1
ATOM 5506 N N . LYS A 1 691 ? 13.025 -18.725 -19.021 1.00 75.94 691 LYS A N 1
ATOM 5507 C CA . LYS A 1 691 ? 11.857 -18.390 -19.846 1.00 75.94 691 LYS A CA 1
ATOM 5508 C C . LYS A 1 691 ? 11.052 -17.275 -19.177 1.00 75.94 691 LYS A C 1
ATOM 5510 O O . LYS A 1 691 ? 10.413 -17.510 -18.151 1.00 75.94 691 LYS A O 1
ATOM 5515 N N . GLN A 1 692 ? 11.056 -16.091 -19.780 1.00 86.88 692 GLN A N 1
ATOM 5516 C CA . GLN A 1 692 ? 10.296 -14.943 -19.293 1.00 86.88 692 GLN A CA 1
ATOM 5517 C C . GLN A 1 692 ? 8.784 -15.138 -19.502 1.00 86.88 692 GLN A C 1
ATOM 5519 O O . GLN A 1 692 ? 8.340 -15.743 -20.483 1.00 86.88 692 GLN A O 1
ATOM 5524 N N . VAL A 1 693 ? 7.975 -14.627 -18.569 1.00 83.50 693 VAL A N 1
ATOM 5525 C CA . VAL A 1 693 ? 6.507 -14.680 -18.666 1.00 83.50 693 VAL A CA 1
ATOM 5526 C C . VAL A 1 693 ? 6.056 -13.898 -19.901 1.00 83.50 693 VAL A C 1
ATOM 5528 O O . VAL A 1 693 ? 6.476 -12.763 -20.101 1.00 83.50 693 VAL A O 1
ATOM 5531 N N . GLY A 1 694 ? 5.195 -14.500 -20.724 1.00 86.56 694 GLY A N 1
ATOM 5532 C CA . GLY A 1 694 ? 4.702 -13.879 -21.954 1.00 86.56 694 GLY A CA 1
ATOM 5533 C C . GLY A 1 694 ? 5.558 -14.115 -23.195 1.00 86.56 694 GLY A C 1
ATOM 5534 O O . GLY A 1 694 ? 5.145 -13.702 -24.278 1.00 86.56 694 GLY A O 1
ATOM 5535 N N . VAL A 1 695 ? 6.710 -14.783 -23.070 1.00 92.19 695 VAL A N 1
ATOM 5536 C CA . VAL A 1 695 ? 7.583 -15.131 -24.199 1.00 92.19 695 VAL A CA 1
ATOM 5537 C C . VAL A 1 695 ? 7.393 -16.602 -24.589 1.00 92.19 695 VAL A C 1
ATOM 5539 O O . VAL A 1 695 ? 7.387 -17.504 -23.743 1.00 92.19 695 VAL A O 1
ATOM 5542 N N . TYR A 1 696 ? 7.214 -16.865 -25.885 1.00 94.69 696 TYR A N 1
ATOM 5543 C CA . TYR A 1 696 ? 7.094 -18.214 -26.438 1.00 94.69 696 TYR A CA 1
ATOM 5544 C C . TYR A 1 696 ? 8.438 -18.957 -26.452 1.00 94.69 696 TYR A C 1
ATOM 5546 O O . TYR A 1 696 ? 9.496 -18.383 -26.227 1.00 94.69 696 TYR A O 1
ATOM 5554 N N . ASP A 1 697 ? 8.401 -20.274 -26.666 1.00 93.94 697 ASP A N 1
ATOM 5555 C CA . ASP A 1 697 ? 9.626 -21.075 -26.761 1.00 93.94 697 ASP A CA 1
ATOM 5556 C C . ASP A 1 697 ? 10.458 -20.771 -28.022 1.00 93.94 697 ASP A C 1
ATOM 5558 O O . ASP A 1 697 ? 9.962 -20.249 -29.025 1.00 93.94 697 ASP A O 1
ATOM 5562 N N . GLU A 1 698 ? 11.736 -21.159 -27.977 1.00 95.31 698 GLU A N 1
ATOM 5563 C CA . GLU A 1 698 ? 12.705 -20.945 -29.058 1.00 95.31 698 GLU A CA 1
ATOM 5564 C C . GLU A 1 698 ? 12.233 -21.513 -30.406 1.00 95.31 698 GLU A C 1
ATOM 5566 O O . GLU A 1 698 ? 12.482 -20.910 -31.448 1.00 95.31 698 GLU A O 1
ATOM 5571 N N . ILE A 1 699 ? 11.521 -22.648 -30.416 1.00 96.44 699 ILE A N 1
ATOM 5572 C CA . ILE A 1 699 ? 11.023 -23.286 -31.648 1.00 96.44 699 ILE A CA 1
ATOM 5573 C C . ILE A 1 699 ? 9.971 -22.394 -32.313 1.00 96.44 699 ILE A C 1
ATOM 5575 O O . ILE A 1 699 ? 10.004 -22.164 -33.526 1.00 96.44 699 ILE A O 1
ATOM 5579 N N . THR A 1 700 ? 9.043 -21.868 -31.516 1.00 96.56 700 THR A N 1
ATOM 5580 C CA . THR A 1 700 ? 8.015 -20.929 -31.970 1.00 96.56 700 THR A CA 1
ATOM 5581 C C . THR A 1 700 ? 8.655 -19.651 -32.508 1.00 96.56 700 THR A C 1
ATOM 5583 O O . THR A 1 700 ? 8.299 -19.198 -33.598 1.00 96.56 700 THR A O 1
ATOM 5586 N N . CYS A 1 701 ? 9.659 -19.124 -31.807 1.00 96.50 701 CYS A N 1
ATOM 5587 C CA . CYS A 1 701 ? 10.423 -17.960 -32.244 1.00 96.50 701 CYS A CA 1
ATOM 5588 C C . CYS A 1 701 ? 11.206 -18.189 -33.544 1.00 96.50 701 CYS A C 1
ATOM 5590 O O . CYS A 1 701 ? 11.193 -17.335 -34.431 1.00 96.50 701 CYS A O 1
ATOM 5592 N N . GLN A 1 702 ? 11.834 -19.356 -33.719 1.00 97.19 702 GLN A N 1
ATOM 5593 C CA . GLN A 1 702 ? 12.539 -19.703 -34.961 1.00 97.19 702 GLN A CA 1
ATOM 5594 C C . GLN A 1 702 ? 11.582 -19.757 -36.146 1.00 97.19 702 GLN A C 1
ATOM 5596 O O . GLN A 1 702 ? 11.896 -19.258 -37.229 1.00 97.19 702 GLN A O 1
ATOM 5601 N N . LYS A 1 703 ? 10.392 -20.331 -35.940 1.00 97.44 703 LYS A N 1
ATOM 5602 C CA . LYS A 1 703 ? 9.349 -20.361 -36.964 1.00 97.44 703 LYS A CA 1
ATOM 5603 C C . LYS A 1 703 ? 8.876 -18.951 -37.316 1.00 97.44 703 LYS A C 1
ATOM 5605 O O . LYS A 1 703 ? 8.811 -18.622 -38.496 1.00 97.44 703 LYS A O 1
ATOM 5610 N N . ALA A 1 704 ? 8.611 -18.110 -36.316 1.00 96.81 704 ALA A N 1
ATOM 5611 C CA . ALA A 1 704 ? 8.241 -16.714 -36.530 1.00 96.81 704 ALA A CA 1
ATOM 5612 C C . ALA A 1 704 ? 9.300 -15.954 -37.347 1.00 96.81 704 ALA A C 1
ATOM 5614 O O . ALA A 1 704 ? 8.958 -15.240 -38.291 1.00 96.81 704 ALA A O 1
ATOM 5615 N N . LEU A 1 705 ? 10.585 -16.147 -37.037 1.00 97.12 705 LEU A N 1
ATOM 5616 C CA . LEU A 1 705 ? 11.676 -15.539 -37.794 1.00 97.12 705 LEU A CA 1
ATOM 5617 C C . LEU A 1 705 ? 11.717 -16.036 -39.246 1.00 97.12 705 LEU A C 1
ATOM 5619 O O . LEU A 1 705 ? 11.834 -15.220 -40.160 1.00 97.12 705 LEU A O 1
ATOM 5623 N N . ALA A 1 706 ? 11.579 -17.344 -39.473 1.00 96.62 706 ALA A N 1
ATOM 5624 C CA . ALA A 1 706 ? 11.545 -17.919 -40.817 1.00 96.62 706 ALA A CA 1
ATOM 5625 C C . ALA A 1 706 ? 10.366 -17.379 -41.644 1.00 96.62 706 ALA A C 1
ATOM 5627 O O . ALA A 1 706 ? 10.553 -16.975 -42.794 1.00 96.62 706 ALA A O 1
ATOM 5628 N N . ASP A 1 707 ? 9.178 -17.306 -41.041 1.00 96.75 707 ASP A N 1
ATOM 5629 C CA . ASP A 1 707 ? 7.973 -16.777 -41.681 1.00 96.75 707 ASP A CA 1
ATOM 5630 C C . ASP A 1 707 ? 8.155 -15.293 -42.047 1.00 96.75 707 ASP A C 1
ATOM 5632 O O . ASP A 1 707 ? 7.813 -14.887 -43.162 1.00 96.75 707 ASP A O 1
ATOM 5636 N N . SER A 1 708 ? 8.780 -14.503 -41.162 1.00 95.88 708 SER A N 1
ATOM 5637 C CA . SER A 1 708 ? 8.981 -13.054 -41.329 1.00 95.88 708 SER A CA 1
ATOM 5638 C C . SER A 1 708 ? 9.694 -12.668 -42.629 1.00 95.88 708 SER A C 1
ATOM 5640 O O . SER A 1 708 ? 9.381 -11.638 -43.225 1.00 95.88 708 SER A O 1
ATOM 5642 N N . LEU A 1 709 ? 10.611 -13.515 -43.112 1.00 93.12 709 LEU A N 1
ATOM 5643 C CA . LEU A 1 709 ? 11.390 -13.277 -44.332 1.00 93.12 709 LEU A CA 1
ATOM 5644 C C . LEU A 1 709 ? 10.533 -13.312 -45.604 1.00 93.12 709 LEU A C 1
ATOM 5646 O O . LEU A 1 709 ? 10.940 -12.778 -46.636 1.00 93.12 709 LEU A O 1
ATOM 5650 N N . SER A 1 710 ? 9.361 -13.947 -45.537 1.00 93.19 710 SER A N 1
ATOM 5651 C CA . SER A 1 710 ? 8.415 -14.062 -46.651 1.00 93.19 710 SER A CA 1
ATOM 5652 C C . SER A 1 710 ? 7.306 -13.006 -46.625 1.00 93.19 710 SER A C 1
ATOM 5654 O O . SER A 1 710 ? 6.598 -12.841 -47.620 1.00 93.19 710 SER A O 1
ATOM 5656 N N . ILE A 1 711 ? 7.155 -12.275 -45.515 1.00 93.56 711 ILE A N 1
ATOM 5657 C CA . ILE A 1 711 ? 6.088 -11.288 -45.348 1.00 93.56 711 ILE A CA 1
ATOM 5658 C C . ILE A 1 711 ? 6.433 -9.999 -46.112 1.00 93.56 711 ILE A C 1
ATOM 5660 O O . ILE A 1 711 ? 7.491 -9.406 -45.876 1.00 93.56 711 ILE A O 1
ATOM 5664 N N . PRO A 1 712 ? 5.549 -9.514 -47.007 1.00 91.56 712 PRO A N 1
ATOM 5665 C CA . PRO A 1 712 ? 5.746 -8.233 -47.672 1.00 91.56 712 PRO A CA 1
ATOM 5666 C C . PRO A 1 712 ? 5.776 -7.081 -46.665 1.00 91.56 712 PRO A C 1
ATOM 5668 O O . PRO A 1 712 ? 4.877 -6.943 -45.835 1.00 91.56 712 PRO A O 1
ATOM 5671 N N . VAL A 1 713 ? 6.789 -6.222 -46.774 1.00 92.38 713 VAL A N 1
ATOM 5672 C CA . VAL A 1 713 ? 6.891 -5.010 -45.954 1.00 92.38 713 VAL A CA 1
ATOM 5673 C C . VAL A 1 713 ? 5.785 -4.040 -46.380 1.00 92.38 713 VAL A C 1
ATOM 5675 O O . VAL A 1 713 ? 5.745 -3.672 -47.556 1.00 92.38 713 VAL A O 1
ATOM 5678 N N . PRO A 1 714 ? 4.911 -3.575 -45.470 1.00 93.25 714 PRO A N 1
ATOM 5679 C CA . PRO A 1 714 ? 3.802 -2.687 -45.827 1.00 93.25 714 PRO A CA 1
ATOM 5680 C C . PRO A 1 714 ? 4.244 -1.231 -46.065 1.00 93.25 714 PRO A C 1
ATOM 5682 O O . PRO A 1 714 ? 3.418 -0.378 -46.383 1.00 93.25 714 PRO A O 1
ATOM 5685 N N . PHE A 1 715 ? 5.540 -0.937 -45.925 1.00 93.56 715 PHE A N 1
ATOM 5686 C CA . PHE A 1 715 ? 6.111 0.404 -46.009 1.00 93.56 715 PHE A CA 1
ATOM 5687 C C . PHE A 1 715 ? 6.979 0.587 -47.261 1.00 93.56 715 PHE A C 1
ATOM 5689 O O . PHE A 1 715 ? 7.789 -0.295 -47.578 1.00 93.56 715 PHE A O 1
ATOM 5696 N N . PRO A 1 716 ? 6.890 1.749 -47.938 1.00 91.81 716 PRO A N 1
ATOM 5697 C CA . PRO A 1 716 ? 7.753 2.056 -49.072 1.00 91.81 716 PRO A CA 1
ATOM 5698 C C . PRO A 1 716 ? 9.222 2.094 -48.634 1.00 91.81 716 PRO A C 1
ATOM 5700 O O . PRO A 1 716 ? 9.568 2.739 -47.645 1.00 91.81 716 PRO A O 1
ATOM 5703 N N . GLN A 1 717 ? 10.085 1.395 -49.374 1.00 91.81 717 GLN A N 1
ATOM 5704 C CA . GLN A 1 717 ? 11.521 1.344 -49.094 1.00 91.81 717 GLN A CA 1
ATOM 5705 C C . GLN A 1 717 ? 12.241 2.475 -49.848 1.00 91.81 717 GLN A C 1
ATOM 5707 O O . GLN A 1 717 ? 12.094 2.556 -51.069 1.00 91.81 717 GLN A O 1
ATOM 5712 N N . PRO A 1 718 ? 12.992 3.356 -49.161 1.00 88.56 718 PRO A N 1
ATOM 5713 C CA . PRO A 1 718 ? 13.659 4.484 -49.804 1.00 88.56 718 PRO A CA 1
ATOM 5714 C C . PRO A 1 718 ? 14.894 4.037 -50.602 1.00 88.56 718 PRO A C 1
ATOM 5716 O O . PRO A 1 718 ? 15.529 3.037 -50.271 1.00 88.56 718 PRO A O 1
ATOM 5719 N N . GLU A 1 719 ? 15.275 4.814 -51.622 1.00 83.50 719 GLU A N 1
ATOM 5720 C CA . GLU A 1 719 ? 16.511 4.574 -52.390 1.00 83.50 719 GLU A CA 1
ATOM 5721 C C . GLU A 1 719 ? 17.782 4.840 -51.562 1.00 83.50 719 GLU A C 1
ATOM 5723 O O . GLU A 1 719 ? 18.799 4.179 -51.761 1.00 83.50 719 GLU A O 1
ATOM 5728 N N . GLN A 1 720 ? 17.720 5.783 -50.613 1.00 84.69 720 GLN A N 1
ATOM 5729 C CA . GLN A 1 720 ? 18.790 6.094 -49.659 1.00 84.69 720 GLN A CA 1
ATOM 5730 C C . GLN A 1 720 ? 18.274 5.955 -48.224 1.00 84.69 720 GLN A C 1
ATOM 5732 O O . GLN A 1 720 ? 17.189 6.437 -47.904 1.00 84.69 720 GLN A O 1
ATOM 5737 N N . HIS A 1 721 ? 19.056 5.316 -47.351 1.00 87.56 721 HIS A N 1
ATOM 5738 C CA . HIS A 1 721 ? 18.624 4.983 -45.986 1.00 87.56 721 HIS A CA 1
ATOM 5739 C C . HIS A 1 721 ? 19.211 5.874 -44.883 1.00 87.56 721 HIS A C 1
ATOM 5741 O O . HIS A 1 721 ? 18.718 5.846 -43.761 1.00 87.56 721 HIS A O 1
ATOM 5747 N N . GLY A 1 722 ? 20.277 6.635 -45.150 1.00 91.19 722 GLY A N 1
ATOM 5748 C CA . GLY A 1 722 ? 20.875 7.560 -44.172 1.00 91.19 722 GLY A CA 1
ATOM 5749 C C . GLY A 1 722 ? 21.501 6.912 -42.924 1.00 91.19 722 GLY A C 1
ATOM 5750 O O . GLY A 1 722 ? 21.939 7.637 -42.029 1.00 91.19 722 GLY A O 1
ATOM 5751 N N . LEU A 1 723 ? 21.530 5.576 -42.848 1.00 95.19 723 LEU A N 1
ATOM 5752 C CA . LEU A 1 723 ? 22.216 4.813 -41.800 1.00 95.19 723 LEU A CA 1
ATOM 5753 C C . LEU A 1 723 ? 23.740 4.929 -41.929 1.00 95.19 723 LEU A C 1
ATOM 5755 O O . LEU A 1 723 ? 24.276 4.812 -43.030 1.00 95.19 723 LEU A O 1
ATOM 5759 N N . VAL A 1 724 ? 24.421 5.085 -40.798 1.00 95.56 724 VAL A N 1
ATOM 5760 C CA . VAL A 1 724 ? 25.882 5.135 -40.671 1.00 95.56 724 VAL A CA 1
ATOM 5761 C C . VAL A 1 724 ? 26.347 4.169 -39.584 1.00 95.56 724 VAL A C 1
ATOM 5763 O O . VAL A 1 724 ? 25.619 3.913 -38.625 1.00 95.56 724 VAL A O 1
ATOM 5766 N N . ASP A 1 725 ? 27.555 3.632 -39.747 1.00 95.19 725 ASP A N 1
ATOM 5767 C CA . ASP A 1 725 ? 28.232 2.802 -38.746 1.00 95.19 725 ASP A CA 1
ATOM 5768 C C . ASP A 1 725 ? 28.726 3.695 -37.598 1.00 95.19 725 ASP A C 1
ATOM 5770 O O . ASP A 1 725 ? 29.595 4.548 -37.796 1.00 95.19 725 ASP A O 1
ATOM 5774 N N . VAL A 1 726 ? 28.163 3.515 -36.401 1.00 96.12 726 VAL A N 1
ATOM 5775 C CA . VAL A 1 726 ? 28.490 4.337 -35.225 1.00 96.12 726 VAL A CA 1
ATOM 5776 C C . VAL A 1 726 ? 29.954 4.153 -34.820 1.00 96.12 726 VAL A C 1
ATOM 5778 O O . VAL A 1 726 ? 30.620 5.136 -34.499 1.00 96.12 726 VAL A O 1
ATOM 5781 N N . GLY A 1 727 ? 30.482 2.927 -34.909 1.00 91.69 727 GLY A N 1
ATOM 5782 C CA . GLY A 1 727 ? 31.870 2.623 -34.546 1.00 91.69 727 GLY A CA 1
ATOM 5783 C C . GLY A 1 727 ? 32.886 3.266 -35.492 1.00 91.69 727 GLY A C 1
ATOM 5784 O O . GLY A 1 727 ? 33.989 3.606 -35.079 1.00 91.69 727 GLY A O 1
ATOM 5785 N N . ALA A 1 728 ? 32.502 3.510 -36.749 1.00 92.19 728 ALA A N 1
ATOM 5786 C CA . ALA A 1 728 ? 33.329 4.258 -37.696 1.00 92.19 728 ALA A CA 1
ATOM 5787 C C . ALA A 1 728 ? 33.384 5.766 -37.384 1.00 92.19 728 ALA A C 1
ATOM 5789 O O . ALA A 1 728 ? 34.317 6.445 -37.810 1.00 92.19 728 ALA A O 1
ATOM 5790 N N . MET A 1 729 ? 32.389 6.298 -36.665 1.00 94.88 729 MET A N 1
ATOM 5791 C CA . MET A 1 729 ? 32.347 7.699 -36.237 1.00 94.88 729 MET A CA 1
ATOM 5792 C C . MET A 1 729 ? 32.969 7.914 -34.849 1.00 94.88 729 MET A C 1
ATOM 5794 O O . MET A 1 729 ? 33.498 8.991 -34.583 1.00 94.88 729 MET A O 1
ATOM 5798 N N . CYS A 1 730 ? 32.877 6.920 -33.963 1.00 94.88 730 CYS A N 1
ATOM 5799 C CA . CYS A 1 730 ? 33.413 6.951 -32.606 1.00 94.88 730 CYS A CA 1
ATOM 5800 C C . CYS A 1 730 ? 33.732 5.520 -32.146 1.00 94.88 730 CYS A C 1
ATOM 5802 O O . CYS A 1 730 ? 32.834 4.756 -31.791 1.00 94.88 730 CYS A O 1
ATOM 5804 N N . ASP A 1 731 ? 35.015 5.160 -32.156 1.00 93.12 731 ASP A N 1
ATOM 5805 C CA . ASP A 1 731 ? 35.508 3.808 -31.855 1.00 93.12 731 ASP A CA 1
ATOM 5806 C C . ASP A 1 731 ? 35.520 3.471 -30.354 1.00 93.12 731 ASP A C 1
ATOM 5808 O O . ASP A 1 731 ? 35.669 2.309 -29.974 1.00 93.12 731 ASP A O 1
ATOM 5812 N N . THR A 1 732 ? 35.309 4.470 -29.494 1.00 95.31 732 THR A N 1
ATOM 5813 C CA . THR A 1 732 ? 35.171 4.305 -28.043 1.00 95.31 732 THR A CA 1
ATOM 5814 C C . THR A 1 732 ? 33.761 3.902 -27.611 1.00 95.31 732 THR A C 1
ATOM 5816 O O . THR A 1 732 ? 33.574 3.503 -26.466 1.00 95.31 732 THR A O 1
ATOM 5819 N N . ILE A 1 733 ? 32.750 3.953 -28.485 1.00 97.38 733 ILE A N 1
ATOM 5820 C CA . ILE A 1 733 ? 31.430 3.384 -28.177 1.00 97.38 733 ILE A CA 1
ATOM 5821 C C . ILE A 1 733 ? 31.495 1.864 -28.349 1.00 97.38 733 ILE A C 1
ATOM 5823 O O . ILE A 1 733 ? 31.821 1.359 -29.423 1.00 97.38 733 ILE A O 1
ATOM 5827 N N . LYS A 1 734 ? 31.146 1.119 -27.296 1.00 96.75 734 LYS A N 1
ATOM 5828 C CA . LYS A 1 734 ? 31.104 -0.347 -27.343 1.00 96.75 734 LYS A CA 1
ATOM 5829 C C . LYS A 1 734 ? 29.823 -0.837 -28.010 1.00 96.75 734 LYS A C 1
ATOM 5831 O O . LYS A 1 734 ? 28.771 -0.208 -27.909 1.00 96.75 734 LYS A O 1
ATOM 5836 N N . VAL A 1 735 ? 29.907 -1.998 -28.649 1.00 95.00 735 VAL A N 1
ATOM 5837 C CA . VAL A 1 735 ? 28.784 -2.649 -29.327 1.00 95.00 735 VAL A CA 1
ATOM 5838 C C . VAL A 1 735 ? 28.671 -4.083 -28.820 1.00 95.00 735 VAL A C 1
ATOM 5840 O O . VAL A 1 735 ? 29.636 -4.840 -28.894 1.00 95.00 735 VAL A O 1
ATOM 5843 N N . ASP A 1 736 ? 27.492 -4.435 -28.318 1.00 93.94 736 ASP A N 1
ATOM 5844 C CA . ASP A 1 736 ? 27.114 -5.766 -27.841 1.00 93.94 736 ASP A CA 1
ATOM 5845 C C . ASP A 1 736 ? 25.681 -6.067 -28.310 1.00 93.94 736 ASP A C 1
ATOM 5847 O O . ASP A 1 736 ? 24.737 -6.046 -27.526 1.00 93.94 736 ASP A O 1
ATOM 5851 N N . LEU A 1 737 ? 25.501 -6.241 -29.628 1.00 95.12 737 LEU A N 1
ATOM 5852 C CA . LEU A 1 737 ? 24.177 -6.401 -30.238 1.00 95.12 737 LEU A CA 1
ATOM 5853 C C . LEU A 1 737 ? 23.505 -7.710 -29.795 1.00 95.12 737 LEU A C 1
ATOM 5855 O O . LEU A 1 737 ? 23.745 -8.772 -30.375 1.00 95.12 737 LEU A O 1
ATOM 5859 N N . LYS A 1 738 ? 22.610 -7.620 -28.812 1.00 94.19 738 LYS A N 1
ATOM 5860 C CA . LYS A 1 738 ? 21.996 -8.762 -28.118 1.00 94.19 738 LYS A CA 1
ATOM 5861 C C . LYS A 1 738 ? 21.191 -9.669 -29.045 1.00 94.19 738 LYS A C 1
ATOM 5863 O O . LYS A 1 738 ? 21.375 -10.888 -29.059 1.00 94.19 738 LYS A O 1
ATOM 5868 N N . TYR A 1 739 ? 20.413 -9.071 -29.944 1.00 94.75 739 TYR A N 1
ATOM 5869 C CA . TYR A 1 739 ? 19.611 -9.782 -30.947 1.00 94.75 739 TYR A CA 1
ATOM 5870 C C . TYR A 1 739 ? 20.421 -10.402 -32.105 1.00 94.75 739 TYR A C 1
ATOM 5872 O O . TYR A 1 739 ? 19.872 -11.168 -32.903 1.00 94.75 739 TYR A O 1
ATOM 5880 N N . ALA A 1 740 ? 21.728 -10.118 -32.190 1.00 94.19 740 ALA A N 1
ATOM 5881 C CA . ALA A 1 740 ? 22.659 -10.806 -33.090 1.00 94.19 740 ALA A CA 1
ATOM 5882 C C . ALA A 1 740 ? 23.221 -12.114 -32.495 1.00 94.19 740 ALA A C 1
ATOM 5884 O O . ALA A 1 740 ? 24.034 -12.787 -33.130 1.00 94.19 740 ALA A O 1
ATOM 5885 N N . SER A 1 741 ? 22.803 -12.473 -31.280 1.00 92.88 741 SER A N 1
ATOM 5886 C CA . SER A 1 741 ? 23.181 -13.691 -30.558 1.00 92.88 741 SER A CA 1
ATOM 5887 C C . SER A 1 741 ? 21.937 -14.344 -29.939 1.00 92.88 741 SER A C 1
ATOM 5889 O O . SER A 1 741 ? 20.828 -13.910 -30.222 1.00 92.88 741 SER A O 1
ATOM 5891 N N . SER A 1 742 ? 22.090 -15.404 -29.144 1.00 91.94 742 SER A N 1
ATOM 5892 C CA . SER A 1 742 ? 20.997 -15.986 -28.344 1.00 91.94 742 SER A CA 1
ATOM 5893 C C . SER A 1 742 ? 20.798 -15.298 -26.985 1.00 91.94 742 SER A C 1
ATOM 5895 O O . SER A 1 742 ? 19.903 -15.683 -26.243 1.00 91.94 742 SER A O 1
ATOM 5897 N N . ASP A 1 743 ? 21.630 -14.310 -26.639 1.00 91.38 743 ASP A N 1
ATOM 5898 C CA . ASP A 1 743 ? 21.550 -13.532 -25.395 1.00 91.38 743 ASP A CA 1
ATOM 5899 C C . ASP A 1 743 ? 20.499 -12.415 -25.521 1.00 91.38 743 ASP A C 1
ATOM 5901 O O . ASP A 1 743 ? 20.832 -11.239 -25.639 1.00 91.38 743 ASP A O 1
ATOM 5905 N N . ASN A 1 744 ? 19.225 -12.799 -25.621 1.00 92.44 744 ASN A N 1
ATOM 5906 C CA . ASN A 1 744 ? 18.062 -11.906 -25.692 1.00 92.44 744 ASN A CA 1
ATOM 5907 C C . ASN A 1 744 ? 16.785 -12.650 -25.264 1.00 92.44 744 ASN A C 1
ATOM 5909 O O . ASN A 1 744 ? 16.808 -13.872 -25.092 1.00 92.44 744 ASN A O 1
ATOM 5913 N N . PHE A 1 745 ? 15.656 -11.943 -25.155 1.00 93.12 745 PHE A N 1
ATOM 5914 C CA . PHE A 1 745 ? 14.395 -12.493 -24.650 1.00 93.12 745 PHE A CA 1
ATOM 5915 C C . PHE A 1 745 ? 13.914 -13.739 -25.409 1.00 93.12 745 PHE A C 1
ATOM 5917 O O . PHE A 1 745 ? 13.294 -1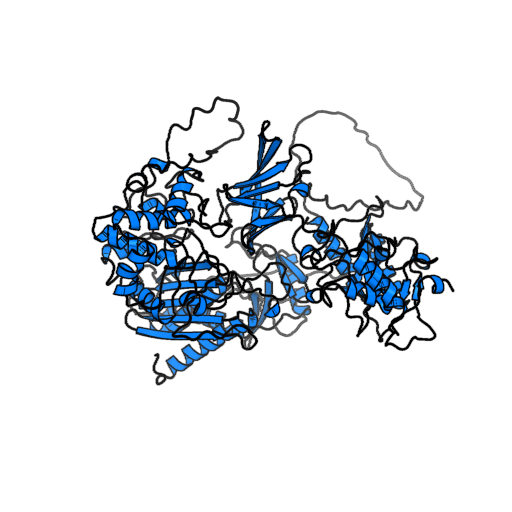4.613 -24.811 1.00 93.12 745 PHE A O 1
ATOM 5924 N N . SER A 1 746 ? 14.199 -13.847 -26.712 1.00 93.38 746 SER A N 1
ATOM 5925 C CA . SER A 1 746 ? 13.727 -14.953 -27.558 1.00 93.38 746 SER A CA 1
ATOM 5926 C C . SER A 1 746 ? 14.593 -16.216 -27.491 1.00 93.38 746 SER A C 1
ATOM 5928 O O . SER A 1 746 ? 14.186 -17.259 -28.004 1.00 93.38 746 SER A O 1
ATOM 5930 N N . GLY A 1 747 ? 15.799 -16.128 -26.915 1.00 93.12 747 GLY A N 1
ATOM 5931 C CA . GLY A 1 747 ? 16.774 -17.226 -26.870 1.00 93.12 747 GLY A CA 1
ATOM 5932 C C . GLY A 1 747 ? 17.398 -17.594 -28.224 1.00 93.12 747 GLY A C 1
ATOM 5933 O O . GLY A 1 747 ? 18.158 -18.557 -28.313 1.00 93.12 747 GLY A O 1
ATOM 5934 N N . ILE A 1 748 ? 17.108 -16.852 -29.301 1.00 95.12 748 ILE A N 1
ATOM 5935 C CA . ILE A 1 748 ? 17.574 -17.164 -30.661 1.00 95.12 748 ILE A CA 1
ATOM 5936 C C . ILE A 1 748 ? 18.257 -15.964 -31.319 1.00 95.12 748 ILE A C 1
ATOM 5938 O O . ILE A 1 748 ? 18.011 -14.813 -30.971 1.00 95.12 748 ILE A O 1
ATOM 5942 N N . THR A 1 749 ? 19.097 -16.227 -32.322 1.00 95.75 749 THR A N 1
ATOM 5943 C CA . THR A 1 749 ? 19.689 -15.175 -33.160 1.00 95.75 749 THR A CA 1
ATOM 5944 C C . THR A 1 749 ? 18.666 -14.656 -34.166 1.00 95.75 749 THR A C 1
ATOM 5946 O O . THR A 1 749 ? 18.306 -15.366 -35.106 1.00 95.75 749 THR A O 1
ATOM 5949 N N . LEU A 1 750 ? 18.222 -13.409 -33.995 1.00 94.75 750 LEU A N 1
ATOM 5950 C CA . LEU A 1 750 ? 17.169 -12.805 -34.818 1.00 94.75 750 LEU A CA 1
ATOM 5951 C C . LEU A 1 750 ? 17.693 -12.172 -36.110 1.00 94.75 750 LEU A C 1
ATOM 5953 O O . LEU A 1 750 ? 16.962 -12.076 -37.094 1.00 94.75 750 LEU A O 1
ATOM 5957 N N . TYR A 1 751 ? 18.962 -11.771 -36.147 1.00 92.50 751 TYR A N 1
ATOM 5958 C CA . TYR A 1 751 ? 19.627 -11.370 -37.384 1.00 92.50 751 TYR A CA 1
ATOM 5959 C C . TYR A 1 751 ? 21.107 -11.751 -37.378 1.00 92.50 751 TYR A C 1
ATOM 5961 O O . TYR A 1 751 ? 21.774 -11.755 -36.351 1.00 92.50 751 TYR A O 1
ATOM 5969 N N . SER A 1 752 ? 21.636 -12.069 -38.559 1.00 86.88 752 SER A N 1
ATOM 5970 C CA . SER A 1 752 ? 23.044 -12.416 -38.775 1.00 86.88 752 SER A CA 1
ATOM 5971 C C . SER A 1 752 ? 23.550 -11.810 -40.090 1.00 86.88 752 SER A C 1
ATOM 5973 O O . SER A 1 752 ? 22.767 -11.476 -40.986 1.00 86.88 752 SER A O 1
ATOM 5975 N N . GLY A 1 753 ? 24.864 -11.625 -40.222 1.00 80.69 753 GLY A N 1
ATOM 5976 C CA . GLY A 1 753 ? 25.470 -11.103 -41.445 1.00 80.69 753 GLY A CA 1
ATOM 5977 C C . GLY A 1 753 ? 26.867 -10.536 -41.227 1.00 80.69 753 GLY A C 1
ATOM 5978 O O . GLY A 1 753 ? 27.324 -10.373 -40.106 1.00 80.69 753 GLY A O 1
ATOM 5979 N N . SER A 1 754 ? 27.550 -10.171 -42.310 1.00 75.12 754 SER A N 1
ATOM 5980 C CA . SER A 1 754 ? 28.916 -9.624 -42.251 1.00 75.12 754 SER A CA 1
ATOM 5981 C C . SER A 1 754 ? 29.040 -8.303 -41.474 1.00 75.12 754 SER A C 1
ATOM 5983 O O . SER A 1 754 ? 30.151 -7.894 -41.153 1.00 75.12 754 SER A O 1
ATOM 5985 N N . ALA A 1 755 ? 27.922 -7.628 -41.195 1.00 77.94 755 ALA A N 1
ATOM 5986 C CA . ALA A 1 755 ? 27.870 -6.344 -40.502 1.00 77.94 755 ALA A CA 1
ATOM 5987 C C . ALA A 1 755 ? 27.416 -6.439 -39.033 1.00 77.94 755 ALA A C 1
ATOM 5989 O O . ALA A 1 755 ? 27.316 -5.412 -38.376 1.00 77.94 755 ALA A O 1
ATOM 5990 N N . THR A 1 756 ? 27.123 -7.629 -38.494 1.00 76.81 756 THR A N 1
ATOM 5991 C CA . THR A 1 756 ? 26.500 -7.765 -37.158 1.00 76.81 756 THR A CA 1
ATOM 5992 C C . THR A 1 756 ? 27.421 -7.478 -35.973 1.00 76.81 756 THR A C 1
ATOM 5994 O O . THR A 1 756 ? 26.968 -7.517 -34.838 1.00 76.81 756 THR A O 1
ATOM 5997 N N . GLY A 1 757 ? 28.688 -7.134 -36.221 1.00 82.75 757 GLY A N 1
ATOM 5998 C CA . GLY A 1 757 ? 29.588 -6.553 -35.217 1.00 82.75 757 GLY A CA 1
ATOM 5999 C C . GLY A 1 757 ? 29.551 -5.020 -35.151 1.00 82.75 757 GLY A C 1
ATOM 6000 O O . GLY A 1 757 ? 30.395 -4.433 -34.483 1.00 82.75 757 GLY A O 1
ATOM 6001 N N . ARG A 1 758 ? 28.646 -4.361 -35.888 1.00 91.19 758 ARG A N 1
ATOM 6002 C CA . ARG A 1 758 ? 28.560 -2.897 -36.008 1.00 91.19 758 ARG A CA 1
ATOM 6003 C C . ARG A 1 758 ? 27.144 -2.423 -35.710 1.00 91.19 758 ARG A C 1
ATOM 6005 O O . ARG A 1 758 ? 26.181 -2.994 -36.221 1.00 91.19 758 ARG A O 1
ATOM 6012 N N . ALA A 1 759 ? 27.031 -1.360 -34.922 1.00 95.06 759 ALA A N 1
ATOM 6013 C CA . ALA A 1 759 ? 25.768 -0.681 -34.664 1.00 95.06 759 ALA A CA 1
ATOM 6014 C C . ALA A 1 759 ? 25.512 0.378 -35.744 1.00 95.06 759 ALA A C 1
ATOM 6016 O O . ALA A 1 759 ? 26.399 1.173 -36.062 1.00 95.06 759 ALA A O 1
ATOM 6017 N N . TYR A 1 760 ? 24.294 0.406 -36.283 1.00 96.69 760 TYR A N 1
ATOM 6018 C CA . TYR A 1 760 ? 23.897 1.357 -37.319 1.00 96.69 760 TYR A CA 1
ATOM 6019 C C . TYR A 1 760 ? 22.777 2.256 -36.809 1.00 96.69 760 TYR A C 1
ATOM 6021 O O . TYR A 1 760 ? 21.793 1.778 -36.253 1.00 96.69 760 TYR A O 1
ATOM 6029 N N . LEU A 1 761 ? 22.904 3.560 -37.035 1.00 97.62 761 LEU A N 1
ATOM 6030 C CA . LEU A 1 761 ? 21.881 4.557 -36.715 1.00 97.62 761 LEU A CA 1
ATOM 6031 C C . LEU A 1 761 ? 21.741 5.534 -37.874 1.00 97.62 761 LEU A C 1
ATOM 6033 O O . LEU A 1 761 ? 22.663 5.701 -38.669 1.00 97.62 761 LEU A O 1
ATOM 6037 N N . HIS A 1 762 ? 20.607 6.221 -37.966 1.00 97.00 762 HIS A N 1
ATOM 6038 C CA . HIS A 1 762 ? 20.483 7.367 -38.855 1.00 97.00 762 HIS A CA 1
ATOM 6039 C C . HIS A 1 762 ? 21.536 8.419 -38.475 1.00 97.00 762 HIS A C 1
ATOM 6041 O O . HIS A 1 762 ? 21.755 8.676 -37.291 1.00 97.00 762 HIS A O 1
ATOM 6047 N N . HIS A 1 763 ? 22.180 9.052 -39.459 1.00 95.44 763 HIS A N 1
ATOM 6048 C CA . HIS A 1 763 ? 23.322 9.949 -39.227 1.00 95.44 763 HIS A CA 1
ATOM 6049 C C . HIS A 1 763 ? 23.066 11.046 -38.172 1.00 95.44 763 HIS A C 1
ATOM 6051 O O . HIS A 1 763 ? 23.961 11.378 -37.391 1.00 95.44 763 HIS A O 1
ATOM 6057 N N . GLN A 1 764 ? 21.841 11.585 -38.104 1.00 96.00 764 GLN A N 1
ATOM 6058 C CA . GLN A 1 764 ? 21.459 12.569 -37.085 1.00 96.00 764 GLN A CA 1
ATOM 6059 C C . GLN A 1 764 ? 21.450 11.967 -35.676 1.00 96.00 764 GLN A C 1
ATOM 6061 O O . GLN A 1 764 ? 21.992 12.585 -34.759 1.00 96.00 764 GLN A O 1
ATOM 6066 N N . ALA A 1 765 ? 20.881 10.769 -35.515 1.00 97.62 765 ALA A N 1
ATOM 6067 C CA . ALA A 1 765 ? 20.846 10.056 -34.242 1.00 97.62 765 ALA A CA 1
ATOM 6068 C C . ALA A 1 765 ? 22.267 9.670 -33.803 1.00 97.62 765 ALA A C 1
ATOM 6070 O O . ALA A 1 765 ? 22.654 9.967 -32.677 1.00 97.62 765 ALA A O 1
ATOM 6071 N N . ALA A 1 766 ? 23.087 9.130 -34.716 1.00 98.06 766 ALA A N 1
ATOM 6072 C CA . ALA A 1 766 ? 24.492 8.802 -34.451 1.00 98.06 766 ALA A CA 1
ATOM 6073 C C . ALA A 1 766 ? 25.290 10.025 -33.967 1.00 98.06 766 ALA A C 1
ATOM 6075 O O . ALA A 1 766 ? 25.989 9.964 -32.959 1.00 98.06 766 ALA A O 1
ATOM 6076 N N . THR A 1 767 ? 25.130 11.170 -34.639 1.00 97.62 767 THR A N 1
ATOM 6077 C CA . THR A 1 767 ? 25.820 12.417 -34.274 1.00 97.62 767 THR A CA 1
ATOM 6078 C C . THR A 1 767 ? 25.465 12.880 -32.860 1.00 97.62 767 THR A C 1
ATOM 6080 O O . THR A 1 767 ? 26.341 13.306 -32.110 1.00 97.62 767 THR A O 1
ATOM 6083 N N . HIS A 1 768 ? 24.188 12.814 -32.479 1.00 97.88 768 HIS A N 1
ATOM 6084 C CA . HIS A 1 768 ? 23.757 13.224 -31.143 1.00 97.88 768 HIS A CA 1
ATOM 6085 C C . HIS A 1 768 ? 24.131 12.201 -30.065 1.00 97.88 768 HIS A C 1
ATOM 6087 O O . HIS A 1 768 ? 24.512 12.595 -28.964 1.00 97.88 768 HIS A O 1
ATOM 6093 N N . LEU A 1 769 ? 24.115 10.906 -30.391 1.00 98.56 769 LEU A N 1
ATOM 6094 C CA . LEU A 1 769 ? 24.582 9.857 -29.488 1.00 98.56 769 LEU A CA 1
ATOM 6095 C C . LEU A 1 769 ? 26.065 10.038 -29.140 1.00 98.56 769 LEU A C 1
ATOM 6097 O O . LEU A 1 769 ? 26.443 9.926 -27.978 1.00 98.56 769 LEU A O 1
ATOM 6101 N N . ILE A 1 770 ? 26.897 10.394 -30.124 1.00 98.50 770 ILE A N 1
ATOM 6102 C CA . ILE A 1 770 ? 28.326 10.669 -29.911 1.00 98.50 770 ILE A CA 1
ATOM 6103 C C . ILE A 1 770 ? 28.524 11.889 -29.008 1.00 98.50 770 ILE A C 1
ATOM 6105 O O . ILE A 1 770 ? 29.377 11.856 -28.127 1.00 98.50 770 ILE A O 1
ATOM 6109 N N . LYS A 1 771 ? 27.720 12.950 -29.153 1.00 97.75 771 LYS A N 1
ATOM 6110 C CA . LYS A 1 771 ? 27.778 14.100 -28.230 1.00 97.75 771 LYS A CA 1
ATOM 6111 C C . LYS A 1 771 ? 27.466 13.688 -26.790 1.00 97.75 771 LYS A C 1
ATOM 6113 O O . LYS A 1 771 ? 28.181 14.097 -25.878 1.00 97.75 771 LYS A O 1
ATOM 6118 N N . ALA A 1 772 ? 26.449 12.848 -26.588 1.00 94.88 772 ALA A N 1
ATOM 6119 C CA . ALA A 1 772 ? 26.134 12.306 -25.269 1.00 94.88 772 ALA A CA 1
ATOM 6120 C C . ALA A 1 772 ? 27.266 11.421 -24.721 1.00 94.88 772 ALA A C 1
ATOM 6122 O O . ALA A 1 772 ? 27.631 11.548 -23.554 1.00 94.88 772 ALA A O 1
ATOM 6123 N N . HIS A 1 773 ? 27.852 10.569 -25.568 1.00 98.31 773 HIS A N 1
ATOM 6124 C CA . HIS A 1 773 ? 28.997 9.729 -25.218 1.00 98.31 773 HIS A CA 1
ATOM 6125 C C . HIS A 1 773 ? 30.199 10.562 -24.768 1.00 98.31 773 HIS A C 1
ATOM 6127 O O . HIS A 1 773 ? 30.725 10.336 -23.685 1.00 98.31 773 HIS A O 1
ATOM 6133 N N . LEU A 1 774 ? 30.608 11.552 -25.564 1.00 96.81 774 LEU A N 1
ATOM 6134 C CA . LEU A 1 774 ? 31.752 12.406 -25.247 1.00 96.81 774 LEU A CA 1
ATOM 6135 C C . LEU A 1 774 ? 31.525 13.193 -23.955 1.00 96.81 774 LEU A C 1
ATOM 6137 O O . LEU A 1 774 ? 32.440 13.297 -23.144 1.00 96.81 774 LEU A O 1
ATOM 6141 N N . TRP A 1 775 ? 30.299 13.670 -23.716 1.00 92.62 775 TRP A N 1
ATOM 6142 C CA . TRP A 1 775 ? 29.947 14.318 -22.454 1.00 92.62 775 TRP A CA 1
ATOM 6143 C C . TRP A 1 775 ? 30.122 13.377 -21.249 1.00 92.62 775 TRP A C 1
ATOM 6145 O O . TRP A 1 775 ? 30.691 13.788 -20.238 1.00 92.62 775 TRP A O 1
ATOM 6155 N N . LEU A 1 776 ? 29.687 12.115 -21.362 1.00 91.44 776 LEU A N 1
ATOM 6156 C CA . LEU A 1 776 ? 29.874 11.092 -20.323 1.00 91.44 776 LEU A CA 1
ATOM 6157 C C . LEU A 1 776 ? 31.354 10.759 -20.093 1.00 91.44 776 LEU A C 1
ATOM 6159 O O . LEU A 1 776 ? 31.787 10.653 -18.944 1.00 91.44 776 LEU A O 1
ATOM 6163 N N . VAL A 1 777 ? 32.136 10.644 -21.165 1.00 94.31 777 VAL A N 1
ATOM 6164 C CA . VAL A 1 777 ? 33.571 10.348 -21.083 1.00 94.31 777 VAL A CA 1
ATOM 6165 C C . VAL A 1 777 ? 34.313 11.491 -20.394 1.00 94.31 777 VAL A C 1
ATOM 6167 O O . VAL A 1 777 ? 35.042 11.251 -19.435 1.00 94.31 777 VAL A O 1
ATOM 6170 N N . GLU A 1 778 ? 34.094 12.729 -20.841 1.00 90.88 778 GLU A N 1
ATOM 6171 C CA . GLU A 1 778 ? 34.801 13.919 -20.356 1.00 90.88 778 GLU A CA 1
ATOM 6172 C C . GLU A 1 778 ? 34.473 14.248 -18.894 1.00 90.88 778 GLU A C 1
ATOM 6174 O O . GLU A 1 778 ? 35.364 14.616 -18.132 1.00 90.88 778 GLU A O 1
ATOM 6179 N N . HIS A 1 779 ? 33.208 14.104 -18.490 1.00 84.69 779 HIS A N 1
ATOM 6180 C CA . HIS A 1 779 ? 32.745 14.595 -17.188 1.00 84.69 779 HIS A CA 1
ATOM 6181 C C . HIS A 1 779 ? 32.591 13.498 -16.130 1.00 84.69 779 HIS A C 1
ATOM 6183 O O . HIS A 1 779 ? 32.532 13.817 -14.943 1.00 84.69 779 HIS A O 1
ATOM 6189 N N . TRP A 1 780 ? 32.498 12.227 -16.537 1.00 86.12 780 TRP A N 1
ATOM 6190 C CA . TRP A 1 780 ? 32.140 11.128 -15.632 1.00 86.12 780 TRP A CA 1
ATOM 6191 C C . TRP A 1 780 ? 33.024 9.886 -15.766 1.00 86.12 780 TRP A C 1
ATOM 6193 O O . TRP A 1 780 ? 32.867 8.963 -14.971 1.00 86.12 780 TRP A O 1
ATOM 6203 N N . GLY A 1 781 ? 33.936 9.825 -16.745 1.00 92.88 781 GLY A N 1
ATOM 6204 C CA . GLY A 1 781 ? 34.761 8.634 -16.976 1.00 92.88 781 GLY A CA 1
ATOM 6205 C C . GLY A 1 781 ? 33.946 7.403 -17.396 1.00 92.88 781 GLY A C 1
ATOM 6206 O O . GLY A 1 781 ? 34.364 6.268 -17.157 1.00 92.88 781 GLY A O 1
ATOM 6207 N N . LEU A 1 782 ? 32.776 7.617 -18.007 1.00 96.44 782 LEU A N 1
ATOM 6208 C CA . LEU A 1 782 ? 31.860 6.565 -18.451 1.00 96.44 782 LEU A CA 1
ATOM 6209 C C . LEU A 1 782 ? 31.710 6.592 -19.970 1.00 96.44 782 LEU A C 1
ATOM 6211 O O . LEU A 1 782 ? 31.589 7.655 -20.572 1.00 96.44 782 LEU A O 1
ATOM 6215 N N . GLY A 1 783 ? 31.674 5.415 -20.585 1.00 97.94 783 GLY A N 1
ATOM 6216 C CA . GLY A 1 783 ? 31.351 5.244 -21.995 1.00 97.94 783 GLY A CA 1
ATOM 6217 C C . GLY A 1 783 ? 29.975 4.614 -22.200 1.00 97.94 783 GLY A C 1
ATOM 6218 O O . GLY A 1 783 ? 29.316 4.192 -21.251 1.00 97.94 783 GLY A O 1
ATOM 6219 N N . LEU A 1 784 ? 29.543 4.544 -23.460 1.00 98.56 784 LEU A N 1
ATOM 6220 C CA . LEU A 1 784 ? 28.269 3.941 -23.854 1.00 98.56 784 LEU A CA 1
ATOM 6221 C C . LEU A 1 784 ? 28.500 2.559 -24.471 1.00 98.56 784 LEU A C 1
ATOM 6223 O O . LEU A 1 784 ? 29.452 2.377 -25.232 1.00 98.56 784 LEU A O 1
ATOM 6227 N N . VAL A 1 785 ? 27.614 1.609 -24.168 1.00 97.94 785 VAL A N 1
ATOM 6228 C CA . VAL A 1 785 ? 27.552 0.286 -24.808 1.00 97.94 785 VAL A CA 1
ATOM 6229 C C . VAL A 1 785 ? 26.178 0.072 -25.435 1.00 97.94 785 VAL A C 1
ATOM 6231 O O . VAL A 1 785 ? 25.169 0.164 -24.742 1.00 97.94 785 VAL A O 1
ATOM 6234 N N . ILE A 1 786 ? 26.144 -0.183 -26.744 1.00 98.25 786 ILE A N 1
ATOM 6235 C CA . ILE A 1 786 ? 24.918 -0.374 -27.530 1.00 98.25 786 ILE A CA 1
ATOM 6236 C C . ILE A 1 786 ? 24.506 -1.847 -27.508 1.00 98.25 786 ILE A C 1
ATOM 6238 O O . ILE A 1 786 ? 25.266 -2.694 -27.980 1.00 98.25 786 ILE A O 1
ATOM 6242 N N . PHE A 1 787 ? 23.294 -2.119 -27.020 1.00 97.00 787 PHE A N 1
ATOM 6243 C CA . PHE A 1 787 ? 22.655 -3.438 -27.004 1.00 97.00 787 PHE A CA 1
ATOM 6244 C C . PHE A 1 787 ? 21.742 -3.684 -28.207 1.00 97.00 787 PHE A C 1
ATOM 6246 O O . PHE A 1 787 ? 21.690 -4.801 -28.719 1.00 97.00 787 PHE A O 1
ATOM 6253 N N . ASP A 1 788 ? 21.089 -2.638 -28.714 1.00 97.00 788 ASP A N 1
ATOM 6254 C CA . ASP A 1 788 ? 20.346 -2.664 -29.975 1.00 97.00 788 ASP A CA 1
ATOM 6255 C C . ASP A 1 788 ? 20.363 -1.283 -30.644 1.00 97.00 788 ASP A C 1
ATOM 6257 O O . ASP A 1 788 ? 20.499 -0.243 -30.000 1.00 97.00 788 ASP A O 1
ATOM 6261 N N . SER A 1 789 ? 20.252 -1.266 -31.968 1.00 96.38 789 SER A N 1
ATOM 6262 C CA . SER A 1 789 ? 20.244 -0.049 -32.783 1.00 96.38 789 SER A CA 1
ATOM 6263 C C . SER A 1 789 ? 19.309 -0.245 -33.977 1.00 96.38 789 SER A C 1
ATOM 6265 O O . SER A 1 789 ? 18.152 -0.618 -33.801 1.00 96.38 789 SER A O 1
ATOM 6267 N N . TYR A 1 790 ? 19.758 -0.011 -35.209 1.00 97.19 790 TYR A N 1
ATOM 6268 C CA . TYR A 1 790 ? 18.978 -0.382 -36.377 1.00 97.19 790 TYR A CA 1
ATOM 6269 C C . TYR A 1 790 ? 18.726 -1.896 -36.427 1.00 97.19 790 TYR A C 1
ATOM 6271 O O . TYR A 1 790 ? 19.666 -2.687 -36.510 1.00 97.19 790 TYR A O 1
ATOM 6279 N N . ARG A 1 791 ? 17.447 -2.279 -36.511 1.00 94.94 791 ARG A N 1
ATOM 6280 C CA . ARG A 1 791 ? 17.020 -3.639 -36.866 1.00 94.94 791 ARG A CA 1
ATOM 6281 C C . ARG A 1 791 ? 16.038 -3.616 -38.044 1.00 94.94 791 ARG A C 1
ATOM 6283 O O . ARG A 1 791 ? 15.165 -2.743 -38.077 1.00 94.94 791 ARG A O 1
ATOM 6290 N N . PRO A 1 792 ? 16.119 -4.555 -39.004 1.00 95.75 792 PRO A N 1
ATOM 6291 C CA . PRO A 1 792 ? 15.178 -4.627 -40.121 1.00 95.75 792 PRO A CA 1
ATOM 6292 C C . PRO A 1 792 ? 13.731 -4.833 -39.661 1.00 95.75 792 PRO A C 1
ATOM 6294 O O . PRO A 1 792 ? 13.480 -5.527 -38.676 1.00 95.75 792 PRO A O 1
ATOM 6297 N N . TRP A 1 793 ? 12.763 -4.305 -40.413 1.00 97.00 793 TRP A N 1
ATOM 6298 C CA . TRP A 1 793 ? 11.338 -4.474 -40.106 1.00 97.00 793 TRP A CA 1
ATOM 6299 C C . TRP A 1 793 ? 10.906 -5.938 -39.897 1.00 97.00 793 TRP A C 1
ATOM 6301 O O . TRP A 1 793 ? 10.176 -6.219 -38.947 1.00 97.00 793 TRP A O 1
ATOM 6311 N N . HIS A 1 794 ? 11.389 -6.884 -40.713 1.00 95.94 794 HIS A N 1
ATOM 6312 C CA . HIS A 1 794 ? 11.016 -8.301 -40.565 1.00 95.94 794 HIS A CA 1
ATOM 6313 C C . HIS A 1 794 ? 11.428 -8.887 -39.203 1.00 95.94 794 HIS A C 1
ATOM 6315 O O . HIS A 1 794 ? 10.721 -9.731 -38.665 1.00 95.94 794 HIS A O 1
ATOM 6321 N N . VAL A 1 795 ? 12.510 -8.387 -38.593 1.00 96.38 795 VAL A N 1
ATOM 6322 C CA . VAL A 1 795 ? 12.920 -8.787 -37.238 1.00 96.38 795 VAL A CA 1
ATOM 6323 C C . VAL A 1 795 ? 11.899 -8.319 -36.205 1.00 96.38 795 VAL A C 1
ATOM 6325 O O . VAL A 1 795 ? 11.521 -9.084 -35.329 1.00 96.38 795 VAL A O 1
ATOM 6328 N N . THR A 1 796 ? 11.397 -7.088 -36.329 1.00 95.81 796 THR A N 1
ATOM 6329 C CA . THR A 1 796 ? 10.335 -6.579 -35.439 1.00 95.81 796 THR A CA 1
ATOM 6330 C C . THR A 1 796 ? 9.044 -7.380 -35.599 1.00 95.81 796 THR A C 1
ATOM 6332 O O . THR A 1 796 ? 8.392 -7.696 -34.611 1.00 95.81 796 THR A O 1
ATOM 6335 N N . TRP A 1 797 ? 8.715 -7.788 -36.828 1.00 96.38 797 TRP A N 1
ATOM 6336 C CA . TRP A 1 797 ? 7.599 -8.701 -37.073 1.00 96.38 797 TRP A CA 1
ATOM 6337 C C . TRP A 1 797 ? 7.805 -10.068 -36.401 1.00 96.38 797 TRP A C 1
ATOM 6339 O O . TRP A 1 797 ? 6.873 -10.609 -35.812 1.00 96.38 797 TRP A O 1
ATOM 6349 N N . ALA A 1 798 ? 9.018 -10.625 -36.452 1.00 96.81 798 ALA A N 1
ATOM 6350 C CA . ALA A 1 798 ? 9.336 -11.885 -35.781 1.00 96.81 798 ALA A CA 1
ATOM 6351 C C . ALA A 1 798 ? 9.233 -11.761 -34.250 1.00 96.81 798 ALA A C 1
ATOM 6353 O O . ALA A 1 798 ? 8.596 -12.600 -33.616 1.00 96.81 798 ALA A O 1
ATOM 6354 N N . MET A 1 799 ? 9.789 -10.688 -33.674 1.00 96.00 799 MET A N 1
ATOM 6355 C CA . MET A 1 799 ? 9.711 -10.379 -32.240 1.00 96.00 799 MET A CA 1
ATOM 6356 C C . MET A 1 799 ? 8.257 -10.302 -31.750 1.00 96.00 799 MET A C 1
ATOM 6358 O O . MET A 1 799 ? 7.926 -10.888 -30.724 1.00 96.00 799 MET A O 1
ATOM 6362 N N . ASP A 1 800 ? 7.362 -9.649 -32.504 1.00 95.19 800 ASP A N 1
ATOM 6363 C CA . ASP A 1 800 ? 5.924 -9.555 -32.181 1.00 95.19 800 ASP A CA 1
ATOM 6364 C C . ASP A 1 800 ? 5.264 -10.937 -32.028 1.00 95.19 800 ASP A C 1
ATOM 6366 O O . ASP A 1 800 ? 4.368 -11.145 -31.203 1.00 95.19 800 ASP A O 1
ATOM 6370 N N . ARG A 1 801 ? 5.740 -11.916 -32.805 1.00 95.44 801 ARG A N 1
ATOM 6371 C CA . ARG A 1 801 ? 5.259 -13.304 -32.803 1.00 95.44 801 ARG A CA 1
ATOM 6372 C C . ARG A 1 801 ? 6.002 -14.223 -31.845 1.00 95.44 801 ARG A C 1
ATOM 6374 O O . ARG A 1 801 ? 5.567 -15.357 -31.671 1.00 95.44 801 ARG A O 1
ATOM 6381 N N . CYS A 1 802 ? 7.036 -13.720 -31.182 1.00 95.38 802 CYS A N 1
ATOM 6382 C CA . CYS A 1 802 ? 7.679 -14.372 -30.049 1.00 95.38 802 CYS A CA 1
ATOM 6383 C C . CYS A 1 802 ? 6.971 -14.112 -28.718 1.00 95.38 802 CYS A C 1
ATOM 6385 O O . CYS A 1 802 ? 7.321 -14.752 -27.732 1.00 95.38 802 CYS A O 1
ATOM 6387 N N . VAL A 1 803 ? 5.986 -13.209 -28.670 1.00 94.06 803 VAL A N 1
ATOM 6388 C CA . VAL A 1 803 ? 5.341 -12.804 -27.416 1.00 94.06 803 VAL A CA 1
ATOM 6389 C C . VAL A 1 803 ? 3.818 -12.931 -27.469 1.00 94.06 803 VAL A C 1
ATOM 6391 O O . VAL A 1 803 ? 3.181 -12.828 -28.529 1.00 94.06 803 VAL A O 1
ATOM 6394 N N . GLU A 1 804 ? 3.221 -13.159 -26.302 1.00 92.31 804 GLU A N 1
ATOM 6395 C CA . GLU A 1 804 ? 1.774 -13.163 -26.105 1.00 92.31 804 GLU A CA 1
ATOM 6396 C C . GLU A 1 804 ? 1.167 -11.780 -26.382 1.00 92.31 804 GLU A C 1
ATOM 6398 O O . GLU A 1 804 ? 1.801 -10.739 -26.202 1.00 92.31 804 GLU A O 1
ATOM 6403 N N . ALA A 1 805 ? -0.104 -11.759 -26.797 1.00 87.25 805 ALA A N 1
ATOM 6404 C CA . ALA A 1 805 ? -0.755 -10.550 -27.300 1.00 87.25 805 ALA A CA 1
ATOM 6405 C C . ALA A 1 805 ? -0.756 -9.373 -26.307 1.00 87.25 805 ALA A C 1
ATOM 6407 O O . ALA A 1 805 ? -0.627 -8.232 -26.732 1.00 87.25 805 ALA A O 1
ATOM 6408 N N . GLN A 1 806 ? -0.847 -9.645 -25.003 1.00 81.75 806 GLN A N 1
ATOM 6409 C CA . GLN A 1 806 ? -0.854 -8.623 -23.948 1.00 81.75 806 GLN A CA 1
ATOM 6410 C C . GLN A 1 806 ? 0.502 -7.921 -23.729 1.00 81.75 806 GLN A C 1
ATOM 6412 O O . GLN A 1 806 ? 0.547 -6.887 -23.069 1.00 81.75 806 GLN A O 1
ATOM 6417 N N . TYR A 1 807 ? 1.602 -8.467 -24.265 1.00 83.25 807 TYR A N 1
ATOM 6418 C CA . TYR A 1 807 ? 2.943 -7.864 -24.190 1.00 83.25 807 TYR A CA 1
ATOM 6419 C C . TYR A 1 807 ? 3.323 -7.094 -25.467 1.00 83.25 807 TYR A C 1
ATOM 6421 O O . TYR A 1 807 ? 4.302 -6.340 -25.474 1.00 83.25 807 TYR A O 1
ATOM 6429 N N . ARG A 1 808 ? 2.530 -7.238 -26.538 1.00 85.75 808 ARG A N 1
ATOM 6430 C CA . ARG A 1 808 ? 2.679 -6.474 -27.785 1.00 85.75 808 ARG A CA 1
ATOM 6431 C C . ARG A 1 808 ? 2.302 -5.016 -27.554 1.00 85.75 808 ARG A C 1
ATOM 6433 O O . ARG A 1 808 ? 1.356 -4.716 -26.835 1.00 85.75 808 ARG A O 1
ATOM 6440 N N . GLY A 1 809 ? 3.067 -4.105 -28.139 1.00 76.12 809 GLY A N 1
ATOM 6441 C CA . GLY A 1 809 ? 2.953 -2.664 -27.917 1.00 76.12 809 GLY A CA 1
ATOM 6442 C C . GLY A 1 809 ? 3.495 -2.182 -26.567 1.00 76.12 809 GLY A C 1
ATOM 6443 O O . GLY A 1 809 ? 3.631 -0.978 -26.394 1.00 76.12 809 GLY A O 1
ATOM 6444 N N . LYS A 1 810 ? 3.831 -3.090 -25.634 1.00 79.38 810 LYS A N 1
ATOM 6445 C CA . LYS A 1 810 ? 4.426 -2.750 -24.334 1.00 79.38 810 LYS A CA 1
ATOM 6446 C C . LYS A 1 810 ? 5.947 -2.896 -24.334 1.00 79.38 810 LYS A C 1
ATOM 6448 O O . LYS A 1 810 ? 6.619 -1.919 -24.035 1.00 79.38 810 LYS A O 1
ATOM 6453 N N . TYR A 1 811 ? 6.447 -4.085 -24.682 1.00 84.50 811 TYR A N 1
ATOM 6454 C CA . TYR A 1 811 ? 7.887 -4.405 -24.770 1.00 84.50 811 TYR A CA 1
ATOM 6455 C C . TYR A 1 811 ? 8.345 -4.694 -26.204 1.00 84.50 811 TYR A C 1
ATOM 6457 O O . TYR A 1 811 ? 9.520 -4.641 -26.542 1.00 84.50 811 TYR A O 1
ATOM 6465 N N . VAL A 1 812 ? 7.399 -5.015 -27.089 1.00 89.88 812 VAL A N 1
ATOM 6466 C CA . VAL A 1 812 ? 7.682 -5.277 -28.500 1.00 89.88 812 VAL A CA 1
ATOM 6467 C C . VAL A 1 812 ? 6.786 -4.401 -29.355 1.00 89.88 812 VAL A C 1
ATOM 6469 O O . VAL A 1 812 ? 5.566 -4.440 -29.223 1.00 89.88 812 VAL A O 1
ATOM 6472 N N . ALA A 1 813 ? 7.389 -3.603 -30.233 1.00 89.94 813 ALA A N 1
ATOM 6473 C CA . ALA A 1 813 ? 6.667 -2.669 -31.090 1.00 89.94 813 ALA A CA 1
ATOM 6474 C C . ALA A 1 813 ? 5.702 -3.374 -32.059 1.00 89.94 813 ALA A C 1
ATOM 6476 O O . ALA A 1 813 ? 6.038 -4.407 -32.636 1.00 89.94 813 ALA A O 1
ATOM 6477 N N . ASP A 1 814 ? 4.544 -2.755 -32.306 1.00 89.94 814 ASP A N 1
ATOM 6478 C CA . ASP A 1 814 ? 3.576 -3.228 -33.298 1.00 89.94 814 ASP A CA 1
ATOM 6479 C C . ASP A 1 814 ? 4.158 -3.102 -34.727 1.00 89.94 814 ASP A C 1
ATOM 6481 O O . ASP A 1 814 ? 4.428 -1.991 -35.209 1.00 89.94 814 ASP A O 1
ATOM 6485 N N . PRO A 1 815 ? 4.350 -4.220 -35.456 1.00 92.25 815 PRO A N 1
ATOM 6486 C CA . PRO A 1 815 ? 4.942 -4.191 -36.787 1.00 92.25 815 PRO A CA 1
ATOM 6487 C C . PRO A 1 815 ? 4.051 -3.507 -37.837 1.00 92.25 815 PRO A C 1
ATOM 6489 O O . PRO A 1 815 ? 4.565 -3.136 -38.894 1.00 92.25 815 PRO A O 1
ATOM 6492 N N . THR A 1 816 ? 2.752 -3.305 -37.581 1.00 90.50 816 THR A N 1
ATOM 6493 C CA . THR A 1 816 ? 1.826 -2.644 -38.521 1.00 90.50 816 THR A CA 1
ATOM 6494 C C . THR A 1 816 ? 2.078 -1.142 -38.661 1.00 90.50 816 THR A C 1
ATOM 6496 O O . THR A 1 816 ? 1.781 -0.572 -39.710 1.00 90.50 816 THR A O 1
ATOM 6499 N N . ILE A 1 817 ? 2.698 -0.517 -37.653 1.00 90.12 817 ILE A N 1
ATOM 6500 C CA . ILE A 1 817 ? 3.160 0.883 -37.671 1.00 90.12 817 ILE A CA 1
ATOM 6501 C C . ILE A 1 817 ? 4.697 0.998 -37.755 1.00 90.12 817 ILE A C 1
ATOM 6503 O O . ILE A 1 817 ? 5.237 2.072 -38.048 1.00 90.12 817 ILE A O 1
ATOM 6507 N N . GLY A 1 818 ? 5.402 -0.124 -37.563 1.00 90.88 818 GLY A N 1
ATOM 6508 C CA . GLY A 1 818 ? 6.861 -0.241 -37.573 1.00 90.88 818 GLY A CA 1
ATOM 6509 C C . GLY A 1 818 ? 7.517 0.370 -36.329 1.00 90.88 818 GLY A C 1
ATOM 6510 O O . GLY A 1 818 ? 6.973 1.268 -35.700 1.00 90.88 818 GLY A O 1
ATOM 6511 N N . SER A 1 819 ? 8.745 -0.035 -36.009 1.00 93.50 819 SER A N 1
ATOM 6512 C CA . SER A 1 819 ? 9.499 0.458 -34.843 1.00 93.50 819 SER A CA 1
ATOM 6513 C C . SER A 1 819 ? 10.425 1.633 -35.178 1.00 93.50 819 SER A C 1
ATOM 6515 O O . SER A 1 819 ? 10.919 1.747 -36.305 1.00 93.50 819 SER A O 1
ATOM 6517 N N . VAL A 1 820 ? 10.711 2.506 -34.209 1.00 95.38 820 VAL A N 1
ATOM 6518 C CA . VAL A 1 820 ? 11.729 3.563 -34.341 1.00 95.38 820 VAL A CA 1
ATOM 6519 C C . VAL A 1 820 ? 13.126 2.963 -34.596 1.00 95.38 820 VAL A C 1
ATOM 6521 O O . VAL A 1 820 ? 13.894 3.512 -35.395 1.00 95.38 820 VAL A O 1
ATOM 6524 N N . HIS A 1 821 ? 13.407 1.753 -34.094 1.00 96.62 821 HIS A N 1
ATOM 6525 C CA . HIS A 1 821 ? 14.606 0.993 -34.472 1.00 96.62 821 HIS A CA 1
ATOM 6526 C C . HIS A 1 821 ? 14.667 0.702 -35.975 1.00 96.62 821 HIS A C 1
ATOM 6528 O O . HIS A 1 821 ? 15.726 0.836 -36.584 1.00 96.62 821 HIS A O 1
ATOM 6534 N N . ASN A 1 822 ? 13.538 0.388 -36.630 1.00 96.12 822 ASN A N 1
ATOM 6535 C CA . ASN A 1 822 ? 13.513 0.149 -38.083 1.00 96.12 822 ASN A CA 1
ATOM 6536 C C . ASN A 1 822 ? 13.833 1.406 -38.897 1.00 96.12 822 ASN A C 1
ATOM 6538 O O . ASN A 1 822 ? 14.060 1.322 -40.100 1.00 96.12 822 ASN A O 1
ATOM 6542 N N . ARG A 1 823 ? 13.827 2.573 -38.256 1.00 96.00 823 ARG A N 1
ATOM 6543 C CA . ARG A 1 823 ? 14.111 3.870 -38.867 1.00 96.00 823 ARG A CA 1
ATOM 6544 C C . ARG A 1 823 ? 15.551 4.328 -38.601 1.00 96.00 823 ARG A C 1
ATOM 6546 O O . ARG A 1 823 ? 15.938 5.409 -39.033 1.00 96.00 823 ARG A O 1
ATOM 6553 N N . GLY A 1 824 ? 16.335 3.531 -37.862 1.00 96.50 824 GLY A N 1
ATOM 6554 C CA . GLY A 1 824 ? 17.648 3.926 -37.344 1.00 96.50 824 GLY A CA 1
ATOM 6555 C C . GLY A 1 824 ? 17.572 5.056 -36.315 1.00 96.50 824 GLY A C 1
ATOM 6556 O O . GLY A 1 824 ? 18.562 5.752 -36.101 1.00 96.50 824 GLY A O 1
ATOM 6557 N N . GLY A 1 825 ? 16.391 5.286 -35.739 1.00 96.75 825 GLY A N 1
ATOM 6558 C CA . GLY A 1 825 ? 16.116 6.399 -34.839 1.00 96.75 825 GLY A CA 1
ATOM 6559 C C . GLY A 1 825 ? 16.031 6.000 -33.372 1.00 96.75 825 GLY A C 1
ATOM 6560 O O . GLY A 1 825 ? 15.631 6.840 -32.591 1.00 96.75 825 GLY A O 1
ATOM 6561 N N . ALA A 1 826 ? 16.335 4.761 -32.990 1.00 97.19 826 ALA A N 1
ATOM 6562 C CA . ALA A 1 826 ? 16.278 4.312 -31.599 1.00 97.19 826 ALA A CA 1
ATOM 6563 C C . ALA A 1 826 ? 17.546 3.553 -31.223 1.00 97.19 826 ALA A C 1
ATOM 6565 O O . ALA A 1 826 ? 18.210 2.974 -32.091 1.00 97.19 826 ALA A O 1
ATOM 6566 N N . VAL A 1 827 ? 17.873 3.572 -29.935 1.00 98.06 827 VAL A N 1
ATOM 6567 C CA . VAL A 1 827 ? 19.012 2.853 -29.372 1.00 98.06 827 VAL A CA 1
ATOM 6568 C C . VAL A 1 827 ? 18.635 2.237 -28.029 1.00 98.06 827 VAL A C 1
ATOM 6570 O O . VAL A 1 827 ? 18.064 2.912 -27.172 1.00 98.06 827 VAL A O 1
ATOM 6573 N N . ASP A 1 828 ? 19.014 0.976 -27.850 1.00 97.94 828 ASP A N 1
ATOM 6574 C CA . ASP A 1 828 ? 19.021 0.308 -26.554 1.00 97.94 828 ASP A CA 1
ATOM 6575 C C . ASP A 1 828 ? 20.451 0.312 -26.028 1.00 97.94 828 ASP A C 1
ATOM 6577 O O . ASP A 1 828 ? 21.376 -0.121 -26.726 1.00 97.94 828 ASP A O 1
ATOM 6581 N N . ILE A 1 829 ? 20.666 0.838 -24.824 1.00 97.75 829 ILE A N 1
ATOM 6582 C CA . ILE A 1 829 ? 22.014 1.204 -24.393 1.00 97.75 829 ILE A CA 1
ATOM 6583 C C . ILE A 1 829 ? 22.209 1.111 -22.878 1.00 97.75 829 ILE A C 1
ATOM 6585 O O . ILE A 1 829 ? 21.273 1.270 -22.093 1.00 97.75 829 ILE A O 1
ATOM 6589 N N . SER A 1 830 ? 23.461 0.922 -22.463 1.00 97.62 830 SER A N 1
ATOM 6590 C CA . SER A 1 830 ? 23.899 1.071 -21.072 1.00 97.62 830 SER A CA 1
ATOM 6591 C C . SER A 1 830 ? 25.224 1.839 -20.980 1.00 97.62 830 SER A C 1
ATOM 6593 O O . SER A 1 830 ? 25.770 2.323 -21.976 1.00 97.62 830 SER A O 1
ATOM 6595 N N . LEU A 1 831 ? 25.732 1.974 -19.758 1.00 98.00 831 LEU A N 1
ATOM 6596 C CA . LEU A 1 831 ? 27.010 2.597 -19.437 1.00 98.00 831 LEU A CA 1
ATOM 6597 C C . LEU A 1 831 ? 28.084 1.526 -19.223 1.00 98.00 831 LEU A C 1
ATOM 6599 O O . LEU A 1 831 ? 27.792 0.422 -18.771 1.00 98.00 831 LEU A O 1
ATOM 6603 N N . TYR A 1 832 ? 29.341 1.868 -19.486 1.00 97.62 832 TYR A N 1
ATOM 6604 C CA . TYR A 1 832 ? 30.495 1.087 -19.043 1.00 97.62 832 TYR A CA 1
ATOM 6605 C C . TYR A 1 832 ? 31.559 2.016 -18.446 1.00 97.62 832 TYR A C 1
ATOM 6607 O O . TYR A 1 832 ? 31.656 3.185 -18.824 1.00 97.62 832 TYR A O 1
ATOM 6615 N N . SER A 1 833 ? 32.360 1.512 -17.512 1.00 95.88 833 SER A N 1
ATOM 6616 C CA . SER A 1 833 ? 33.473 2.264 -16.925 1.00 95.88 833 SER A CA 1
ATOM 6617 C C . SER A 1 833 ? 34.647 2.338 -17.897 1.00 95.88 833 SER A C 1
ATOM 6619 O O . SER A 1 833 ? 35.122 1.308 -18.377 1.00 95.88 833 SER A O 1
ATOM 6621 N N . ILE A 1 834 ? 35.159 3.540 -18.173 1.00 94.31 834 ILE A N 1
ATOM 6622 C CA . ILE A 1 834 ? 36.341 3.702 -19.034 1.00 94.31 834 ILE A CA 1
ATOM 6623 C C . ILE A 1 834 ? 37.583 3.080 -18.382 1.00 94.31 834 ILE A C 1
ATOM 6625 O O . ILE A 1 834 ? 38.417 2.520 -19.090 1.00 94.31 834 ILE A O 1
ATOM 6629 N N . SER A 1 835 ? 37.698 3.138 -17.051 1.00 92.44 835 SER A N 1
ATOM 6630 C CA . SER A 1 835 ? 38.880 2.657 -16.328 1.00 92.44 835 SER A CA 1
ATOM 6631 C C . SER A 1 835 ? 38.940 1.132 -16.211 1.00 92.44 835 SER A C 1
ATOM 6633 O O . SER A 1 835 ? 40.004 0.558 -16.426 1.00 92.44 835 SER A O 1
ATOM 6635 N N . SER A 1 836 ? 37.820 0.466 -15.900 1.00 93.12 836 SER A N 1
ATOM 6636 C CA . SER A 1 836 ? 37.775 -1.001 -15.765 1.00 93.12 836 SER A CA 1
ATOM 6637 C C . SER A 1 836 ? 37.343 -1.716 -17.046 1.00 93.12 836 SER A C 1
ATOM 6639 O O . SER A 1 836 ? 37.614 -2.900 -17.225 1.00 93.12 836 SER A O 1
ATOM 6641 N N . GLY A 1 837 ? 36.659 -1.014 -17.951 1.00 92.69 837 GLY A N 1
ATOM 6642 C CA . GLY A 1 837 ? 36.035 -1.598 -19.134 1.00 92.69 837 GLY A CA 1
ATOM 6643 C C . GLY A 1 837 ? 34.739 -2.364 -18.846 1.00 92.69 837 GLY A C 1
ATOM 6644 O O . GLY A 1 837 ? 34.106 -2.824 -19.798 1.00 92.69 837 GLY A O 1
ATOM 6645 N N . GLU A 1 838 ? 34.325 -2.486 -17.586 1.00 94.25 838 GLU A N 1
ATOM 6646 C CA . GLU A 1 838 ? 33.146 -3.254 -17.180 1.00 94.25 838 GLU A CA 1
ATOM 6647 C C . GLU A 1 838 ? 31.846 -2.495 -17.457 1.00 94.25 838 GLU A C 1
ATOM 6649 O O . GLU A 1 838 ? 31.780 -1.271 -17.319 1.00 94.25 838 GLU A O 1
ATOM 6654 N N . ILE A 1 839 ? 30.801 -3.231 -17.844 1.00 94.94 839 ILE A N 1
ATOM 6655 C CA . ILE A 1 839 ? 29.452 -2.684 -18.015 1.00 94.94 839 ILE A CA 1
ATOM 6656 C C . ILE A 1 839 ? 28.872 -2.362 -16.634 1.00 94.94 839 ILE A C 1
ATOM 6658 O O . ILE A 1 839 ? 28.946 -3.170 -15.710 1.00 94.94 839 ILE A O 1
ATOM 6662 N N . ILE A 1 840 ? 28.277 -1.180 -16.506 1.00 92.31 840 ILE A N 1
ATOM 6663 C CA . ILE A 1 840 ? 27.615 -0.730 -15.286 1.00 92.31 840 ILE A CA 1
ATOM 6664 C C . ILE A 1 840 ? 26.291 -1.478 -15.129 1.00 92.31 840 ILE A C 1
ATOM 6666 O O . ILE A 1 840 ? 25.433 -1.454 -16.015 1.00 92.31 840 ILE A O 1
ATOM 6670 N N . LEU A 1 841 ? 26.119 -2.120 -13.973 1.00 88.69 841 LEU A N 1
ATOM 6671 C CA . LEU A 1 841 ? 24.874 -2.788 -13.612 1.00 88.69 841 LEU A CA 1
ATOM 6672 C C . LEU A 1 841 ? 23.761 -1.764 -13.368 1.00 88.69 841 LEU A C 1
ATOM 6674 O O . LEU A 1 841 ? 23.978 -0.719 -12.754 1.00 88.69 841 LEU A O 1
ATOM 6678 N N . MET A 1 842 ? 22.552 -2.109 -13.798 1.00 89.69 842 MET A N 1
ATOM 6679 C CA . MET A 1 842 ? 21.342 -1.296 -13.655 1.00 89.69 842 MET A CA 1
ATOM 6680 C C . MET A 1 842 ? 20.327 -2.010 -12.741 1.00 89.69 842 MET A C 1
ATOM 6682 O O . MET A 1 842 ? 20.533 -3.176 -12.402 1.00 89.69 842 MET A O 1
ATOM 6686 N N . PRO A 1 843 ? 19.249 -1.340 -12.281 1.00 83.25 843 PRO A N 1
ATOM 6687 C CA . PRO A 1 843 ? 18.286 -1.948 -11.353 1.00 83.25 843 PRO A CA 1
ATOM 6688 C C . PRO A 1 843 ? 17.537 -3.184 -11.889 1.00 83.25 843 PRO A C 1
ATOM 6690 O O . PRO A 1 843 ? 17.028 -3.975 -11.091 1.00 83.25 843 PRO A O 1
ATOM 6693 N N . GLY A 1 844 ? 17.456 -3.353 -13.210 1.00 88.31 844 GLY A N 1
ATOM 6694 C CA . GLY A 1 844 ? 16.863 -4.493 -13.920 1.00 88.31 844 GLY A CA 1
ATOM 6695 C C . GLY A 1 844 ? 17.825 -5.028 -14.978 1.00 88.31 844 GLY A C 1
ATOM 6696 O O . GLY A 1 844 ? 18.771 -4.328 -15.351 1.00 88.31 844 GLY A O 1
ATOM 6697 N N . ASP A 1 845 ? 17.576 -6.241 -15.456 1.00 89.94 845 ASP A N 1
ATOM 6698 C CA . ASP A 1 845 ? 18.338 -6.824 -16.561 1.00 89.94 845 ASP A CA 1
ATOM 6699 C C . ASP A 1 845 ? 17.932 -6.154 -17.889 1.00 89.94 845 ASP A C 1
ATOM 6701 O O . ASP A 1 845 ? 16.856 -5.558 -17.994 1.00 89.94 845 ASP A O 1
ATOM 6705 N N . TYR A 1 846 ? 18.803 -6.208 -18.902 1.00 92.06 846 TYR A N 1
ATOM 6706 C CA . TYR A 1 846 ? 18.408 -5.831 -20.263 1.00 92.06 846 TYR A CA 1
ATOM 6707 C C . TYR A 1 846 ? 17.370 -6.833 -20.780 1.00 92.06 846 TYR A C 1
ATOM 6709 O O . TYR A 1 846 ? 17.489 -8.027 -20.505 1.00 92.06 846 TYR A O 1
ATOM 6717 N N . ASP A 1 847 ? 16.389 -6.347 -21.543 1.00 90.31 847 ASP A N 1
ATOM 6718 C CA . ASP A 1 847 ? 15.376 -7.182 -22.201 1.00 90.31 847 ASP A CA 1
ATOM 6719 C C . ASP A 1 847 ? 14.444 -7.934 -21.229 1.00 90.31 847 ASP A C 1
ATOM 6721 O O . ASP A 1 847 ? 13.920 -9.011 -21.518 1.00 90.31 847 ASP A O 1
ATOM 6725 N N . GLU A 1 848 ? 14.269 -7.380 -20.026 1.00 89.75 848 GLU A N 1
ATOM 6726 C CA . GLU A 1 848 ? 13.463 -7.952 -18.948 1.00 89.75 848 GLU A CA 1
ATOM 6727 C C . GLU A 1 848 ? 11.979 -7.538 -19.036 1.00 89.75 848 GLU A C 1
ATOM 6729 O O . GLU A 1 848 ? 11.634 -6.362 -18.938 1.00 89.75 848 GLU A O 1
ATOM 6734 N N . PHE A 1 849 ? 11.066 -8.509 -19.101 1.00 88.31 849 PHE A N 1
ATOM 6735 C CA . PHE A 1 849 ? 9.613 -8.311 -19.210 1.00 88.31 849 PHE A CA 1
ATOM 6736 C C . PHE A 1 849 ? 8.964 -8.169 -17.824 1.00 88.31 849 PHE A C 1
ATOM 6738 O O . PHE A 1 849 ? 8.013 -8.868 -17.461 1.00 88.31 849 PHE A O 1
ATOM 6745 N N . SER A 1 850 ? 9.498 -7.265 -17.007 1.00 85.31 850 SER A N 1
ATOM 6746 C CA . SER A 1 850 ? 9.038 -7.043 -15.633 1.00 85.31 850 SER A CA 1
ATOM 6747 C C . SER A 1 850 ? 8.982 -5.558 -15.282 1.00 85.31 850 SER A C 1
ATOM 6749 O O . SER A 1 850 ? 9.504 -4.720 -16.009 1.00 85.31 850 SER A O 1
ATOM 6751 N N . PHE A 1 851 ? 8.400 -5.207 -14.137 1.00 79.56 851 PHE A N 1
ATOM 6752 C CA . PHE A 1 851 ? 8.426 -3.828 -13.637 1.00 79.56 851 PHE A CA 1
ATOM 6753 C C . PHE A 1 851 ? 9.846 -3.327 -13.310 1.00 79.56 851 PHE A C 1
ATOM 6755 O O . PHE A 1 851 ? 10.048 -2.120 -13.251 1.00 79.56 851 PHE A O 1
ATOM 6762 N N . ARG A 1 852 ? 10.855 -4.204 -13.148 1.00 86.31 852 ARG A N 1
ATOM 6763 C CA . ARG A 1 852 ? 12.259 -3.789 -12.942 1.00 86.31 852 ARG A CA 1
ATOM 6764 C C . ARG A 1 852 ? 12.858 -3.094 -14.167 1.00 86.31 852 ARG A C 1
ATOM 6766 O O . ARG A 1 852 ? 13.788 -2.299 -14.018 1.00 86.31 852 ARG A O 1
ATOM 6773 N N . SER A 1 853 ? 12.321 -3.377 -15.356 1.00 87.88 853 SER A N 1
ATOM 6774 C CA . SER A 1 853 ? 12.700 -2.692 -16.597 1.00 87.88 853 SER A CA 1
ATOM 6775 C C . SER A 1 853 ? 12.210 -1.245 -16.647 1.00 87.88 853 SER A C 1
ATOM 6777 O O . SER A 1 853 ? 12.823 -0.421 -17.324 1.00 87.88 853 SER A O 1
ATOM 6779 N N . HIS A 1 854 ? 11.164 -0.900 -15.886 1.00 83.25 854 HIS A N 1
ATOM 6780 C CA . HIS A 1 854 ? 10.553 0.425 -15.932 1.00 83.25 854 HIS A CA 1
ATOM 6781 C C . HIS A 1 854 ? 11.500 1.480 -15.373 1.00 83.25 854 HIS A C 1
ATOM 6783 O O . HIS A 1 854 ? 12.265 1.265 -14.423 1.00 83.25 854 HIS A O 1
ATOM 6789 N N . ARG A 1 855 ? 11.450 2.672 -15.957 1.00 80.62 855 ARG A N 1
ATOM 6790 C CA . ARG A 1 855 ? 12.374 3.754 -15.626 1.00 80.62 855 ARG A CA 1
ATOM 6791 C C . ARG A 1 855 ? 12.129 4.330 -14.232 1.00 80.62 855 ARG A C 1
ATOM 6793 O O . ARG A 1 855 ? 13.081 4.810 -13.611 1.00 80.62 855 ARG A O 1
ATOM 6800 N N . SER A 1 856 ? 10.900 4.251 -13.727 1.00 67.38 856 SER A N 1
ATOM 6801 C CA . SER A 1 856 ? 10.537 4.605 -12.348 1.00 67.38 856 SER A CA 1
ATOM 6802 C C . SER A 1 856 ? 10.970 3.589 -11.302 1.00 67.38 856 SER A C 1
ATOM 6804 O O . SER A 1 856 ? 10.999 3.943 -10.125 1.00 67.38 856 SER A O 1
ATOM 6806 N N . TYR A 1 857 ? 11.326 2.354 -11.684 1.00 74.44 857 TYR A N 1
ATOM 6807 C CA . TYR A 1 857 ? 11.564 1.285 -10.718 1.00 74.44 857 TYR A CA 1
ATOM 6808 C C . TYR A 1 857 ? 12.575 1.715 -9.653 1.00 74.44 857 TYR A C 1
ATOM 6810 O O . TYR A 1 857 ? 13.734 2.012 -9.951 1.00 74.44 857 TYR A O 1
ATOM 6818 N N . PHE A 1 858 ? 12.131 1.790 -8.406 1.00 74.12 858 PHE A N 1
ATOM 6819 C CA . PHE A 1 858 ? 12.876 2.399 -7.305 1.00 74.12 858 PHE A CA 1
ATOM 6820 C C . PHE A 1 858 ? 13.725 1.388 -6.519 1.00 74.12 858 PHE A C 1
ATOM 6822 O O . PHE A 1 858 ? 14.458 1.783 -5.614 1.00 74.12 858 PHE A O 1
ATOM 6829 N N . GLY A 1 859 ? 13.659 0.100 -6.872 1.00 82.12 859 GLY A N 1
ATOM 6830 C CA . GLY A 1 859 ? 14.476 -0.937 -6.248 1.00 82.12 859 GLY A CA 1
ATOM 6831 C C . GLY A 1 859 ? 15.962 -0.857 -6.622 1.00 82.12 859 GLY A C 1
ATOM 6832 O O . GLY A 1 859 ? 16.437 0.119 -7.213 1.00 82.12 859 GLY A O 1
ATOM 6833 N N . GLY A 1 860 ? 16.714 -1.897 -6.259 1.00 86.25 860 GLY A N 1
ATOM 6834 C CA . GLY A 1 860 ? 18.162 -1.955 -6.478 1.00 86.25 860 GLY A CA 1
ATOM 6835 C C . GLY A 1 860 ? 18.954 -1.031 -5.546 1.00 86.25 860 GLY A C 1
ATOM 6836 O O . GLY A 1 860 ? 18.487 -0.671 -4.462 1.00 86.25 860 GLY A O 1
ATOM 6837 N N . THR A 1 861 ? 20.160 -0.654 -5.961 1.00 83.69 861 THR A N 1
ATOM 6838 C CA . THR A 1 861 ? 21.063 0.219 -5.195 1.00 83.69 861 THR A CA 1
ATOM 6839 C C . THR A 1 861 ? 20.912 1.693 -5.575 1.00 83.69 861 THR A C 1
ATOM 6841 O O . THR A 1 861 ? 20.505 2.031 -6.693 1.00 83.69 861 THR A O 1
ATOM 6844 N N . THR A 1 862 ? 21.295 2.600 -4.671 1.00 77.56 862 THR A N 1
ATOM 6845 C CA . THR A 1 862 ? 21.411 4.037 -4.970 1.00 77.56 862 THR A CA 1
ATOM 6846 C C . THR A 1 862 ? 22.303 4.264 -6.185 1.00 77.56 862 THR A C 1
ATOM 6848 O O . THR A 1 862 ? 21.946 5.050 -7.062 1.00 77.56 862 THR A O 1
ATOM 6851 N N . THR A 1 863 ? 23.420 3.540 -6.277 1.00 78.88 863 THR A N 1
ATOM 6852 C CA . THR A 1 863 ? 24.360 3.617 -7.401 1.00 78.88 863 THR A CA 1
ATOM 6853 C C . THR A 1 863 ? 23.701 3.224 -8.727 1.00 78.88 863 THR A C 1
ATOM 6855 O O . THR A 1 863 ? 23.791 3.966 -9.704 1.00 78.88 863 THR A O 1
ATOM 6858 N N . GLN A 1 864 ? 22.959 2.113 -8.766 1.00 83.31 864 GLN A N 1
ATOM 6859 C CA . GLN A 1 864 ? 22.235 1.681 -9.967 1.00 83.31 864 GLN A CA 1
ATOM 6860 C C . GLN A 1 864 ? 21.204 2.729 -10.419 1.00 83.31 864 GLN A C 1
ATOM 6862 O O . GLN A 1 864 ? 21.135 3.085 -11.599 1.00 83.31 864 GLN A O 1
ATOM 6867 N N . ARG A 1 865 ? 20.415 3.277 -9.483 1.00 81.50 865 ARG A N 1
ATOM 6868 C CA . ARG A 1 865 ? 19.427 4.327 -9.792 1.00 81.50 865 ARG A CA 1
ATOM 6869 C C . ARG A 1 865 ? 20.085 5.623 -10.262 1.00 81.50 865 ARG A C 1
ATOM 6871 O O . ARG A 1 865 ? 19.572 6.270 -11.178 1.00 81.50 865 ARG A O 1
ATOM 6878 N N . TYR A 1 866 ? 21.220 5.984 -9.666 1.00 78.06 866 TYR A N 1
ATOM 6879 C CA . TYR A 1 866 ? 22.023 7.135 -10.068 1.00 78.06 866 TYR A CA 1
ATOM 6880 C C . TYR A 1 866 ? 22.498 7.003 -11.518 1.00 78.06 866 TYR A C 1
ATOM 6882 O O . TYR A 1 866 ? 22.240 7.896 -12.325 1.00 78.06 866 TYR A O 1
ATOM 6890 N N . TYR A 1 867 ? 23.108 5.872 -11.882 1.00 84.12 867 TYR A N 1
ATOM 6891 C CA . TYR A 1 867 ? 23.598 5.648 -13.241 1.00 84.12 867 TYR A CA 1
ATOM 6892 C C . TYR A 1 867 ? 22.477 5.612 -14.280 1.00 84.12 867 TYR A C 1
ATOM 6894 O O . TYR A 1 867 ? 22.614 6.229 -15.338 1.00 84.12 867 TYR A O 1
ATOM 6902 N N . ARG A 1 868 ? 21.323 5.010 -13.962 1.00 83.25 868 ARG A N 1
ATOM 6903 C CA . ARG A 1 868 ? 20.133 5.080 -14.827 1.00 83.25 868 ARG A CA 1
ATOM 6904 C C . ARG A 1 868 ? 19.689 6.527 -15.077 1.00 83.25 868 ARG A C 1
ATOM 6906 O O . ARG A 1 868 ? 19.375 6.897 -16.213 1.00 83.25 868 ARG A O 1
ATOM 6913 N N . LYS A 1 869 ? 19.660 7.367 -14.033 1.00 76.88 869 LYS A N 1
ATOM 6914 C CA . LYS A 1 869 ? 19.295 8.790 -14.157 1.00 76.88 869 LYS A CA 1
ATOM 6915 C C . LYS A 1 869 ? 20.348 9.576 -14.937 1.00 76.88 869 LYS A C 1
ATOM 6917 O O . LYS A 1 869 ? 19.972 10.413 -15.759 1.00 76.88 869 LYS A O 1
ATOM 6922 N N . LEU A 1 870 ? 21.634 9.301 -14.718 1.00 77.81 870 LEU A N 1
ATOM 6923 C CA . LEU A 1 870 ? 22.736 9.929 -15.445 1.00 77.81 870 LEU A CA 1
ATOM 6924 C C . LEU A 1 870 ? 22.668 9.604 -16.943 1.00 77.81 870 LEU A C 1
ATOM 6926 O O . LEU A 1 870 ? 22.695 10.527 -17.754 1.00 77.81 870 LEU A O 1
ATOM 6930 N N . LEU A 1 871 ? 22.482 8.328 -17.299 1.00 88.19 871 LEU A N 1
ATOM 6931 C CA . LEU A 1 871 ? 22.271 7.889 -18.681 1.00 88.19 871 LEU A CA 1
ATOM 6932 C C . LEU A 1 871 ? 21.084 8.620 -19.320 1.00 88.19 871 LEU A C 1
ATOM 6934 O O . LEU A 1 871 ? 21.210 9.213 -20.389 1.00 88.19 871 LEU A O 1
ATOM 6938 N N . THR A 1 872 ? 19.945 8.635 -18.622 1.00 79.44 872 THR A N 1
ATOM 6939 C CA . THR A 1 872 ? 18.729 9.312 -19.093 1.00 79.44 872 THR A CA 1
ATOM 6940 C C . THR A 1 872 ? 18.980 10.803 -19.342 1.00 79.44 872 THR A C 1
ATOM 6942 O O . THR A 1 872 ? 18.580 11.340 -20.369 1.00 79.44 872 THR A O 1
ATOM 6945 N N . THR A 1 873 ? 19.691 11.469 -18.430 1.00 71.56 873 THR A N 1
ATOM 6946 C CA . THR A 1 873 ? 20.019 12.899 -18.536 1.00 71.56 873 THR A CA 1
ATOM 6947 C C . THR A 1 873 ? 20.944 13.177 -19.719 1.00 71.56 873 THR A C 1
ATOM 6949 O O . THR A 1 873 ? 20.708 14.121 -20.473 1.00 71.56 873 THR A O 1
ATOM 6952 N N . ALA A 1 874 ? 21.971 12.344 -19.913 1.00 79.81 874 ALA A N 1
ATOM 6953 C CA . ALA A 1 874 ? 22.905 12.478 -21.026 1.00 79.81 874 ALA A CA 1
ATOM 6954 C C . ALA A 1 874 ? 22.182 12.428 -22.379 1.00 79.81 874 ALA A C 1
ATOM 6956 O O . ALA A 1 874 ? 22.470 13.234 -23.264 1.00 79.81 874 ALA A O 1
ATOM 6957 N N . LEU A 1 875 ? 21.220 11.514 -22.527 1.00 88.94 875 LEU A N 1
ATOM 6958 C CA . LEU A 1 875 ? 20.490 11.321 -23.776 1.00 88.94 875 LEU A CA 1
ATOM 6959 C C . LEU A 1 875 ? 19.392 12.370 -24.004 1.00 88.94 875 LEU A C 1
ATOM 6961 O O . LEU A 1 875 ? 19.314 12.909 -25.108 1.00 88.94 875 LEU A O 1
ATOM 6965 N N . ILE A 1 876 ? 18.634 12.769 -22.976 1.00 79.69 876 ILE A N 1
ATOM 6966 C CA . ILE A 1 876 ? 17.654 13.870 -23.089 1.00 79.69 876 ILE A CA 1
ATOM 6967 C C . ILE A 1 876 ? 18.323 15.166 -23.554 1.00 79.69 876 ILE A C 1
ATOM 6969 O O . ILE A 1 876 ? 17.862 15.802 -24.503 1.00 79.69 876 ILE A O 1
ATOM 6973 N N . ASN A 1 877 ? 19.468 15.513 -22.959 1.00 74.94 877 ASN A N 1
ATOM 6974 C CA . ASN A 1 877 ? 20.233 16.704 -23.340 1.00 74.94 877 ASN A CA 1
ATOM 6975 C C . ASN A 1 877 ? 20.757 16.656 -24.787 1.00 74.94 877 ASN A C 1
ATOM 6977 O O . ASN A 1 877 ? 21.216 17.667 -25.314 1.00 74.94 877 ASN A O 1
ATOM 6981 N N . ASN A 1 878 ? 20.681 15.494 -25.439 1.00 88.38 878 ASN A N 1
ATOM 6982 C CA . ASN A 1 878 ? 21.132 15.260 -26.801 1.00 88.38 878 ASN A CA 1
ATOM 6983 C C . ASN A 1 878 ? 19.995 14.763 -27.712 1.00 88.38 878 ASN A C 1
ATOM 6985 O O . ASN A 1 878 ? 20.227 13.945 -28.593 1.00 88.38 878 ASN A O 1
ATOM 6989 N N . LYS A 1 879 ? 18.776 15.300 -27.558 1.00 91.19 879 LYS A N 1
ATOM 6990 C CA . LYS A 1 879 ? 17.618 15.025 -28.438 1.00 91.19 879 LYS A CA 1
ATOM 6991 C C . LYS A 1 879 ? 17.144 13.561 -28.445 1.00 91.19 879 LYS A C 1
ATOM 6993 O O . LYS A 1 879 ? 16.649 13.085 -29.464 1.00 91.19 879 LYS A O 1
ATOM 6998 N N . PHE A 1 880 ? 17.244 12.851 -27.327 1.00 90.94 880 PHE A N 1
ATOM 6999 C CA . PHE A 1 880 ? 16.592 11.551 -27.172 1.00 90.94 880 PHE A CA 1
ATOM 7000 C C . PHE A 1 880 ? 15.454 11.609 -26.154 1.00 90.94 880 PHE A C 1
ATOM 7002 O O . PHE A 1 880 ? 15.553 12.262 -25.120 1.00 90.94 880 PHE A O 1
ATOM 7009 N N . SER A 1 881 ? 14.383 10.882 -26.439 1.00 85.50 881 SER A N 1
ATOM 7010 C CA . SER A 1 881 ? 13.243 10.666 -25.566 1.00 85.50 881 SER A CA 1
ATOM 7011 C C . SER A 1 881 ? 13.347 9.276 -24.933 1.00 85.50 881 SER A C 1
ATOM 7013 O O . SER A 1 881 ? 13.437 8.289 -25.662 1.00 85.50 881 SER A O 1
ATOM 7015 N N . PRO A 1 882 ? 13.356 9.159 -23.598 1.00 84.31 882 PRO A N 1
ATOM 7016 C CA . PRO A 1 882 ? 13.341 7.862 -22.933 1.00 84.31 882 PRO A CA 1
ATOM 7017 C C . PRO A 1 882 ? 11.997 7.149 -23.115 1.00 84.31 882 PRO A C 1
ATOM 7019 O O . PRO A 1 882 ? 10.948 7.781 -22.990 1.00 84.31 882 PRO A O 1
ATOM 7022 N N . TYR A 1 883 ? 12.019 5.827 -23.283 1.00 83.31 883 TYR A N 1
ATOM 7023 C CA . TYR A 1 883 ? 10.802 5.022 -23.158 1.00 83.31 883 TYR A CA 1
ATOM 7024 C C . TYR A 1 883 ? 10.500 4.715 -21.676 1.00 83.31 883 TYR A C 1
ATOM 7026 O O . TYR A 1 883 ? 11.444 4.424 -20.923 1.00 83.31 883 TYR A O 1
ATOM 7034 N N . PRO A 1 884 ? 9.239 4.815 -21.208 1.00 75.94 884 PRO A N 1
ATOM 7035 C CA . PRO A 1 884 ? 8.909 4.644 -19.788 1.00 75.94 884 PRO A CA 1
ATOM 7036 C C . PRO A 1 884 ? 9.145 3.218 -19.268 1.00 75.94 884 PRO A C 1
ATOM 7038 O O . PRO A 1 884 ? 9.722 3.032 -18.197 1.00 75.94 884 PRO A O 1
ATOM 7041 N N . GLN A 1 885 ? 8.770 2.200 -20.045 1.00 82.19 885 GLN A N 1
ATOM 7042 C CA . GLN A 1 885 ? 8.796 0.801 -19.607 1.00 82.19 885 GLN A CA 1
ATOM 7043 C C . GLN A 1 885 ? 10.165 0.128 -19.757 1.00 82.19 885 GLN A C 1
ATOM 7045 O O . GLN A 1 885 ? 10.338 -0.972 -19.256 1.00 82.19 885 GLN A O 1
ATOM 7050 N N . GLU A 1 886 ? 11.145 0.766 -20.395 1.00 89.81 886 GLU A N 1
ATOM 7051 C CA . GLU A 1 886 ? 12.460 0.166 -20.642 1.00 89.81 886 GLU A CA 1
ATOM 7052 C C . GLU A 1 886 ? 13.556 1.176 -20.329 1.00 89.81 886 GLU A C 1
ATOM 7054 O O . GLU A 1 886 ? 13.741 2.143 -21.064 1.00 89.81 886 GLU A O 1
ATOM 7059 N N . TRP A 1 887 ? 14.308 0.978 -19.244 1.00 90.31 887 TRP A N 1
ATOM 7060 C CA . TRP A 1 887 ? 15.334 1.928 -18.804 1.00 90.31 887 TRP A CA 1
ATOM 7061 C C . TRP A 1 887 ? 16.478 2.108 -19.817 1.00 90.31 887 TRP A C 1
ATOM 7063 O O . TRP A 1 887 ? 17.154 3.143 -19.793 1.00 90.31 887 TRP A O 1
ATOM 7073 N N . TRP A 1 888 ? 16.685 1.132 -20.703 1.00 96.12 888 TRP A N 1
ATOM 7074 C CA . TRP A 1 888 ? 17.736 1.117 -21.724 1.00 96.12 888 TRP A CA 1
ATOM 7075 C C . TRP A 1 888 ? 17.335 1.790 -23.041 1.00 96.12 888 TRP A C 1
ATOM 7077 O O . TRP A 1 888 ? 18.231 2.141 -23.804 1.00 96.12 888 TRP A O 1
ATOM 7087 N N . HIS A 1 889 ? 16.038 1.962 -23.315 1.00 96.62 889 HIS A N 1
ATOM 7088 C CA . HIS A 1 889 ? 15.536 2.346 -24.636 1.00 96.62 889 HIS A CA 1
ATOM 7089 C C . HIS A 1 889 ? 15.348 3.857 -24.784 1.00 96.62 889 HIS A C 1
ATOM 7091 O O . HIS A 1 889 ? 14.760 4.519 -23.915 1.00 96.62 889 HIS A O 1
ATOM 7097 N N . PHE A 1 890 ? 15.822 4.399 -25.907 1.00 96.69 890 PHE A N 1
ATOM 7098 C CA . PHE A 1 890 ? 15.768 5.823 -26.218 1.00 96.69 890 PHE A CA 1
ATOM 7099 C C . PHE A 1 890 ? 15.472 6.088 -27.696 1.00 96.69 890 PHE A C 1
ATOM 7101 O O . PHE A 1 890 ? 16.230 5.677 -28.577 1.00 96.69 890 PHE A O 1
ATOM 7108 N N . ASP A 1 891 ? 14.435 6.886 -27.944 1.00 96.88 891 ASP A N 1
ATOM 7109 C CA . ASP A 1 891 ? 14.025 7.339 -29.270 1.00 96.88 891 ASP A CA 1
ATOM 7110 C C . ASP A 1 891 ? 14.645 8.695 -29.608 1.00 96.88 891 ASP A C 1
ATOM 7112 O O . ASP A 1 891 ? 14.528 9.663 -28.863 1.00 96.88 891 ASP A O 1
ATOM 7116 N N . PHE A 1 892 ? 15.278 8.811 -30.764 1.00 97.56 892 PHE A N 1
ATOM 7117 C CA . PHE A 1 892 ? 15.793 10.069 -31.281 1.00 97.56 892 PHE A CA 1
ATOM 7118 C C . PHE A 1 892 ? 14.650 10.972 -31.759 1.00 97.56 892 PHE A C 1
ATOM 7120 O O . PHE A 1 892 ? 13.850 10.602 -32.621 1.00 97.56 892 PHE A O 1
ATOM 7127 N N . LEU A 1 893 ? 14.624 12.202 -31.249 1.00 93.38 893 LEU A N 1
ATOM 7128 C CA . LEU A 1 893 ? 13.682 13.245 -31.640 1.00 93.38 893 LEU A CA 1
ATOM 7129 C C . LEU A 1 893 ? 14.151 13.899 -32.944 1.00 93.38 893 LEU A C 1
ATOM 7131 O O . LEU A 1 893 ? 14.855 14.915 -32.942 1.00 93.38 893 LEU A O 1
ATOM 7135 N N . SER A 1 894 ? 13.791 13.282 -34.069 1.00 88.69 894 SER A N 1
ATOM 7136 C CA . SER A 1 894 ? 14.138 13.783 -35.396 1.00 88.69 894 SER A CA 1
ATOM 7137 C C . SER A 1 894 ? 13.303 15.003 -35.790 1.00 88.69 894 SER A C 1
ATOM 7139 O O . SER A 1 894 ? 12.107 15.083 -35.522 1.00 88.69 894 SER A O 1
ATOM 7141 N N . ASP A 1 895 ? 13.927 15.941 -36.508 1.00 82.81 895 ASP A N 1
ATOM 7142 C CA . ASP A 1 895 ? 13.242 17.146 -37.001 1.00 82.81 895 ASP A CA 1
ATOM 7143 C C . ASP A 1 895 ? 12.255 16.824 -38.155 1.00 82.81 895 ASP A C 1
ATOM 7145 O O . ASP A 1 895 ? 11.405 17.641 -38.506 1.00 82.81 895 ASP A O 1
ATOM 7149 N N . ALA A 1 896 ? 12.357 15.626 -38.749 1.00 85.81 896 ALA A N 1
ATOM 7150 C CA . ALA A 1 896 ? 11.460 15.109 -39.783 1.00 85.81 896 ALA A CA 1
ATOM 7151 C C . ALA A 1 896 ? 11.207 13.596 -39.604 1.00 85.81 896 ALA A C 1
ATOM 7153 O O . ALA A 1 896 ? 12.081 12.899 -39.076 1.00 85.81 896 ALA A O 1
ATOM 7154 N N . PRO A 1 897 ? 10.058 13.054 -40.058 1.00 85.81 897 PRO A N 1
ATOM 7155 C CA . PRO A 1 897 ? 9.773 11.620 -39.978 1.00 85.81 897 PRO A CA 1
ATOM 7156 C C . PRO A 1 897 ? 10.795 10.771 -40.746 1.00 85.81 897 PRO A C 1
ATOM 7158 O O . PRO A 1 897 ? 11.061 11.019 -41.923 1.00 85.81 897 PRO A O 1
ATOM 7161 N N . LEU A 1 898 ? 11.333 9.739 -40.093 1.00 92.62 898 LEU A N 1
ATOM 7162 C CA . LEU A 1 898 ? 12.265 8.784 -40.699 1.00 92.62 898 LEU A CA 1
ATOM 7163 C C . LEU A 1 898 ? 11.508 7.567 -41.289 1.00 92.62 898 LEU A C 1
ATOM 7165 O O . LEU A 1 898 ? 10.546 7.091 -40.672 1.00 92.62 898 LEU A O 1
ATOM 7169 N N . PRO A 1 899 ? 11.905 7.043 -42.468 1.00 94.06 899 PRO A N 1
ATOM 7170 C CA . PRO A 1 899 ? 11.215 5.931 -43.127 1.00 94.06 899 PRO A CA 1
ATOM 7171 C C . PRO A 1 899 ? 11.478 4.582 -42.442 1.00 94.06 899 PRO A C 1
ATOM 7173 O O . PRO A 1 899 ? 12.561 4.347 -41.913 1.00 94.06 899 PRO A O 1
ATOM 7176 N N . VAL A 1 900 ? 10.507 3.661 -42.498 1.00 95.94 900 VAL A N 1
ATOM 7177 C CA . VAL A 1 900 ? 10.673 2.276 -42.017 1.00 95.94 900 VAL A CA 1
ATOM 7178 C C . VAL A 1 900 ? 11.506 1.472 -43.013 1.00 95.94 900 VAL A C 1
ATOM 7180 O O . VAL A 1 900 ? 11.094 1.270 -44.157 1.00 95.94 900 VAL A O 1
ATOM 7183 N N . LEU A 1 901 ? 12.654 0.965 -42.570 1.00 96.62 901 LEU A N 1
ATOM 7184 C CA . LEU A 1 901 ? 13.596 0.222 -43.402 1.00 96.62 901 LEU A CA 1
ATOM 7185 C C . LEU A 1 901 ? 13.539 -1.286 -43.121 1.00 96.62 901 LEU A C 1
ATOM 7187 O O . LEU A 1 901 ? 13.432 -1.731 -41.976 1.00 96.62 901 LEU A O 1
ATOM 7191 N N . ASN A 1 902 ? 13.736 -2.090 -44.162 1.00 95.81 902 ASN A N 1
ATOM 7192 C CA . ASN A 1 902 ? 13.887 -3.544 -44.077 1.00 95.81 902 ASN A CA 1
ATOM 7193 C C . ASN A 1 902 ? 15.166 -4.034 -44.781 1.00 95.81 902 ASN A C 1
ATOM 7195 O O . ASN A 1 902 ? 15.126 -4.940 -45.612 1.00 95.81 902 ASN A O 1
ATOM 7199 N N . ILE A 1 903 ? 16.301 -3.397 -44.491 1.00 93.31 903 ILE A N 1
ATOM 7200 C CA . ILE A 1 903 ? 17.600 -3.659 -45.114 1.00 93.31 903 ILE A CA 1
ATOM 7201 C C . ILE A 1 903 ? 18.351 -4.712 -44.288 1.00 93.31 903 ILE A C 1
ATOM 7203 O O . ILE A 1 903 ? 18.750 -4.422 -43.165 1.00 93.31 903 ILE A O 1
ATOM 7207 N N . PRO A 1 904 ? 18.594 -5.926 -44.810 1.00 90.44 904 PRO A N 1
ATOM 7208 C CA . PRO A 1 904 ? 19.348 -6.938 -44.075 1.00 90.44 904 PRO A CA 1
ATOM 7209 C C . PRO A 1 904 ? 20.808 -6.516 -43.844 1.00 90.44 904 PRO A C 1
ATOM 7211 O O . PRO A 1 904 ? 21.413 -5.856 -44.691 1.00 90.44 904 PRO A O 1
ATOM 7214 N N . PHE A 1 905 ? 21.410 -6.961 -42.737 1.00 88.00 905 PHE A N 1
ATOM 7215 C CA . PHE A 1 905 ? 22.759 -6.548 -42.318 1.00 88.00 905 PHE A CA 1
ATOM 7216 C C . PHE A 1 905 ? 23.858 -6.834 -43.354 1.00 88.00 905 PHE A C 1
ATOM 7218 O O . PHE A 1 905 ? 24.817 -6.077 -43.469 1.00 88.00 905 PHE A O 1
ATOM 7225 N N . ASN A 1 906 ? 23.721 -7.873 -44.181 1.00 84.69 906 ASN A N 1
ATOM 7226 C CA . ASN A 1 906 ? 24.674 -8.152 -45.264 1.00 84.69 906 ASN A CA 1
ATOM 7227 C C . ASN A 1 906 ? 24.693 -7.084 -46.382 1.00 84.69 906 ASN A C 1
ATOM 7229 O O . ASN A 1 906 ? 25.603 -7.095 -47.211 1.00 84.69 906 ASN A O 1
ATOM 7233 N N . LYS A 1 907 ? 23.719 -6.165 -46.416 1.00 86.50 907 LYS A N 1
ATOM 7234 C CA . LYS A 1 907 ? 23.636 -5.059 -47.383 1.00 86.50 907 LYS A CA 1
ATOM 7235 C C . LYS A 1 907 ? 24.069 -3.701 -46.817 1.00 86.50 907 LYS A C 1
ATOM 7237 O O . LYS A 1 907 ? 24.149 -2.762 -47.596 1.00 86.50 907 LYS A O 1
ATOM 7242 N N . LEU A 1 908 ? 24.381 -3.599 -45.521 1.00 83.88 908 LEU A N 1
ATOM 7243 C CA . LEU A 1 908 ? 24.746 -2.334 -44.855 1.00 83.88 908 LEU A CA 1
ATOM 7244 C C . LEU A 1 908 ? 26.226 -1.927 -45.018 1.00 83.88 908 LEU A C 1
ATOM 7246 O O . LEU A 1 908 ? 26.601 -0.826 -44.636 1.00 83.88 908 LEU A O 1
ATOM 7250 N N . LEU A 1 909 ? 27.080 -2.802 -45.561 1.00 66.69 909 LEU A N 1
ATOM 7251 C CA . LEU A 1 909 ? 28.521 -2.548 -45.756 1.00 66.69 909 LEU A CA 1
ATOM 7252 C C . LEU A 1 909 ? 28.870 -1.921 -47.118 1.00 66.69 909 LEU A C 1
ATOM 7254 O O . LEU A 1 909 ? 30.052 -1.848 -47.454 1.00 66.69 909 LEU A O 1
ATOM 7258 N N . LYS A 1 910 ? 27.870 -1.564 -47.931 1.00 48.12 910 LYS A N 1
ATOM 7259 C CA . LYS A 1 910 ? 28.063 -1.036 -49.286 1.00 48.12 910 LYS A CA 1
ATOM 7260 C C . LYS A 1 910 ? 27.897 0.467 -49.358 1.00 48.12 910 LYS A C 1
ATOM 7262 O O . LYS A 1 910 ? 26.931 0.964 -48.745 1.00 48.12 910 LYS A O 1
#

Radius of gyration: 32.13 Å; chains: 1; bounding box: 100×72×90 Å

InterPro domains:
  IPR000755 D-alanyl-D-alanine dipeptidase [MF_01924] (722-904)
  IPR000755 D-alanyl-D-alanine dipeptidase [PF01427] (721-893)
  IPR001466 Beta-lactamase-related [PF00144] (17-372)
  IPR009045 Peptidase M74/Hedgehog-like, zinc-binding domain superfamily [G3DSA:3.30.1380.10] (720-900)
  IPR009045 Peptidase M74/Hedgehog-like, zinc-binding domain superfamily [SSF55166] (721-904)
  IPR012338 Beta-lactamase/transpeptidase-like [G3DSA:3.40.710.10] (13-387)
  IPR012338 Beta-lactamase/transpeptidase-like [SSF56601] (13-373)